Protein AF-A0A2T2N4W6-F1 (afdb_monomer)

Organism: NCBI:txid1448308

Secondary structure (DSSP, 8-state):
-----------------------------------------------------PPPPP------------------------------HHHHHHHHHHHHHHHHHHHHH--S--PPPHHHHHHHHHHHHHHHTHHHHSS--HHHHHHHHHHHHHHHHHHHHHHHHHHHHHHHHHHHHHHHTTSS-TT-HHHHHHHHHHHHHHTS--------------S-----------HHHHHHHHHHHHHS--HHHHHHHHHHHHHHHHHHHHHHHHHHHHHHHHHH---GGGHHHHHHHHHHHHHHHHHHHHHHHHHHHHHHHHHHHTT--HHHHS-HHHHHHHHHHHTT-HHHHHHHHHHHHHHHSPPHHHHHHHHHHHHHHHHHHHHHHSTT--HHHHHHHHHHHHHHHHHHHHHHHHTTS-TTTT---HHHHHHHHHHHHTT-HHHHHHHHHHHHHHHHHHS-HHHHHHHS-TTS------HHHHHHHHHHHHHHTTTSSTTHHHHTTS-S----PPPPP---------------------GGGSSTT---------PPP-TTSEETTEEEEEEE--TTS-GGGSEEEEE-S-SSS--EEEEEGGGSPTTHHHHTTSGGGGGGB----HHHHHHHHHSTT---EEEEEEEEE-------PBPTTSPBPPPPEEEEEEE--STTT-TTTTTS-SEEEEEHHHHHHHH-HHHHHHHHHHHHHHHHHHHHHHHHHHHTTB-TTT-SBPPHHHHHH-GGGS-TT--------------------------

Sequence (783 aa):
MASNEVLTPMAEVVGPSTFSPPVNRSLKRASPNQDPQPPENKDKANEKRQPQVLPPFQNIRHPEVQSKPVLIHLDDDDDDGDEDMSVDEEDVQSQQNLLDIGAKSQAERRSTPMKIPEEIRKMNRELSPLVRQWWKGGAIPKSHEASFGKIEIKVNKICHEIAEKEFAEALQQELRKQVDAKQIAADDESKKQQFKKDFWEYGSRSTLDSEEPKWNFSYFDKLSPGEKPQAWMHKWKSYAEVFRFPKSQIQGHILSLGTSMKKVEKLKEQIKNLQVDEVTDNMEEKKEGAKSSHEELTRELSKTKKNVIEGALIFTQIIDDHQLEAKLLIPDQYKVLFSDLVNESEATKSTHRKFLSNLMNPLEEQKEIWEVARPEMKAFFQQAVNSQGNIPKMKEIVDGMREKNEKLALTNQELGIVSYDHQIPYSDMKAIVRNKERKQDDEVERRLKKIKALMAVWWDHSDLQNVFPSQVGDVRLSDEQLLQQREKLLRITQGEDSQSLFESLSSSSLDTVPEPKSSSPETASQLASHSSNPPSTDIENIIEEFELEDDTIQMMLYDDGRTEYGKIEATRPCRTGNIRFSRFIVNAGTESAPFYKVIKGSDLGPGGAETFHENKWQSLHTRFDLATRKQSMKQVGGCTIKSIGPCIEMAQESSPRLTKSGKPYRPDMYVKVQYHEDKTKNPDSDSHSTIEWLTRTELGQLMGKKYAETQEKILMVKYKKRQMYFDECKKQQLNPETKKPLSAEDSEVYPWLLSDDAVLPKATVTKQTDNDGDHDMGMDEDL

pLDDT: mean 73.71, std 22.73, range [26.16, 97.62]

Structure (mmCIF, N/CA/C/O backbone):
data_AF-A0A2T2N4W6-F1
#
_entry.id   AF-A0A2T2N4W6-F1
#
loop_
_atom_site.group_PDB
_atom_site.id
_atom_site.type_symbol
_atom_site.label_atom_id
_atom_site.label_alt_id
_atom_site.label_comp_id
_atom_site.label_asym_id
_atom_site.label_entity_id
_atom_site.label_seq_id
_atom_site.pdbx_PDB_ins_code
_atom_site.Cartn_x
_atom_site.Cartn_y
_atom_site.Cartn_z
_atom_site.occupancy
_atom_site.B_iso_or_equiv
_atom_site.auth_seq_id
_atom_site.auth_comp_id
_atom_site.auth_asym_id
_atom_site.auth_atom_id
_atom_site.pdbx_PDB_model_num
ATOM 1 N N . MET A 1 1 ? 9.170 9.515 -81.423 1.00 36.19 1 MET A N 1
ATOM 2 C CA . MET A 1 1 ? 8.197 9.586 -82.535 1.00 36.19 1 MET A CA 1
ATOM 3 C C . MET A 1 1 ? 6.968 10.331 -82.032 1.00 36.19 1 MET A C 1
ATOM 5 O O . MET A 1 1 ? 6.662 10.193 -80.858 1.00 36.19 1 MET A O 1
ATOM 9 N N . ALA A 1 2 ? 6.405 11.183 -82.892 1.00 33.47 2 ALA A N 1
ATOM 10 C CA . ALA A 1 2 ? 5.375 12.216 -82.677 1.00 33.47 2 ALA A CA 1
ATOM 11 C C . ALA A 1 2 ? 4.137 11.752 -81.853 1.00 33.47 2 ALA A C 1
ATOM 13 O O . ALA A 1 2 ? 3.896 10.555 -81.768 1.00 33.47 2 ALA A O 1
ATOM 14 N N . SER A 1 3 ? 3.326 12.594 -81.196 1.00 32.81 3 SER A N 1
ATOM 15 C CA . SER A 1 3 ? 2.750 13.871 -81.645 1.00 32.81 3 SER A CA 1
ATOM 16 C C . SER A 1 3 ? 2.154 14.706 -80.495 1.00 32.81 3 SER A C 1
ATOM 18 O O . SER A 1 3 ? 1.814 14.188 -79.434 1.00 32.81 3 SER A O 1
ATOM 20 N N . ASN A 1 4 ? 2.003 15.995 -80.798 1.00 39.16 4 ASN A N 1
ATOM 21 C CA . ASN A 1 4 ? 1.408 17.104 -80.051 1.00 39.16 4 ASN A CA 1
ATOM 22 C C . ASN A 1 4 ? -0.140 17.111 -79.978 1.00 39.16 4 ASN A C 1
ATOM 24 O O . ASN A 1 4 ? -0.797 16.616 -80.886 1.00 39.16 4 ASN A O 1
ATOM 28 N N . GLU A 1 5 ? -0.625 17.819 -78.942 1.00 45.41 5 GLU A N 1
ATOM 29 C CA . GLU A 1 5 ? -1.752 18.788 -78.862 1.00 45.41 5 GLU A CA 1
ATOM 30 C C . GLU A 1 5 ? -3.214 18.402 -79.198 1.00 45.41 5 GLU A C 1
ATOM 32 O O . GLU A 1 5 ? -3.505 17.816 -80.234 1.00 45.41 5 GLU A O 1
ATOM 37 N N . VAL A 1 6 ? -4.152 18.881 -78.348 1.00 36.12 6 VAL A N 1
ATOM 38 C CA . VAL A 1 6 ? -5.229 19.878 -78.643 1.00 36.12 6 VAL A CA 1
ATOM 39 C C . VAL A 1 6 ? -6.461 19.719 -77.704 1.00 36.12 6 VAL A C 1
ATOM 41 O O . VAL A 1 6 ? -7.084 18.666 -77.686 1.00 36.12 6 VAL A O 1
ATOM 44 N N . LEU A 1 7 ? -6.750 20.791 -76.926 1.00 30.77 7 LEU A N 1
ATOM 45 C CA . LEU A 1 7 ? -8.008 21.579 -76.699 1.00 30.77 7 LEU A CA 1
ATOM 46 C C . LEU A 1 7 ? -9.392 20.850 -76.711 1.00 30.77 7 LEU A C 1
ATOM 48 O O . LEU A 1 7 ? -9.587 19.923 -77.476 1.00 30.77 7 LEU A O 1
ATOM 52 N N . THR A 1 8 ? -10.490 21.205 -76.014 1.00 36.59 8 THR A N 1
ATOM 53 C CA . THR A 1 8 ? -11.010 22.396 -75.282 1.00 36.59 8 THR A CA 1
ATOM 54 C C . THR A 1 8 ? -12.351 22.007 -74.566 1.00 36.59 8 THR A C 1
ATOM 56 O O . THR A 1 8 ? -12.795 20.871 -74.727 1.00 36.59 8 THR A O 1
ATOM 59 N N . PRO A 1 9 ? -13.013 22.912 -73.797 1.00 60.22 9 PRO A N 1
ATOM 60 C CA . PRO A 1 9 ? -14.048 22.645 -72.781 1.00 60.22 9 PRO A CA 1
ATOM 61 C C . PRO A 1 9 ? -15.501 22.977 -73.210 1.00 60.22 9 PRO A C 1
ATOM 63 O O . PRO A 1 9 ? -15.744 23.469 -74.307 1.00 60.22 9 PRO A O 1
ATOM 66 N N . MET A 1 10 ? -16.462 22.789 -72.293 1.00 31.59 10 MET A N 1
ATOM 67 C CA . MET A 1 10 ? -17.831 23.343 -72.322 1.00 31.59 10 MET A CA 1
ATOM 68 C C . MET A 1 10 ? -18.358 23.508 -70.883 1.00 31.59 10 MET A C 1
ATOM 70 O O . MET A 1 10 ? -18.003 22.697 -70.036 1.00 31.59 10 MET A O 1
ATOM 74 N N . ALA A 1 11 ? -19.263 24.415 -70.504 1.00 31.06 11 ALA A N 1
ATOM 75 C CA . ALA A 1 11 ? -19.734 25.719 -70.983 1.00 31.06 11 ALA A CA 1
ATOM 76 C C . ALA A 1 11 ? -20.763 26.214 -69.930 1.00 31.06 11 ALA A C 1
ATOM 78 O O . ALA A 1 11 ? -21.573 25.422 -69.447 1.00 31.06 11 ALA A O 1
ATOM 79 N N . GLU A 1 12 ? -20.734 27.502 -69.578 1.00 38.78 12 GLU A N 1
ATOM 80 C CA . GLU A 1 12 ? -21.799 28.236 -68.866 1.00 38.78 12 GLU A CA 1
ATOM 81 C C . GLU A 1 12 ? -22.966 28.567 -69.806 1.00 38.78 12 GLU A C 1
ATOM 83 O O . GLU A 1 12 ? -22.689 28.851 -70.966 1.00 38.78 12 GLU A O 1
ATOM 88 N N . VAL A 1 13 ? -24.207 28.696 -69.294 1.00 35.19 13 VAL A N 1
ATOM 89 C CA . VAL A 1 13 ? -25.243 29.634 -69.805 1.00 35.19 13 VAL A CA 1
ATOM 90 C C . VAL A 1 13 ? -26.290 29.991 -68.708 1.00 35.19 13 VAL A C 1
ATOM 92 O O . VAL A 1 13 ? -27.083 29.146 -68.311 1.00 35.19 13 VAL A O 1
ATOM 95 N N . VAL A 1 14 ? -26.268 31.269 -68.275 1.00 34.97 14 VAL A N 1
ATOM 96 C CA . VAL A 1 14 ? -27.355 32.298 -68.160 1.00 34.97 14 VAL A CA 1
ATOM 97 C C . VAL A 1 14 ? -28.568 32.149 -67.188 1.00 34.97 14 VAL A C 1
ATOM 99 O O . VAL A 1 14 ? -29.275 31.150 -67.183 1.00 34.97 14 VAL A O 1
ATOM 102 N N . GLY A 1 15 ? -28.837 33.235 -66.417 1.00 29.92 15 GLY A N 1
ATOM 103 C CA . GLY A 1 15 ? -29.987 33.500 -65.494 1.00 29.92 15 GLY A CA 1
ATOM 104 C C . GLY A 1 15 ? -31.323 33.895 -66.184 1.00 29.92 15 GLY A C 1
ATOM 105 O O . GLY A 1 15 ? -31.520 33.407 -67.293 1.00 29.92 15 GLY A O 1
ATOM 106 N N . PRO A 1 16 ? -32.235 34.781 -65.662 1.00 55.81 16 PRO A N 1
ATOM 107 C CA . PRO A 1 16 ? -32.233 35.657 -64.457 1.00 55.81 16 PRO A CA 1
ATOM 108 C C . PRO A 1 16 ? -33.615 35.834 -63.703 1.00 55.81 16 PRO A C 1
ATOM 110 O O . PRO A 1 16 ? -34.597 35.165 -64.011 1.00 55.81 16 PRO A O 1
ATOM 113 N N . SER A 1 17 ? -33.707 36.858 -62.812 1.00 30.64 17 SER A N 1
ATOM 114 C CA . SER A 1 17 ? -34.919 37.564 -62.267 1.00 30.64 17 SER A CA 1
ATOM 115 C C . SER A 1 17 ? -35.629 36.940 -61.028 1.00 30.64 17 SER A C 1
ATOM 117 O O . SER A 1 17 ? -35.639 35.727 -60.918 1.00 30.64 17 SER A O 1
ATOM 119 N N . THR A 1 18 ? -36.303 37.604 -60.063 1.00 34.69 18 THR A N 1
ATOM 120 C CA . THR A 1 18 ? -36.641 38.997 -59.651 1.00 34.69 18 THR A CA 1
ATOM 121 C C . THR A 1 18 ? -37.406 38.949 -58.284 1.00 34.69 18 THR A C 1
ATOM 123 O O . THR A 1 18 ? -37.820 37.876 -57.859 1.00 34.69 18 THR A O 1
ATOM 126 N N . PHE A 1 19 ? -37.650 40.122 -57.661 1.00 32.03 19 PHE A N 1
ATOM 127 C CA . PHE A 1 19 ? -38.698 40.485 -56.661 1.00 32.03 19 PHE A CA 1
ATOM 128 C C . PHE A 1 19 ? -38.527 40.236 -55.132 1.00 32.03 19 PHE A C 1
ATOM 130 O O . PHE A 1 19 ? -38.775 39.160 -54.609 1.00 32.03 19 PHE A O 1
ATOM 137 N N . SER A 1 20 ? -38.171 41.330 -54.436 1.00 32.50 20 SER A N 1
ATOM 138 C CA . SER A 1 20 ? -38.799 42.059 -53.297 1.00 32.50 20 SER A CA 1
ATOM 139 C C . SER A 1 20 ? -39.855 41.453 -52.318 1.00 32.50 20 SER A C 1
ATOM 141 O O . SER A 1 20 ? -40.534 40.487 -52.643 1.00 32.50 20 SER A O 1
ATOM 143 N N . PRO A 1 21 ? -40.053 42.086 -51.123 1.00 59.84 21 PRO A N 1
ATOM 144 C CA . PRO A 1 21 ? -40.542 41.483 -49.864 1.00 59.84 21 PRO A CA 1
ATOM 145 C C . PRO A 1 21 ? -41.935 41.985 -49.387 1.00 59.84 21 PRO A C 1
ATOM 147 O O . PRO A 1 21 ? -42.569 42.795 -50.061 1.00 59.84 21 PRO A O 1
ATOM 150 N N . PRO A 1 22 ? -42.376 41.603 -48.166 1.00 51.38 22 PRO A N 1
ATOM 151 C CA . PRO A 1 22 ? -43.002 42.558 -47.219 1.00 51.38 22 PRO A CA 1
ATOM 152 C C . PRO A 1 22 ? -42.488 42.366 -45.759 1.00 51.38 22 PRO A C 1
ATOM 154 O O . PRO A 1 22 ? -42.058 41.273 -45.413 1.00 51.38 22 PRO A O 1
ATOM 157 N N . VAL A 1 23 ? -42.366 43.322 -44.817 1.00 42.47 23 VAL A N 1
ATOM 158 C CA . VAL A 1 23 ? -43.034 44.591 -44.413 1.00 42.47 23 VAL A CA 1
ATOM 159 C C . VAL A 1 23 ? -44.071 44.458 -43.261 1.00 42.47 23 VAL A C 1
ATOM 161 O O . VAL A 1 23 ? -45.176 43.975 -43.458 1.00 42.47 23 VAL A O 1
ATOM 164 N N . ASN A 1 24 ? -43.683 45.040 -42.105 1.00 34.38 24 ASN A N 1
ATOM 165 C CA . ASN A 1 24 ? -44.408 45.815 -41.062 1.00 34.38 24 ASN A CA 1
ATOM 166 C C . ASN A 1 24 ? -45.529 45.252 -40.158 1.00 34.38 24 ASN A C 1
ATOM 168 O O . ASN A 1 24 ? -46.599 44.880 -40.623 1.00 34.38 24 ASN A O 1
ATOM 172 N N . ARG A 1 25 ? -45.394 45.544 -38.844 1.00 31.20 25 ARG A N 1
ATOM 173 C CA . ARG A 1 25 ? -46.122 46.589 -38.050 1.00 31.20 25 ARG A CA 1
ATOM 174 C C . ARG A 1 25 ? -45.761 46.452 -36.552 1.00 31.20 25 ARG A C 1
ATOM 176 O O . ARG A 1 25 ? -45.513 45.343 -36.115 1.00 31.20 25 ARG A O 1
ATOM 183 N N . SER A 1 26 ? -45.806 47.444 -35.657 1.00 31.58 26 SER A N 1
ATOM 184 C CA . SER A 1 26 ? -45.787 48.917 -35.666 1.00 31.58 26 SER A CA 1
ATOM 185 C C . SER A 1 26 ? -45.681 49.381 -34.193 1.00 31.58 26 SER A C 1
ATOM 187 O O . SER A 1 26 ? -46.056 48.654 -33.279 1.00 31.58 26 SER A O 1
ATOM 189 N N . LEU A 1 27 ? -45.174 50.597 -33.997 1.00 46.91 27 LEU A N 1
ATOM 190 C CA . LEU A 1 27 ? -44.938 51.336 -32.748 1.00 46.91 27 LEU A CA 1
ATOM 191 C C . LEU A 1 27 ? -46.220 51.747 -31.991 1.00 46.91 27 LEU A C 1
ATOM 193 O O . LEU A 1 27 ? -47.238 52.001 -32.631 1.00 46.91 27 LEU A O 1
ATOM 197 N N . LYS A 1 28 ? -46.100 52.043 -30.679 1.00 32.88 28 LYS A N 1
ATOM 198 C CA . LYS A 1 28 ? -46.520 53.349 -30.102 1.00 32.88 28 LYS A CA 1
ATOM 199 C C . LYS A 1 28 ? -46.036 53.610 -28.657 1.00 32.88 28 LYS A C 1
ATOM 201 O O . LYS A 1 28 ? -46.059 52.737 -27.802 1.00 32.88 28 LYS A O 1
ATOM 206 N N . ARG A 1 29 ? -45.612 54.867 -28.455 1.00 44.44 29 ARG A N 1
ATOM 207 C CA . ARG A 1 29 ? -45.193 55.603 -27.237 1.00 44.44 29 ARG A CA 1
ATOM 208 C C . ARG A 1 29 ? -46.308 55.772 -26.190 1.00 44.44 29 ARG A C 1
ATOM 210 O O . ARG A 1 29 ? -47.447 55.964 -26.600 1.00 44.44 29 ARG A O 1
ATOM 217 N N . ALA A 1 30 ? -45.928 55.957 -24.916 1.00 29.11 30 ALA A N 1
ATOM 218 C CA . ALA A 1 30 ? -46.140 57.201 -24.137 1.00 29.11 30 ALA A CA 1
ATOM 219 C C . ALA A 1 30 ? -45.563 57.096 -22.700 1.00 29.11 30 ALA A C 1
ATOM 221 O O . ALA A 1 30 ? -45.819 56.122 -22.003 1.00 29.11 30 ALA A O 1
ATOM 222 N N . SER A 1 31 ? -44.831 58.123 -22.255 1.00 38.53 31 SER A N 1
ATOM 223 C CA . SER A 1 31 ? -44.674 58.514 -20.834 1.00 38.53 31 SER A CA 1
ATOM 224 C C . SER A 1 31 ? -45.591 59.728 -20.586 1.00 38.53 31 SER A C 1
ATOM 226 O O . SER A 1 31 ? -45.885 60.414 -21.574 1.00 38.53 31 SER A O 1
ATOM 228 N N . PRO A 1 32 ? -46.050 60.030 -19.348 1.00 48.16 32 PRO A N 1
ATOM 229 C CA . PRO A 1 32 ? -45.255 60.897 -18.451 1.00 48.16 32 PRO A CA 1
ATOM 230 C C . PRO A 1 32 ? -45.497 60.757 -16.917 1.00 48.16 32 PRO A C 1
ATOM 232 O O . PRO A 1 32 ? -46.483 60.181 -16.481 1.00 48.16 32 PRO A O 1
ATOM 235 N N . ASN A 1 33 ? -44.575 61.360 -16.146 1.00 32.16 33 ASN A N 1
ATOM 236 C CA . ASN A 1 33 ? -44.667 61.982 -14.804 1.00 32.16 33 ASN A CA 1
ATOM 237 C C . ASN A 1 33 ? -45.492 61.353 -13.661 1.00 32.16 33 ASN A C 1
ATOM 239 O O . ASN A 1 33 ? -46.716 61.330 -13.721 1.00 32.16 33 ASN A O 1
ATOM 243 N N . GLN A 1 34 ? -44.824 61.123 -12.518 1.00 32.75 34 GLN A N 1
ATOM 244 C CA . GLN A 1 34 ? -45.219 61.720 -11.229 1.00 32.75 34 GLN A CA 1
ATOM 245 C C . GLN A 1 34 ? -44.044 61.766 -10.230 1.00 32.75 34 GLN A C 1
ATOM 247 O O . GLN A 1 34 ? -43.175 60.895 -10.229 1.00 32.75 34 GLN A O 1
ATOM 252 N N . ASP A 1 35 ? -44.028 62.849 -9.454 1.00 32.81 35 ASP A N 1
ATOM 253 C CA . ASP A 1 35 ? -42.976 63.369 -8.574 1.00 32.81 35 ASP A CA 1
ATOM 254 C C . ASP A 1 35 ? -42.573 62.470 -7.388 1.00 32.81 35 ASP A C 1
ATOM 256 O O . ASP A 1 35 ? -43.407 61.739 -6.851 1.00 32.81 35 ASP A O 1
ATOM 260 N N . PRO A 1 36 ? -41.338 62.618 -6.868 1.00 45.97 36 PRO A N 1
ATOM 261 C CA . PRO A 1 36 ? -40.981 62.223 -5.514 1.00 45.97 36 PRO A CA 1
ATOM 262 C C . PRO A 1 36 ? -40.816 63.451 -4.601 1.00 45.97 36 PRO A C 1
ATOM 264 O O . PRO A 1 36 ? -40.129 64.415 -4.940 1.00 45.97 36 PRO A O 1
ATOM 267 N N . GLN A 1 37 ? -41.373 63.387 -3.394 1.00 34.69 37 GLN A N 1
ATOM 268 C CA . GLN A 1 37 ? -41.028 64.289 -2.291 1.00 34.69 37 GLN A CA 1
ATOM 269 C C . GLN A 1 37 ? -40.958 63.522 -0.949 1.00 34.69 37 GLN A C 1
ATOM 271 O O . GLN A 1 37 ? -41.479 62.412 -0.862 1.00 34.69 37 GLN A O 1
ATOM 276 N N . PRO A 1 38 ? -40.217 64.064 0.041 1.00 54.28 38 PRO A N 1
ATOM 277 C CA . PRO A 1 38 ? -39.187 63.367 0.840 1.00 54.28 38 PRO A CA 1
ATOM 278 C C . PRO A 1 38 ? -39.637 63.282 2.332 1.00 54.28 38 PRO A C 1
ATOM 280 O O . PRO A 1 38 ? -40.851 63.316 2.532 1.00 54.28 38 PRO A O 1
ATOM 283 N N . PRO A 1 39 ? -38.797 63.260 3.404 1.00 55.28 39 PRO A N 1
ATOM 284 C CA . PRO A 1 39 ? -37.329 63.187 3.554 1.00 55.28 39 PRO A CA 1
ATOM 285 C C . PRO A 1 39 ? -36.838 62.247 4.690 1.00 55.28 39 PRO A C 1
ATOM 287 O O . PRO A 1 39 ? -37.622 61.554 5.318 1.00 55.28 39 PRO A O 1
ATOM 290 N N . GLU A 1 40 ? -35.517 62.262 4.929 1.00 29.77 40 GLU A N 1
ATOM 291 C CA . GLU A 1 40 ? -34.793 62.215 6.228 1.00 29.77 40 GLU A CA 1
ATOM 292 C C . GLU A 1 40 ? -33.506 61.376 6.088 1.00 29.77 40 GLU A C 1
ATOM 294 O O . GLU A 1 40 ? -33.529 60.155 6.047 1.00 29.77 40 GLU A O 1
ATOM 299 N N . ASN A 1 41 ? -32.360 61.962 5.728 1.00 33.97 41 ASN A N 1
ATOM 300 C CA . ASN A 1 41 ? -31.494 62.836 6.528 1.00 33.97 41 ASN A CA 1
ATOM 301 C C . ASN A 1 41 ? -30.906 62.099 7.749 1.00 33.97 41 ASN A C 1
ATOM 303 O O . ASN A 1 41 ? -31.548 62.032 8.790 1.00 33.97 41 ASN A O 1
ATOM 307 N N . LYS A 1 42 ? -29.659 61.616 7.642 1.00 31.78 42 LYS A N 1
ATOM 308 C CA . LYS A 1 42 ? -28.501 62.202 8.346 1.00 31.78 42 LYS A CA 1
ATOM 309 C C . LYS A 1 42 ? -27.280 61.275 8.355 1.00 31.78 42 LYS A C 1
ATOM 311 O O . LYS A 1 42 ? -27.318 60.157 8.846 1.00 31.78 42 LYS A O 1
ATOM 316 N N . ASP A 1 43 ? -26.190 61.875 7.892 1.00 31.91 43 ASP A N 1
ATOM 317 C CA . ASP A 1 43 ? -24.900 61.924 8.571 1.00 31.91 43 ASP A CA 1
ATOM 318 C C . ASP A 1 43 ? -24.005 60.678 8.675 1.00 31.91 43 ASP A C 1
ATOM 320 O O . ASP A 1 43 ? -24.242 59.736 9.420 1.00 31.91 43 ASP A O 1
ATOM 324 N N . LYS A 1 44 ? -22.827 60.889 8.070 1.00 34.97 44 LYS A N 1
ATOM 325 C CA . LYS A 1 44 ? -21.479 60.776 8.655 1.00 34.97 44 LYS A CA 1
ATOM 326 C C . LYS A 1 44 ? -20.570 59.659 8.141 1.00 34.97 44 LYS A C 1
ATOM 328 O O . LYS A 1 44 ? -20.682 58.488 8.465 1.00 34.97 44 LYS A O 1
ATOM 333 N N . ALA A 1 45 ? -19.555 60.173 7.447 1.00 34.03 45 ALA A N 1
ATOM 334 C CA . ALA A 1 45 ? -18.146 60.020 7.788 1.00 34.03 45 ALA A CA 1
ATOM 335 C C . ALA A 1 45 ? -17.545 58.623 7.610 1.00 34.03 45 ALA A C 1
ATOM 337 O O . ALA A 1 45 ? -17.447 57.794 8.505 1.00 34.03 45 ALA A O 1
ATOM 338 N N . ASN A 1 46 ? -17.034 58.481 6.395 1.00 38.66 46 ASN A N 1
ATOM 339 C CA . ASN A 1 46 ? -15.855 57.732 6.015 1.00 38.66 46 ASN A CA 1
ATOM 340 C C . ASN A 1 46 ? -14.708 57.942 7.031 1.00 38.66 46 ASN A C 1
ATOM 342 O O . ASN A 1 46 ? -14.085 59.004 7.049 1.00 38.66 46 ASN A O 1
ATOM 346 N N . GLU A 1 47 ? -14.419 56.933 7.854 1.00 31.70 47 GLU A N 1
ATOM 347 C CA . GLU A 1 47 ? -13.219 56.890 8.688 1.00 31.70 47 GLU A CA 1
ATOM 348 C C . GLU A 1 47 ? -12.445 55.592 8.424 1.00 31.70 47 GLU A C 1
ATOM 350 O O . GLU A 1 47 ? -12.965 54.475 8.495 1.00 31.70 47 GLU A O 1
ATOM 355 N N . LYS A 1 48 ? -11.179 55.781 8.045 1.00 37.97 48 LYS A N 1
ATOM 356 C CA . LYS A 1 48 ? -10.173 54.759 7.758 1.00 37.97 48 LYS A CA 1
ATOM 357 C C . LYS A 1 48 ? -10.095 53.739 8.900 1.00 37.97 48 LYS A C 1
ATOM 359 O O . LYS A 1 48 ? -9.627 54.073 9.985 1.00 37.97 48 LYS A O 1
ATOM 364 N N . ARG A 1 49 ? -10.425 52.471 8.639 1.00 30.56 49 ARG A N 1
ATOM 365 C CA . ARG A 1 49 ? -10.001 51.368 9.514 1.00 30.56 49 ARG A CA 1
ATOM 366 C C . ARG A 1 49 ? -8.578 50.946 9.160 1.00 30.56 49 ARG A C 1
ATOM 368 O O . ARG A 1 49 ? -8.329 50.340 8.122 1.00 30.56 49 ARG A O 1
ATOM 375 N N . GLN A 1 50 ? -7.664 51.312 10.053 1.00 34.47 50 GLN A N 1
ATOM 376 C CA . GLN A 1 50 ? -6.344 50.710 10.212 1.00 34.47 50 GLN A CA 1
ATOM 377 C C . GLN A 1 50 ? -6.457 49.187 10.434 1.00 34.47 50 GLN A C 1
ATOM 379 O O . GLN A 1 50 ? -7.476 48.719 10.953 1.00 34.47 50 GLN A O 1
ATOM 384 N N . PRO A 1 51 ? -5.423 48.404 10.078 1.00 33.75 51 PRO A N 1
ATOM 385 C CA . PRO A 1 51 ? -5.372 46.983 10.397 1.00 33.75 51 PRO A CA 1
ATOM 386 C C . PRO A 1 51 ? -5.306 46.794 11.919 1.00 33.75 51 PRO A C 1
ATOM 388 O O . PRO A 1 51 ? -4.412 47.320 12.580 1.00 33.75 51 PRO A O 1
ATOM 391 N N . GLN A 1 52 ? -6.256 46.039 12.477 1.00 29.48 52 GLN A N 1
ATOM 392 C CA . GLN A 1 52 ? -6.172 45.568 13.856 1.00 29.48 52 GLN A CA 1
ATOM 393 C C . GLN A 1 52 ? -4.966 44.633 13.983 1.00 29.48 52 GLN A C 1
ATOM 395 O O . GLN A 1 52 ? -4.972 43.507 13.488 1.00 29.48 52 GLN A O 1
ATOM 400 N N . VAL A 1 53 ? -3.935 45.128 14.662 1.00 35.06 53 VAL A N 1
ATOM 401 C CA . VAL A 1 53 ? -2.904 44.314 15.297 1.00 35.06 53 VAL A CA 1
ATOM 402 C C . VAL A 1 53 ? -3.604 43.480 16.368 1.00 35.06 53 VAL A C 1
ATOM 404 O O . VAL A 1 53 ? -4.161 44.018 17.325 1.00 35.06 53 VAL A O 1
ATOM 407 N N . LEU A 1 54 ? -3.632 42.164 16.162 1.00 34.41 54 LEU A N 1
ATOM 408 C CA . LEU A 1 54 ? -4.079 41.201 17.163 1.00 34.41 54 LEU A CA 1
ATOM 409 C C . LEU A 1 54 ? -3.127 41.259 18.372 1.00 34.41 54 LEU A C 1
ATOM 411 O O . LEU A 1 54 ? -1.910 41.244 18.170 1.00 34.41 54 LEU A O 1
ATOM 415 N N . PRO A 1 55 ? -3.635 41.309 19.615 1.00 32.62 55 PRO A N 1
ATOM 416 C CA . PRO A 1 55 ? -2.787 41.192 20.793 1.00 32.62 55 PRO A CA 1
ATOM 417 C C . PRO A 1 55 ? -2.192 39.774 20.884 1.00 32.62 55 PRO A C 1
ATOM 419 O O . PRO A 1 55 ? -2.849 38.807 20.484 1.00 32.62 55 PRO A O 1
ATOM 422 N N . PRO A 1 56 ? -0.965 39.621 21.414 1.00 35.91 56 PRO A N 1
ATOM 423 C CA . PRO A 1 56 ? -0.389 38.309 21.668 1.00 35.91 56 PRO A CA 1
ATOM 424 C C . PRO A 1 56 ? -1.233 37.588 22.722 1.00 35.91 56 PRO A C 1
ATOM 426 O O . PRO A 1 56 ? -1.561 38.149 23.770 1.00 35.91 56 PRO A O 1
ATOM 429 N N . PHE A 1 57 ? -1.611 36.348 22.416 1.00 30.73 57 PHE A N 1
ATOM 430 C CA . PHE A 1 57 ? -2.361 35.484 23.315 1.00 30.73 57 PHE A CA 1
ATOM 431 C C . PHE A 1 57 ? -1.644 35.370 24.664 1.00 30.73 57 PHE A C 1
ATOM 433 O O . PHE A 1 57 ? -0.501 34.924 24.749 1.00 30.73 57 PHE A O 1
ATOM 440 N N . GLN A 1 58 ? -2.349 35.777 25.717 1.00 30.25 58 GLN A N 1
ATOM 441 C CA . GLN A 1 58 ? -1.984 35.491 27.093 1.00 30.25 58 GLN A CA 1
ATOM 442 C C . GLN A 1 58 ? -2.064 33.982 27.334 1.00 30.25 58 GLN A C 1
ATOM 444 O O . GLN A 1 58 ? -3.063 33.334 27.021 1.00 30.25 58 GLN A O 1
ATOM 449 N N . ASN A 1 59 ? -0.983 33.455 27.905 1.00 29.92 59 ASN A N 1
ATOM 450 C CA . ASN A 1 59 ? -0.835 32.091 28.388 1.00 29.92 59 ASN A CA 1
ATOM 451 C C . ASN A 1 59 ? -2.020 31.673 29.268 1.00 29.92 59 ASN A C 1
ATOM 453 O O . ASN A 1 59 ? -2.189 32.168 30.384 1.00 29.92 59 ASN A O 1
ATOM 457 N N . ILE A 1 60 ? -2.795 30.703 28.787 1.00 31.50 60 ILE A N 1
ATOM 458 C CA . ILE A 1 60 ? -3.677 29.902 29.630 1.00 31.50 60 ILE A CA 1
ATOM 459 C C . ILE A 1 60 ? -2.767 28.978 30.444 1.00 31.50 60 ILE A C 1
ATOM 461 O O . ILE A 1 60 ? -2.152 28.056 29.910 1.00 31.50 60 ILE A O 1
ATOM 465 N N . ARG A 1 61 ? -2.648 29.276 31.741 1.00 27.69 61 ARG A N 1
ATOM 466 C CA . ARG A 1 61 ? -1.998 28.417 32.733 1.00 27.69 61 ARG A CA 1
ATOM 467 C C . ARG A 1 61 ? -2.773 27.102 32.839 1.00 27.69 61 ARG A C 1
ATOM 469 O O . ARG A 1 61 ? -3.912 27.089 33.299 1.00 27.69 61 ARG A O 1
ATOM 476 N N . HIS A 1 62 ? -2.136 26.011 32.430 1.00 31.41 62 HIS A N 1
ATOM 477 C CA . HIS A 1 62 ? -2.484 24.670 32.888 1.00 31.41 62 HIS A CA 1
ATOM 478 C C . HIS A 1 62 ? -2.078 24.517 34.367 1.00 31.41 62 HIS A C 1
ATOM 480 O O . HIS A 1 62 ? -1.076 25.114 34.768 1.00 31.41 62 HIS A O 1
ATOM 486 N N . PRO A 1 63 ? -2.821 23.753 35.187 1.00 29.56 63 PRO A N 1
ATOM 487 C CA . PRO A 1 63 ? -2.388 23.433 36.542 1.00 29.56 63 PRO A CA 1
ATOM 488 C C . PRO A 1 63 ? -1.084 22.625 36.499 1.00 29.56 63 PRO A C 1
ATOM 490 O O . PRO A 1 63 ? -0.993 21.601 35.821 1.00 29.56 63 PRO A O 1
ATOM 493 N N . GLU A 1 64 ? -0.078 23.140 37.208 1.00 27.70 64 GLU A N 1
ATOM 494 C CA . GLU A 1 64 ? 1.220 22.515 37.450 1.00 27.70 64 GLU A CA 1
ATOM 495 C C . GLU A 1 64 ? 1.041 21.143 38.111 1.00 27.70 64 GLU A C 1
ATOM 497 O O . GLU A 1 64 ? 0.627 21.044 39.265 1.00 27.70 64 GLU A O 1
ATOM 502 N N . VAL A 1 65 ? 1.429 20.080 37.408 1.00 30.42 65 VAL A N 1
ATOM 503 C CA . VAL A 1 65 ? 1.950 18.877 38.059 1.00 30.42 65 VAL A CA 1
ATOM 504 C C . VAL A 1 65 ? 3.444 19.130 38.227 1.00 30.42 65 VAL A C 1
ATOM 506 O O . VAL A 1 65 ? 4.213 19.028 37.273 1.00 30.42 65 VAL A O 1
ATOM 509 N N . GLN A 1 66 ? 3.847 19.551 39.426 1.00 28.44 66 GLN A N 1
ATOM 510 C CA . GLN A 1 66 ? 5.252 19.718 39.789 1.00 28.44 66 GLN A CA 1
ATOM 511 C C . GLN A 1 66 ? 5.914 18.343 39.943 1.00 28.44 66 GLN A C 1
ATOM 513 O O . GLN A 1 66 ? 6.057 17.830 41.048 1.00 28.44 66 GLN A O 1
ATOM 518 N N . SER A 1 67 ? 6.370 17.749 38.844 1.00 34.41 67 SER A N 1
ATOM 519 C CA . SER A 1 67 ? 7.544 16.878 38.890 1.00 34.41 67 SER A CA 1
ATOM 520 C C . SER A 1 67 ? 8.758 17.775 38.672 1.00 34.41 67 SER A C 1
ATOM 522 O O . SER A 1 67 ? 9.079 18.119 37.534 1.00 34.41 67 SER A O 1
ATOM 524 N N . LYS A 1 68 ? 9.377 18.232 39.768 1.00 28.45 68 LYS A N 1
ATOM 525 C CA . LYS A 1 68 ? 10.648 18.966 39.719 1.00 28.45 68 LYS A CA 1
ATOM 526 C C . LYS A 1 68 ? 11.670 18.119 38.947 1.00 28.45 68 LYS A C 1
ATOM 528 O O . LYS A 1 68 ? 11.967 17.016 39.405 1.00 28.45 68 LYS A O 1
ATOM 533 N N . PRO A 1 69 ? 12.224 18.595 37.821 1.00 30.58 69 PRO A N 1
ATOM 534 C CA . PRO A 1 69 ? 13.447 18.016 37.304 1.00 30.58 69 PRO A CA 1
ATOM 535 C C . PRO A 1 69 ? 14.562 18.377 38.288 1.00 30.58 69 PRO A C 1
ATOM 537 O O . PRO A 1 69 ? 14.718 19.542 38.660 1.00 30.58 69 PRO A O 1
ATOM 540 N N . VAL A 1 70 ? 15.302 17.373 38.752 1.00 31.58 70 VAL A N 1
ATOM 541 C CA . VAL A 1 70 ? 16.576 17.594 39.436 1.00 31.58 70 VAL A CA 1
ATOM 542 C C . VAL A 1 70 ? 17.500 18.231 38.403 1.00 31.58 70 VAL A C 1
ATOM 544 O O . VAL A 1 70 ? 17.941 17.582 37.459 1.00 31.58 70 VAL A O 1
ATOM 547 N N . LEU A 1 71 ? 17.689 19.541 38.532 1.00 28.73 71 LEU A N 1
ATOM 548 C CA . LEU A 1 71 ? 18.661 20.308 37.774 1.00 28.73 71 LEU A CA 1
ATOM 549 C C . LEU A 1 71 ? 20.018 20.035 38.433 1.00 28.73 71 LEU A C 1
ATOM 551 O O . LEU A 1 71 ? 20.289 20.550 39.516 1.00 28.73 71 LEU A O 1
ATOM 555 N N . ILE A 1 72 ? 20.827 19.168 37.831 1.00 34.91 72 ILE A N 1
ATOM 556 C CA . ILE A 1 72 ? 22.240 19.051 38.194 1.00 34.91 72 ILE A CA 1
ATOM 557 C C . ILE A 1 72 ? 22.923 20.253 37.541 1.00 34.91 72 ILE A C 1
ATOM 559 O O . ILE A 1 72 ? 23.028 20.318 36.317 1.00 34.91 72 ILE A O 1
ATOM 563 N N . HIS A 1 73 ? 23.295 21.237 38.357 1.00 34.75 73 HIS A N 1
ATOM 564 C CA . HIS A 1 73 ? 24.261 22.256 37.969 1.00 34.75 73 HIS A CA 1
ATOM 565 C C . HIS A 1 73 ? 25.613 21.554 37.827 1.00 34.75 73 HIS A C 1
ATOM 567 O O . HIS A 1 73 ? 26.212 21.164 38.825 1.00 34.75 73 HIS A O 1
ATOM 573 N N . LEU A 1 74 ? 26.037 21.325 36.585 1.00 36.62 74 LEU A N 1
ATOM 574 C CA . LEU A 1 74 ? 27.445 21.128 36.266 1.00 36.62 74 LEU A CA 1
ATOM 575 C C . LEU A 1 74 ? 28.007 22.534 36.090 1.00 36.62 74 LEU A C 1
ATOM 577 O O . LEU A 1 74 ? 27.899 23.118 35.013 1.00 36.62 74 LEU A O 1
ATOM 581 N N . ASP A 1 75 ? 28.456 23.108 37.201 1.00 38.91 75 ASP A N 1
ATOM 582 C CA . ASP A 1 75 ? 29.366 24.237 37.144 1.00 38.91 75 ASP A CA 1
ATOM 583 C C . ASP A 1 75 ? 30.723 23.663 36.720 1.00 38.91 75 ASP A C 1
ATOM 585 O O . ASP A 1 75 ? 31.270 22.773 37.374 1.00 38.91 75 ASP A O 1
ATOM 589 N N . ASP A 1 76 ? 31.180 24.116 35.553 1.00 49.00 76 ASP A N 1
ATOM 590 C CA . ASP A 1 76 ? 32.528 23.923 35.037 1.00 49.00 76 ASP A CA 1
ATOM 591 C C . ASP A 1 76 ? 33.500 24.656 35.974 1.00 49.00 76 ASP A C 1
ATOM 593 O O . ASP A 1 76 ? 33.762 25.844 35.790 1.00 49.00 76 ASP A O 1
ATOM 597 N N . ASP A 1 77 ? 34.003 23.958 36.988 1.00 45.34 77 ASP A N 1
ATOM 598 C CA . ASP A 1 77 ? 35.224 24.340 37.687 1.00 45.34 77 ASP A CA 1
ATOM 599 C C . ASP A 1 77 ? 36.240 23.209 37.504 1.00 45.34 77 ASP A C 1
ATOM 601 O O . ASP A 1 77 ? 36.024 22.062 37.900 1.00 45.34 77 ASP A O 1
ATOM 605 N N . ASP A 1 78 ? 37.330 23.571 36.833 1.00 55.91 78 ASP A N 1
ATOM 606 C CA . ASP A 1 78 ? 38.536 22.783 36.638 1.00 55.91 78 ASP A CA 1
ATOM 607 C C . ASP A 1 78 ? 39.067 22.283 37.996 1.00 55.91 78 ASP A C 1
ATOM 609 O O . ASP A 1 78 ? 39.634 23.065 38.762 1.00 55.91 78 ASP A O 1
ATOM 613 N N . ASP A 1 79 ? 38.926 20.990 38.296 1.00 52.44 79 ASP A N 1
ATOM 614 C CA . ASP A 1 79 ? 39.747 20.353 39.329 1.00 52.44 79 ASP A CA 1
ATOM 615 C C . ASP A 1 79 ? 40.078 18.905 38.949 1.00 52.44 79 ASP A C 1
ATOM 617 O O . ASP A 1 79 ? 39.215 18.033 38.816 1.00 52.44 79 ASP A O 1
ATOM 621 N N . ASP A 1 80 ? 41.371 18.685 38.725 1.00 56.94 80 ASP A N 1
ATOM 622 C CA . ASP A 1 80 ? 41.997 17.407 38.428 1.00 56.94 80 ASP A CA 1
ATOM 623 C C . ASP A 1 80 ? 41.891 16.490 39.658 1.00 56.94 80 ASP A C 1
ATOM 625 O O . ASP A 1 80 ? 42.706 16.551 40.582 1.00 56.94 80 ASP A O 1
ATOM 629 N N . GLY A 1 81 ? 40.890 15.612 39.671 1.00 47.22 81 GLY A N 1
ATOM 630 C CA . GLY A 1 81 ? 40.712 14.622 40.727 1.00 47.22 81 GLY A CA 1
ATOM 631 C C . GLY A 1 81 ? 39.997 13.378 40.224 1.00 47.22 81 GLY A C 1
ATOM 632 O O . GLY A 1 81 ? 38.772 13.312 40.248 1.00 47.22 81 GLY A O 1
ATOM 633 N N . ASP A 1 82 ? 40.773 12.381 39.794 1.00 52.84 82 ASP A N 1
ATOM 634 C CA . ASP A 1 82 ? 40.318 11.009 39.560 1.00 52.84 82 ASP A CA 1
ATOM 635 C C . ASP A 1 82 ? 39.815 10.386 40.882 1.00 52.84 82 ASP A C 1
ATOM 637 O O . ASP A 1 82 ? 40.534 9.640 41.550 1.00 52.84 82 ASP A O 1
ATOM 641 N N . GLU A 1 83 ? 38.580 10.689 41.284 1.00 46.94 83 GLU A N 1
ATOM 642 C CA . GLU A 1 83 ? 37.844 9.873 42.249 1.00 46.94 83 GLU A CA 1
ATOM 643 C C . GLU A 1 83 ? 36.915 8.927 41.488 1.00 46.94 83 GLU A C 1
ATOM 645 O O . GLU A 1 83 ? 35.867 9.297 40.955 1.00 46.94 83 GLU A O 1
ATOM 650 N N . ASP A 1 84 ? 37.370 7.678 41.427 1.00 52.25 84 ASP A N 1
ATOM 651 C CA . ASP A 1 84 ? 36.676 6.496 40.937 1.00 52.25 84 ASP A CA 1
ATOM 652 C C . ASP A 1 84 ? 35.375 6.302 41.739 1.00 52.25 84 ASP A C 1
ATOM 654 O O . ASP A 1 84 ? 35.322 5.606 42.754 1.00 52.25 84 ASP A O 1
ATOM 658 N N . MET A 1 85 ? 34.315 6.991 41.311 1.00 47.94 85 MET A N 1
ATOM 659 C CA . MET A 1 85 ? 32.947 6.797 41.783 1.00 47.94 85 MET A CA 1
ATOM 660 C C . MET A 1 85 ? 32.449 5.457 41.238 1.00 47.94 85 MET A C 1
ATOM 662 O O . MET A 1 85 ? 31.686 5.398 40.268 1.00 47.94 85 MET A O 1
ATOM 666 N N . SER A 1 86 ? 32.905 4.366 41.856 1.00 51.09 86 SER A N 1
ATOM 667 C CA . SER A 1 86 ? 32.327 3.043 41.674 1.00 51.09 86 SER A CA 1
ATOM 668 C C . SER A 1 86 ? 30.855 3.133 42.053 1.00 51.09 86 SER A C 1
ATOM 670 O O . SER A 1 86 ? 30.508 3.233 43.228 1.00 51.09 86 SER A O 1
ATOM 672 N N . VAL A 1 87 ? 29.988 3.171 41.044 1.00 48.41 87 VAL A N 1
ATOM 673 C CA . VAL A 1 87 ? 28.543 3.068 41.228 1.00 48.41 87 VAL A CA 1
ATOM 674 C C . VAL A 1 87 ? 28.300 1.745 41.945 1.00 48.41 87 VAL A C 1
ATOM 676 O O . VAL A 1 87 ? 28.492 0.687 41.344 1.00 48.41 87 VAL A O 1
ATOM 679 N N . ASP A 1 88 ? 27.954 1.813 43.232 1.00 62.09 88 ASP A N 1
ATOM 680 C CA . ASP A 1 88 ? 27.721 0.637 44.062 1.00 62.09 88 ASP A CA 1
ATOM 681 C C . ASP A 1 88 ? 26.700 -0.264 43.358 1.00 62.09 88 ASP A C 1
ATOM 683 O O . ASP A 1 88 ? 25.576 0.145 43.052 1.00 62.09 88 ASP A O 1
ATOM 687 N N . GLU A 1 89 ? 27.094 -1.509 43.070 1.00 62.03 89 GLU A N 1
ATOM 688 C CA . GLU A 1 89 ? 26.248 -2.501 42.390 1.00 62.03 89 GLU A CA 1
ATOM 689 C C . GLU A 1 89 ? 24.898 -2.691 43.111 1.00 62.03 89 GLU A C 1
ATOM 691 O O . GLU A 1 89 ? 23.895 -3.053 42.492 1.00 62.03 89 GLU A O 1
ATOM 696 N N . GLU A 1 90 ? 24.850 -2.379 44.410 1.00 65.75 90 GLU A N 1
ATOM 697 C CA . GLU A 1 90 ? 23.649 -2.381 45.243 1.00 65.75 90 GLU A CA 1
ATOM 698 C C . GLU A 1 90 ? 22.596 -1.352 44.797 1.00 65.75 90 GLU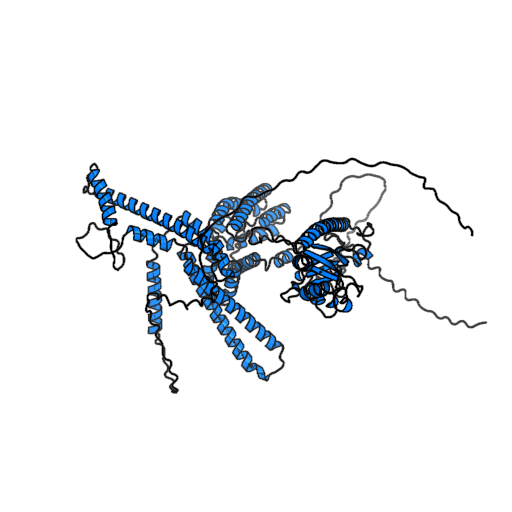 A C 1
ATOM 700 O O . GLU A 1 90 ? 21.402 -1.671 44.787 1.00 65.75 90 GLU A O 1
ATOM 705 N N . ASP A 1 91 ? 23.004 -0.163 44.346 1.00 59.41 91 ASP A N 1
ATOM 706 C CA . ASP A 1 91 ? 22.086 0.880 43.876 1.00 59.41 91 ASP A CA 1
ATOM 707 C C . ASP A 1 91 ? 21.497 0.534 42.504 1.00 59.41 91 ASP A C 1
ATOM 709 O O . ASP A 1 91 ? 20.295 0.714 42.272 1.00 59.41 91 ASP A O 1
ATOM 713 N N . VAL A 1 92 ? 22.299 -0.069 41.620 1.00 62.41 92 VAL A N 1
ATOM 714 C CA . VAL A 1 92 ? 21.825 -0.590 40.325 1.00 62.41 92 VAL A CA 1
ATOM 715 C C . VAL A 1 92 ? 20.832 -1.736 40.543 1.00 62.41 92 VAL A C 1
ATOM 717 O O . VAL A 1 92 ? 19.767 -1.773 39.918 1.00 62.41 92 VAL A O 1
ATOM 720 N N . GLN A 1 93 ? 21.125 -2.643 41.480 1.00 65.38 93 GLN A N 1
ATOM 721 C CA . GLN A 1 93 ? 20.251 -3.767 41.821 1.00 65.38 93 GLN A CA 1
ATOM 722 C C . GLN A 1 93 ? 18.944 -3.303 42.492 1.00 65.38 93 GLN A C 1
ATOM 724 O O . GLN A 1 93 ? 17.870 -3.842 42.212 1.00 65.38 93 GLN A O 1
ATOM 729 N N . SER A 1 94 ? 19.010 -2.284 43.353 1.00 60.44 94 SER A N 1
ATOM 730 C CA . SER A 1 94 ? 17.852 -1.676 44.018 1.00 60.44 94 SER A CA 1
ATOM 731 C C . SER A 1 94 ? 16.933 -0.965 43.019 1.00 60.44 94 SER A C 1
ATOM 733 O O . SER A 1 94 ? 15.711 -1.155 43.038 1.00 60.44 94 SER A O 1
ATOM 735 N N . GLN A 1 95 ? 17.513 -0.221 42.071 1.00 55.06 95 GLN A N 1
ATOM 736 C CA . GLN A 1 95 ? 16.767 0.448 41.008 1.00 55.06 95 GLN A CA 1
ATOM 737 C C . GLN A 1 95 ? 16.092 -0.561 40.065 1.00 55.06 95 GLN A C 1
ATOM 739 O O . GLN A 1 95 ? 14.924 -0.383 39.707 1.00 55.06 95 GLN A O 1
ATOM 744 N N . GLN A 1 96 ? 16.773 -1.662 39.734 1.00 55.75 96 GLN A N 1
ATOM 745 C CA . GLN A 1 96 ? 16.203 -2.753 38.943 1.00 55.75 96 GLN A CA 1
ATOM 746 C C . GLN A 1 96 ? 15.053 -3.462 39.684 1.00 55.75 96 GLN A C 1
ATOM 748 O O . GLN A 1 96 ? 13.989 -3.679 39.104 1.00 55.75 96 GLN A O 1
ATOM 753 N N . ASN A 1 97 ? 15.204 -3.730 40.986 1.00 61.22 97 ASN A N 1
ATOM 754 C CA . ASN A 1 97 ? 14.143 -4.313 41.816 1.00 61.22 97 ASN A CA 1
ATOM 755 C C . ASN A 1 97 ? 12.902 -3.409 41.910 1.00 61.22 97 ASN A C 1
ATOM 757 O O . ASN A 1 97 ? 11.775 -3.903 41.876 1.00 61.22 97 ASN A O 1
ATOM 761 N N . LEU A 1 98 ? 13.075 -2.087 42.006 1.00 54.78 98 LEU A N 1
ATOM 762 C CA . LEU A 1 98 ? 11.959 -1.134 42.008 1.00 54.78 98 LEU A CA 1
ATOM 763 C C . LEU A 1 98 ? 11.205 -1.119 40.671 1.00 54.78 98 LEU A C 1
ATOM 765 O O . LEU A 1 98 ? 9.971 -1.066 40.667 1.00 54.78 98 LEU A O 1
ATOM 769 N N . LEU A 1 99 ? 11.922 -1.216 39.547 1.00 55.09 99 LEU A N 1
ATOM 770 C CA . LEU A 1 99 ? 11.320 -1.349 38.218 1.00 55.09 99 LEU A CA 1
ATOM 771 C C . LEU A 1 99 ? 10.543 -2.666 38.083 1.00 55.09 99 LEU A C 1
ATOM 773 O O . LEU A 1 99 ? 9.408 -2.655 37.603 1.00 55.09 99 LEU A O 1
ATOM 777 N N . ASP A 1 100 ? 11.098 -3.772 38.580 1.00 59.69 100 ASP A N 1
ATOM 778 C CA . ASP A 1 100 ? 10.458 -5.089 38.540 1.00 59.69 100 ASP A CA 1
ATOM 779 C C . ASP A 1 100 ? 9.214 -5.155 39.441 1.00 59.69 100 ASP A C 1
ATOM 781 O O . ASP A 1 100 ? 8.181 -5.696 39.040 1.00 59.69 100 ASP A O 1
ATOM 785 N N . ILE A 1 101 ? 9.253 -4.544 40.631 1.00 59.66 101 ILE A N 1
ATOM 786 C CA . ILE A 1 101 ? 8.089 -4.414 41.524 1.00 59.66 101 ILE A CA 1
ATOM 787 C C . ILE A 1 101 ? 7.010 -3.533 40.879 1.00 59.66 101 ILE A C 1
ATOM 789 O O . ILE A 1 101 ? 5.825 -3.874 40.938 1.00 59.66 101 ILE A O 1
ATOM 793 N N . GLY A 1 102 ? 7.395 -2.435 40.220 1.00 52.66 102 GLY A N 1
ATOM 794 C CA . GLY A 1 102 ? 6.476 -1.577 39.469 1.00 52.66 102 GLY A CA 1
ATOM 795 C C . GLY A 1 102 ? 5.802 -2.314 38.309 1.00 52.66 102 GLY A C 1
ATOM 796 O O . GLY A 1 102 ? 4.577 -2.258 38.165 1.00 52.66 102 GLY A O 1
ATOM 797 N N . ALA A 1 103 ? 6.578 -3.075 37.534 1.00 50.62 103 ALA A N 1
ATOM 798 C CA . ALA A 1 103 ? 6.081 -3.904 36.440 1.00 50.62 103 ALA A CA 1
ATOM 799 C C . ALA A 1 103 ? 5.151 -5.020 36.942 1.00 50.62 103 ALA A C 1
ATOM 801 O O . ALA A 1 103 ? 4.094 -5.259 36.356 1.00 50.62 103 ALA A O 1
ATOM 802 N N . LYS A 1 104 ? 5.495 -5.664 38.063 1.00 49.06 104 LYS A N 1
ATOM 803 C CA . LYS A 1 104 ? 4.696 -6.730 38.680 1.00 49.06 104 LYS A CA 1
ATOM 804 C C . LYS A 1 104 ? 3.394 -6.205 39.287 1.00 49.06 104 LYS A C 1
ATOM 806 O O . LYS A 1 104 ? 2.351 -6.808 39.075 1.00 49.06 104 LYS A O 1
ATOM 811 N N . SER A 1 105 ? 3.419 -5.040 39.934 1.00 44.44 105 SER A N 1
ATOM 812 C CA . SER A 1 105 ? 2.220 -4.357 40.443 1.00 44.44 105 SER A CA 1
ATOM 813 C C . SER A 1 105 ? 1.289 -3.911 39.307 1.00 44.44 105 SER A C 1
ATOM 815 O O . SER A 1 105 ? 0.073 -4.091 39.387 1.00 44.44 105 SER A O 1
ATOM 817 N N . GLN A 1 106 ? 1.836 -3.413 38.189 1.00 48.56 106 GLN A N 1
ATOM 818 C CA . GLN A 1 106 ? 1.038 -3.150 36.985 1.00 48.56 106 GLN A CA 1
ATOM 819 C C . GLN A 1 106 ? 0.478 -4.435 36.362 1.00 48.56 106 GLN A C 1
ATOM 821 O O . GLN A 1 106 ? -0.664 -4.431 35.908 1.00 48.56 106 GLN A O 1
ATOM 826 N N . ALA A 1 107 ? 1.239 -5.532 36.360 1.00 48.84 107 ALA A N 1
ATOM 827 C CA . ALA A 1 107 ? 0.781 -6.832 35.875 1.00 48.84 107 ALA A CA 1
ATOM 828 C C . ALA A 1 107 ? -0.311 -7.447 36.772 1.00 48.84 107 ALA A C 1
ATOM 830 O O . ALA A 1 107 ? -1.258 -8.028 36.257 1.00 48.84 107 ALA A O 1
ATOM 831 N N . GLU A 1 108 ? -0.238 -7.270 38.091 1.00 47.66 108 GLU A N 1
ATOM 832 C CA . GLU A 1 108 ? -1.254 -7.728 39.049 1.00 47.66 108 GLU A CA 1
ATOM 833 C C . GLU A 1 108 ? -2.528 -6.865 39.008 1.00 47.66 108 GLU A C 1
ATOM 835 O O . GLU A 1 108 ? -3.633 -7.387 39.165 1.00 47.66 108 GLU A O 1
ATOM 840 N N . ARG A 1 109 ? -2.413 -5.559 38.706 1.00 49.09 109 ARG A N 1
ATOM 841 C CA . ARG A 1 109 ? -3.569 -4.685 38.411 1.00 49.09 109 ARG A CA 1
ATOM 842 C C . ARG A 1 109 ? -4.276 -5.059 37.104 1.00 49.09 109 ARG A C 1
ATOM 844 O O . ARG A 1 109 ? -5.457 -4.748 36.947 1.00 49.09 109 ARG A O 1
ATOM 851 N N . ARG A 1 110 ? -3.607 -5.771 36.190 1.00 50.91 110 ARG A N 1
ATOM 852 C CA . ARG A 1 110 ? -4.234 -6.416 35.026 1.00 50.91 110 ARG A CA 1
ATOM 853 C C . ARG A 1 110 ? -4.930 -7.707 35.472 1.00 50.91 110 ARG A C 1
ATOM 855 O O . ARG A 1 110 ? -4.550 -8.810 35.089 1.00 50.91 110 ARG A O 1
ATOM 862 N N . SER A 1 111 ? -5.993 -7.564 36.269 1.00 50.12 111 SER A N 1
ATOM 863 C CA . SER A 1 111 ? -7.031 -8.595 36.395 1.00 50.12 111 SER A CA 1
ATOM 864 C C . SER A 1 111 ? -7.399 -9.113 35.003 1.00 50.12 111 SER A C 1
ATOM 866 O O . SER A 1 111 ? -7.375 -8.312 34.067 1.00 50.12 111 SER A O 1
ATOM 868 N N . THR A 1 112 ? -7.742 -10.403 34.878 1.00 57.00 112 THR A N 1
ATOM 869 C CA . THR A 1 112 ? -8.164 -11.080 33.630 1.00 57.00 112 THR A CA 1
ATOM 870 C C . THR A 1 112 ? -8.617 -10.092 32.553 1.00 57.00 112 THR A C 1
ATOM 872 O O . THR A 1 112 ? -9.628 -9.420 32.788 1.00 57.00 112 THR A O 1
ATOM 875 N N . PRO A 1 113 ? -7.881 -9.967 31.429 1.00 65.31 113 PRO A N 1
ATOM 876 C CA . PRO A 1 113 ? -8.089 -8.903 30.458 1.00 65.31 113 PRO A CA 1
ATOM 877 C C . PRO A 1 113 ? -9.563 -8.840 30.087 1.00 65.31 113 PRO A C 1
ATOM 879 O O . PRO A 1 113 ? -10.157 -9.815 29.617 1.00 65.31 113 PRO A O 1
ATOM 882 N N . MET A 1 114 ? -10.170 -7.701 30.401 1.00 80.62 114 MET A N 1
ATOM 883 C CA . MET A 1 114 ? -11.596 -7.510 30.248 1.00 80.62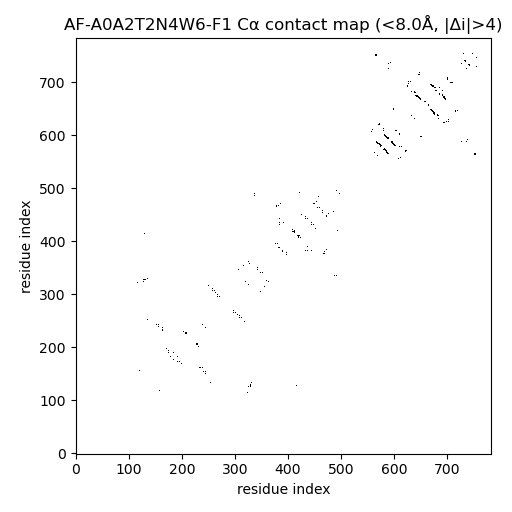 114 MET A CA 1
ATOM 884 C C . MET A 1 114 ? -11.926 -7.579 28.762 1.00 80.62 114 MET A C 1
ATOM 886 O O . MET A 1 114 ? -11.430 -6.772 27.978 1.00 80.62 114 MET A O 1
ATOM 890 N N . LYS A 1 115 ? -12.705 -8.582 28.350 1.00 86.88 115 LYS A N 1
ATOM 891 C CA . LYS A 1 115 ? -13.007 -8.791 26.930 1.00 86.88 115 LYS A CA 1
ATOM 892 C C . LYS A 1 115 ? -13.742 -7.572 26.384 1.00 86.88 115 LYS A C 1
ATOM 894 O O . LYS A 1 115 ? -14.814 -7.234 26.883 1.00 86.88 115 LYS A O 1
ATOM 899 N N . ILE A 1 116 ? -13.182 -6.944 25.349 1.00 89.19 116 ILE A N 1
ATOM 900 C CA . ILE A 1 116 ? -13.854 -5.832 24.676 1.00 89.19 116 ILE A CA 1
ATOM 901 C C . ILE A 1 116 ? -15.145 -6.355 24.021 1.00 89.19 116 ILE A C 1
ATOM 903 O O . ILE A 1 116 ? -15.084 -7.356 23.297 1.00 89.19 116 ILE A O 1
ATOM 907 N N . PRO A 1 117 ? -16.302 -5.702 24.245 1.00 93.69 117 PRO A N 1
ATOM 908 C CA . PRO A 1 117 ? -17.549 -6.010 23.547 1.00 93.69 117 PRO A CA 1
ATOM 909 C C . PRO A 1 117 ? -17.383 -5.979 22.022 1.00 93.69 117 PRO A C 1
ATOM 911 O O . PRO A 1 117 ? -16.723 -5.085 21.493 1.00 93.69 117 PRO A O 1
ATOM 914 N N . GLU A 1 118 ? -18.023 -6.905 21.301 1.00 90.25 118 GLU A N 1
ATOM 915 C CA . GLU A 1 118 ? -17.870 -7.040 19.838 1.00 90.25 118 GLU A CA 1
ATOM 916 C C . GLU A 1 118 ? -18.177 -5.739 19.083 1.00 90.25 118 GLU A C 1
ATOM 918 O O . GLU A 1 118 ? -17.491 -5.367 18.136 1.00 90.25 118 GLU A O 1
ATOM 923 N N . GLU A 1 119 ? -19.181 -4.999 19.549 1.00 93.94 119 GLU A N 1
ATOM 924 C CA . GLU A 1 119 ? -19.594 -3.718 18.975 1.00 93.94 119 GLU A CA 1
ATOM 925 C C . GLU A 1 119 ? -18.494 -2.658 19.083 1.00 93.94 119 GLU A C 1
ATOM 927 O O . GLU A 1 119 ? -18.237 -1.917 18.133 1.00 93.94 119 GLU A O 1
ATOM 932 N N . ILE A 1 120 ? -17.806 -2.610 20.228 1.00 94.06 120 ILE A N 1
ATOM 933 C CA . ILE A 1 120 ? -16.670 -1.713 20.442 1.00 94.06 120 ILE A CA 1
ATOM 934 C C . ILE A 1 120 ? -15.479 -2.177 19.609 1.00 94.06 120 ILE A C 1
ATOM 936 O O . ILE A 1 120 ? -14.841 -1.347 18.961 1.00 94.06 120 ILE A O 1
ATOM 940 N N . ARG A 1 121 ? -15.207 -3.487 19.560 1.00 91.56 121 ARG A N 1
ATOM 941 C CA . ARG A 1 121 ? -14.130 -4.037 18.727 1.00 91.56 121 ARG A CA 1
ATOM 942 C C . ARG A 1 121 ? -14.330 -3.662 17.261 1.00 91.56 121 ARG A C 1
ATOM 944 O O . ARG A 1 121 ? -13.401 -3.156 16.636 1.00 91.56 121 ARG A O 1
ATOM 951 N N . LYS A 1 122 ? -15.551 -3.809 16.740 1.00 92.25 122 LYS A N 1
ATOM 952 C CA . LYS A 1 122 ? -15.918 -3.394 15.382 1.00 92.25 122 LYS A CA 1
ATOM 953 C C . LYS A 1 122 ? -15.663 -1.904 15.149 1.00 92.25 122 LYS A C 1
ATOM 955 O O . LYS A 1 122 ? -15.051 -1.541 14.150 1.00 92.25 122 LYS A O 1
ATOM 960 N N . MET A 1 123 ? -16.066 -1.037 16.077 1.00 94.06 123 MET A N 1
ATOM 961 C CA . MET A 1 123 ? -15.801 0.403 15.962 1.00 94.06 123 MET A CA 1
ATOM 962 C C . MET A 1 123 ? -14.303 0.742 16.022 1.00 94.06 123 MET A C 1
ATOM 964 O O . MET A 1 123 ? -13.838 1.605 15.279 1.00 94.06 123 MET A O 1
ATOM 968 N N . ASN A 1 124 ? -13.530 0.053 16.863 1.00 92.56 124 ASN A N 1
ATOM 969 C CA . ASN A 1 124 ? -12.077 0.206 16.904 1.00 92.56 124 ASN A CA 1
ATOM 970 C C . ASN A 1 124 ? -11.436 -0.253 15.582 1.00 92.56 124 ASN A C 1
ATOM 972 O O . ASN A 1 124 ? -10.562 0.444 15.065 1.00 92.56 124 ASN A O 1
ATOM 976 N N . ARG A 1 125 ? -11.918 -1.349 14.978 1.00 88.88 125 ARG A N 1
ATOM 977 C CA . ARG A 1 125 ? -11.505 -1.793 13.634 1.00 88.88 125 ARG A CA 1
ATOM 978 C C . ARG A 1 125 ? -11.830 -0.759 12.556 1.00 88.88 125 ARG A C 1
ATOM 980 O O . ARG A 1 125 ? -10.978 -0.501 11.717 1.00 88.88 125 ARG A O 1
ATOM 987 N N . GLU A 1 126 ? -12.992 -0.105 12.606 1.00 90.19 126 GLU A N 1
ATOM 988 C CA . GLU A 1 126 ? -13.345 0.984 11.676 1.00 90.19 126 GLU A CA 1
ATOM 989 C C . GLU A 1 126 ? -12.386 2.190 11.782 1.00 90.19 126 GLU A C 1
ATOM 991 O O . GLU A 1 126 ? -12.133 2.883 10.792 1.00 90.19 126 GLU A O 1
ATOM 996 N N . LEU A 1 127 ? -11.822 2.444 12.969 1.00 92.38 127 LEU A N 1
ATOM 997 C CA . LEU A 1 127 ? -10.857 3.524 13.199 1.00 92.38 127 LEU A CA 1
ATOM 998 C C . LEU A 1 127 ? -9.427 3.170 12.772 1.00 92.38 127 LEU A C 1
ATOM 1000 O O . LEU A 1 127 ? -8.688 4.061 12.343 1.00 92.38 127 LEU A O 1
ATOM 1004 N N . SER A 1 128 ? -9.022 1.904 12.866 1.00 90.38 128 SER A N 1
ATOM 1005 C CA . SER A 1 128 ? -7.637 1.478 12.621 1.00 90.38 128 SER A CA 1
ATOM 1006 C C . SER A 1 128 ? -7.079 1.872 11.237 1.00 90.38 128 SER A C 1
ATOM 1008 O O . SER A 1 128 ? -5.978 2.434 11.186 1.00 90.38 128 SER A O 1
ATOM 1010 N N . PRO A 1 129 ? -7.818 1.739 10.113 1.00 87.19 129 PRO A N 1
ATOM 1011 C CA . PRO A 1 129 ? -7.357 2.212 8.805 1.00 87.19 129 PRO A CA 1
ATOM 1012 C C . PRO A 1 129 ? -7.090 3.724 8.741 1.00 87.19 129 PRO A C 1
ATOM 1014 O O . PRO A 1 129 ? -6.246 4.176 7.963 1.00 87.19 129 PRO A O 1
ATOM 1017 N N . LEU A 1 130 ? -7.776 4.532 9.561 1.00 90.69 130 LEU A N 1
ATOM 1018 C CA . LEU A 1 130 ? -7.534 5.977 9.635 1.00 90.69 130 LEU A CA 1
ATOM 1019 C C . LEU A 1 130 ? -6.189 6.290 10.299 1.00 90.69 130 LEU A C 1
ATOM 1021 O O . LEU A 1 130 ? -5.546 7.273 9.918 1.00 90.69 130 LEU A O 1
ATOM 1025 N N . VAL A 1 131 ? -5.754 5.454 11.248 1.00 90.75 131 VAL A N 1
ATOM 1026 C CA . VAL A 1 131 ? -4.455 5.573 11.929 1.00 90.75 131 VAL A CA 1
ATOM 1027 C C . VAL A 1 131 ? -3.298 5.271 10.982 1.00 90.75 131 VAL A C 1
ATOM 1029 O O . VAL A 1 131 ? -2.289 5.973 11.024 1.00 90.75 131 VAL A O 1
ATOM 1032 N N . ARG A 1 132 ? -3.450 4.320 10.047 1.00 88.38 132 ARG A N 1
ATOM 1033 C CA . ARG A 1 132 ? -2.423 4.040 9.020 1.00 88.38 132 ARG A CA 1
ATOM 1034 C C . ARG A 1 132 ? -1.997 5.296 8.256 1.00 88.38 132 ARG A C 1
ATOM 1036 O O . ARG A 1 132 ? -0.842 5.430 7.861 1.00 88.38 132 ARG A O 1
ATOM 1043 N N . GLN A 1 133 ? -2.912 6.245 8.058 1.00 86.38 133 GLN A N 1
ATOM 1044 C CA . GLN A 1 133 ? -2.616 7.494 7.355 1.00 86.38 133 GLN A CA 1
ATOM 1045 C C . GLN A 1 133 ? -1.772 8.472 8.185 1.00 86.38 133 GLN A C 1
ATOM 1047 O O . GLN A 1 133 ? -1.097 9.325 7.607 1.00 86.38 133 GLN A O 1
ATOM 1052 N N . TRP A 1 134 ? -1.778 8.355 9.517 1.00 89.69 134 TRP A N 1
ATOM 1053 C CA . TRP A 1 134 ? -1.025 9.238 10.413 1.00 89.69 134 TRP A CA 1
ATOM 1054 C C . TRP A 1 134 ? 0.479 9.048 10.257 1.00 89.69 134 TRP A C 1
ATOM 1056 O O . TRP A 1 134 ? 1.221 10.023 10.306 1.00 89.69 134 TRP A O 1
ATOM 1066 N N . TRP A 1 135 ? 0.921 7.829 9.948 1.00 86.75 135 TRP A N 1
ATOM 1067 C CA . TRP A 1 135 ? 2.327 7.526 9.691 1.00 86.75 135 TRP A CA 1
ATOM 1068 C C . TRP A 1 135 ? 2.932 8.336 8.534 1.00 86.75 135 TRP A C 1
ATOM 1070 O O . TRP A 1 135 ? 4.114 8.662 8.562 1.00 86.75 135 TRP A O 1
ATOM 1080 N N . LYS A 1 136 ? 2.126 8.734 7.538 1.00 80.94 136 LYS A N 1
ATOM 1081 C CA . LYS A 1 136 ? 2.601 9.547 6.404 1.00 80.94 136 LYS A CA 1
ATOM 1082 C C . LYS A 1 136 ? 2.835 11.010 6.777 1.00 80.94 136 LYS A C 1
ATOM 1084 O O . LYS A 1 136 ? 3.718 11.652 6.217 1.00 80.94 136 LYS A O 1
ATOM 1089 N N . GLY A 1 137 ? 2.001 11.555 7.662 1.00 69.81 137 GLY A N 1
ATOM 1090 C CA . GLY A 1 137 ? 1.972 12.986 7.971 1.00 69.81 137 GLY A CA 1
ATOM 1091 C C . GLY A 1 137 ? 2.523 13.358 9.344 1.00 69.81 137 GLY A C 1
ATOM 1092 O O . GLY A 1 137 ? 2.716 14.542 9.601 1.00 69.81 137 GLY A O 1
ATOM 1093 N N . GLY A 1 138 ? 2.707 12.394 10.249 1.00 71.19 138 GLY A N 1
ATOM 1094 C CA . GLY A 1 138 ? 2.993 12.620 11.670 1.00 71.19 138 GLY A CA 1
ATOM 1095 C C . GLY A 1 138 ? 1.827 13.247 12.452 1.00 71.19 138 GLY A C 1
ATOM 1096 O O . GLY A 1 138 ? 1.699 13.040 13.649 1.00 71.19 138 GLY A O 1
ATOM 1097 N N . ALA A 1 139 ? 0.926 13.979 11.800 1.00 77.19 139 ALA A N 1
ATOM 1098 C CA . ALA A 1 139 ? -0.234 14.596 12.429 1.00 77.19 139 ALA A CA 1
ATOM 1099 C C . ALA A 1 139 ? -1.540 13.875 12.074 1.00 77.19 139 ALA A C 1
ATOM 1101 O O . ALA A 1 139 ? -1.703 13.340 10.974 1.00 77.19 139 ALA A O 1
ATOM 1102 N N . ILE A 1 140 ? -2.504 13.936 12.994 1.00 81.44 140 ILE A N 1
ATOM 1103 C CA . ILE A 1 140 ? -3.872 13.474 12.757 1.00 81.44 140 ILE A CA 1
ATOM 1104 C C . ILE A 1 140 ? -4.558 14.448 11.791 1.00 81.44 140 ILE A C 1
ATOM 1106 O O . ILE A 1 140 ? -4.670 15.639 12.099 1.00 81.44 140 ILE A O 1
ATOM 1110 N N . PRO A 1 141 ? -5.062 13.985 10.635 1.00 86.81 141 PRO A N 1
ATOM 1111 C CA . PRO A 1 141 ? -5.878 14.823 9.771 1.00 86.81 141 PRO A CA 1
ATOM 1112 C C . PRO A 1 141 ? -7.122 15.315 10.519 1.00 86.81 141 PRO A C 1
ATOM 1114 O O . PRO A 1 141 ? -7.832 14.517 11.130 1.00 86.81 141 PRO A O 1
ATOM 1117 N N . LYS A 1 142 ? -7.449 16.611 10.413 1.00 86.44 142 LYS A N 1
ATOM 1118 C CA . LYS A 1 142 ? -8.661 17.192 11.035 1.00 86.44 142 LYS A CA 1
ATOM 1119 C C . LYS A 1 142 ? -9.945 16.447 10.652 1.00 86.44 142 LYS A C 1
ATOM 1121 O O . LYS A 1 142 ? -10.871 16.344 11.448 1.00 86.44 142 LYS A O 1
ATOM 1126 N N . SER A 1 143 ? -9.992 15.888 9.441 1.00 87.06 143 SER A N 1
ATOM 1127 C CA . SER A 1 143 ? -11.102 15.051 8.973 1.00 87.06 143 SER A CA 1
ATOM 1128 C C . SER A 1 143 ? -11.298 13.784 9.809 1.00 87.06 143 SER A C 1
ATOM 1130 O O . SER A 1 143 ? -12.422 13.305 9.912 1.00 87.06 143 SER A O 1
ATOM 1132 N N . HIS A 1 144 ? -10.236 13.240 10.410 1.00 90.62 144 HIS A N 1
ATOM 1133 C CA . HIS A 1 144 ? -10.311 12.024 11.219 1.00 90.62 144 HIS A CA 1
ATOM 1134 C C . HIS A 1 144 ? -10.846 12.341 12.615 1.00 90.62 144 HIS A C 1
ATOM 1136 O O . HIS A 1 144 ? -11.594 11.540 13.163 1.00 90.62 144 HIS A O 1
ATOM 1142 N N . GLU A 1 145 ? -10.551 13.519 13.174 1.00 89.94 145 GLU A N 1
ATOM 1143 C CA . GLU A 1 145 ? -10.982 13.894 14.530 1.00 89.94 145 GLU A CA 1
ATOM 1144 C C . GLU A 1 145 ? -12.496 13.798 14.726 1.00 89.94 145 GLU A C 1
ATOM 1146 O O . GLU A 1 145 ? -12.953 13.319 15.762 1.00 89.94 145 GLU A O 1
ATOM 1151 N N . ALA A 1 146 ? -13.269 14.168 13.702 1.00 89.06 146 ALA A N 1
ATOM 1152 C CA . ALA A 1 146 ? -14.719 14.029 13.717 1.00 89.06 146 ALA A CA 1
ATOM 1153 C C . ALA A 1 146 ? -15.172 12.558 13.787 1.00 89.06 146 ALA A C 1
ATOM 1155 O O . ALA A 1 146 ? -16.147 12.255 14.474 1.00 89.06 146 ALA A O 1
ATOM 1156 N N . SER A 1 147 ? -14.482 11.640 13.102 1.00 92.06 147 SER A N 1
ATOM 1157 C CA . SER A 1 147 ? -14.781 10.202 13.148 1.00 92.06 147 SER A CA 1
ATOM 1158 C C . SER A 1 147 ? -14.462 9.605 14.518 1.00 92.06 147 SER A C 1
ATOM 1160 O O . SER A 1 147 ? -15.305 8.911 15.082 1.00 92.06 147 SER A O 1
ATOM 1162 N N . PHE A 1 148 ? -13.300 9.945 15.089 1.00 92.25 148 PHE A N 1
ATOM 1163 C CA . PHE A 1 148 ? -12.919 9.516 16.440 1.00 92.25 148 PHE A CA 1
ATOM 1164 C C . PHE A 1 148 ? -13.898 10.042 17.491 1.00 92.25 148 PHE A C 1
ATOM 1166 O O . PHE A 1 148 ? -14.388 9.257 18.292 1.00 92.25 148 PHE A O 1
ATOM 1173 N N . GLY A 1 149 ? -14.266 11.328 17.443 1.00 89.88 149 GLY A N 1
ATOM 1174 C CA . GLY A 1 149 ? -15.237 11.896 18.383 1.00 89.88 149 GLY A CA 1
ATOM 1175 C C . GLY A 1 149 ? -16.616 11.232 18.294 1.00 89.88 149 GLY A C 1
ATOM 1176 O O . GLY A 1 149 ? -17.228 10.933 19.316 1.00 89.88 149 GLY A O 1
ATOM 1177 N N . LYS A 1 150 ? -17.096 10.929 17.079 1.00 91.75 150 LYS A N 1
ATOM 1178 C CA . LYS A 1 150 ? -18.367 10.208 16.884 1.00 91.75 150 LYS A CA 1
ATOM 1179 C C . LYS A 1 150 ? -18.329 8.793 17.454 1.00 91.75 150 LYS A C 1
ATOM 1181 O O . LYS A 1 150 ? -19.307 8.370 18.066 1.00 91.75 150 LYS A O 1
ATOM 1186 N N . ILE A 1 151 ? -17.241 8.060 17.228 1.00 92.44 151 ILE A N 1
ATOM 1187 C CA . ILE A 1 151 ? -17.090 6.696 17.741 1.00 92.44 151 ILE A CA 1
ATOM 1188 C C . ILE A 1 151 ? -16.900 6.706 19.258 1.00 92.44 151 ILE A C 1
ATOM 1190 O O . ILE A 1 151 ? -17.533 5.910 19.936 1.00 92.44 151 ILE A O 1
ATOM 1194 N N . GLU A 1 152 ? -16.151 7.657 19.811 1.00 91.62 152 GLU A N 1
ATOM 1195 C CA . GLU A 1 152 ? -15.972 7.799 21.258 1.00 91.62 152 GLU A CA 1
ATOM 1196 C C . GLU A 1 152 ? -17.308 8.017 21.986 1.00 91.62 152 GLU A C 1
ATOM 1198 O O . GLU A 1 152 ? -17.561 7.393 23.013 1.00 91.62 152 GLU A O 1
ATOM 1203 N N . ILE A 1 153 ? -18.215 8.826 21.425 1.00 88.56 153 ILE A N 1
ATOM 1204 C CA . ILE A 1 153 ? -19.571 9.000 21.974 1.00 88.56 153 ILE A CA 1
ATOM 1205 C C . ILE A 1 153 ? -20.343 7.671 21.979 1.00 88.56 153 ILE A C 1
ATOM 1207 O O . ILE A 1 153 ? -21.019 7.356 22.958 1.00 88.56 153 ILE A O 1
ATOM 1211 N N . LYS A 1 154 ? -20.240 6.875 20.906 1.00 93.12 154 LYS A N 1
ATOM 1212 C CA . LYS A 1 154 ? -20.899 5.562 20.818 1.00 93.12 154 LYS A CA 1
ATOM 1213 C C . LYS A 1 154 ? -20.303 4.552 21.799 1.00 93.12 154 LYS A C 1
ATOM 1215 O O . LYS A 1 154 ? -21.061 3.868 22.476 1.00 93.12 154 LYS A O 1
ATOM 1220 N N . VAL A 1 155 ? -18.974 4.491 21.902 1.00 91.12 155 VAL A N 1
ATOM 1221 C CA . VAL A 1 155 ? -18.258 3.645 22.869 1.00 91.12 155 VAL A CA 1
ATOM 1222 C C . VAL A 1 155 ? -18.692 4.003 24.285 1.00 91.12 155 VAL A C 1
ATOM 1224 O O . VAL A 1 155 ? -19.131 3.126 25.016 1.00 91.12 155 VAL A O 1
ATOM 1227 N N . ASN A 1 156 ? -18.695 5.291 24.642 1.00 86.25 156 ASN A N 1
ATOM 1228 C CA . ASN A 1 156 ? -19.147 5.747 25.958 1.00 86.25 156 ASN A CA 1
ATOM 1229 C C . ASN A 1 156 ? -20.587 5.332 26.269 1.00 86.25 156 ASN A C 1
ATOM 1231 O O . ASN A 1 156 ? -20.872 4.954 27.406 1.00 86.25 156 ASN A O 1
ATOM 1235 N N . LYS A 1 157 ? -21.477 5.379 25.270 1.00 89.38 157 LYS A N 1
ATOM 1236 C CA . LYS A 1 157 ? -22.862 4.921 25.407 1.00 89.38 157 LYS A CA 1
ATOM 1237 C C . LYS A 1 157 ? -22.938 3.413 25.676 1.00 89.38 157 LYS A C 1
ATOM 1239 O O . LYS A 1 157 ? -23.623 3.013 26.607 1.00 89.38 157 LYS A O 1
ATOM 1244 N N . ILE A 1 158 ? -22.201 2.594 24.927 1.00 92.44 158 ILE A N 1
ATOM 1245 C CA . ILE A 1 158 ? -22.165 1.137 25.142 1.00 92.44 158 ILE A CA 1
ATOM 1246 C C . ILE A 1 158 ? -21.558 0.806 26.512 1.00 92.44 158 ILE A C 1
ATOM 1248 O O . ILE A 1 158 ? -22.113 0.004 27.256 1.00 92.44 158 ILE A O 1
ATOM 1252 N N . CYS A 1 159 ? -20.464 1.468 26.903 1.00 89.00 159 CYS A N 1
ATOM 1253 C CA . CYS A 1 159 ? -19.868 1.299 28.230 1.00 89.00 159 CYS A CA 1
ATOM 1254 C C . CYS A 1 159 ? -20.861 1.641 29.350 1.00 89.00 159 CYS A C 1
ATOM 1256 O O . CYS A 1 159 ? -20.871 0.966 30.379 1.00 89.00 159 CYS A O 1
ATOM 1258 N N . HIS A 1 160 ? -21.689 2.672 29.152 1.00 87.62 160 HIS A N 1
ATOM 1259 C CA . HIS A 1 160 ? -22.749 3.036 30.089 1.00 87.62 160 HIS A CA 1
ATOM 1260 C C . HIS A 1 160 ? -23.802 1.926 30.184 1.00 87.62 160 HIS A C 1
ATOM 1262 O O . HIS A 1 160 ? -24.108 1.479 31.283 1.00 87.62 160 HIS A O 1
ATOM 1268 N N . GLU A 1 161 ? -24.312 1.442 29.048 1.00 88.56 161 GLU A N 1
ATOM 1269 C CA . GLU A 1 161 ? -25.317 0.369 28.991 1.00 88.56 161 GLU A CA 1
ATOM 1270 C C . GLU A 1 161 ? -24.822 -0.929 29.654 1.00 88.56 161 GLU A C 1
ATOM 1272 O O . GLU A 1 161 ? -25.572 -1.577 30.386 1.00 88.56 161 GLU A O 1
ATOM 1277 N N . ILE A 1 162 ? -23.549 -1.293 29.464 1.00 89.69 162 ILE A N 1
ATOM 1278 C CA . ILE A 1 162 ? -22.944 -2.469 30.112 1.00 89.69 162 ILE A CA 1
ATOM 1279 C C . ILE A 1 162 ? -22.847 -2.262 31.624 1.00 89.69 162 ILE A C 1
ATOM 1281 O O . ILE A 1 162 ? -23.267 -3.133 32.386 1.00 89.69 162 ILE A O 1
ATOM 1285 N N . ALA A 1 163 ? -22.317 -1.119 32.071 1.00 86.12 163 ALA A N 1
ATOM 1286 C CA . ALA A 1 163 ? -22.176 -0.829 33.495 1.00 86.12 163 ALA A CA 1
ATOM 1287 C C . ALA A 1 163 ? -23.539 -0.784 34.206 1.00 86.12 163 ALA A C 1
ATOM 1289 O O . ALA A 1 163 ? -23.680 -1.316 35.307 1.00 86.12 163 ALA A O 1
ATOM 1290 N N . GLU A 1 164 ? -24.550 -0.201 33.560 1.00 84.50 164 GLU A N 1
ATOM 1291 C CA . GLU A 1 164 ? -25.927 -0.152 34.051 1.00 84.50 164 GLU A CA 1
ATOM 1292 C C . GLU A 1 164 ? -26.545 -1.552 34.142 1.00 84.50 164 GLU A C 1
ATOM 1294 O O . GLU A 1 164 ? -27.119 -1.908 35.173 1.00 84.50 164 GLU A O 1
ATOM 1299 N N . LYS A 1 165 ? -26.379 -2.381 33.102 1.00 88.62 165 LYS A N 1
ATOM 1300 C CA . LYS A 1 165 ? -26.874 -3.763 33.086 1.00 88.62 165 LYS A CA 1
ATOM 1301 C C . LYS A 1 165 ? -26.245 -4.603 34.195 1.00 88.62 165 LYS A C 1
ATOM 1303 O O . LYS A 1 165 ? -26.963 -5.268 34.936 1.00 88.62 165 LYS A O 1
ATOM 1308 N N . GLU A 1 166 ? -24.925 -4.558 34.344 1.00 87.25 166 GLU A N 1
ATOM 1309 C CA . GLU A 1 166 ? -24.224 -5.307 35.392 1.00 87.25 166 GLU A CA 1
ATOM 1310 C C . GLU A 1 166 ? -24.598 -4.823 36.794 1.00 87.25 166 GLU A C 1
ATOM 1312 O O . GLU A 1 166 ? -24.715 -5.628 37.718 1.00 87.25 166 GLU A O 1
ATOM 1317 N N . PHE A 1 167 ? -24.818 -3.517 36.967 1.00 85.19 167 PHE A N 1
ATOM 1318 C CA . PHE A 1 167 ? -25.310 -2.974 38.228 1.00 85.19 167 PHE A CA 1
ATOM 1319 C C . PHE A 1 167 ? -26.734 -3.456 38.532 1.00 85.19 167 PHE A C 1
ATOM 1321 O O . PHE A 1 167 ? -27.020 -3.863 39.657 1.00 85.19 167 PHE A O 1
ATOM 1328 N N . ALA A 1 168 ? -27.615 -3.486 37.530 1.00 83.38 168 ALA A N 1
ATOM 1329 C CA . ALA A 1 168 ? -28.962 -4.030 37.667 1.00 83.38 168 ALA A CA 1
ATOM 1330 C C . ALA A 1 168 ? -28.951 -5.537 37.992 1.00 83.38 168 ALA A C 1
ATOM 1332 O O . ALA A 1 168 ? -29.746 -5.995 38.815 1.00 83.38 168 ALA A O 1
ATOM 1333 N N . GLU A 1 169 ? -28.040 -6.309 37.397 1.00 88.38 169 GLU A N 1
ATOM 1334 C CA . GLU A 1 169 ? -27.835 -7.726 37.717 1.00 88.38 169 GLU A CA 1
ATOM 1335 C C . GLU A 1 169 ? -27.315 -7.914 39.147 1.00 88.38 169 GLU A C 1
ATOM 1337 O O . GLU A 1 169 ? -27.851 -8.744 39.884 1.00 88.38 169 GLU A O 1
ATOM 1342 N N . ALA A 1 170 ? -26.340 -7.109 39.579 1.00 83.69 170 ALA A N 1
ATOM 1343 C CA . ALA A 1 170 ? -25.834 -7.119 40.951 1.00 83.69 170 ALA A CA 1
ATOM 1344 C C . ALA A 1 170 ? -26.939 -6.774 41.962 1.00 83.69 170 ALA A C 1
ATOM 1346 O O . ALA A 1 170 ? -27.096 -7.467 42.966 1.00 83.69 170 ALA A O 1
ATOM 1347 N N . LEU A 1 171 ? -27.766 -5.768 41.659 1.00 85.75 171 LEU A N 1
ATOM 1348 C CA . LEU A 1 171 ? -28.950 -5.414 42.441 1.00 85.75 171 LEU A CA 1
ATOM 1349 C C . LEU A 1 171 ? -29.931 -6.590 42.548 1.00 85.75 171 LEU A C 1
ATOM 1351 O O . LEU A 1 171 ? -30.440 -6.875 43.630 1.00 85.75 171 LEU A O 1
ATOM 1355 N N . GLN A 1 172 ? -30.212 -7.283 41.440 1.00 89.00 172 GLN A N 1
ATOM 1356 C CA . GLN A 1 172 ? -31.100 -8.448 41.454 1.00 89.00 172 GLN A CA 1
ATOM 1357 C C . GLN A 1 172 ? -30.523 -9.606 42.270 1.00 89.00 172 GLN A C 1
ATOM 1359 O O . GLN A 1 172 ? -31.267 -10.256 43.005 1.00 89.00 172 GLN A O 1
ATOM 1364 N N . GLN A 1 173 ? -29.223 -9.876 42.148 1.00 87.06 173 GLN A N 1
ATOM 1365 C CA . GLN A 1 173 ? -28.549 -10.912 42.929 1.00 87.06 173 GLN A CA 1
ATOM 1366 C C . GLN A 1 173 ? -28.580 -10.585 44.421 1.00 87.06 173 GLN A C 1
ATOM 1368 O O . GLN A 1 173 ? -28.899 -11.457 45.226 1.00 87.06 173 GLN A O 1
ATOM 1373 N N . GLU A 1 174 ? -28.310 -9.335 44.790 1.00 85.81 174 GLU A N 1
ATOM 1374 C CA . GLU A 1 174 ? -28.342 -8.911 46.185 1.00 85.81 174 GLU A CA 1
ATOM 1375 C C . GLU A 1 174 ? -29.765 -8.951 46.749 1.00 85.81 174 GLU A C 1
ATOM 1377 O O . GLU A 1 174 ? -29.982 -9.480 47.834 1.00 85.81 174 GLU A O 1
ATOM 1382 N N . LEU A 1 175 ? -30.768 -8.525 45.975 1.00 88.56 175 LEU A N 1
ATOM 1383 C CA . LEU A 1 175 ? -32.170 -8.663 46.365 1.00 88.56 175 LEU A CA 1
ATOM 1384 C C . LEU A 1 175 ? -32.558 -10.133 46.599 1.00 88.56 175 LEU A C 1
ATOM 1386 O O . LEU A 1 175 ? -33.257 -10.427 47.566 1.00 88.56 175 LEU A O 1
ATOM 1390 N N . ARG A 1 176 ? -32.098 -11.065 45.750 1.00 90.75 176 ARG A N 1
ATOM 1391 C CA . ARG A 1 176 ? -32.325 -12.508 45.956 1.00 90.75 176 ARG A CA 1
ATOM 1392 C C . ARG A 1 176 ? -31.711 -12.980 47.270 1.00 90.75 176 ARG A C 1
ATOM 1394 O O . ARG A 1 176 ? -32.416 -13.607 48.048 1.00 90.75 176 ARG A O 1
ATOM 1401 N N . LYS A 1 177 ? -30.466 -12.592 47.574 1.00 90.81 177 LYS A N 1
ATOM 1402 C CA . LYS A 1 177 ? -29.832 -12.920 48.864 1.00 90.81 177 LYS A CA 1
ATOM 1403 C C . LYS A 1 177 ? -30.630 -12.386 50.053 1.00 90.81 177 LYS A C 1
ATOM 1405 O O . LYS A 1 177 ? -30.782 -13.095 51.041 1.00 90.81 177 LYS A O 1
ATOM 1410 N N . GLN A 1 178 ? -31.158 -11.165 49.961 1.00 88.94 178 GLN A N 1
ATOM 1411 C CA . GLN A 1 178 ? -31.969 -10.552 51.020 1.00 88.94 178 GLN A CA 1
ATOM 1412 C C . GLN A 1 178 ? -33.299 -11.289 51.244 1.00 88.94 178 GLN A C 1
ATOM 1414 O O . GLN A 1 178 ? -33.747 -11.446 52.384 1.00 88.94 178 GLN A O 1
ATOM 1419 N N . VAL A 1 179 ? -33.913 -11.776 50.162 1.00 90.56 179 VAL A N 1
ATOM 1420 C CA . VAL A 1 179 ? -35.117 -12.616 50.220 1.00 90.56 179 VAL A CA 1
ATOM 1421 C C . VAL A 1 179 ? -34.800 -13.997 50.799 1.00 90.56 179 VAL A C 1
ATOM 1423 O O . VAL A 1 179 ? -35.496 -14.450 51.707 1.00 90.56 179 VAL A O 1
ATOM 1426 N N . ASP A 1 180 ? -33.720 -14.638 50.350 1.00 91.62 180 ASP A N 1
ATOM 1427 C CA . ASP A 1 180 ? -33.286 -15.957 50.831 1.00 91.62 180 ASP A CA 1
ATOM 1428 C C . ASP A 1 180 ? -32.895 -15.920 52.320 1.00 91.62 180 ASP A C 1
ATOM 1430 O O . ASP A 1 180 ? -33.217 -16.832 53.085 1.00 91.62 180 ASP A O 1
ATOM 1434 N N . ALA A 1 181 ? -32.281 -14.818 52.763 1.00 92.44 181 ALA A N 1
ATOM 1435 C CA . ALA A 1 181 ? -31.970 -14.538 54.164 1.00 92.44 181 ALA A CA 1
ATOM 1436 C C . ALA A 1 181 ? -33.202 -14.152 55.007 1.00 92.44 181 ALA A C 1
ATOM 1438 O O . ALA A 1 181 ? -33.067 -13.908 56.207 1.00 92.44 181 ALA A O 1
ATOM 1439 N N . LYS A 1 182 ? -34.399 -14.090 54.401 1.00 94.00 182 LYS A N 1
ATOM 1440 C CA . LYS A 1 182 ? -35.671 -13.679 55.022 1.00 94.00 182 LYS A CA 1
ATOM 1441 C C . LYS A 1 182 ? -35.657 -12.264 55.617 1.00 94.00 182 LYS A C 1
ATOM 1443 O O . LYS A 1 182 ? -36.500 -11.950 56.455 1.00 94.00 182 LYS A O 1
ATOM 1448 N N . GLN A 1 183 ? -34.731 -11.404 55.188 1.00 89.19 183 GLN A N 1
ATOM 1449 C CA . GLN A 1 183 ? -34.706 -9.988 55.581 1.00 89.19 183 GLN A CA 1
ATOM 1450 C C . GLN A 1 183 ? -35.800 -9.198 54.848 1.00 89.19 183 GLN A C 1
ATOM 1452 O O . GLN A 1 183 ? -36.397 -8.278 55.406 1.00 89.19 183 GLN A O 1
ATOM 1457 N N . ILE A 1 184 ? -36.114 -9.605 53.615 1.00 90.88 184 ILE A N 1
ATOM 1458 C CA . ILE A 1 184 ? -37.253 -9.115 52.834 1.00 90.88 184 ILE A CA 1
ATOM 1459 C C . ILE A 1 184 ? -38.178 -10.302 52.565 1.00 90.88 184 ILE A C 1
ATOM 1461 O O . ILE A 1 184 ? -37.740 -11.333 52.060 1.00 90.88 184 ILE A O 1
ATOM 1465 N N . ALA A 1 185 ? -39.463 -10.178 52.898 1.00 89.56 185 ALA A N 1
ATOM 1466 C CA . ALA A 1 185 ? -40.426 -11.231 52.597 1.00 89.56 185 ALA A CA 1
ATOM 1467 C C . ALA A 1 185 ? -40.624 -11.357 51.074 1.00 89.56 185 ALA A C 1
ATOM 1469 O O . ALA A 1 185 ? -40.677 -10.356 50.354 1.00 89.56 185 ALA A O 1
ATOM 1470 N N . ALA A 1 186 ? -40.711 -12.591 50.570 1.00 89.31 186 ALA A N 1
ATOM 1471 C CA . ALA A 1 186 ? -40.749 -12.873 49.133 1.00 89.31 186 ALA A CA 1
ATOM 1472 C C . ALA A 1 186 ? -41.988 -12.291 48.423 1.00 89.31 186 ALA A C 1
ATOM 1474 O O . ALA A 1 186 ? -41.951 -12.049 47.218 1.00 89.31 186 ALA A O 1
ATOM 1475 N N . ASP A 1 187 ? -43.063 -12.047 49.160 1.00 94.00 187 ASP A N 1
ATOM 1476 C CA . ASP A 1 187 ? -44.341 -11.480 48.728 1.00 94.00 187 ASP A CA 1
ATOM 1477 C C . ASP A 1 187 ? -44.465 -9.965 48.986 1.00 94.00 187 ASP A C 1
ATOM 1479 O O . ASP A 1 187 ? -45.354 -9.316 48.435 1.00 94.00 187 ASP A O 1
ATOM 1483 N N . ASP A 1 188 ? -43.547 -9.366 49.751 1.00 94.12 188 ASP A N 1
ATOM 1484 C CA . ASP A 1 188 ? -43.570 -7.941 50.100 1.00 94.12 188 ASP A CA 1
ATOM 1485 C C . ASP A 1 188 ? -42.953 -7.081 48.984 1.00 94.12 188 ASP A C 1
ATOM 1487 O O . ASP A 1 188 ? -41.801 -6.638 49.036 1.00 94.12 188 ASP A O 1
ATOM 1491 N N . GLU A 1 189 ? -43.735 -6.857 47.925 1.00 93.44 189 GLU A N 1
ATOM 1492 C CA . GLU A 1 189 ? -43.302 -6.085 46.755 1.00 93.44 189 GLU A CA 1
ATOM 1493 C C . GLU A 1 189 ? -42.960 -4.629 47.110 1.00 93.44 189 GLU A C 1
ATOM 1495 O O . GLU A 1 189 ? -42.055 -4.047 46.514 1.00 93.44 189 GLU A O 1
ATOM 1500 N N . SER A 1 190 ? -43.602 -4.059 48.137 1.00 93.62 190 SER A N 1
ATOM 1501 C CA . SER A 1 190 ? -43.293 -2.710 48.619 1.00 93.62 190 SER A CA 1
ATOM 1502 C C . SER A 1 190 ? -41.863 -2.628 49.149 1.00 93.62 190 SER A C 1
ATOM 1504 O O . SER A 1 190 ? -41.125 -1.720 48.766 1.00 93.62 190 SER A O 1
ATOM 1506 N N . LYS A 1 191 ? -41.432 -3.584 49.984 1.00 89.25 191 LYS A N 1
ATOM 1507 C CA . LYS A 1 191 ? -40.045 -3.622 50.474 1.00 89.25 191 LYS A CA 1
ATOM 1508 C C . LYS A 1 191 ? -39.038 -3.924 49.376 1.00 89.25 191 LYS A C 1
ATOM 1510 O O . LYS A 1 191 ? -37.942 -3.379 49.421 1.00 89.25 191 LYS A O 1
ATOM 1515 N N . LYS A 1 192 ? -39.385 -4.729 48.367 1.00 90.62 192 LYS A N 1
ATOM 1516 C CA . LYS A 1 192 ? -38.499 -4.934 47.206 1.00 90.62 192 LYS A CA 1
ATOM 1517 C C . LYS A 1 192 ? -38.318 -3.657 46.392 1.00 90.62 192 LYS A C 1
ATOM 1519 O O . LYS A 1 192 ? -37.200 -3.363 45.979 1.00 90.62 192 LYS A O 1
ATOM 1524 N N . GLN A 1 193 ? -39.393 -2.907 46.141 1.00 90.31 193 GLN A N 1
ATOM 1525 C CA . GLN A 1 193 ? -39.317 -1.628 45.429 1.00 90.31 193 GLN A CA 1
ATOM 1526 C C . GLN A 1 193 ? -38.549 -0.590 46.247 1.00 90.31 193 GLN A C 1
ATOM 1528 O O . GLN A 1 193 ? -37.703 0.105 45.690 1.00 90.31 193 GLN A O 1
ATOM 1533 N N . GLN A 1 194 ? -38.770 -0.548 47.564 1.00 87.25 194 GLN A N 1
ATOM 1534 C CA . GLN A 1 194 ? -38.007 0.307 48.466 1.00 87.25 194 GLN A CA 1
ATOM 1535 C C . GLN A 1 194 ? -36.527 -0.089 48.491 1.00 87.25 194 GLN A C 1
ATOM 1537 O O . GLN A 1 194 ? -35.693 0.779 48.314 1.00 87.25 194 GLN A O 1
ATOM 1542 N N . PHE A 1 195 ? -36.186 -1.380 48.571 1.00 85.88 195 PHE A N 1
ATOM 1543 C CA . PHE A 1 195 ? -34.800 -1.850 48.484 1.00 85.88 195 PHE A CA 1
ATOM 1544 C C . PHE A 1 195 ? -34.152 -1.476 47.154 1.00 85.88 195 PHE A C 1
ATOM 1546 O O . PHE A 1 195 ? -33.028 -1.000 47.146 1.00 85.88 195 PHE A O 1
ATOM 1553 N N . LYS A 1 196 ? -34.843 -1.653 46.020 1.00 86.38 196 LYS A N 1
ATOM 1554 C CA . LYS A 1 196 ? -34.324 -1.216 44.714 1.00 86.38 196 LYS A CA 1
ATOM 1555 C C . LYS A 1 196 ? -34.085 0.287 44.705 1.00 86.38 196 LYS A C 1
ATOM 1557 O O . LYS A 1 196 ? -33.030 0.720 44.259 1.00 86.38 196 LYS A O 1
ATOM 1562 N N . LYS A 1 197 ? -35.052 1.067 45.193 1.00 82.69 197 LYS A N 1
ATOM 1563 C CA . LYS A 1 197 ? -34.949 2.521 45.272 1.00 82.69 197 LYS A CA 1
ATOM 1564 C C . LYS A 1 197 ? -33.810 2.940 46.191 1.00 82.69 197 LYS A C 1
ATOM 1566 O O . LYS A 1 197 ? -33.041 3.784 45.776 1.00 82.69 197 LYS A O 1
ATOM 1571 N N . ASP A 1 198 ? -33.657 2.322 47.355 1.00 77.56 198 ASP A N 1
ATOM 1572 C CA . ASP A 1 198 ? -32.590 2.600 48.313 1.00 77.56 198 ASP A CA 1
ATOM 1573 C C . ASP A 1 198 ? -31.239 2.171 47.750 1.00 77.56 198 ASP A C 1
ATOM 1575 O O . ASP A 1 198 ? -30.295 2.936 47.788 1.00 77.56 198 ASP A O 1
ATOM 1579 N N . PHE A 1 199 ? -31.127 0.997 47.141 1.00 76.88 199 PHE A N 1
ATOM 1580 C CA . PHE A 1 199 ? -29.892 0.538 46.509 1.00 76.88 199 PHE A CA 1
ATOM 1581 C C . PHE A 1 199 ? -29.471 1.461 45.356 1.00 76.88 199 PHE A C 1
ATOM 1583 O O . PHE A 1 199 ? -28.286 1.757 45.202 1.00 76.88 199 PHE A O 1
ATOM 1590 N N . TRP A 1 200 ? -30.435 1.974 44.582 1.00 70.62 200 TRP A N 1
ATOM 1591 C CA . TRP A 1 200 ? -30.188 3.003 43.576 1.00 70.62 200 TRP A CA 1
ATOM 1592 C C . TRP A 1 200 ? -29.877 4.365 44.207 1.00 70.62 200 TRP A C 1
ATOM 1594 O O . TRP A 1 200 ? -28.862 4.942 43.855 1.00 70.62 200 TRP A O 1
ATOM 1604 N N . GLU A 1 201 ? -30.673 4.883 45.144 1.00 66.94 201 GLU A N 1
ATOM 1605 C CA . GLU A 1 201 ? -30.506 6.202 45.781 1.00 66.94 201 GLU A CA 1
ATOM 1606 C C . GLU A 1 201 ? -29.237 6.280 46.643 1.00 66.94 201 GLU A C 1
ATOM 1608 O O . GLU A 1 201 ? -28.511 7.268 46.552 1.00 66.94 201 GLU A O 1
ATOM 1613 N N . TYR A 1 202 ? -28.918 5.241 47.419 1.00 58.66 202 TYR A N 1
ATOM 1614 C CA . TYR A 1 202 ? -27.659 5.110 48.163 1.00 58.66 202 TYR A CA 1
ATOM 1615 C C . TYR A 1 202 ? -26.479 4.821 47.237 1.00 58.66 202 TYR A C 1
ATOM 1617 O O . TYR A 1 202 ? -25.385 5.318 47.483 1.00 58.66 202 TYR A O 1
ATOM 1625 N N . GLY A 1 203 ? -26.700 4.116 46.126 1.00 51.78 203 GLY A N 1
ATOM 1626 C CA . GLY A 1 203 ? -25.741 4.061 45.023 1.00 51.78 203 GLY A CA 1
ATOM 1627 C C . GLY A 1 203 ? -25.564 5.399 44.279 1.00 51.78 203 GLY A C 1
ATOM 1628 O O . GLY A 1 203 ? -24.608 5.534 43.516 1.00 51.78 203 GLY A O 1
ATOM 1629 N N . SER A 1 204 ? -26.453 6.383 44.492 1.00 42.78 204 SER A N 1
ATOM 1630 C CA . SER A 1 204 ? -26.555 7.629 43.707 1.00 42.78 204 SER A CA 1
ATOM 1631 C C . SER A 1 204 ? -26.270 8.929 44.478 1.00 42.78 204 SER A C 1
ATOM 1633 O O . SER A 1 204 ? -26.316 9.996 43.866 1.00 42.78 204 SER A O 1
ATOM 1635 N N . ARG A 1 205 ? -25.951 8.905 45.781 1.00 42.78 205 ARG A N 1
ATOM 1636 C CA . ARG A 1 205 ? -25.615 10.122 46.560 1.00 42.78 205 ARG A CA 1
ATOM 1637 C C . ARG A 1 205 ? -24.088 10.261 46.772 1.00 42.78 205 ARG A C 1
ATOM 1639 O O . ARG A 1 205 ? -23.458 9.330 47.255 1.00 42.78 205 ARG A O 1
ATOM 1646 N N . SER A 1 206 ? -23.514 11.400 46.340 1.00 46.22 206 SER A N 1
ATOM 1647 C CA . SER A 1 206 ? -22.065 11.751 46.232 1.00 46.22 206 SER A CA 1
ATOM 1648 C C . SER A 1 206 ? -21.440 12.264 47.557 1.00 46.22 206 SER A C 1
ATOM 1650 O O . SER A 1 206 ? -22.209 12.429 48.498 1.00 46.22 206 SER A O 1
ATOM 1652 N N . THR A 1 207 ? -20.118 12.512 47.753 1.00 46.66 207 THR A N 1
ATOM 1653 C CA . THR A 1 207 ? -19.086 13.250 46.936 1.00 46.66 207 THR A CA 1
ATOM 1654 C C . THR A 1 207 ? -17.609 12.760 47.150 1.00 46.66 207 THR A C 1
ATOM 1656 O O . THR A 1 207 ? -17.471 11.616 47.529 1.00 46.66 207 THR A O 1
ATOM 1659 N N . LEU A 1 208 ? -16.518 13.511 46.852 1.00 42.62 208 LEU A N 1
ATOM 1660 C CA . LEU A 1 208 ? -15.053 13.138 46.826 1.00 42.62 208 LEU A CA 1
ATOM 1661 C C . LEU A 1 208 ? -14.325 13.201 48.208 1.00 42.62 208 LEU A C 1
ATOM 1663 O O . LEU A 1 208 ? -14.692 14.063 48.994 1.00 42.62 208 LEU A O 1
ATOM 1667 N N . ASP A 1 209 ? -13.335 12.354 48.577 1.00 40.72 209 ASP A N 1
ATOM 1668 C CA . ASP A 1 209 ? -11.905 12.292 48.184 1.00 40.72 209 ASP A CA 1
ATOM 1669 C C . ASP A 1 209 ? -11.153 10.983 48.617 1.00 40.72 209 ASP A C 1
ATOM 1671 O O . ASP A 1 209 ? -11.498 10.298 49.576 1.00 40.72 209 ASP A O 1
ATOM 1675 N N . SER A 1 210 ? -10.117 10.667 47.827 1.00 46.94 210 SER A N 1
ATOM 1676 C CA . SER A 1 210 ? -9.092 9.590 47.751 1.00 46.94 210 SER A CA 1
ATOM 1677 C C . SER A 1 210 ? -9.015 8.297 48.611 1.00 46.94 210 SER A C 1
ATOM 1679 O O . SER A 1 210 ? -9.182 8.231 49.825 1.00 46.94 210 SER A O 1
ATOM 1681 N N . GLU A 1 211 ? -8.538 7.277 47.879 1.00 43.53 211 GLU A N 1
ATOM 1682 C CA . GLU A 1 211 ? -7.778 6.052 48.205 1.00 43.53 211 GLU A CA 1
ATOM 1683 C C . GLU A 1 211 ? -8.489 4.694 48.077 1.00 43.53 211 GLU A C 1
ATOM 1685 O O . GLU A 1 211 ? -9.630 4.513 48.501 1.00 43.53 211 GLU A O 1
ATOM 1690 N N . GLU A 1 212 ? -7.728 3.811 47.417 1.00 42.25 212 GLU A N 1
ATOM 1691 C CA . GLU A 1 212 ? -7.973 2.654 46.540 1.00 42.25 212 GLU A CA 1
ATOM 1692 C C . GLU A 1 212 ? -8.901 1.511 47.026 1.00 42.25 212 GLU A C 1
ATOM 1694 O O . GLU A 1 212 ? -9.288 1.445 48.194 1.00 42.25 212 GLU A O 1
ATOM 1699 N N . PRO A 1 213 ? -9.308 0.592 46.115 1.00 42.50 213 PRO A N 1
ATOM 1700 C CA . PRO A 1 213 ? -10.466 -0.264 46.314 1.00 42.50 213 PRO A CA 1
ATOM 1701 C C . PRO A 1 213 ? -10.114 -1.553 47.062 1.00 42.50 213 PRO A C 1
ATOM 1703 O O . PRO A 1 213 ? -9.406 -2.421 46.553 1.00 42.50 213 PRO A O 1
ATOM 1706 N N . LYS A 1 214 ? -10.740 -1.757 48.221 1.00 36.88 214 LYS A N 1
ATOM 1707 C CA . LYS A 1 214 ? -11.109 -3.104 48.668 1.00 36.88 214 LYS A CA 1
ATOM 1708 C C . LYS A 1 214 ? -12.616 -3.233 48.549 1.00 36.88 214 LYS A C 1
ATOM 1710 O O . LYS A 1 214 ? -13.360 -2.724 49.382 1.00 36.88 214 LYS A O 1
ATOM 1715 N N . TRP A 1 215 ? -13.065 -3.902 47.488 1.00 41.72 215 TRP A N 1
ATOM 1716 C CA . TRP A 1 215 ? -14.444 -4.363 47.398 1.00 41.72 215 TRP A CA 1
ATOM 1717 C C . TRP A 1 215 ? -14.688 -5.336 48.549 1.00 41.72 215 TRP A C 1
ATOM 1719 O O . TRP A 1 215 ? -14.291 -6.494 48.483 1.00 41.72 215 TRP A O 1
ATOM 1729 N N . ASN A 1 216 ? -15.348 -4.866 49.599 1.00 38.81 216 ASN A N 1
ATOM 1730 C CA . ASN A 1 216 ? -16.119 -5.739 50.460 1.00 38.81 216 ASN A CA 1
ATOM 1731 C C . ASN A 1 216 ? -17.501 -5.120 50.582 1.00 38.81 216 ASN A C 1
ATOM 1733 O O . ASN A 1 216 ? -17.729 -4.215 51.388 1.00 38.81 216 ASN A O 1
ATOM 1737 N N . PHE A 1 217 ? -18.400 -5.580 49.702 1.00 47.31 217 PHE A N 1
ATOM 1738 C CA . PHE A 1 217 ? -19.819 -5.297 49.823 1.00 47.31 217 PHE A CA 1
ATOM 1739 C C . PHE A 1 217 ? -20.226 -5.689 51.210 1.00 47.31 217 PHE A C 1
ATOM 1741 O O . PHE A 1 217 ? -20.223 -6.858 51.598 1.00 47.31 217 PHE A O 1
ATOM 1748 N N . SER A 1 218 ? -20.553 -4.665 51.950 1.00 42.16 218 SER A N 1
ATOM 1749 C CA . SER A 1 218 ? -20.970 -4.869 53.276 1.00 42.16 218 SER A CA 1
ATOM 1750 C C . SER A 1 218 ? -22.083 -3.883 53.542 1.00 42.16 218 SER A C 1
ATOM 1752 O O . SER A 1 218 ? -21.906 -2.675 53.567 1.00 42.16 218 SER A O 1
ATOM 1754 N N . TYR A 1 219 ? -23.235 -4.445 53.861 1.00 46.31 219 TYR A N 1
ATOM 1755 C CA . TYR A 1 219 ? -24.181 -3.967 54.867 1.00 46.31 219 TYR A CA 1
ATOM 1756 C C . TYR A 1 219 ? -23.504 -3.567 56.221 1.00 46.31 219 TYR A C 1
ATOM 1758 O O . TYR A 1 219 ? -24.163 -3.433 57.244 1.00 46.31 219 TYR A O 1
ATOM 1766 N N . PHE A 1 220 ? -22.178 -3.394 56.219 1.00 41.81 220 PHE A N 1
ATOM 1767 C CA . PHE A 1 220 ? -21.236 -3.138 57.285 1.00 41.81 220 PHE A CA 1
ATOM 1768 C C . PHE A 1 220 ? -20.595 -1.776 56.975 1.00 41.81 220 PHE A C 1
ATOM 1770 O O . PHE A 1 220 ? -20.341 -1.416 55.834 1.00 41.81 220 PHE A O 1
ATOM 1777 N N . ASP A 1 221 ? -20.241 -0.974 57.947 1.00 46.88 221 ASP A N 1
ATOM 1778 C CA . ASP A 1 221 ? -20.654 -1.000 59.332 1.00 46.88 221 ASP A CA 1
ATOM 1779 C C . ASP A 1 221 ? -20.507 0.452 59.756 1.00 46.88 221 ASP A C 1
ATOM 1781 O O . ASP A 1 221 ? -19.401 0.979 59.774 1.00 46.88 221 ASP A O 1
ATOM 1785 N N . LYS A 1 222 ? -21.644 1.095 60.043 1.00 43.69 222 LYS A N 1
ATOM 1786 C CA . LYS A 1 222 ? -21.765 2.324 60.840 1.00 43.69 222 LYS A CA 1
ATOM 1787 C C . LYS A 1 222 ? -20.781 3.449 60.480 1.00 43.69 222 LYS A C 1
ATOM 1789 O O . LYS A 1 222 ? -19.720 3.474 61.075 1.00 43.69 222 LYS A O 1
ATOM 1794 N N . LEU A 1 223 ? -21.154 4.453 59.678 1.00 38.03 223 LEU A N 1
ATOM 1795 C CA . LEU A 1 223 ? -20.529 5.793 59.753 1.00 38.03 223 LEU A CA 1
ATOM 1796 C C . LEU A 1 223 ? -21.317 6.876 58.982 1.00 38.03 223 LEU A C 1
ATOM 1798 O O . LEU A 1 223 ? -21.924 6.614 57.946 1.00 38.03 223 LEU A O 1
ATOM 1802 N N . SER A 1 224 ? -21.229 8.100 59.515 1.00 41.47 224 SER A N 1
ATOM 1803 C CA . SER A 1 224 ? -21.377 9.410 58.849 1.00 41.47 224 SER A CA 1
ATOM 1804 C C . SER A 1 224 ? -19.962 10.029 58.684 1.00 41.47 224 SER A C 1
ATOM 1806 O O . SER A 1 224 ? -19.000 9.435 59.162 1.00 41.47 224 SER A O 1
ATOM 1808 N N . PRO A 1 225 ? -19.831 11.317 58.317 1.00 42.53 225 PRO A N 1
ATOM 1809 C CA . PRO A 1 225 ? -19.666 11.939 56.993 1.00 42.53 225 PRO A CA 1
ATOM 1810 C C . PRO A 1 225 ? -18.191 12.068 56.504 1.00 42.53 225 PRO A C 1
ATOM 1812 O O . PRO A 1 225 ? -17.294 12.230 57.327 1.00 42.53 225 PRO A O 1
ATOM 1815 N N . GLY A 1 226 ? -17.939 12.065 55.175 1.00 43.88 226 GLY A N 1
ATOM 1816 C CA . GLY A 1 226 ? -16.579 12.278 54.613 1.00 43.88 226 GLY A CA 1
ATOM 1817 C C . GLY A 1 226 ? -16.246 11.780 53.188 1.00 43.88 226 GLY A C 1
ATOM 1818 O O . GLY A 1 226 ? -15.083 11.839 52.822 1.00 43.88 226 GLY A O 1
ATOM 1819 N N . GLU A 1 227 ? -17.245 11.316 52.422 1.00 51.34 227 GLU A N 1
ATOM 1820 C CA . GLU A 1 227 ? -17.361 11.379 50.943 1.00 51.34 227 GLU A CA 1
ATOM 1821 C C . GLU A 1 227 ? -16.300 10.660 50.052 1.00 51.34 227 GLU A C 1
ATOM 1823 O O . GLU A 1 227 ? -15.133 11.006 50.049 1.00 51.34 227 GLU A O 1
ATOM 1828 N N . LYS A 1 228 ? -16.725 9.649 49.255 1.00 51.22 228 LYS A N 1
ATOM 1829 C CA . LYS A 1 228 ? -15.974 8.978 48.155 1.00 51.22 228 LYS A CA 1
ATOM 1830 C C . LYS A 1 228 ? -16.884 8.617 46.944 1.00 51.22 228 LYS A C 1
ATOM 1832 O O . LYS A 1 228 ? -18.107 8.625 47.093 1.00 51.22 228 LYS A O 1
ATOM 1837 N N . PRO A 1 229 ? -16.341 8.277 45.746 1.00 45.69 229 PRO A N 1
ATOM 1838 C CA . PRO A 1 229 ? -17.095 8.281 44.485 1.00 45.69 229 PRO A CA 1
ATOM 1839 C C . PRO A 1 229 ? -17.802 6.947 44.099 1.00 45.69 229 PRO A C 1
ATOM 1841 O O . PRO A 1 229 ? -17.573 5.882 44.667 1.00 45.69 229 PRO A O 1
ATOM 1844 N N . GLN A 1 230 ? -18.739 7.048 43.142 1.00 70.88 230 GLN A N 1
ATOM 1845 C CA . GLN A 1 230 ? -19.853 6.135 42.795 1.00 70.88 230 GLN A CA 1
ATOM 1846 C C . GLN A 1 230 ? -19.432 4.775 42.189 1.00 70.88 230 GLN A C 1
ATOM 1848 O O . GLN A 1 230 ? -18.874 4.740 41.096 1.00 70.88 230 GLN A O 1
ATOM 1853 N N . ALA A 1 231 ? -19.772 3.634 42.797 1.00 63.38 231 ALA A N 1
ATOM 1854 C CA . ALA A 1 231 ? -19.278 2.317 42.353 1.00 63.38 231 ALA A CA 1
ATOM 1855 C C . ALA A 1 231 ? -19.606 1.942 40.884 1.00 63.38 231 ALA A C 1
ATOM 1857 O O . ALA A 1 231 ? -18.734 1.444 40.169 1.00 63.38 231 ALA A O 1
ATOM 1858 N N . TRP A 1 232 ? -20.828 2.198 40.393 1.00 70.38 232 TRP A N 1
ATOM 1859 C CA . TRP A 1 232 ? -21.189 1.873 39.001 1.00 70.38 232 TRP A CA 1
ATOM 1860 C C . TRP A 1 232 ? -20.660 2.901 37.996 1.00 70.38 232 TRP A C 1
ATOM 1862 O O . TRP A 1 232 ? -20.218 2.514 36.918 1.00 70.38 232 TRP A O 1
ATOM 1872 N N . MET A 1 233 ? -20.619 4.195 38.344 1.00 69.12 233 MET A N 1
ATOM 1873 C CA . MET A 1 233 ? -19.992 5.202 37.477 1.00 69.12 233 MET A CA 1
ATOM 1874 C C . MET A 1 233 ? -18.474 5.047 37.440 1.00 69.12 233 MET A C 1
ATOM 1876 O O . MET A 1 233 ? -17.871 5.348 36.417 1.00 69.12 233 MET A O 1
ATOM 1880 N N . HIS A 1 234 ? -17.848 4.549 38.509 1.00 75.31 234 HIS A N 1
ATOM 1881 C CA . HIS A 1 234 ? -16.461 4.098 38.468 1.00 75.31 234 HIS A CA 1
ATOM 1882 C C . HIS A 1 234 ? -16.298 2.972 37.466 1.00 75.31 234 HIS A C 1
ATOM 1884 O O . HIS A 1 234 ? -15.434 3.073 36.608 1.00 75.31 234 HIS A O 1
ATOM 1890 N N . LYS A 1 235 ? -17.170 1.960 37.508 1.00 79.31 235 LYS A N 1
ATOM 1891 C CA . LYS A 1 235 ? -17.134 0.859 36.544 1.00 79.31 235 LYS A CA 1
ATOM 1892 C C . LYS A 1 235 ? -17.337 1.342 35.107 1.00 79.31 235 LYS A C 1
ATOM 1894 O O . LYS A 1 235 ? -16.561 0.977 34.234 1.00 79.31 235 LYS A O 1
ATOM 1899 N N . TRP A 1 236 ? -18.302 2.235 34.874 1.00 84.56 236 TRP A N 1
ATOM 1900 C CA . TRP A 1 236 ? -18.509 2.881 33.577 1.00 84.56 236 TRP A CA 1
ATOM 1901 C C . TRP A 1 236 ? -17.282 3.675 33.129 1.00 84.56 236 TRP A C 1
ATOM 1903 O O . TRP A 1 236 ? -16.843 3.502 31.999 1.00 84.56 236 TRP A O 1
ATOM 1913 N N . LYS A 1 237 ? -16.705 4.517 33.994 1.00 81.75 237 LYS A N 1
ATOM 1914 C CA . LYS A 1 237 ? -15.489 5.281 33.684 1.00 81.75 237 LYS A CA 1
ATOM 1915 C C . LYS A 1 237 ? -14.311 4.359 33.396 1.00 81.75 237 LYS A C 1
ATOM 1917 O O . LYS A 1 237 ? -13.599 4.615 32.438 1.00 81.75 237 LYS A O 1
ATOM 1922 N N . SER A 1 238 ? -14.153 3.273 34.149 1.00 85.50 238 SER A N 1
ATOM 1923 C CA . SER A 1 238 ? -13.142 2.249 33.887 1.00 85.50 238 SER A CA 1
ATOM 1924 C C . SER A 1 238 ? -13.382 1.563 32.541 1.00 85.50 238 SER A C 1
ATOM 1926 O O . SER A 1 238 ? -12.439 1.402 31.782 1.00 85.50 238 SER A O 1
ATOM 1928 N N . TYR A 1 239 ? -14.626 1.226 32.183 1.00 89.00 239 TYR A N 1
ATOM 1929 C CA . TYR A 1 239 ? -14.957 0.687 30.855 1.00 89.00 239 TYR A CA 1
ATOM 1930 C C . TYR A 1 239 ? -14.687 1.700 29.755 1.00 89.00 239 TYR A C 1
ATOM 1932 O O . TYR A 1 239 ? -14.086 1.363 28.746 1.00 89.00 239 TYR A O 1
ATOM 1940 N N . ALA A 1 240 ? -15.099 2.949 29.943 1.00 87.38 240 ALA A N 1
ATOM 1941 C CA . ALA A 1 240 ? -14.832 4.028 29.011 1.00 87.38 240 ALA A CA 1
ATOM 1942 C C . ALA A 1 240 ? -13.327 4.243 28.834 1.00 87.38 240 ALA A C 1
ATOM 1944 O O . ALA A 1 240 ? -12.886 4.415 27.713 1.00 87.38 240 ALA A O 1
ATOM 1945 N N . GLU A 1 241 ? -12.531 4.192 29.897 1.00 86.62 241 GLU A N 1
ATOM 1946 C CA . GLU A 1 241 ? -11.080 4.352 29.829 1.00 86.62 241 GLU A CA 1
ATOM 1947 C C . GLU A 1 241 ? -10.402 3.168 29.131 1.00 86.62 241 GLU A C 1
ATOM 1949 O O . GLU A 1 241 ? -9.634 3.379 28.198 1.00 86.62 241 GLU A O 1
ATOM 1954 N N . VAL A 1 242 ? -10.744 1.935 29.518 1.00 88.06 242 VAL A N 1
ATOM 1955 C CA . VAL A 1 242 ? -10.148 0.705 28.970 1.00 88.06 242 VAL A CA 1
ATOM 1956 C C . VAL A 1 242 ? -10.572 0.462 27.519 1.00 88.06 242 VAL A C 1
ATOM 1958 O O . VAL A 1 242 ? -9.771 0.020 26.701 1.00 88.06 242 VAL A O 1
ATOM 1961 N N . PHE A 1 243 ? -11.833 0.733 27.176 1.00 92.19 243 PHE A N 1
ATOM 1962 C CA . PHE A 1 243 ? -12.387 0.443 25.850 1.00 92.19 243 PHE A CA 1
ATOM 1963 C C . PHE A 1 243 ? -12.261 1.605 24.863 1.00 92.19 243 PHE A C 1
ATOM 1965 O O . PHE A 1 243 ? -12.482 1.420 23.660 1.00 92.19 243 PHE A O 1
ATOM 1972 N N . ARG A 1 244 ? -11.926 2.810 25.338 1.00 92.12 244 ARG A N 1
ATOM 1973 C CA . ARG A 1 244 ? -11.704 3.963 24.467 1.00 92.12 244 ARG A CA 1
ATOM 1974 C C . ARG A 1 244 ? -10.487 3.728 23.593 1.00 92.12 244 ARG A C 1
ATOM 1976 O O . ARG A 1 244 ? -9.435 3.286 24.037 1.00 92.12 244 ARG A O 1
ATOM 1983 N N . PHE A 1 245 ? -10.617 4.137 22.336 1.00 92.75 245 PHE A N 1
ATOM 1984 C CA . PHE A 1 245 ? -9.492 4.154 21.421 1.00 92.75 245 PHE A CA 1
ATOM 1985 C C . PHE A 1 245 ? -8.401 5.121 21.935 1.00 92.75 245 PHE A C 1
ATOM 1987 O O . PHE A 1 245 ? -8.674 6.325 22.044 1.00 92.75 245 PHE A O 1
ATOM 1994 N N . PRO A 1 246 ? -7.162 4.663 22.199 1.00 93.50 246 PRO A N 1
ATOM 1995 C CA . PRO A 1 246 ? -6.093 5.459 22.804 1.00 93.50 246 PRO A CA 1
ATOM 1996 C C . PRO A 1 246 ? -5.433 6.411 21.785 1.00 93.50 246 PRO A C 1
ATOM 1998 O O . PRO A 1 246 ? -4.236 6.348 21.506 1.00 93.50 246 PRO A O 1
ATOM 2001 N N . LYS A 1 247 ? -6.230 7.325 21.207 1.00 92.75 247 LYS A N 1
ATOM 2002 C CA . LYS A 1 247 ? -5.854 8.242 20.110 1.00 92.75 247 LYS A CA 1
ATOM 2003 C C . LYS A 1 247 ? -4.557 9.002 20.402 1.00 92.75 247 LYS A C 1
ATOM 2005 O O . LYS A 1 247 ? -3.671 9.033 19.553 1.00 92.75 247 LYS A O 1
ATOM 2010 N N . SER A 1 248 ? -4.464 9.641 21.569 1.00 89.62 248 SER A N 1
ATOM 2011 C CA . SER A 1 248 ? -3.327 10.494 21.942 1.00 89.62 248 SER A CA 1
ATOM 2012 C C . SER A 1 248 ? -2.042 9.693 22.141 1.00 89.62 248 SER A C 1
ATOM 2014 O O . SER A 1 248 ? -0.996 10.101 21.643 1.00 89.62 248 SER A O 1
ATOM 2016 N N . GLN A 1 249 ? -2.128 8.538 22.809 1.00 92.31 249 GLN A N 1
ATOM 2017 C CA . GLN A 1 249 ? -0.988 7.641 23.012 1.00 92.31 249 GLN A CA 1
ATOM 2018 C C . GLN A 1 249 ? -0.478 7.119 21.665 1.00 92.31 249 GLN A C 1
ATOM 2020 O O . GLN A 1 249 ? 0.698 7.283 21.346 1.00 92.31 249 GLN A O 1
ATOM 2025 N N . ILE A 1 250 ? -1.377 6.595 20.822 1.00 91.94 250 ILE A N 1
ATOM 2026 C CA . ILE A 1 250 ? -1.024 6.102 19.485 1.00 91.94 250 ILE A CA 1
ATOM 2027 C C . ILE A 1 250 ? -0.375 7.207 18.645 1.00 91.94 250 ILE A C 1
ATOM 2029 O O . ILE A 1 250 ? 0.657 6.978 18.019 1.00 91.94 250 ILE A O 1
ATOM 2033 N N . GLN A 1 251 ? -0.933 8.419 18.651 1.00 91.50 251 GLN A N 1
ATOM 2034 C CA . GLN A 1 251 ? -0.355 9.553 17.930 1.00 91.50 251 GLN A CA 1
ATOM 2035 C C . GLN A 1 251 ? 1.057 9.894 18.419 1.00 91.50 251 GLN A C 1
ATOM 2037 O O . GLN A 1 251 ? 1.947 10.107 17.595 1.00 91.50 251 GLN A O 1
ATOM 2042 N N . GLY A 1 252 ? 1.264 9.946 19.738 1.00 90.44 252 GLY A N 1
ATOM 2043 C CA . GLY A 1 252 ? 2.570 10.225 20.335 1.00 90.44 252 GLY A CA 1
ATOM 2044 C C . GLY A 1 252 ? 3.621 9.197 19.917 1.00 90.44 252 GLY A C 1
ATOM 2045 O O . GLY A 1 252 ? 4.714 9.571 19.490 1.00 90.44 252 GLY A O 1
ATOM 2046 N N . HIS A 1 253 ? 3.262 7.912 19.938 1.00 91.06 253 HIS A N 1
ATOM 2047 C CA . HIS A 1 253 ? 4.149 6.842 19.487 1.00 91.06 253 HIS A CA 1
ATOM 2048 C C . HIS A 1 253 ? 4.443 6.909 17.989 1.00 91.06 253 HIS A C 1
ATOM 2050 O O . HIS A 1 253 ? 5.603 6.787 17.610 1.00 91.06 253 HIS A O 1
ATOM 2056 N N . ILE A 1 254 ? 3.447 7.175 17.139 1.00 90.88 254 ILE A N 1
ATOM 2057 C CA . ILE A 1 254 ? 3.658 7.326 15.689 1.00 90.88 254 ILE A CA 1
ATOM 2058 C C . ILE A 1 254 ? 4.600 8.496 15.385 1.00 90.88 254 ILE A C 1
ATOM 2060 O O . ILE A 1 254 ? 5.493 8.366 14.549 1.00 90.88 254 ILE A O 1
ATOM 2064 N N . LEU A 1 255 ? 4.434 9.631 16.070 1.00 88.19 255 LEU A N 1
ATOM 2065 C CA . LEU A 1 255 ? 5.321 10.787 15.926 1.00 88.19 255 LEU A CA 1
ATOM 2066 C C . LEU A 1 255 ? 6.755 10.469 16.356 1.00 88.19 255 LEU A C 1
ATOM 2068 O O . LEU A 1 255 ? 7.699 10.779 15.624 1.00 88.19 255 LEU A O 1
ATOM 2072 N N . SER A 1 256 ? 6.914 9.843 17.523 1.00 89.69 256 SER A N 1
ATOM 2073 C CA . SER A 1 256 ? 8.223 9.482 18.071 1.00 89.69 256 SER A CA 1
ATOM 2074 C C . SER A 1 256 ? 8.935 8.453 17.187 1.00 89.69 256 SER A C 1
ATOM 2076 O O . SER A 1 256 ? 10.062 8.686 16.746 1.00 89.69 256 SER A O 1
ATOM 2078 N N . LEU A 1 257 ? 8.247 7.366 16.820 1.00 89.19 257 LEU A N 1
ATOM 2079 C CA . LEU A 1 257 ? 8.776 6.325 15.938 1.00 89.19 257 LEU A CA 1
ATOM 2080 C C . LEU A 1 257 ? 9.100 6.869 14.549 1.00 89.19 257 LEU A C 1
ATOM 2082 O O . LEU A 1 257 ? 10.198 6.642 14.049 1.00 89.19 257 LEU A O 1
ATOM 2086 N N . GLY A 1 258 ? 8.194 7.645 13.951 1.00 86.75 258 GLY A N 1
ATOM 2087 C CA . GLY A 1 258 ? 8.416 8.249 12.639 1.00 86.75 258 GLY A CA 1
ATOM 2088 C C . GLY A 1 258 ? 9.609 9.210 12.617 1.00 86.75 258 GLY A C 1
ATOM 2089 O O . GLY A 1 258 ? 10.332 9.268 11.624 1.00 86.75 258 GLY A O 1
ATOM 2090 N N . THR A 1 259 ? 9.853 9.941 13.707 1.00 87.31 259 THR A N 1
ATOM 2091 C CA . THR A 1 259 ? 11.022 10.830 13.834 1.00 87.31 259 THR A CA 1
ATOM 2092 C C . THR A 1 259 ? 12.312 10.027 13.979 1.00 87.31 259 THR A C 1
ATOM 2094 O O . THR A 1 259 ? 13.282 10.288 13.267 1.00 87.31 259 THR A O 1
ATOM 2097 N N . SER A 1 260 ? 12.310 9.012 14.844 1.00 88.88 260 SER A N 1
ATOM 2098 C CA . SER A 1 260 ? 13.463 8.134 15.054 1.00 88.88 260 SER A CA 1
ATOM 2099 C C . SER A 1 260 ? 13.827 7.348 13.790 1.00 88.88 260 SER A C 1
ATOM 2101 O O . SER A 1 260 ? 15.001 7.237 13.456 1.00 88.88 260 SER A O 1
ATOM 2103 N N . MET A 1 261 ? 12.841 6.890 13.015 1.00 87.06 261 MET A N 1
ATOM 2104 C CA . MET A 1 261 ? 13.070 6.219 11.730 1.00 87.06 261 MET A CA 1
ATOM 2105 C C . MET A 1 261 ? 13.696 7.138 10.683 1.00 87.06 261 MET A C 1
ATOM 2107 O O . MET A 1 261 ? 14.684 6.762 10.061 1.00 87.06 261 MET A O 1
ATOM 2111 N N . LYS A 1 262 ? 13.200 8.373 10.536 1.00 87.50 262 LYS A N 1
ATOM 2112 C CA . LYS A 1 262 ? 13.834 9.365 9.648 1.00 87.50 262 LYS A CA 1
ATOM 2113 C C . LYS A 1 262 ? 15.278 9.652 10.055 1.00 87.50 262 LYS A C 1
ATOM 2115 O O . LYS A 1 262 ? 16.125 9.891 9.198 1.00 87.50 262 LYS A O 1
ATOM 2120 N N . LYS A 1 263 ? 15.568 9.627 11.361 1.00 91.06 263 LYS A N 1
ATOM 2121 C CA . LYS A 1 263 ? 16.933 9.761 11.874 1.00 91.06 263 LYS A CA 1
ATOM 2122 C C . LYS A 1 263 ? 17.802 8.561 11.482 1.00 91.06 263 LYS A C 1
ATOM 2124 O O . LYS A 1 263 ? 18.918 8.779 11.027 1.00 91.06 263 LYS A O 1
ATOM 2129 N N . VAL A 1 264 ? 17.289 7.329 11.579 1.00 89.62 264 VAL A N 1
ATOM 2130 C CA . VAL A 1 264 ? 17.979 6.122 11.078 1.00 89.62 264 VAL A CA 1
ATOM 2131 C C . VAL A 1 264 ? 18.296 6.248 9.588 1.00 89.62 264 VAL A C 1
ATOM 2133 O O . VAL A 1 264 ? 19.435 6.013 9.200 1.00 89.62 264 VAL A O 1
ATOM 2136 N N . GLU A 1 265 ? 17.323 6.627 8.756 1.00 88.75 265 GLU A N 1
ATOM 2137 C CA . GLU A 1 265 ? 17.522 6.792 7.306 1.00 88.75 265 GLU A CA 1
ATOM 2138 C C . GLU A 1 265 ? 18.588 7.850 6.998 1.00 88.75 265 GLU A C 1
ATOM 2140 O O . GLU A 1 265 ? 19.497 7.601 6.210 1.00 88.75 265 GLU A O 1
ATOM 2145 N N . LYS A 1 266 ? 18.529 9.004 7.676 1.00 91.81 266 LYS A N 1
ATOM 2146 C CA . LYS A 1 266 ? 19.521 10.075 7.520 1.00 91.81 266 LYS A CA 1
ATOM 2147 C C . LYS A 1 266 ? 20.928 9.615 7.909 1.00 91.81 266 LYS A C 1
ATOM 2149 O O . LYS A 1 266 ? 21.870 9.903 7.181 1.00 91.81 266 LYS A O 1
ATOM 2154 N N . LEU A 1 267 ? 21.066 8.898 9.025 1.00 92.38 267 LEU A N 1
ATOM 2155 C CA . LEU A 1 267 ? 22.351 8.365 9.482 1.00 92.38 267 LEU A CA 1
ATOM 2156 C C . LEU A 1 267 ? 22.899 7.305 8.513 1.00 92.38 267 LEU A C 1
ATOM 2158 O O . LEU A 1 267 ? 24.086 7.331 8.206 1.00 92.38 267 LEU A O 1
ATOM 2162 N N . LYS A 1 268 ? 22.043 6.422 7.971 1.00 90.81 268 LYS A N 1
ATOM 2163 C CA . LYS A 1 268 ? 22.435 5.463 6.919 1.00 90.81 268 LYS A CA 1
ATOM 2164 C C . LYS A 1 268 ? 22.969 6.180 5.675 1.00 90.81 268 LYS A C 1
ATOM 2166 O O . LYS A 1 268 ? 24.006 5.787 5.152 1.00 90.81 268 LYS A O 1
ATOM 2171 N N . GLU A 1 269 ? 22.291 7.235 5.230 1.00 91.69 269 GLU A N 1
ATOM 2172 C CA . GLU A 1 269 ? 22.710 8.022 4.064 1.00 91.69 269 GLU A CA 1
ATOM 2173 C C . GLU A 1 269 ? 24.026 8.773 4.316 1.00 91.69 269 GLU A C 1
ATOM 2175 O O . GLU A 1 269 ? 24.900 8.798 3.457 1.00 91.69 269 GLU A O 1
ATOM 2180 N N . GLN A 1 270 ? 24.212 9.343 5.511 1.00 91.75 270 GLN A N 1
ATOM 2181 C CA . GLN A 1 270 ? 25.466 10.003 5.893 1.00 91.75 270 GLN A CA 1
ATOM 2182 C C . GLN A 1 270 ? 26.647 9.028 5.913 1.00 91.75 270 GLN A C 1
ATOM 2184 O O . GLN A 1 270 ? 27.698 9.344 5.364 1.00 91.75 270 GLN A O 1
ATOM 2189 N N . ILE A 1 271 ? 26.461 7.834 6.485 1.00 91.56 271 ILE A N 1
ATOM 2190 C CA . ILE A 1 271 ? 27.480 6.776 6.486 1.00 91.56 271 ILE A CA 1
ATOM 2191 C C . ILE A 1 271 ? 27.810 6.345 5.053 1.00 91.56 271 ILE A C 1
ATOM 2193 O O . ILE A 1 271 ? 28.980 6.225 4.703 1.00 91.56 271 ILE A O 1
ATOM 2197 N N . LYS A 1 272 ? 26.793 6.170 4.201 1.00 91.50 272 LYS A N 1
ATOM 2198 C CA . LYS A 1 272 ? 26.989 5.804 2.795 1.00 91.50 272 LYS A CA 1
ATOM 2199 C C . LYS A 1 272 ? 27.777 6.866 2.024 1.00 91.50 272 LYS A C 1
ATOM 2201 O O . LYS A 1 272 ? 28.674 6.512 1.269 1.00 91.50 272 LYS A O 1
ATOM 2206 N N . ASN A 1 273 ? 27.469 8.148 2.222 1.00 88.81 273 ASN A N 1
ATOM 2207 C CA . ASN A 1 273 ? 28.183 9.239 1.556 1.00 88.81 273 ASN A CA 1
ATOM 2208 C C . ASN A 1 273 ? 29.653 9.307 1.992 1.00 88.81 273 ASN A C 1
ATOM 2210 O O . ASN A 1 273 ? 30.522 9.434 1.138 1.00 88.81 273 ASN A O 1
ATOM 2214 N N . LEU A 1 274 ? 29.944 9.099 3.283 1.00 87.19 274 LEU A N 1
ATOM 2215 C CA . LEU A 1 274 ? 31.327 9.018 3.771 1.00 87.19 274 LEU A CA 1
ATOM 2216 C C . LEU A 1 274 ? 32.104 7.843 3.159 1.00 87.19 274 LEU A C 1
ATOM 2218 O O . LEU A 1 274 ? 33.275 7.995 2.832 1.00 87.19 274 LEU A O 1
ATOM 2222 N N . GLN A 1 275 ? 31.459 6.689 2.961 1.00 85.69 275 GLN A N 1
ATOM 2223 C CA . GLN A 1 275 ? 32.095 5.533 2.316 1.00 85.69 275 GLN A CA 1
ATOM 2224 C C . GLN A 1 275 ? 32.416 5.780 0.838 1.00 85.69 275 GLN A C 1
ATOM 2226 O O . GLN A 1 275 ? 33.412 5.267 0.338 1.00 85.69 275 GLN A O 1
ATOM 2231 N N . VAL A 1 276 ? 31.586 6.550 0.127 1.00 81.75 276 VAL A N 1
ATOM 2232 C CA . VAL A 1 276 ? 31.868 6.931 -1.266 1.00 81.75 276 VAL A CA 1
ATOM 2233 C C . VAL A 1 276 ? 33.057 7.891 -1.321 1.00 81.75 276 VAL A C 1
ATOM 2235 O O . VAL A 1 276 ? 33.963 7.670 -2.124 1.00 81.75 276 VAL A O 1
ATOM 2238 N N . ASP A 1 277 ? 33.092 8.884 -0.429 1.00 75.94 277 ASP A N 1
ATOM 2239 C CA . ASP A 1 277 ? 34.173 9.873 -0.365 1.00 75.94 277 ASP A CA 1
ATOM 2240 C C . ASP A 1 277 ? 35.531 9.222 -0.027 1.00 75.94 277 ASP A C 1
ATOM 2242 O O . ASP A 1 277 ? 36.547 9.561 -0.638 1.00 75.94 277 ASP A O 1
ATOM 2246 N N . GLU A 1 278 ? 35.553 8.222 0.869 1.00 74.25 278 GLU A N 1
ATOM 2247 C CA . GLU A 1 278 ? 36.758 7.434 1.190 1.00 74.25 278 GLU A CA 1
ATOM 2248 C C . GLU A 1 278 ? 37.323 6.656 -0.011 1.00 74.25 278 GLU A C 1
ATOM 2250 O O . GLU A 1 278 ? 38.530 6.416 -0.070 1.00 74.25 278 GLU A O 1
ATOM 2255 N N . VAL A 1 279 ? 36.477 6.258 -0.968 1.00 72.94 279 VAL A N 1
ATOM 2256 C CA . VAL A 1 279 ? 36.896 5.519 -2.172 1.00 72.94 279 VAL A CA 1
ATOM 2257 C C . VAL A 1 279 ? 37.419 6.463 -3.260 1.00 72.94 279 VAL A C 1
ATOM 2259 O O . VAL A 1 279 ? 38.246 6.055 -4.076 1.00 72.94 279 VAL A O 1
ATOM 2262 N N . THR A 1 280 ? 36.970 7.721 -3.285 1.00 74.12 280 THR A N 1
ATOM 2263 C CA . THR A 1 280 ? 37.328 8.681 -4.342 1.00 74.12 280 THR A CA 1
ATOM 2264 C C . THR A 1 280 ? 38.559 9.548 -4.051 1.00 74.12 280 THR A C 1
ATOM 2266 O O . THR A 1 280 ? 39.158 10.045 -5.006 1.00 74.12 280 THR A O 1
ATOM 2269 N N . ASP A 1 281 ? 38.996 9.696 -2.794 1.00 56.00 281 ASP A N 1
ATOM 2270 C CA . ASP A 1 281 ? 40.109 10.593 -2.433 1.00 56.00 281 ASP A CA 1
ATOM 2271 C C . ASP A 1 281 ? 41.453 9.870 -2.171 1.00 56.00 281 ASP A C 1
ATOM 2273 O O . ASP A 1 281 ? 41.669 9.211 -1.155 1.00 56.00 281 ASP A O 1
ATOM 2277 N N . ASN A 1 282 ? 42.429 10.101 -3.060 1.00 56.12 282 ASN A N 1
ATOM 2278 C CA . ASN A 1 282 ? 43.834 9.657 -2.967 1.00 56.12 282 ASN A CA 1
ATOM 2279 C C . ASN A 1 282 ? 44.715 10.516 -2.016 1.00 56.12 282 ASN A C 1
ATOM 2281 O O . ASN A 1 282 ? 45.920 10.643 -2.233 1.00 56.12 282 ASN A O 1
ATOM 2285 N N . MET A 1 283 ? 44.160 11.138 -0.967 1.00 55.44 283 MET A N 1
ATOM 2286 C CA . MET A 1 283 ? 44.930 11.981 -0.030 1.00 55.44 283 MET A CA 1
ATOM 2287 C C . MET A 1 283 ? 45.078 11.332 1.353 1.00 55.44 283 MET A C 1
ATOM 2289 O O . MET A 1 283 ? 44.136 11.267 2.140 1.00 55.44 283 MET A O 1
ATOM 2293 N N . GLU A 1 284 ? 46.295 10.881 1.670 1.00 59.41 284 GLU A N 1
ATOM 2294 C CA . GLU A 1 284 ? 46.634 10.147 2.900 1.00 59.41 284 GLU A CA 1
ATOM 2295 C C . GLU A 1 284 ? 46.498 10.970 4.199 1.00 59.41 284 GLU A C 1
ATOM 2297 O O . GLU A 1 284 ? 46.265 10.387 5.255 1.00 59.41 284 GLU A O 1
ATOM 2302 N N . GLU A 1 285 ? 46.540 12.307 4.146 1.00 59.19 285 GLU A N 1
ATOM 2303 C CA . GLU A 1 285 ? 46.545 13.164 5.349 1.00 59.19 285 GLU A CA 1
ATOM 2304 C C . GLU A 1 285 ? 45.156 13.466 5.956 1.00 59.19 285 GLU A C 1
ATOM 2306 O O . GLU A 1 285 ? 45.079 14.024 7.048 1.00 59.19 285 GLU A O 1
ATOM 2311 N N . LYS A 1 286 ? 44.039 13.071 5.321 1.00 58.69 286 LYS A N 1
ATOM 2312 C CA . LYS A 1 286 ? 42.674 13.271 5.876 1.00 58.69 286 LYS A CA 1
ATOM 2313 C C . LYS A 1 286 ? 42.049 12.032 6.534 1.00 58.69 286 LYS A C 1
ATOM 2315 O O . LYS A 1 286 ? 40.925 12.107 7.033 1.00 58.69 286 LYS A O 1
ATOM 2320 N N . LYS A 1 287 ? 42.757 10.898 6.577 1.00 61.47 287 LYS A N 1
ATOM 2321 C CA . LYS A 1 287 ? 42.190 9.603 7.004 1.00 61.47 287 LYS A CA 1
ATOM 2322 C C . LYS A 1 287 ? 41.836 9.502 8.493 1.00 61.47 287 LYS A C 1
ATOM 2324 O O . LYS A 1 287 ? 40.922 8.755 8.828 1.00 61.47 287 LYS A O 1
ATOM 2329 N N . GLU A 1 288 ? 42.511 10.217 9.392 1.00 65.00 288 GLU A N 1
ATOM 2330 C CA . GLU A 1 288 ? 42.251 10.072 10.838 1.00 65.00 288 GLU A CA 1
ATOM 2331 C C . GLU A 1 288 ? 40.969 10.788 11.298 1.00 65.00 288 GLU A C 1
ATOM 2333 O O . GLU A 1 288 ? 40.204 10.231 12.085 1.00 65.00 288 GLU A O 1
ATOM 2338 N N . GLY A 1 289 ? 40.663 11.968 10.744 1.00 69.31 289 GLY A N 1
ATOM 2339 C CA . GLY A 1 289 ? 39.424 12.692 11.062 1.00 69.31 289 GLY A CA 1
ATOM 2340 C C . GLY A 1 289 ? 38.159 12.012 10.520 1.00 69.31 289 GLY A C 1
ATOM 2341 O O . GLY A 1 289 ? 37.129 11.992 11.193 1.00 69.31 289 GLY A O 1
ATOM 2342 N N . ALA A 1 290 ? 38.243 11.407 9.329 1.00 68.00 290 ALA A N 1
ATOM 2343 C CA . ALA A 1 290 ? 37.120 10.709 8.697 1.00 68.00 290 ALA A CA 1
ATOM 2344 C C . ALA A 1 290 ? 36.724 9.422 9.447 1.00 68.00 290 ALA A C 1
ATOM 2346 O O . ALA A 1 290 ? 35.536 9.180 9.668 1.00 68.00 290 ALA A O 1
ATOM 2347 N N . LYS A 1 291 ? 37.709 8.650 9.933 1.00 73.50 291 LYS A N 1
ATOM 2348 C CA . LYS A 1 291 ? 37.467 7.422 10.712 1.00 73.50 291 LYS A CA 1
ATOM 2349 C C . LYS A 1 291 ? 36.719 7.685 12.017 1.00 73.50 291 LYS A C 1
ATOM 2351 O O . LYS A 1 291 ? 35.750 6.989 12.310 1.00 73.50 291 LYS A O 1
ATOM 2356 N N . SER A 1 292 ? 37.126 8.717 12.760 1.00 74.25 292 SER A N 1
ATOM 2357 C CA . SER A 1 292 ? 36.458 9.111 14.008 1.00 74.25 292 SER A CA 1
ATOM 2358 C C . SER A 1 292 ? 34.988 9.493 13.765 1.00 74.25 292 SER A C 1
ATOM 2360 O O . SER A 1 292 ? 34.091 9.032 14.471 1.00 74.25 292 SER A O 1
ATOM 2362 N N . SER A 1 293 ? 34.715 10.234 12.682 1.00 83.94 293 SER A N 1
ATOM 2363 C CA . SER A 1 293 ? 33.348 10.612 12.299 1.00 83.94 293 SER A CA 1
ATOM 2364 C C . SER A 1 293 ? 32.490 9.412 11.866 1.00 83.94 293 SER A C 1
ATOM 2366 O O . SER A 1 293 ? 31.314 9.335 12.228 1.00 83.94 293 SER A O 1
ATOM 2368 N N . HIS A 1 294 ? 33.060 8.444 11.140 1.00 89.12 294 HIS A N 1
ATOM 2369 C CA . HIS A 1 294 ? 32.344 7.230 10.737 1.00 89.12 294 HIS A CA 1
ATOM 2370 C C . HIS A 1 294 ? 31.979 6.343 11.941 1.00 89.12 294 HIS A C 1
ATOM 2372 O O . HIS A 1 294 ? 30.852 5.839 12.027 1.00 89.12 294 HIS A O 1
ATOM 2378 N N . GLU A 1 295 ? 32.900 6.156 12.892 1.00 89.50 295 GLU A N 1
ATOM 2379 C CA . GLU A 1 295 ? 32.636 5.400 14.123 1.00 89.50 295 GLU A CA 1
ATOM 2380 C C . GLU A 1 295 ? 31.555 6.063 14.985 1.00 89.50 295 GLU A C 1
ATOM 2382 O O . GLU A 1 295 ? 30.649 5.378 15.473 1.00 89.50 295 GLU A O 1
ATOM 2387 N N . GLU A 1 296 ? 31.594 7.391 15.125 1.00 93.06 296 GLU A N 1
ATOM 2388 C CA . GLU A 1 296 ? 30.586 8.148 15.869 1.00 93.06 296 GLU A CA 1
ATOM 2389 C C . GLU A 1 296 ? 29.192 8.019 15.233 1.00 93.06 296 GLU A C 1
ATOM 2391 O O . GLU A 1 296 ? 28.230 7.667 15.924 1.00 93.06 296 GLU A O 1
ATOM 2396 N N . LEU A 1 297 ? 29.082 8.192 13.910 1.00 92.44 297 LEU A N 1
ATOM 2397 C CA . LEU A 1 297 ? 27.820 8.021 13.178 1.00 92.44 297 LEU A CA 1
ATOM 2398 C C . LEU A 1 297 ? 27.290 6.585 13.267 1.00 92.44 297 LEU A C 1
ATOM 2400 O O . LEU A 1 297 ? 26.084 6.378 13.415 1.00 92.44 297 LEU A O 1
ATOM 2404 N N . THR A 1 298 ? 28.170 5.583 13.228 1.00 88.94 298 THR A N 1
ATOM 2405 C CA . THR A 1 298 ? 27.792 4.167 13.373 1.00 88.94 298 THR A CA 1
ATOM 2406 C C . THR A 1 298 ? 27.281 3.864 14.785 1.00 88.94 298 THR A C 1
ATOM 2408 O O . THR A 1 298 ? 26.287 3.141 14.960 1.00 88.94 298 THR A O 1
ATOM 2411 N N . ARG A 1 299 ? 27.906 4.455 15.812 1.00 90.38 299 ARG A N 1
ATOM 2412 C CA . ARG A 1 299 ? 27.460 4.360 17.208 1.00 90.38 299 ARG A CA 1
ATOM 2413 C C . ARG A 1 299 ? 26.110 5.052 17.403 1.00 90.38 299 ARG A C 1
ATOM 2415 O O . ARG A 1 299 ? 25.211 4.477 18.022 1.00 90.38 299 ARG A O 1
ATOM 2422 N N . GLU A 1 300 ? 25.930 6.247 16.841 1.00 92.25 300 GLU A N 1
ATOM 2423 C CA . GLU A 1 300 ? 24.662 6.979 16.892 1.00 92.25 300 GLU A CA 1
ATOM 2424 C C . GLU A 1 300 ? 23.544 6.239 16.141 1.00 92.25 300 GLU A C 1
ATOM 2426 O O . GLU A 1 300 ? 22.409 6.166 16.630 1.00 92.25 300 GLU A O 1
ATOM 2431 N N . LEU A 1 301 ? 23.862 5.630 14.994 1.00 90.31 301 LEU A N 1
ATOM 2432 C CA . LEU A 1 301 ? 22.943 4.783 14.241 1.00 90.31 301 LEU A CA 1
ATOM 2433 C C . LEU A 1 301 ? 22.485 3.609 15.105 1.00 90.31 301 LEU A C 1
ATOM 2435 O O . LEU A 1 301 ? 21.285 3.450 15.308 1.00 90.31 301 LEU A O 1
ATOM 2439 N N . SER A 1 302 ? 23.415 2.852 15.687 1.00 84.75 302 SER A N 1
ATOM 2440 C CA . SER A 1 302 ? 23.106 1.704 16.553 1.00 84.75 302 SER A CA 1
ATOM 2441 C C . SER A 1 302 ? 22.223 2.096 17.746 1.00 84.75 302 SER A C 1
ATOM 2443 O O . SER A 1 302 ? 21.205 1.451 18.012 1.00 84.75 302 SER A O 1
ATOM 2445 N N . LYS A 1 303 ? 22.543 3.213 18.417 1.00 88.56 303 LYS A N 1
ATOM 2446 C CA . LYS A 1 303 ? 21.727 3.768 19.511 1.00 88.56 303 LYS A CA 1
ATOM 2447 C C . LYS A 1 303 ? 20.317 4.133 19.040 1.00 88.56 303 LYS A C 1
ATOM 2449 O O . LYS A 1 303 ? 19.333 3.795 19.694 1.00 88.56 303 LYS A O 1
ATOM 2454 N N . THR A 1 304 ? 20.201 4.792 17.888 1.00 89.06 304 THR A N 1
ATOM 2455 C CA . THR A 1 304 ? 18.904 5.201 17.329 1.00 89.06 304 THR A CA 1
ATOM 2456 C C . THR A 1 304 ? 18.061 3.985 16.929 1.00 89.06 304 THR A C 1
ATOM 2458 O O . THR A 1 304 ? 16.864 3.964 17.208 1.00 89.06 304 THR A O 1
ATOM 2461 N N . LYS A 1 305 ? 18.669 2.945 16.342 1.00 85.62 305 LYS A N 1
ATOM 2462 C CA . LYS A 1 305 ? 17.985 1.687 15.996 1.00 85.62 305 LYS A CA 1
ATOM 2463 C C . LYS A 1 305 ? 17.416 0.986 17.229 1.00 85.62 305 LYS A C 1
ATOM 2465 O O . LYS A 1 305 ? 16.242 0.618 17.222 1.00 85.62 305 LYS A O 1
ATOM 2470 N N . LYS A 1 306 ? 18.202 0.882 18.308 1.00 83.50 306 LYS A N 1
ATOM 2471 C CA . LYS A 1 306 ? 17.742 0.332 19.594 1.00 83.50 306 LYS A CA 1
ATOM 2472 C C . LYS A 1 306 ? 16.511 1.083 20.119 1.00 83.50 306 LYS A C 1
ATOM 2474 O O . LYS A 1 306 ? 15.498 0.453 20.411 1.00 83.50 306 LYS A O 1
ATOM 2479 N N . ASN A 1 307 ? 16.551 2.417 20.121 1.00 85.81 307 ASN A N 1
ATOM 2480 C CA . ASN A 1 307 ? 15.422 3.248 20.558 1.00 85.81 307 ASN A CA 1
ATOM 2481 C C . ASN A 1 307 ? 14.160 3.046 19.697 1.00 85.81 307 ASN A C 1
ATOM 2483 O O . ASN A 1 307 ? 13.044 3.085 20.216 1.00 85.81 307 ASN A O 1
ATOM 2487 N N . VAL A 1 308 ? 14.310 2.831 18.382 1.00 87.50 308 VAL A N 1
ATOM 2488 C CA . VAL A 1 308 ? 13.177 2.526 17.488 1.00 87.50 308 VAL A CA 1
ATOM 2489 C C . VAL A 1 308 ? 12.524 1.199 17.872 1.00 87.50 308 VAL A C 1
ATOM 2491 O O . VAL A 1 308 ? 11.298 1.123 17.931 1.00 87.50 308 VAL A O 1
ATOM 2494 N N . ILE A 1 309 ? 13.323 0.170 18.157 1.00 82.19 309 ILE A N 1
ATOM 2495 C CA . ILE A 1 309 ? 12.827 -1.162 18.526 1.00 82.19 309 ILE A CA 1
ATOM 2496 C C . ILE A 1 309 ? 12.128 -1.116 19.887 1.00 82.19 309 ILE A C 1
ATOM 2498 O O . ILE A 1 309 ? 10.998 -1.584 20.007 1.00 82.19 309 ILE A O 1
ATOM 2502 N N . GLU A 1 310 ? 12.741 -0.487 20.890 1.00 82.25 310 GLU A N 1
ATOM 2503 C CA . GLU A 1 310 ? 12.124 -0.282 22.207 1.00 82.25 310 GLU A CA 1
ATOM 2504 C C . GLU A 1 310 ? 10.809 0.499 22.098 1.00 82.25 310 GLU A C 1
ATOM 2506 O O . GLU A 1 310 ? 9.783 0.087 22.643 1.00 82.25 310 GLU A O 1
ATOM 2511 N N . GLY A 1 311 ? 10.792 1.574 21.305 1.00 86.25 311 GLY A N 1
ATOM 2512 C CA . GLY A 1 311 ? 9.577 2.335 21.034 1.00 86.25 311 GLY A CA 1
ATOM 2513 C C . GLY A 1 311 ? 8.484 1.504 20.352 1.00 86.25 311 GLY A C 1
ATOM 2514 O O . GLY A 1 311 ? 7.306 1.670 20.673 1.00 86.25 311 GLY A O 1
ATOM 2515 N N . ALA A 1 312 ? 8.849 0.602 19.434 1.00 85.06 312 ALA A N 1
ATOM 2516 C CA . ALA A 1 312 ? 7.910 -0.270 18.730 1.00 85.06 312 ALA A CA 1
ATOM 2517 C C . ALA A 1 312 ? 7.298 -1.319 19.664 1.00 85.06 312 ALA A C 1
ATOM 2519 O O . ALA A 1 312 ? 6.112 -1.632 19.558 1.00 85.06 312 ALA A O 1
ATOM 2520 N N . LEU A 1 313 ? 8.081 -1.821 20.617 1.00 81.06 313 LEU A N 1
ATOM 2521 C CA . LEU A 1 313 ? 7.619 -2.762 21.632 1.00 81.06 313 LEU A CA 1
ATOM 2522 C C . LEU A 1 313 ? 6.637 -2.115 22.597 1.00 81.06 313 LEU A C 1
ATOM 2524 O O . LEU A 1 313 ? 5.570 -2.675 22.831 1.00 81.06 313 LEU A O 1
ATOM 2528 N N . ILE A 1 314 ? 6.954 -0.916 23.092 1.00 84.88 314 ILE A N 1
ATOM 2529 C CA . ILE A 1 314 ? 6.031 -0.146 23.935 1.00 84.88 314 ILE A CA 1
ATOM 2530 C C . ILE A 1 314 ? 4.743 0.139 23.160 1.00 84.88 314 ILE A C 1
ATOM 2532 O O . ILE A 1 314 ? 3.645 -0.062 23.674 1.00 84.88 314 ILE A O 1
ATOM 2536 N N . PHE A 1 315 ? 4.864 0.542 21.894 1.00 88.44 315 PHE A N 1
ATOM 2537 C CA . PHE A 1 315 ? 3.707 0.785 21.042 1.00 88.44 315 PHE A CA 1
ATOM 2538 C C . PHE A 1 315 ? 2.846 -0.472 20.849 1.00 88.44 315 PHE A C 1
ATOM 2540 O O . PHE A 1 315 ? 1.623 -0.397 20.912 1.00 88.44 315 PHE A O 1
ATOM 2547 N N . THR A 1 316 ? 3.472 -1.635 20.683 1.00 83.38 316 THR A N 1
ATOM 2548 C CA . THR A 1 316 ? 2.772 -2.923 20.561 1.00 83.38 316 THR A CA 1
ATOM 2549 C C . THR A 1 316 ? 2.103 -3.324 21.858 1.00 83.38 316 THR A C 1
ATOM 2551 O O . THR A 1 316 ? 0.966 -3.772 21.833 1.00 83.38 316 THR A O 1
ATOM 2554 N N . GLN A 1 317 ? 2.759 -3.098 22.994 1.00 83.75 317 GLN A N 1
ATOM 2555 C CA . GLN A 1 317 ? 2.163 -3.347 24.298 1.00 83.75 317 GLN A CA 1
ATOM 2556 C C . GLN A 1 317 ? 0.916 -2.483 24.507 1.00 83.75 317 GLN A C 1
ATOM 2558 O O . GLN A 1 317 ? -0.092 -2.992 24.977 1.00 83.75 317 GLN A O 1
ATOM 2563 N N . ILE A 1 318 ? 0.945 -1.211 24.094 1.00 88.19 318 ILE A N 1
ATOM 2564 C CA . ILE A 1 318 ? -0.229 -0.327 24.142 1.00 88.19 318 ILE A CA 1
ATOM 2565 C C . ILE A 1 318 ? -1.348 -0.852 23.242 1.00 88.19 318 ILE A C 1
ATOM 2567 O O . ILE A 1 318 ? -2.510 -0.844 23.643 1.00 88.19 318 ILE A O 1
ATOM 2571 N N . ILE A 1 319 ? -1.012 -1.304 22.035 1.00 89.31 319 ILE A N 1
ATOM 2572 C CA . ILE A 1 319 ? -1.971 -1.905 21.103 1.00 89.31 319 ILE A CA 1
ATOM 2573 C C . ILE A 1 319 ? -2.613 -3.154 21.725 1.00 89.31 319 ILE A C 1
ATOM 2575 O O . ILE A 1 319 ? -3.840 -3.248 21.750 1.00 89.31 319 ILE A O 1
ATOM 2579 N N . ASP A 1 320 ? -1.805 -4.057 22.280 1.00 85.19 320 ASP A N 1
ATOM 2580 C CA . ASP A 1 320 ? -2.252 -5.300 22.915 1.00 85.19 320 ASP A CA 1
ATOM 2581 C C . ASP A 1 320 ? -3.107 -5.022 24.165 1.00 85.19 320 ASP A C 1
ATOM 2583 O O . ASP A 1 320 ? -4.163 -5.631 24.341 1.00 85.19 320 ASP A O 1
ATOM 2587 N N . ASP A 1 321 ? -2.698 -4.063 25.004 1.00 84.81 321 ASP A N 1
ATOM 2588 C CA . ASP A 1 321 ? -3.409 -3.666 26.229 1.00 84.81 321 ASP A CA 1
ATOM 2589 C C . ASP A 1 321 ? -4.820 -3.140 25.922 1.00 84.81 321 ASP A C 1
ATOM 2591 O O . ASP A 1 321 ? -5.750 -3.359 26.698 1.00 84.81 321 ASP A O 1
ATOM 2595 N N . HIS A 1 322 ? -4.997 -2.512 24.756 1.00 87.56 322 HIS A N 1
ATOM 2596 C CA . HIS A 1 322 ? -6.291 -2.028 24.270 1.00 87.56 322 HIS A CA 1
ATOM 2597 C C . HIS A 1 322 ? -6.975 -3.011 23.302 1.00 87.56 322 HIS A C 1
ATOM 2599 O O . HIS A 1 322 ? -7.960 -2.647 22.658 1.00 87.56 322 HIS A O 1
ATOM 2605 N N . GLN A 1 323 ? -6.464 -4.247 23.182 1.00 88.44 323 GLN A N 1
ATOM 2606 C CA . GLN A 1 323 ? -6.947 -5.298 22.271 1.00 88.44 323 GLN A CA 1
ATOM 2607 C C . GLN A 1 323 ? -7.171 -4.784 20.840 1.00 88.44 323 GLN A C 1
ATOM 2609 O O . GLN A 1 323 ? -8.154 -5.120 20.173 1.00 88.44 323 GLN A O 1
ATOM 2614 N N . LEU A 1 324 ? -6.270 -3.919 20.382 1.00 89.94 324 LEU A N 1
ATOM 2615 C CA . LEU A 1 324 ? -6.244 -3.421 19.019 1.00 89.94 324 LEU A CA 1
ATOM 2616 C C . LEU A 1 324 ? -5.392 -4.346 18.154 1.00 89.94 324 LEU A C 1
ATOM 2618 O O . LEU A 1 324 ? -4.466 -5.004 18.613 1.00 89.94 324 LEU A O 1
ATOM 2622 N N . GLU A 1 325 ? -5.678 -4.371 16.861 1.00 88.00 325 GLU A N 1
ATOM 2623 C CA . GLU A 1 325 ? -4.934 -5.210 15.930 1.00 88.00 325 GLU A CA 1
ATOM 2624 C C . GLU A 1 325 ? -3.774 -4.407 15.339 1.00 88.00 325 GLU A C 1
ATOM 2626 O O . GLU A 1 325 ? -3.972 -3.536 14.486 1.00 88.00 325 GLU A O 1
ATOM 2631 N N . ALA A 1 326 ? -2.543 -4.715 15.768 1.00 86.88 326 ALA A N 1
ATOM 2632 C CA . ALA A 1 326 ? -1.323 -4.059 15.280 1.00 86.88 326 ALA A CA 1
ATOM 2633 C C . ALA A 1 326 ? -1.247 -4.061 13.749 1.00 86.88 326 ALA A C 1
ATOM 2635 O O . ALA A 1 326 ? -0.896 -3.059 13.118 1.00 86.88 326 ALA A O 1
ATOM 2636 N N . LYS A 1 327 ? -1.671 -5.176 13.148 1.00 85.31 327 LYS A N 1
ATOM 2637 C CA . LYS A 1 327 ? -1.743 -5.376 11.705 1.00 85.31 327 LYS A CA 1
ATOM 2638 C C . LYS A 1 327 ? -2.624 -4.346 11.007 1.00 85.31 327 LYS A C 1
ATOM 2640 O O . LYS A 1 327 ? -2.295 -3.981 9.887 1.00 85.31 327 LYS A O 1
ATOM 2645 N N . LEU A 1 328 ? -3.676 -3.826 11.640 1.00 88.25 328 LEU A N 1
ATOM 2646 C CA . LEU A 1 328 ? -4.527 -2.781 11.065 1.00 88.25 328 LEU A CA 1
ATOM 2647 C C . LEU A 1 328 ? -3.979 -1.367 11.289 1.00 88.25 328 LEU A C 1
ATOM 2649 O O . LEU A 1 328 ? -4.346 -0.466 10.542 1.00 88.25 328 LEU A O 1
ATOM 2653 N N . LEU A 1 329 ? -3.090 -1.161 12.262 1.00 89.56 329 LEU A N 1
ATOM 2654 C CA . LEU A 1 329 ? -2.568 0.159 12.641 1.00 89.56 329 LEU A CA 1
ATOM 2655 C C . LEU A 1 329 ? -1.228 0.500 11.979 1.00 89.56 329 LEU A C 1
ATOM 2657 O O . LEU A 1 329 ? -0.979 1.667 11.664 1.00 89.56 329 LEU A O 1
ATOM 2661 N N . ILE A 1 330 ? -0.370 -0.503 11.776 1.00 87.38 330 ILE A N 1
ATOM 2662 C CA . ILE A 1 330 ? 0.994 -0.341 11.258 1.00 87.38 330 ILE A CA 1
ATOM 2663 C C . ILE A 1 330 ? 1.003 -0.592 9.741 1.00 87.38 330 ILE A C 1
ATOM 2665 O O . ILE A 1 330 ? 0.684 -1.706 9.310 1.00 87.38 330 ILE A O 1
ATOM 2669 N N . PRO A 1 331 ? 1.349 0.413 8.910 1.00 84.56 331 PRO A N 1
ATOM 2670 C CA . PRO A 1 331 ? 1.487 0.234 7.468 1.00 84.56 331 PRO A CA 1
ATOM 2671 C C . PRO A 1 331 ? 2.596 -0.760 7.124 1.00 84.56 331 PRO A C 1
ATOM 2673 O O . PRO A 1 331 ? 3.612 -0.821 7.815 1.00 84.56 331 PRO A O 1
ATOM 2676 N N . ASP A 1 332 ? 2.435 -1.481 6.016 1.00 79.56 332 ASP A N 1
ATOM 2677 C CA . ASP A 1 332 ? 3.323 -2.595 5.668 1.00 79.56 332 ASP A CA 1
ATOM 2678 C C . ASP A 1 332 ? 4.786 -2.154 5.503 1.00 79.56 332 ASP A C 1
ATOM 2680 O O . ASP A 1 332 ? 5.666 -2.791 6.075 1.00 79.56 332 ASP A O 1
ATOM 2684 N N . GLN A 1 333 ? 5.041 -0.992 4.886 1.00 77.69 333 GLN A N 1
ATOM 2685 C CA . GLN A 1 333 ? 6.389 -0.408 4.743 1.00 77.69 333 GLN A CA 1
ATOM 2686 C C . GLN A 1 333 ? 7.173 -0.330 6.069 1.00 77.69 333 GLN A C 1
ATOM 2688 O O . GLN A 1 333 ? 8.378 -0.552 6.107 1.00 77.69 333 GLN A O 1
ATOM 2693 N N . TYR A 1 334 ? 6.489 -0.063 7.186 1.00 79.25 334 TYR A N 1
ATOM 2694 C CA . TYR A 1 334 ? 7.144 0.012 8.490 1.00 79.25 334 TYR A CA 1
ATOM 2695 C C . TYR A 1 334 ? 7.431 -1.370 9.067 1.00 79.25 334 TYR A C 1
ATOM 2697 O O . TYR A 1 334 ? 8.402 -1.515 9.798 1.00 79.25 334 TYR A O 1
ATOM 2705 N N . LYS A 1 335 ? 6.646 -2.394 8.710 1.00 77.62 335 LYS A N 1
ATOM 2706 C CA . LYS A 1 335 ? 6.901 -3.781 9.125 1.00 77.62 335 LYS A CA 1
ATOM 2707 C C . LYS A 1 335 ? 8.243 -4.282 8.590 1.00 77.62 335 LYS A C 1
ATOM 2709 O O . LYS A 1 335 ? 8.980 -4.910 9.339 1.00 77.62 335 LYS A O 1
ATOM 2714 N N . VAL A 1 336 ? 8.570 -3.963 7.334 1.00 73.31 336 VAL A N 1
ATOM 2715 C CA . VAL A 1 336 ? 9.868 -4.321 6.731 1.00 73.31 336 VAL A CA 1
ATOM 2716 C C . VAL A 1 336 ? 10.999 -3.560 7.402 1.00 73.31 336 VAL A C 1
ATOM 2718 O O . VAL A 1 336 ? 11.941 -4.190 7.864 1.00 73.31 336 VAL A O 1
ATOM 2721 N N . LEU A 1 337 ? 10.856 -2.244 7.584 1.00 72.56 337 LEU A N 1
ATOM 2722 C CA . LEU A 1 337 ? 11.863 -1.452 8.295 1.00 72.56 337 LEU A CA 1
ATOM 2723 C C . LEU A 1 337 ? 12.131 -1.980 9.710 1.00 72.56 337 LEU A C 1
ATOM 2725 O O . LEU A 1 337 ? 13.285 -2.071 10.117 1.00 72.56 337 LEU A O 1
ATOM 2729 N N . PHE A 1 338 ? 11.090 -2.349 10.464 1.00 75.38 338 PHE A N 1
ATOM 2730 C CA . PHE A 1 338 ? 11.267 -2.970 11.779 1.00 75.38 338 PHE A CA 1
ATOM 2731 C C . PHE A 1 338 ? 11.989 -4.320 11.689 1.00 75.38 338 PHE A C 1
ATOM 2733 O O . PHE A 1 338 ? 12.845 -4.591 12.528 1.00 75.38 338 PHE A O 1
ATOM 2740 N N . SER A 1 339 ? 11.691 -5.123 10.663 1.00 71.12 339 SER A N 1
ATOM 2741 C CA . SER A 1 339 ? 12.366 -6.401 10.421 1.00 71.12 339 SER A CA 1
ATOM 2742 C C . SER A 1 339 ? 13.853 -6.220 10.122 1.00 71.12 339 SER A C 1
ATOM 2744 O O . SER A 1 339 ? 14.687 -6.849 10.773 1.00 71.12 339 SER A O 1
ATOM 2746 N N . ASP A 1 340 ? 14.190 -5.308 9.208 1.00 74.19 340 ASP A N 1
ATOM 2747 C CA . ASP A 1 340 ? 15.574 -5.012 8.829 1.00 74.19 340 ASP A CA 1
ATOM 2748 C C . ASP A 1 340 ? 16.386 -4.515 10.033 1.00 74.19 340 ASP A C 1
ATOM 2750 O O . ASP A 1 340 ? 17.522 -4.931 10.243 1.00 74.19 340 ASP A O 1
ATOM 2754 N N . LEU A 1 341 ? 15.793 -3.640 10.853 1.00 69.94 341 LEU A N 1
ATOM 2755 C CA . LEU A 1 341 ? 16.440 -3.063 12.033 1.00 69.94 341 LEU A CA 1
ATOM 2756 C C . LEU A 1 341 ? 16.821 -4.098 13.089 1.00 69.94 341 LEU A C 1
ATOM 2758 O O . LEU A 1 341 ? 17.793 -3.909 13.817 1.00 69.94 341 LEU A O 1
ATOM 2762 N N . VAL A 1 342 ? 16.040 -5.163 13.208 1.00 63.97 342 VAL A N 1
ATOM 2763 C CA . VAL A 1 342 ? 16.214 -6.154 14.266 1.00 63.97 342 VAL A CA 1
ATOM 2764 C C . VAL A 1 342 ? 17.279 -7.183 13.927 1.00 63.97 342 VAL A C 1
ATOM 2766 O O . VAL A 1 342 ? 17.979 -7.651 14.829 1.00 63.97 342 VAL A O 1
ATOM 2769 N N . ASN A 1 343 ? 17.388 -7.553 12.653 1.00 65.50 343 ASN A N 1
ATOM 2770 C CA . ASN A 1 343 ? 18.294 -8.607 12.204 1.00 65.50 343 ASN A CA 1
ATOM 2771 C C . ASN A 1 343 ? 19.776 -8.264 12.437 1.00 65.50 343 ASN A C 1
ATOM 2773 O O . ASN A 1 343 ? 20.634 -9.137 12.345 1.00 65.50 343 ASN A O 1
ATOM 2777 N N . GLU A 1 344 ? 20.076 -7.017 12.797 1.00 66.75 344 GLU A N 1
ATOM 2778 C CA . GLU A 1 344 ? 21.423 -6.533 13.078 1.00 66.75 344 GLU A CA 1
ATOM 2779 C C . GLU A 1 344 ? 21.961 -6.918 14.471 1.00 66.75 344 GLU A C 1
ATOM 2781 O O . GLU A 1 344 ? 23.165 -6.821 14.693 1.00 66.75 344 GLU A O 1
ATOM 2786 N N . SER A 1 345 ? 21.122 -7.361 15.423 1.00 63.22 345 SER A N 1
ATOM 2787 C CA . SER A 1 345 ? 21.585 -7.755 16.767 1.00 63.22 345 SER A CA 1
ATOM 2788 C C . SER A 1 345 ? 20.753 -8.877 17.404 1.00 63.22 345 SER A C 1
ATOM 2790 O O . SER A 1 345 ? 19.524 -8.861 17.391 1.00 63.22 345 SER A O 1
ATOM 2792 N N . GLU A 1 346 ? 21.419 -9.852 18.033 1.00 68.56 346 GLU A N 1
ATOM 2793 C CA . GLU A 1 346 ? 20.767 -10.973 18.739 1.00 68.56 346 GLU A CA 1
ATOM 2794 C C . GLU A 1 346 ? 19.884 -10.512 19.909 1.00 68.56 346 GLU A C 1
ATOM 2796 O O . GLU A 1 346 ? 18.797 -11.052 20.129 1.00 68.56 346 GLU A O 1
ATOM 2801 N N . ALA A 1 347 ? 20.297 -9.458 20.622 1.00 61.28 347 ALA A N 1
ATOM 2802 C CA . ALA A 1 347 ? 19.526 -8.899 21.733 1.00 61.28 347 ALA A CA 1
ATOM 2803 C C . ALA A 1 347 ? 18.169 -8.338 21.271 1.00 61.28 347 ALA A C 1
ATOM 2805 O O . ALA A 1 347 ? 17.188 -8.381 22.010 1.00 61.28 347 ALA A O 1
ATOM 2806 N N . THR A 1 348 ? 18.092 -7.845 20.033 1.00 63.34 348 THR A N 1
ATOM 2807 C CA . THR A 1 348 ? 16.858 -7.322 19.439 1.00 63.34 348 THR A CA 1
ATOM 2808 C C . THR A 1 348 ? 15.988 -8.410 18.807 1.00 63.34 348 THR A C 1
ATOM 2810 O O . THR A 1 348 ? 14.767 -8.243 18.739 1.00 63.34 348 THR A O 1
ATOM 2813 N N . LYS A 1 349 ? 16.569 -9.550 18.400 1.00 68.12 349 LYS A N 1
ATOM 2814 C CA . LYS A 1 349 ? 15.841 -10.656 17.753 1.00 68.12 349 LYS A CA 1
ATOM 2815 C C . LYS A 1 349 ? 14.783 -11.299 18.647 1.00 68.12 349 LYS A C 1
ATOM 2817 O O . LYS A 1 349 ? 13.695 -11.615 18.163 1.00 68.12 349 LYS A O 1
ATOM 2822 N N . SER A 1 350 ? 15.064 -11.524 19.934 1.00 66.81 350 SER A N 1
ATOM 2823 C CA . SER A 1 350 ? 14.103 -12.189 20.835 1.00 66.81 350 SER A CA 1
ATOM 2824 C C . SER A 1 350 ? 12.860 -11.324 21.074 1.00 66.81 350 SER A C 1
ATOM 2826 O O . SER A 1 350 ? 11.729 -11.797 20.950 1.00 66.81 350 SER A O 1
ATOM 2828 N N . THR A 1 351 ? 13.056 -10.030 21.320 1.00 62.84 351 THR A N 1
ATOM 2829 C CA . THR A 1 351 ? 11.977 -9.080 21.594 1.00 62.84 351 THR A CA 1
ATOM 2830 C C . THR A 1 351 ? 11.145 -8.804 20.341 1.00 62.84 351 THR A C 1
ATOM 2832 O O . THR A 1 351 ? 9.917 -8.729 20.397 1.00 62.84 351 THR A O 1
ATOM 2835 N N . HIS A 1 352 ? 11.786 -8.775 19.173 1.00 67.69 352 HIS A N 1
ATOM 2836 C CA . HIS A 1 352 ? 11.105 -8.676 17.887 1.00 67.69 352 HIS A CA 1
ATOM 2837 C C . HIS A 1 352 ? 10.303 -9.914 17.498 1.00 67.69 352 HIS A C 1
ATOM 2839 O O . HIS A 1 352 ? 9.270 -9.771 16.851 1.00 67.69 352 HIS A O 1
ATOM 2845 N N . ARG A 1 353 ? 10.713 -11.129 17.893 1.00 70.38 353 ARG A N 1
ATOM 2846 C CA . ARG A 1 353 ? 9.918 -12.338 17.614 1.00 70.38 353 ARG A CA 1
ATOM 2847 C C . ARG A 1 353 ? 8.489 -12.194 18.132 1.00 70.38 353 ARG A C 1
ATOM 2849 O O . ARG A 1 353 ? 7.549 -12.548 17.422 1.00 70.38 353 ARG A O 1
ATOM 2856 N N . LYS A 1 354 ? 8.317 -11.608 19.323 1.00 69.56 354 LYS A N 1
ATOM 2857 C CA . LYS A 1 354 ? 6.992 -11.305 19.885 1.00 69.56 354 LYS A CA 1
ATOM 2858 C C . LYS A 1 354 ? 6.243 -10.267 19.039 1.00 69.56 354 LYS A C 1
ATOM 2860 O O . LYS A 1 354 ? 5.081 -10.480 18.706 1.00 69.56 354 LYS A O 1
ATOM 2865 N N . PHE A 1 355 ? 6.922 -9.194 18.632 1.00 69.88 355 PHE A N 1
ATOM 2866 C CA . PHE A 1 355 ? 6.357 -8.153 17.767 1.00 69.88 355 PHE A CA 1
ATOM 2867 C C . PHE A 1 355 ? 5.890 -8.687 16.405 1.00 69.88 355 PHE A C 1
ATOM 2869 O O . PHE A 1 355 ? 4.744 -8.470 16.011 1.00 69.88 355 PHE A O 1
ATOM 2876 N N . LEU A 1 356 ? 6.748 -9.430 15.700 1.00 70.75 356 LEU A N 1
ATOM 2877 C CA . LEU A 1 356 ? 6.404 -10.037 14.416 1.00 70.75 356 LEU A CA 1
ATOM 2878 C C . LEU A 1 356 ? 5.301 -11.070 14.550 1.00 70.75 356 LEU A C 1
ATOM 2880 O O . LEU A 1 356 ? 4.438 -11.116 13.684 1.00 70.75 356 LEU A O 1
ATOM 2884 N N . SER A 1 357 ? 5.309 -11.876 15.614 1.00 72.25 357 SER A N 1
ATOM 2885 C CA . SER A 1 357 ? 4.222 -12.820 15.876 1.00 72.25 357 SER A CA 1
ATOM 2886 C C . SER A 1 357 ? 2.878 -12.086 15.913 1.00 72.25 357 SER A C 1
ATOM 2888 O O . SER A 1 357 ? 1.969 -12.430 15.164 1.00 72.25 357 SER A O 1
ATOM 2890 N N . ASN A 1 358 ? 2.786 -10.978 16.657 1.00 73.06 358 ASN A N 1
ATOM 2891 C CA . ASN A 1 358 ? 1.563 -10.173 16.725 1.00 73.06 358 ASN A CA 1
ATOM 2892 C C . ASN A 1 358 ? 1.171 -9.540 15.377 1.00 73.06 358 ASN A C 1
ATOM 2894 O O . ASN A 1 358 ? -0.014 -9.456 15.059 1.00 73.06 358 ASN A O 1
ATOM 2898 N N . LEU A 1 359 ? 2.141 -9.100 14.570 1.00 73.75 359 LEU A N 1
ATOM 2899 C CA . LEU A 1 359 ? 1.881 -8.519 13.246 1.00 73.75 359 LEU A CA 1
ATOM 2900 C C . LEU A 1 359 ? 1.476 -9.539 12.183 1.00 73.75 359 LEU A C 1
ATOM 2902 O O . LEU A 1 359 ? 0.749 -9.190 11.247 1.00 73.75 359 LEU A O 1
ATOM 2906 N N . MET A 1 360 ? 1.995 -10.757 12.307 1.00 76.88 360 MET A N 1
ATOM 2907 C CA . MET A 1 360 ? 1.819 -11.839 11.348 1.00 76.88 360 MET A CA 1
ATOM 2908 C C . MET A 1 360 ? 0.676 -12.773 11.709 1.00 76.88 360 MET A C 1
ATOM 2910 O O . MET A 1 360 ? 0.348 -13.615 10.889 1.00 76.88 360 MET A O 1
ATOM 2914 N N . ASN A 1 361 ? 0.064 -12.645 12.884 1.00 83.31 361 ASN A N 1
ATOM 2915 C CA . ASN A 1 361 ? -1.096 -13.455 13.216 1.00 83.31 361 ASN A CA 1
ATOM 2916 C C . ASN A 1 361 ? -2.267 -13.153 12.257 1.00 83.31 361 ASN A C 1
ATOM 2918 O O . ASN A 1 361 ? -2.494 -11.988 11.890 1.00 83.31 361 ASN A O 1
ATOM 2922 N N . PRO A 1 362 ? -3.031 -14.182 11.849 1.00 87.06 362 PRO A N 1
ATOM 2923 C CA . PRO A 1 362 ? -4.258 -13.976 11.096 1.00 87.06 362 PRO A CA 1
ATOM 2924 C C . PRO A 1 362 ? -5.254 -13.169 11.934 1.00 87.06 362 PRO A C 1
ATOM 2926 O O . PRO A 1 362 ? -5.392 -13.382 13.143 1.00 87.06 362 PRO A O 1
ATOM 2929 N N . LEU A 1 363 ? -5.967 -12.258 11.275 1.00 90.00 363 LEU A N 1
ATOM 2930 C CA . LEU A 1 363 ? -7.112 -11.562 11.859 1.00 90.00 363 LEU A CA 1
ATOM 2931 C C . LEU A 1 363 ? -8.253 -12.549 12.101 1.00 90.00 363 LEU A C 1
ATOM 2933 O O . LEU A 1 363 ? -8.306 -13.606 11.473 1.00 90.00 363 LEU A O 1
ATOM 2937 N N . GLU A 1 364 ? -9.184 -12.209 12.986 1.00 87.75 364 GLU A N 1
ATOM 2938 C CA . GLU A 1 364 ? -10.265 -13.131 13.345 1.00 87.75 364 GLU A CA 1
ATOM 2939 C C . GLU A 1 364 ? -11.145 -13.478 12.133 1.00 87.75 364 GLU A C 1
ATOM 2941 O O . GLU A 1 364 ? -11.445 -14.644 11.903 1.00 87.75 364 GLU A O 1
ATOM 2946 N N . GLU A 1 365 ? -11.429 -12.507 11.264 1.00 88.94 365 GLU A N 1
ATOM 2947 C CA . GLU A 1 365 ? -12.154 -12.719 10.007 1.00 88.94 365 GLU A CA 1
ATOM 2948 C C . GLU A 1 365 ? -11.389 -13.636 9.038 1.00 88.94 365 GLU A C 1
ATOM 2950 O O . GLU A 1 365 ? -11.988 -14.437 8.317 1.00 88.94 365 GLU A O 1
ATOM 2955 N N . GLN A 1 366 ? -10.052 -13.549 9.030 1.00 92.19 366 GLN A N 1
ATOM 2956 C CA . GLN A 1 366 ? -9.205 -14.446 8.239 1.00 92.19 366 GLN A CA 1
ATOM 2957 C C . GLN A 1 366 ? -9.264 -15.870 8.815 1.00 92.19 366 GLN A C 1
ATOM 2959 O O . GLN A 1 366 ? -9.409 -16.830 8.055 1.00 92.19 366 GLN A O 1
ATOM 2964 N N . LYS A 1 367 ? -9.221 -16.012 10.149 1.00 91.69 367 LYS A N 1
ATOM 2965 C CA . LYS A 1 367 ? -9.358 -17.307 10.833 1.00 91.69 367 LYS A CA 1
ATOM 2966 C C . LYS A 1 367 ? -10.715 -17.947 10.576 1.00 91.69 367 LYS A C 1
ATOM 2968 O O . LYS A 1 367 ? -10.752 -19.135 10.292 1.00 91.69 367 LYS A O 1
ATOM 2973 N N . GLU A 1 368 ? -11.810 -17.191 10.609 1.00 92.75 368 GLU A N 1
ATOM 2974 C CA . GLU A 1 368 ? -13.150 -17.713 10.308 1.00 92.75 368 GLU A CA 1
ATOM 2975 C C . GLU A 1 368 ? -13.224 -18.314 8.897 1.00 92.75 368 GLU A C 1
ATOM 2977 O O . GLU A 1 368 ? -13.762 -19.405 8.700 1.00 92.75 368 GLU A O 1
ATOM 2982 N N . ILE A 1 369 ? -12.644 -17.634 7.903 1.00 93.56 369 ILE A N 1
ATOM 2983 C CA . ILE A 1 369 ? -12.581 -18.148 6.528 1.00 93.56 369 ILE A CA 1
ATOM 2984 C C . ILE A 1 369 ? -11.694 -19.397 6.463 1.00 93.56 369 ILE A C 1
ATOM 2986 O O . ILE A 1 369 ? -12.036 -20.368 5.781 1.00 93.56 369 ILE A O 1
ATOM 2990 N N . TRP A 1 370 ? -10.577 -19.400 7.189 1.00 92.94 370 TRP A N 1
ATOM 2991 C CA . TRP A 1 370 ? -9.687 -20.551 7.277 1.00 92.94 370 TRP A CA 1
ATOM 2992 C C . TRP A 1 370 ? -10.314 -21.755 7.962 1.00 92.94 370 TRP A C 1
ATOM 2994 O O . TRP A 1 370 ? -10.150 -22.851 7.445 1.00 92.94 370 TRP A O 1
ATOM 3004 N N . GLU A 1 371 ? -11.071 -21.588 9.043 1.00 92.81 371 GLU A N 1
ATOM 3005 C CA . GLU A 1 371 ? -11.795 -22.681 9.703 1.00 92.81 371 GLU A CA 1
ATOM 3006 C C . GLU A 1 371 ? -12.760 -23.375 8.733 1.00 92.81 371 GLU A C 1
ATOM 3008 O O . GLU A 1 371 ? -12.853 -24.602 8.713 1.00 92.81 371 GLU A O 1
ATOM 3013 N N . VAL A 1 372 ? -13.411 -22.613 7.847 1.00 94.75 372 VAL A N 1
ATOM 3014 C CA . VAL A 1 372 ? -14.277 -23.173 6.796 1.00 94.75 372 VAL A CA 1
ATOM 3015 C C . VAL A 1 372 ? -13.465 -23.849 5.682 1.00 94.75 372 VAL A C 1
ATOM 3017 O O . VAL A 1 372 ? -13.891 -24.866 5.136 1.00 94.75 372 VAL A O 1
ATOM 3020 N N . ALA A 1 373 ? -12.293 -23.317 5.323 1.00 94.56 373 ALA A N 1
ATOM 3021 C CA . ALA A 1 373 ? -11.425 -23.900 4.295 1.00 94.56 373 ALA A CA 1
ATOM 3022 C C . ALA A 1 373 ? -10.675 -25.158 4.779 1.00 94.56 373 ALA A C 1
ATOM 3024 O O . ALA A 1 373 ? -10.405 -26.079 4.007 1.00 94.56 373 ALA A O 1
ATOM 3025 N N . ARG A 1 374 ? -10.342 -25.234 6.066 1.00 93.81 374 ARG A N 1
ATOM 3026 C CA . ARG A 1 374 ? -9.438 -26.233 6.646 1.00 93.81 374 ARG A CA 1
ATOM 3027 C C . ARG A 1 374 ? -9.813 -27.690 6.324 1.00 93.81 374 ARG A C 1
ATOM 3029 O O . ARG A 1 374 ? -8.919 -28.437 5.911 1.00 93.81 374 ARG A O 1
ATOM 3036 N N . PRO A 1 375 ? -11.085 -28.128 6.438 1.00 95.38 375 PRO A N 1
ATOM 3037 C CA . PRO A 1 375 ? -11.463 -29.513 6.150 1.00 95.38 375 PRO A CA 1
ATOM 3038 C C . PRO A 1 375 ? -11.267 -29.885 4.676 1.00 95.38 375 PRO A C 1
ATOM 3040 O O . PRO A 1 375 ? -10.819 -30.988 4.359 1.00 95.38 375 PRO A O 1
ATOM 3043 N N . GLU A 1 376 ? -11.561 -28.957 3.770 1.00 95.88 376 GLU A N 1
ATOM 3044 C CA . GLU A 1 376 ? -11.378 -29.151 2.334 1.00 95.88 376 GLU A CA 1
ATOM 3045 C C . GLU A 1 376 ? -9.891 -29.155 1.956 1.00 95.88 376 GLU A C 1
ATOM 3047 O O . GLU A 1 376 ? -9.465 -30.003 1.175 1.00 95.88 376 GLU A O 1
ATOM 3052 N N . MET A 1 377 ? -9.072 -28.284 2.561 1.00 95.38 377 MET A N 1
ATOM 3053 C CA . MET A 1 377 ? -7.616 -28.303 2.367 1.00 95.38 377 MET A CA 1
ATOM 3054 C C . MET A 1 377 ? -7.016 -29.635 2.818 1.00 95.38 377 MET A C 1
ATOM 3056 O O . MET A 1 377 ? -6.226 -30.239 2.093 1.00 95.38 377 MET A O 1
ATOM 3060 N N . LYS A 1 378 ? -7.447 -30.139 3.979 1.00 95.38 378 LYS A N 1
ATOM 3061 C CA . LYS A 1 378 ? -7.054 -31.460 4.480 1.00 95.38 378 LYS A CA 1
ATOM 3062 C C . LYS A 1 378 ? -7.418 -32.562 3.486 1.00 95.38 378 LYS A C 1
ATOM 3064 O O . LYS A 1 378 ? -6.573 -33.390 3.146 1.00 95.38 378 LYS A O 1
ATOM 3069 N N . ALA A 1 379 ? -8.653 -32.554 2.982 1.00 95.88 379 ALA A N 1
ATOM 3070 C CA . ALA A 1 379 ? -9.099 -33.518 1.981 1.00 95.88 379 ALA A CA 1
ATOM 3071 C C . ALA A 1 379 ? -8.273 -33.422 0.688 1.00 95.88 379 ALA A C 1
ATOM 3073 O O . ALA A 1 379 ? -7.893 -34.452 0.133 1.00 95.88 379 ALA A O 1
ATOM 3074 N N . PHE A 1 380 ? -7.946 -32.209 0.232 1.00 97.38 380 PHE A N 1
ATOM 3075 C CA . PHE A 1 380 ? -7.102 -31.989 -0.939 1.00 97.38 380 PHE A CA 1
ATOM 3076 C C . PHE A 1 380 ? -5.702 -32.578 -0.750 1.00 97.38 380 PHE A C 1
ATOM 3078 O O . PHE A 1 380 ? -5.257 -33.366 -1.585 1.00 97.38 380 PHE A O 1
ATOM 3085 N N . PHE A 1 381 ? -5.015 -32.254 0.349 1.00 95.75 381 PHE A N 1
ATOM 3086 C CA . PHE A 1 381 ? -3.650 -32.735 0.575 1.00 95.75 381 PHE A CA 1
ATOM 3087 C C . PHE A 1 381 ? -3.587 -34.250 0.785 1.00 95.75 381 PHE A C 1
ATOM 3089 O O . PHE A 1 381 ? -2.643 -34.883 0.320 1.00 95.75 381 PHE A O 1
ATOM 3096 N N . GLN A 1 382 ? -4.614 -34.859 1.386 1.00 94.94 382 GLN A N 1
ATOM 3097 C CA . GLN A 1 382 ? -4.733 -36.320 1.453 1.00 94.94 382 GLN A CA 1
ATOM 3098 C C . GLN A 1 382 ? -4.804 -36.969 0.063 1.00 94.94 382 GLN A C 1
ATOM 3100 O O . GLN A 1 382 ? -4.197 -38.016 -0.155 1.00 94.94 382 GLN A O 1
ATOM 3105 N N . GLN A 1 383 ? -5.519 -36.356 -0.888 1.00 95.19 383 GLN A N 1
ATOM 3106 C CA . GLN A 1 383 ? -5.553 -36.844 -2.271 1.00 95.19 383 GLN A CA 1
ATOM 3107 C C . GLN A 1 383 ? -4.232 -36.579 -3.001 1.00 95.19 383 GLN A C 1
ATOM 3109 O O . GLN A 1 383 ? -3.766 -37.446 -3.729 1.00 95.19 383 GLN A O 1
ATOM 3114 N N . ALA A 1 384 ? -3.612 -35.416 -2.785 1.00 94.12 384 ALA A N 1
ATOM 3115 C CA . ALA A 1 384 ? -2.376 -35.026 -3.463 1.00 94.12 384 ALA A CA 1
ATOM 3116 C C . ALA A 1 384 ? -1.188 -35.945 -3.130 1.00 94.12 384 ALA A C 1
ATOM 3118 O O . ALA A 1 384 ? -0.396 -36.275 -4.014 1.00 94.12 384 ALA A O 1
ATOM 3119 N N . VAL A 1 385 ? -1.083 -36.367 -1.866 1.00 92.75 385 VAL A N 1
ATOM 3120 C CA . VAL A 1 385 ? -0.015 -37.261 -1.393 1.00 92.75 385 VAL A CA 1
ATOM 3121 C C . VAL A 1 385 ? -0.196 -38.691 -1.912 1.00 92.75 385 VAL A C 1
ATOM 3123 O O . VAL A 1 385 ? 0.784 -39.385 -2.166 1.00 92.75 385 VAL A O 1
ATOM 3126 N N . ASN A 1 386 ? -1.435 -39.145 -2.120 1.00 91.50 386 ASN A N 1
ATOM 3127 C CA . ASN A 1 386 ? -1.693 -40.476 -2.660 1.00 91.50 386 ASN A CA 1
ATOM 3128 C C . ASN A 1 386 ? -1.308 -40.540 -4.152 1.00 91.50 386 ASN A C 1
ATOM 3130 O O . ASN A 1 386 ? -1.786 -39.748 -4.967 1.00 91.50 386 ASN A O 1
ATOM 3134 N N . SER A 1 387 ? -0.471 -41.506 -4.544 1.00 87.69 387 SER A N 1
ATOM 3135 C CA . SER A 1 387 ? -0.117 -41.748 -5.954 1.00 87.69 387 SER A CA 1
ATOM 3136 C C . SER A 1 387 ? -1.343 -42.060 -6.821 1.00 87.69 387 SER A C 1
ATOM 3138 O O . SER A 1 387 ? -1.386 -41.665 -7.981 1.00 87.69 387 SER A O 1
ATOM 3140 N N . GLN A 1 388 ? -2.377 -42.673 -6.237 1.00 90.19 388 GLN A N 1
ATOM 3141 C CA . GLN A 1 388 ? -3.672 -42.964 -6.866 1.00 90.19 388 GLN A CA 1
ATOM 3142 C C . GLN A 1 388 ? -4.775 -41.972 -6.443 1.00 90.19 388 GLN A C 1
ATOM 3144 O O . GLN A 1 388 ? -5.953 -42.325 -6.385 1.00 90.19 388 GLN A O 1
ATOM 3149 N N . GLY A 1 389 ? -4.405 -40.739 -6.080 1.00 90.62 389 GLY A N 1
ATOM 3150 C CA . GLY A 1 389 ? -5.349 -39.695 -5.676 1.00 90.62 389 GLY A CA 1
ATOM 3151 C C . GLY A 1 389 ? -6.426 -39.403 -6.728 1.00 90.62 389 GLY A C 1
ATOM 3152 O O . GLY A 1 389 ? -6.172 -39.412 -7.933 1.00 90.62 389 GLY A O 1
ATOM 3153 N N . ASN A 1 390 ? -7.650 -39.112 -6.280 1.00 96.12 390 ASN A N 1
ATOM 3154 C CA . ASN A 1 390 ? -8.773 -38.814 -7.169 1.00 96.12 390 ASN A CA 1
ATOM 3155 C C . ASN A 1 390 ? -8.663 -37.381 -7.729 1.00 96.12 390 ASN A C 1
ATOM 3157 O O . ASN A 1 390 ? -9.086 -36.415 -7.090 1.00 96.12 390 ASN A O 1
ATOM 3161 N N . ILE A 1 391 ? -8.112 -37.255 -8.941 1.00 96.56 391 ILE A N 1
ATOM 3162 C CA . ILE A 1 391 ? -7.913 -35.975 -9.643 1.00 96.56 391 ILE A CA 1
ATOM 3163 C C . ILE A 1 391 ? -9.227 -35.183 -9.824 1.00 96.56 391 ILE A C 1
ATOM 3165 O O . ILE A 1 391 ? -9.227 -33.993 -9.499 1.00 96.56 391 ILE A O 1
ATOM 3169 N N . PRO A 1 392 ? -10.356 -35.772 -10.283 1.00 97.50 392 PRO A N 1
ATOM 3170 C CA . PRO A 1 392 ? -11.642 -35.068 -10.339 1.00 97.50 392 PRO A CA 1
ATOM 3171 C C . PRO A 1 392 ? -12.057 -34.431 -9.008 1.00 97.50 392 PRO A C 1
ATOM 3173 O O . PRO A 1 392 ? -12.425 -33.259 -8.977 1.00 97.50 392 PRO A O 1
ATOM 3176 N N . LYS A 1 393 ? -11.913 -35.165 -7.900 1.00 96.94 393 LYS A N 1
ATOM 3177 C CA . LYS A 1 393 ? -12.214 -34.648 -6.559 1.00 96.94 393 LYS A CA 1
ATOM 3178 C C . LYS A 1 393 ? -11.266 -33.518 -6.154 1.00 96.94 393 LYS A C 1
ATOM 3180 O O . LYS A 1 393 ? -11.689 -32.550 -5.534 1.00 96.94 393 LYS A O 1
ATOM 3185 N N . MET A 1 394 ? -9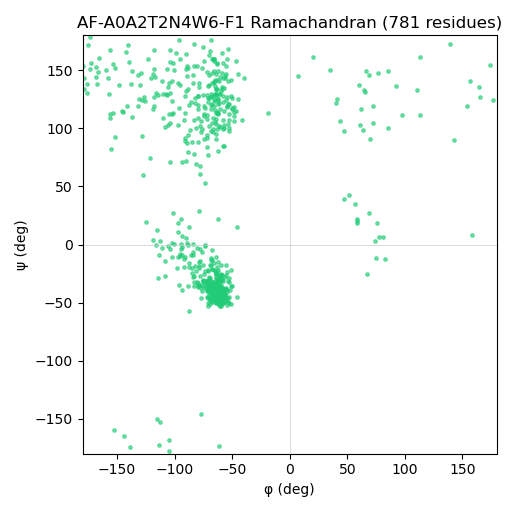.983 -33.608 -6.511 1.00 97.56 394 MET A N 1
ATOM 3186 C CA . MET A 1 394 ? -9.033 -32.516 -6.269 1.00 97.56 394 MET A CA 1
ATOM 3187 C C . MET A 1 394 ? -9.421 -31.244 -7.032 1.00 97.56 394 MET A C 1
ATOM 3189 O O . MET A 1 394 ? -9.311 -30.160 -6.467 1.00 97.56 394 MET A O 1
ATOM 3193 N N . LYS A 1 395 ? -9.895 -31.360 -8.281 1.00 96.81 395 LYS A N 1
ATOM 3194 C CA . LYS A 1 395 ? -10.394 -30.216 -9.065 1.00 96.81 395 LYS A CA 1
ATOM 3195 C C . LYS A 1 395 ? -11.609 -29.566 -8.417 1.00 96.81 395 LYS A C 1
ATOM 3197 O O . LYS A 1 395 ? -11.606 -28.354 -8.249 1.00 96.81 395 LYS A O 1
ATOM 3202 N N . GLU A 1 396 ? -12.587 -30.372 -8.007 1.00 97.31 396 GLU A N 1
ATOM 3203 C CA . GLU A 1 396 ? -13.783 -29.900 -7.299 1.00 97.31 396 GLU A CA 1
ATOM 3204 C C . GLU A 1 396 ? -13.409 -29.100 -6.043 1.00 97.31 396 GLU A C 1
ATOM 3206 O O . GLU A 1 396 ? -13.874 -27.976 -5.859 1.00 97.31 396 GLU A O 1
ATOM 3211 N N . ILE A 1 397 ? -12.491 -29.631 -5.223 1.00 97.50 397 ILE A N 1
ATOM 3212 C CA . ILE A 1 397 ? -12.006 -28.929 -4.028 1.00 97.50 397 ILE A CA 1
ATOM 3213 C C . ILE A 1 397 ? -11.273 -27.636 -4.404 1.00 97.50 397 ILE A C 1
ATOM 3215 O O . ILE A 1 397 ? -11.482 -26.606 -3.770 1.00 97.50 397 ILE A O 1
ATOM 3219 N N . VAL A 1 398 ? -10.410 -27.663 -5.425 1.00 97.00 398 VAL A N 1
ATOM 3220 C CA . VAL A 1 398 ? -9.691 -26.465 -5.881 1.00 97.00 398 VAL A CA 1
ATOM 3221 C C . VAL A 1 398 ? -10.675 -25.389 -6.335 1.00 97.00 398 VAL A C 1
ATOM 3223 O O . VAL A 1 398 ? -10.520 -24.235 -5.947 1.00 97.00 398 VAL A O 1
ATOM 3226 N N . ASP A 1 399 ? -11.713 -25.728 -7.093 1.00 93.75 399 ASP A N 1
ATOM 3227 C CA . ASP A 1 399 ? -12.713 -24.744 -7.506 1.00 93.75 399 ASP A CA 1
ATOM 3228 C C . ASP A 1 399 ? -13.509 -24.190 -6.312 1.00 93.75 399 ASP A C 1
ATOM 3230 O O . ASP A 1 399 ? -13.655 -22.972 -6.216 1.00 93.75 399 ASP A O 1
ATOM 3234 N N . GLY A 1 400 ? -13.884 -25.023 -5.333 1.00 94.31 400 GLY A N 1
ATOM 3235 C CA . GLY A 1 400 ? -14.481 -24.555 -4.071 1.00 94.31 400 GLY A CA 1
ATOM 3236 C C . GLY A 1 400 ? -13.544 -23.683 -3.217 1.00 94.31 400 GLY A C 1
ATOM 3237 O O . GLY A 1 400 ? -13.992 -22.778 -2.508 1.00 94.31 400 GLY A O 1
ATOM 3238 N N . MET A 1 401 ? -12.227 -23.899 -3.310 1.00 96.00 401 MET A N 1
ATOM 3239 C CA . MET A 1 401 ? -11.213 -23.054 -2.670 1.00 96.00 401 MET A CA 1
ATOM 3240 C C . MET A 1 401 ? -11.097 -21.682 -3.312 1.00 96.00 401 MET A C 1
ATOM 3242 O O . MET A 1 401 ? -10.735 -20.731 -2.621 1.00 96.00 401 MET A O 1
ATOM 3246 N N . ARG A 1 402 ? -11.407 -21.554 -4.607 1.00 95.56 402 ARG A N 1
ATOM 3247 C CA . ARG A 1 402 ? -11.353 -20.267 -5.306 1.00 95.56 402 ARG A CA 1
ATOM 3248 C C . ARG A 1 402 ? -12.267 -19.248 -4.635 1.00 95.56 402 ARG A C 1
ATOM 3250 O O . ARG A 1 402 ? -11.806 -18.161 -4.313 1.00 95.56 402 ARG A O 1
ATOM 3257 N N . GLU A 1 403 ? -13.510 -19.627 -4.350 1.00 93.75 403 GLU A N 1
ATOM 3258 C CA . GLU A 1 403 ? -14.495 -18.746 -3.712 1.00 93.75 403 GLU A CA 1
ATOM 3259 C C . GLU A 1 403 ? -14.049 -18.306 -2.311 1.00 93.75 403 GLU A C 1
ATOM 3261 O O . GLU A 1 403 ? -14.126 -17.128 -1.964 1.00 93.75 403 GLU A O 1
ATOM 3266 N N . LYS A 1 404 ? -13.519 -19.236 -1.505 1.00 94.88 404 LYS A N 1
ATOM 3267 C CA . LYS A 1 404 ? -12.994 -18.925 -0.162 1.00 94.88 404 LYS A CA 1
ATOM 3268 C C . LYS A 1 404 ? -11.790 -17.988 -0.239 1.00 94.88 404 LYS A C 1
ATOM 3270 O O . LYS A 1 404 ? -11.659 -17.075 0.573 1.00 94.88 404 LYS A O 1
ATOM 3275 N N . ASN A 1 405 ? -10.938 -18.196 -1.236 1.00 94.81 405 ASN A N 1
ATOM 3276 C CA . ASN A 1 405 ? -9.760 -17.383 -1.475 1.00 94.81 405 ASN A CA 1
ATOM 3277 C C . ASN A 1 405 ? -10.106 -15.965 -1.963 1.00 94.81 405 ASN A C 1
ATOM 3279 O O . ASN A 1 405 ? -9.487 -14.994 -1.535 1.00 94.81 405 ASN A O 1
ATOM 3283 N N . GLU A 1 406 ? -11.116 -15.835 -2.825 1.00 93.44 406 GLU A N 1
ATOM 3284 C CA . GLU A 1 406 ? -11.673 -14.549 -3.261 1.00 93.44 406 GLU A CA 1
ATOM 3285 C C . GLU A 1 406 ? -12.339 -13.811 -2.097 1.00 93.44 406 GLU A C 1
ATOM 3287 O O . GLU A 1 406 ? -12.093 -12.621 -1.908 1.00 93.44 406 GLU A O 1
ATOM 3292 N N . LYS A 1 407 ? -13.108 -14.520 -1.259 1.00 94.69 407 LYS A N 1
ATOM 3293 C CA . LYS A 1 407 ? -13.694 -13.955 -0.036 1.00 94.69 407 LYS A CA 1
ATOM 3294 C C . LYS A 1 407 ? -12.615 -13.403 0.893 1.00 94.69 407 LYS A C 1
ATOM 3296 O O . LYS A 1 407 ? -12.751 -12.285 1.375 1.00 94.69 407 LYS A O 1
ATOM 3301 N N . LEU A 1 408 ? -11.529 -14.148 1.095 1.00 93.81 408 LEU A N 1
ATOM 3302 C CA . LEU A 1 408 ? -10.399 -13.705 1.909 1.00 93.81 408 LEU A CA 1
ATOM 3303 C C . LEU A 1 408 ? -9.736 -12.446 1.330 1.00 93.81 408 LEU A C 1
ATOM 3305 O O . LEU A 1 408 ? -9.472 -11.498 2.064 1.00 93.81 408 LEU A O 1
ATOM 3309 N N . ALA A 1 409 ? -9.538 -12.399 0.010 1.00 90.88 409 ALA A N 1
ATOM 3310 C CA . ALA A 1 409 ? -8.979 -11.231 -0.665 1.00 90.88 409 ALA A CA 1
ATOM 3311 C C . ALA A 1 409 ? -9.876 -9.985 -0.547 1.00 90.88 409 ALA A C 1
ATOM 3313 O O . ALA A 1 409 ? -9.365 -8.881 -0.345 1.00 90.88 409 ALA A O 1
ATOM 3314 N N . LEU A 1 410 ? -11.200 -10.156 -0.631 1.00 91.12 410 LEU A N 1
ATOM 3315 C CA . LEU A 1 410 ? -12.171 -9.080 -0.418 1.00 91.12 410 LEU A CA 1
ATOM 3316 C C . LEU A 1 410 ? -12.151 -8.587 1.032 1.00 91.12 410 LEU A C 1
ATOM 3318 O O . LEU A 1 410 ? -12.038 -7.385 1.256 1.00 91.12 410 LEU A O 1
ATOM 3322 N N . THR A 1 411 ? -12.169 -9.495 2.012 1.00 91.94 411 THR A N 1
ATOM 3323 C CA . THR A 1 411 ? -12.048 -9.147 3.437 1.00 91.94 411 THR A CA 1
ATOM 3324 C C . THR A 1 411 ? -10.757 -8.375 3.711 1.00 91.94 411 THR A C 1
ATOM 3326 O O . THR A 1 411 ? -10.774 -7.341 4.375 1.00 91.94 411 THR A O 1
ATOM 3329 N N . ASN A 1 412 ? -9.638 -8.809 3.132 1.00 90.75 412 ASN A N 1
ATOM 3330 C CA . ASN A 1 412 ? -8.365 -8.103 3.233 1.00 90.75 412 ASN A CA 1
ATOM 3331 C C . ASN A 1 412 ? -8.448 -6.676 2.668 1.00 90.75 412 ASN A C 1
ATOM 3333 O O . ASN A 1 412 ? -7.989 -5.718 3.295 1.00 90.75 412 ASN A O 1
ATOM 3337 N N . GLN A 1 413 ? -9.069 -6.521 1.498 1.00 87.75 413 GLN A N 1
ATOM 3338 C CA . GLN A 1 413 ? -9.252 -5.222 0.861 1.00 87.75 413 GLN A CA 1
ATOM 3339 C C . GLN A 1 413 ? -10.133 -4.285 1.702 1.00 87.75 413 GLN A C 1
ATOM 3341 O O . GLN A 1 413 ? -9.800 -3.107 1.848 1.00 87.75 413 GLN A O 1
ATOM 3346 N N . GLU A 1 414 ? -11.226 -4.795 2.271 1.00 86.75 414 GLU A N 1
ATOM 3347 C CA . GLU A 1 414 ? -12.129 -4.043 3.153 1.00 86.75 414 GLU A CA 1
ATOM 3348 C C . GLU A 1 414 ? -11.420 -3.560 4.424 1.00 86.75 414 GLU A C 1
ATOM 3350 O O . GLU A 1 414 ? -11.610 -2.420 4.851 1.00 86.75 414 GLU A O 1
ATOM 3355 N N . LEU A 1 415 ? -10.540 -4.394 4.983 1.00 83.56 415 LEU A N 1
ATOM 3356 C CA . LEU A 1 415 ? -9.730 -4.077 6.162 1.00 83.56 415 LEU A CA 1
ATOM 3357 C C . LEU A 1 415 ? -8.520 -3.178 5.845 1.00 83.56 415 LEU A C 1
ATOM 3359 O O . LEU A 1 415 ? -7.794 -2.758 6.749 1.00 83.56 415 LEU A O 1
ATOM 3363 N N . GLY A 1 416 ? -8.291 -2.850 4.569 1.00 78.94 416 GLY A N 1
ATOM 3364 C CA . GLY A 1 416 ? -7.180 -2.002 4.138 1.00 78.94 416 GLY A CA 1
ATOM 3365 C C . GLY A 1 416 ? -5.806 -2.660 4.303 1.00 78.94 416 GLY A C 1
ATOM 3366 O O . GLY A 1 416 ? -4.805 -1.953 4.484 1.00 78.94 416 GLY A O 1
ATOM 3367 N N . ILE A 1 417 ? -5.762 -3.993 4.259 1.00 84.38 417 ILE A N 1
ATOM 3368 C CA . ILE A 1 417 ? -4.543 -4.804 4.194 1.00 84.38 417 ILE A CA 1
ATOM 3369 C C . ILE A 1 417 ? -4.339 -5.336 2.768 1.00 84.38 417 ILE A C 1
ATOM 3371 O O . ILE A 1 417 ? -5.201 -5.209 1.897 1.00 84.38 417 ILE A O 1
ATOM 3375 N N . VAL A 1 418 ? -3.151 -5.871 2.498 1.00 81.06 418 VAL A N 1
ATOM 3376 C CA . VAL A 1 418 ? -2.786 -6.388 1.175 1.00 81.06 418 VAL A CA 1
ATOM 3377 C C . VAL A 1 418 ? -3.679 -7.584 0.815 1.00 81.06 418 VAL A C 1
ATOM 3379 O O . VAL A 1 418 ? -3.882 -8.471 1.637 1.00 81.06 418 VAL A O 1
ATOM 3382 N N . SER A 1 419 ? -4.222 -7.630 -0.408 1.00 82.94 419 SER A N 1
ATOM 3383 C CA . SER A 1 419 ? -5.258 -8.610 -0.789 1.00 82.94 419 SER A CA 1
ATOM 3384 C C . SER A 1 419 ? -4.810 -10.070 -0.677 1.00 82.94 419 SER A C 1
ATOM 3386 O O . SER A 1 419 ? -5.621 -10.934 -0.362 1.00 82.94 419 SER A O 1
ATOM 3388 N N . TYR A 1 420 ? -3.526 -10.349 -0.886 1.00 83.94 420 TYR A N 1
ATOM 3389 C CA . TYR A 1 420 ? -2.940 -11.690 -0.811 1.00 83.94 420 TYR A CA 1
ATOM 3390 C C . TYR A 1 420 ? -2.340 -12.030 0.563 1.00 83.94 420 TYR A C 1
ATOM 3392 O O . TYR A 1 420 ? -1.696 -13.066 0.730 1.00 83.94 420 TYR A O 1
ATOM 3400 N N . ASP A 1 421 ? -2.539 -11.175 1.564 1.00 84.56 421 ASP A N 1
ATOM 3401 C CA . ASP A 1 421 ? -2.127 -11.476 2.926 1.00 84.56 421 ASP A CA 1
ATOM 3402 C C . ASP A 1 421 ? -2.895 -12.697 3.469 1.00 84.56 421 ASP A C 1
ATOM 3404 O O . ASP A 1 421 ? -4.124 -12.736 3.428 1.00 84.56 421 ASP A O 1
ATOM 3408 N N . HIS A 1 422 ? -2.169 -13.708 3.959 1.00 88.38 422 HIS A N 1
ATOM 3409 C CA . HIS A 1 422 ? -2.739 -14.975 4.449 1.00 88.38 422 HIS A CA 1
ATOM 3410 C C . HIS A 1 422 ? -3.569 -15.740 3.398 1.00 88.38 422 HIS A C 1
ATOM 3412 O O . HIS A 1 422 ? -4.412 -16.572 3.734 1.00 88.38 422 HIS A O 1
ATOM 3418 N N . GLN A 1 423 ? -3.333 -15.478 2.110 1.00 88.62 423 GLN A N 1
ATOM 3419 C CA . GLN A 1 423 ? -4.085 -16.088 1.021 1.00 88.62 423 GLN A CA 1
ATOM 3420 C C . GLN A 1 423 ? -3.952 -17.620 1.007 1.00 88.62 423 GLN A C 1
ATOM 3422 O O . GLN A 1 423 ? -2.882 -18.173 1.267 1.00 88.62 423 GLN A O 1
ATOM 3427 N N . ILE A 1 424 ? -5.030 -18.321 0.644 1.00 92.31 424 ILE A N 1
ATOM 3428 C CA . ILE A 1 424 ? -4.970 -19.765 0.392 1.00 92.31 424 ILE A CA 1
ATOM 3429 C C . ILE A 1 424 ? -4.043 -19.976 -0.819 1.00 92.31 424 ILE A C 1
ATOM 3431 O O . ILE A 1 424 ? -4.210 -19.274 -1.823 1.00 92.31 424 ILE A O 1
ATOM 3435 N N . PRO A 1 425 ? -3.093 -20.933 -0.791 1.00 91.88 425 PRO A N 1
ATOM 3436 C CA . PRO A 1 425 ? -2.139 -21.171 -1.881 1.00 91.88 425 PRO A CA 1
ATOM 3437 C C . PRO A 1 425 ? -2.790 -21.860 -3.099 1.00 91.88 425 PRO A C 1
ATOM 3439 O O . PRO A 1 425 ? -2.333 -22.888 -3.596 1.00 91.88 425 PRO A O 1
ATOM 3442 N N . TYR A 1 426 ? -3.881 -21.280 -3.598 1.00 93.00 426 TYR A N 1
ATOM 3443 C CA . TYR A 1 426 ? -4.735 -21.782 -4.669 1.00 93.00 426 TYR A CA 1
ATOM 3444 C C . TYR A 1 426 ? -3.961 -22.042 -5.968 1.00 93.00 426 TYR A C 1
ATOM 3446 O O . TYR A 1 426 ? -4.189 -23.050 -6.635 1.00 93.00 426 TYR A O 1
ATOM 3454 N N . SER A 1 427 ? -3.023 -21.160 -6.326 1.00 91.06 427 SER A N 1
ATOM 3455 C CA . SER A 1 427 ? -2.187 -21.316 -7.524 1.00 91.06 427 SER A CA 1
ATOM 3456 C C . SER A 1 427 ? -1.320 -22.575 -7.451 1.00 91.06 427 SER A C 1
ATOM 3458 O O . SER A 1 427 ? -1.277 -23.347 -8.412 1.00 91.06 427 SER A O 1
ATOM 3460 N N . ASP A 1 428 ? -0.689 -22.825 -6.302 1.00 93.25 428 ASP A N 1
ATOM 3461 C CA . ASP A 1 428 ? 0.117 -24.022 -6.069 1.00 93.25 428 ASP A CA 1
ATOM 3462 C C . ASP A 1 428 ? -0.758 -25.282 -5.972 1.00 93.25 428 ASP A C 1
ATOM 3464 O O . ASP A 1 428 ? -0.392 -26.314 -6.534 1.00 93.25 428 ASP A O 1
ATOM 3468 N N . MET A 1 429 ? -1.955 -25.203 -5.378 1.00 96.56 429 MET A N 1
ATOM 3469 C CA . MET A 1 429 ? -2.926 -26.309 -5.396 1.00 96.56 429 MET A CA 1
ATOM 3470 C C . MET A 1 429 ? -3.359 -26.665 -6.829 1.00 96.56 429 MET A C 1
ATOM 3472 O O . MET A 1 429 ? -3.379 -27.836 -7.208 1.00 96.56 429 MET A O 1
ATOM 3476 N N . LYS A 1 430 ? -3.640 -25.667 -7.673 1.00 96.50 430 LYS A N 1
ATOM 3477 C CA . LYS A 1 430 ? -3.980 -25.872 -9.090 1.00 96.50 430 LYS A CA 1
ATOM 3478 C C . LYS A 1 430 ? -2.820 -26.490 -9.873 1.00 96.50 430 LYS A C 1
ATOM 3480 O O . LYS A 1 430 ? -3.046 -27.331 -10.743 1.00 96.50 430 LYS A O 1
ATOM 3485 N N . ALA A 1 431 ? -1.586 -26.093 -9.570 1.00 94.50 431 ALA A N 1
ATOM 3486 C CA . ALA A 1 431 ? -0.398 -26.684 -10.175 1.00 94.50 431 ALA A CA 1
ATOM 3487 C C . ALA A 1 431 ? -0.197 -28.144 -9.743 1.00 94.50 431 ALA A C 1
ATOM 3489 O O . ALA A 1 431 ? 0.068 -28.985 -10.595 1.00 94.50 431 ALA A O 1
ATOM 3490 N N . ILE A 1 432 ? -0.423 -28.471 -8.465 1.00 97.12 432 ILE A N 1
ATOM 3491 C CA . ILE A 1 432 ? -0.396 -29.855 -7.968 1.00 97.12 432 ILE A CA 1
ATOM 3492 C C . ILE A 1 432 ? -1.357 -30.744 -8.768 1.00 97.12 432 ILE A C 1
ATOM 3494 O O . ILE A 1 432 ? -0.959 -31.823 -9.197 1.00 97.12 432 ILE A O 1
ATOM 3498 N N . VAL A 1 433 ? -2.586 -30.285 -9.033 1.00 96.94 433 VAL A N 1
ATOM 3499 C CA . VAL A 1 433 ? -3.550 -31.036 -9.861 1.00 96.94 433 VAL A CA 1
ATOM 3500 C C . VAL A 1 433 ? -2.987 -31.311 -11.259 1.00 96.94 433 VAL A C 1
ATOM 3502 O O . VAL A 1 433 ? -2.989 -32.457 -11.701 1.00 96.94 433 VAL A O 1
ATOM 3505 N N . ARG A 1 434 ? -2.460 -30.282 -11.937 1.00 96.06 434 ARG A N 1
ATOM 3506 C CA . ARG A 1 434 ? -1.886 -30.409 -13.291 1.00 96.06 434 ARG A CA 1
ATOM 3507 C C . ARG A 1 434 ? -0.694 -31.365 -13.329 1.00 96.06 434 ARG A C 1
ATOM 3509 O O . ARG A 1 434 ? -0.569 -32.160 -14.255 1.00 96.06 434 ARG A O 1
ATOM 3516 N N . ASN A 1 435 ? 0.174 -31.301 -12.327 1.00 95.56 435 ASN A N 1
ATOM 3517 C CA . ASN A 1 435 ? 1.364 -32.146 -12.260 1.00 95.56 435 ASN A CA 1
ATOM 3518 C C . ASN A 1 435 ? 0.988 -33.597 -11.946 1.00 95.56 435 ASN A C 1
ATOM 3520 O O . ASN A 1 435 ? 1.581 -34.515 -12.508 1.00 95.56 435 ASN A O 1
ATOM 3524 N N . LYS A 1 436 ? -0.071 -33.816 -11.153 1.00 94.31 436 LYS A N 1
ATOM 3525 C CA . LYS A 1 436 ? -0.634 -35.152 -10.926 1.00 94.31 436 LYS A CA 1
ATOM 3526 C C . LYS A 1 436 ? -1.222 -35.755 -12.202 1.00 94.31 436 LYS A C 1
ATOM 3528 O O . LYS A 1 436 ? -0.976 -36.921 -12.490 1.00 94.31 436 LYS A O 1
ATOM 3533 N N . GLU A 1 437 ? -1.924 -34.959 -13.012 1.00 94.69 437 GLU A N 1
ATOM 3534 C CA . GLU A 1 437 ? -2.415 -35.387 -14.336 1.00 94.69 437 GLU A CA 1
ATOM 3535 C C . GLU A 1 437 ? -1.279 -35.806 -15.274 1.00 94.69 437 GLU A C 1
ATOM 3537 O O . GLU A 1 437 ? -1.417 -36.765 -16.031 1.00 94.69 437 GLU A O 1
ATOM 3542 N N . ARG A 1 438 ? -0.139 -35.115 -15.184 1.00 95.94 438 ARG A N 1
ATOM 3543 C CA . ARG A 1 438 ? 1.081 -35.401 -15.952 1.00 95.94 438 ARG A CA 1
ATOM 3544 C C . ARG A 1 438 ? 1.966 -36.484 -15.330 1.00 95.94 438 ARG A C 1
ATOM 3546 O O . ARG A 1 438 ? 3.008 -36.787 -15.897 1.00 95.94 438 ARG A O 1
ATOM 3553 N N . LYS A 1 439 ? 1.569 -37.065 -14.189 1.00 94.12 439 LYS A N 1
ATOM 3554 C CA . LYS A 1 439 ? 2.349 -38.052 -13.416 1.00 94.12 439 LYS A CA 1
ATOM 3555 C C . LYS A 1 439 ? 3.747 -37.555 -13.002 1.00 94.12 439 LYS A C 1
ATOM 3557 O O . LYS A 1 439 ? 4.695 -38.329 -12.944 1.00 94.12 439 LYS A O 1
ATOM 3562 N N . GLN A 1 440 ? 3.874 -36.262 -12.709 1.00 93.44 440 GLN A N 1
ATOM 3563 C CA . GLN A 1 440 ? 5.106 -35.628 -12.227 1.00 93.44 440 GLN A CA 1
ATOM 3564 C C . GLN A 1 440 ? 5.117 -35.591 -10.690 1.00 93.44 440 GLN A C 1
ATOM 3566 O O . GLN A 1 440 ? 4.926 -34.534 -10.083 1.00 93.44 440 GLN A O 1
ATOM 3571 N N . ASP A 1 441 ? 5.283 -36.754 -10.052 1.00 91.12 441 ASP A N 1
ATOM 3572 C CA . ASP A 1 441 ? 5.164 -36.889 -8.591 1.00 91.12 441 ASP A CA 1
ATOM 3573 C C . ASP A 1 441 ? 6.226 -36.079 -7.815 1.00 91.12 441 ASP A C 1
ATOM 3575 O O . ASP A 1 441 ? 5.894 -35.482 -6.789 1.00 91.12 441 ASP A O 1
ATOM 3579 N N . ASP A 1 442 ? 7.448 -35.939 -8.343 1.00 91.00 442 ASP A N 1
ATOM 3580 C CA . ASP A 1 442 ? 8.518 -35.142 -7.713 1.00 91.00 442 ASP A CA 1
ATOM 3581 C C . ASP A 1 442 ? 8.143 -33.656 -7.583 1.00 91.00 442 ASP A C 1
ATOM 3583 O O . ASP A 1 442 ? 8.380 -33.007 -6.560 1.00 91.00 442 ASP A O 1
ATOM 3587 N N . GLU A 1 443 ? 7.508 -33.101 -8.617 1.00 90.88 443 GLU A N 1
ATOM 3588 C CA . GLU A 1 443 ? 7.058 -31.708 -8.619 1.00 90.88 443 GLU A CA 1
ATOM 3589 C C . GLU A 1 443 ? 5.836 -31.519 -7.704 1.00 90.88 443 GLU A C 1
ATOM 3591 O O . GLU A 1 443 ? 5.696 -30.479 -7.051 1.00 90.88 443 GLU A O 1
ATOM 3596 N N . VAL A 1 444 ? 4.963 -32.529 -7.601 1.00 91.62 444 VAL A N 1
ATOM 3597 C CA . VAL A 1 444 ? 3.872 -32.535 -6.615 1.00 91.62 444 VAL A CA 1
ATOM 3598 C C . VAL A 1 444 ? 4.442 -32.484 -5.196 1.00 91.62 444 VAL A C 1
ATOM 3600 O O . VAL A 1 444 ? 4.009 -31.645 -4.402 1.00 91.62 444 VAL A O 1
ATOM 3603 N N . GLU A 1 445 ? 5.439 -33.312 -4.879 1.00 90.69 445 GLU A N 1
ATOM 3604 C CA . GLU A 1 445 ? 6.081 -33.319 -3.561 1.00 90.69 445 GLU A CA 1
ATOM 3605 C C . GLU A 1 445 ? 6.770 -31.980 -3.255 1.00 90.69 445 GLU A C 1
ATOM 3607 O O . GLU A 1 445 ? 6.589 -31.419 -2.167 1.00 90.69 445 GLU A O 1
ATOM 3612 N N . ARG A 1 446 ? 7.501 -31.415 -4.225 1.00 87.62 446 ARG A N 1
ATOM 3613 C CA . ARG A 1 446 ? 8.153 -30.101 -4.101 1.00 87.62 446 ARG A CA 1
ATOM 3614 C C . ARG A 1 446 ? 7.146 -29.003 -3.758 1.00 87.62 446 ARG A C 1
ATOM 3616 O O . ARG A 1 446 ? 7.377 -28.211 -2.840 1.00 87.62 446 ARG A O 1
ATOM 3623 N N . ARG A 1 447 ? 5.999 -28.974 -4.442 1.00 90.12 447 ARG A N 1
ATOM 3624 C CA . ARG A 1 447 ? 4.937 -27.992 -4.172 1.00 90.12 447 ARG A CA 1
ATOM 3625 C C . ARG A 1 447 ? 4.228 -28.231 -2.849 1.00 90.12 447 ARG A C 1
ATOM 3627 O O . ARG A 1 447 ? 3.935 -27.263 -2.155 1.00 90.12 447 ARG A O 1
ATOM 3634 N N . LEU A 1 448 ? 3.999 -29.482 -2.452 1.00 91.50 448 LEU A N 1
ATOM 3635 C CA . LEU A 1 448 ? 3.444 -29.795 -1.132 1.00 91.50 448 LEU A CA 1
ATOM 3636 C C . LEU A 1 448 ? 4.362 -29.308 -0.004 1.00 91.50 448 LEU A C 1
ATOM 3638 O O . LEU A 1 448 ? 3.877 -28.687 0.942 1.00 91.50 448 LEU A O 1
ATOM 3642 N N . LYS A 1 449 ? 5.682 -29.508 -0.128 1.00 89.31 449 LYS A N 1
ATOM 3643 C CA . LYS A 1 449 ? 6.675 -28.966 0.816 1.00 89.31 449 LYS A CA 1
ATOM 3644 C C . LYS A 1 449 ? 6.642 -27.438 0.855 1.00 89.31 449 LYS A C 1
ATOM 3646 O O . LYS A 1 449 ? 6.635 -26.866 1.942 1.00 89.31 449 LYS A O 1
ATOM 3651 N N . LYS A 1 450 ? 6.556 -26.783 -0.309 1.00 87.50 450 LYS A N 1
ATOM 3652 C CA . LYS A 1 450 ? 6.428 -25.319 -0.416 1.00 87.50 450 LYS A CA 1
ATOM 3653 C C . LYS A 1 450 ? 5.169 -24.801 0.289 1.00 87.50 450 LYS A C 1
ATOM 3655 O O . LYS A 1 450 ? 5.262 -23.864 1.074 1.00 87.50 450 LYS A O 1
ATOM 3660 N N . ILE A 1 451 ? 4.011 -25.417 0.043 1.00 89.62 451 ILE A N 1
ATOM 3661 C CA . ILE A 1 451 ? 2.749 -25.038 0.693 1.00 89.62 451 ILE A CA 1
ATOM 3662 C C . ILE A 1 451 ? 2.840 -25.269 2.208 1.00 89.62 451 ILE A C 1
ATOM 3664 O O . ILE A 1 451 ? 2.489 -24.376 2.971 1.00 89.62 451 ILE A O 1
ATOM 3668 N N . LYS A 1 452 ? 3.372 -26.411 2.664 1.00 89.31 452 LYS A N 1
ATOM 3669 C CA . LYS A 1 452 ? 3.554 -26.691 4.098 1.00 89.31 452 LYS A CA 1
ATOM 3670 C C . LYS A 1 452 ? 4.452 -25.654 4.779 1.00 89.31 452 LYS A C 1
ATOM 3672 O O . LYS A 1 452 ? 4.092 -25.166 5.844 1.00 89.31 452 LYS A O 1
ATOM 3677 N N . ALA A 1 453 ? 5.570 -25.286 4.152 1.00 84.44 453 ALA A N 1
ATOM 3678 C CA . ALA A 1 453 ? 6.474 -24.242 4.639 1.00 84.44 453 ALA A CA 1
ATOM 3679 C C . ALA A 1 453 ? 5.768 -22.882 4.754 1.00 84.44 453 ALA A C 1
ATOM 3681 O O . ALA A 1 453 ? 5.810 -22.247 5.804 1.00 84.44 453 ALA A O 1
ATOM 3682 N N . LEU A 1 454 ? 5.048 -22.483 3.702 1.00 83.88 454 LEU A N 1
ATOM 3683 C CA . LEU A 1 454 ? 4.276 -21.243 3.677 1.00 83.88 454 LEU A CA 1
ATOM 3684 C C . LEU A 1 454 ? 3.206 -21.212 4.774 1.00 83.88 454 LEU A C 1
ATOM 3686 O O . LEU A 1 454 ? 3.023 -20.201 5.436 1.00 83.88 454 LEU A O 1
ATOM 3690 N N . MET A 1 455 ? 2.506 -22.320 5.000 1.00 86.88 455 MET A N 1
ATOM 3691 C CA . MET A 1 455 ? 1.460 -22.381 6.019 1.00 86.88 455 MET A CA 1
ATOM 3692 C C . MET A 1 455 ? 2.029 -22.452 7.435 1.00 86.88 455 MET A C 1
ATOM 3694 O O . MET A 1 455 ? 1.435 -21.882 8.342 1.00 86.88 455 MET A O 1
ATOM 3698 N N . ALA A 1 456 ? 3.205 -23.057 7.628 1.00 84.44 456 ALA A N 1
ATOM 3699 C CA . ALA A 1 456 ? 3.918 -23.044 8.907 1.00 84.44 456 ALA A CA 1
ATOM 3700 C C . ALA A 1 456 ? 4.319 -21.627 9.350 1.00 84.44 456 ALA A C 1
ATOM 3702 O O . ALA A 1 456 ? 4.529 -21.381 10.535 1.00 84.44 456 ALA A O 1
ATOM 3703 N N . VAL A 1 457 ? 4.401 -20.679 8.410 1.00 79.88 457 VAL A N 1
ATOM 3704 C CA . VAL A 1 457 ? 4.612 -19.266 8.727 1.00 79.88 457 VAL A CA 1
ATOM 3705 C C . VAL A 1 457 ? 3.401 -18.658 9.438 1.00 79.88 457 VAL A C 1
ATOM 3707 O O . VAL A 1 457 ? 3.594 -17.798 10.302 1.00 79.88 457 VAL A O 1
ATOM 3710 N N . TRP A 1 458 ? 2.184 -19.082 9.095 1.00 81.88 458 TRP A N 1
ATOM 3711 C CA . TRP A 1 458 ? 0.953 -18.440 9.558 1.00 81.88 458 TRP A CA 1
ATOM 3712 C C . TRP A 1 458 ? 0.160 -19.240 10.590 1.00 81.88 458 TRP A C 1
ATOM 3714 O O . TRP A 1 458 ? -0.616 -18.661 11.345 1.00 81.88 458 TRP A O 1
ATOM 3724 N N . TRP A 1 459 ? 0.286 -20.564 10.575 1.00 84.75 459 TRP A N 1
ATOM 3725 C CA . TRP A 1 459 ? -0.499 -21.468 11.408 1.00 84.75 459 TRP A CA 1
ATOM 3726 C C . TRP A 1 459 ? 0.293 -21.926 12.616 1.00 84.75 459 TRP A C 1
ATOM 3728 O O . TRP A 1 459 ? 1.517 -22.063 12.567 1.00 84.75 459 TRP A O 1
ATOM 3738 N N . ASP A 1 460 ? -0.427 -22.205 13.698 1.00 83.38 460 ASP A N 1
ATOM 3739 C CA . ASP A 1 460 ? 0.174 -22.919 14.808 1.00 83.38 460 ASP A CA 1
ATOM 3740 C C . ASP A 1 460 ? 0.474 -24.379 14.421 1.00 83.38 460 ASP A C 1
ATOM 3742 O O . ASP A 1 460 ? 0.035 -24.914 13.394 1.00 83.38 460 ASP A O 1
ATOM 3746 N N . HIS A 1 461 ? 1.273 -25.039 15.255 1.00 81.75 461 HIS A N 1
ATOM 3747 C CA . HIS A 1 461 ? 1.698 -26.404 14.978 1.00 81.75 461 HIS A CA 1
ATOM 3748 C C . HIS A 1 461 ? 0.526 -27.401 14.953 1.00 81.75 461 HIS A C 1
ATOM 3750 O O . HIS A 1 461 ? 0.564 -28.366 14.191 1.00 81.75 461 HIS A O 1
ATOM 3756 N N . SER A 1 462 ? -0.508 -27.167 15.765 1.00 85.38 462 SER A N 1
ATOM 3757 C CA . SER A 1 462 ? -1.687 -28.035 15.865 1.00 85.38 462 SER A CA 1
ATOM 3758 C C . SER A 1 462 ? -2.501 -27.999 14.570 1.00 85.38 462 SER A C 1
ATOM 3760 O O . SER A 1 462 ? -2.839 -29.039 14.000 1.00 85.38 462 SER A O 1
ATOM 3762 N N . ASP A 1 463 ? -2.748 -26.801 14.056 1.00 85.94 463 ASP A N 1
ATOM 3763 C CA . ASP A 1 463 ? -3.488 -26.553 12.826 1.00 85.94 463 ASP A CA 1
ATOM 3764 C C . ASP A 1 463 ? -2.755 -27.117 11.609 1.00 85.94 463 ASP A C 1
ATOM 3766 O O . ASP A 1 463 ? -3.358 -27.779 10.755 1.00 85.94 463 ASP A O 1
ATOM 3770 N N . LEU A 1 464 ? -1.432 -26.937 11.565 1.00 88.56 464 LEU A N 1
ATOM 3771 C CA . LEU A 1 464 ? -0.593 -27.494 10.512 1.00 88.56 464 LEU A CA 1
ATOM 3772 C C . LEU A 1 464 ? -0.642 -29.030 10.502 1.00 88.56 464 LEU A C 1
ATOM 3774 O O . LEU A 1 464 ? -0.829 -29.632 9.442 1.00 88.56 464 LEU A O 1
ATOM 3778 N N . GLN A 1 465 ? -0.532 -29.673 11.670 1.00 87.19 465 GLN A N 1
ATOM 3779 C CA . GLN A 1 465 ? -0.643 -31.131 11.790 1.00 87.19 465 GLN A CA 1
ATOM 3780 C C . GLN A 1 465 ? -2.033 -31.656 11.414 1.00 87.19 465 GLN A C 1
ATOM 3782 O O . GLN A 1 465 ? -2.156 -32.757 10.880 1.00 87.19 465 GLN A O 1
ATOM 3787 N N . ASN A 1 466 ? -3.091 -30.887 11.678 1.00 88.44 466 ASN A N 1
ATOM 3788 C CA . ASN A 1 466 ? -4.451 -31.308 11.357 1.00 88.44 466 ASN A CA 1
ATOM 3789 C C . ASN A 1 466 ? -4.690 -31.378 9.839 1.00 88.44 466 ASN A C 1
ATOM 3791 O O . ASN A 1 466 ? -5.426 -32.250 9.369 1.00 88.44 466 ASN A O 1
ATOM 3795 N N . VAL A 1 467 ? -4.075 -30.476 9.070 1.00 90.62 467 VAL A N 1
ATOM 3796 C CA . VAL A 1 467 ? -4.299 -30.354 7.622 1.00 90.62 467 VAL A CA 1
ATOM 3797 C C . VAL A 1 467 ? -3.308 -31.149 6.787 1.00 90.62 467 VAL A C 1
ATOM 3799 O O . VAL A 1 467 ? -3.711 -31.746 5.787 1.00 90.62 467 VAL A O 1
ATOM 3802 N N . PHE A 1 468 ? -2.034 -31.181 7.174 1.00 90.06 468 PHE A N 1
ATOM 3803 C CA . PHE A 1 468 ? -1.009 -31.878 6.405 1.00 90.06 468 PHE A CA 1
ATOM 3804 C C . PHE A 1 468 ? -0.851 -33.333 6.863 1.00 90.06 468 PHE A C 1
ATOM 3806 O O . PHE A 1 468 ? -0.618 -33.584 8.044 1.00 90.06 468 PHE A O 1
ATOM 3813 N N . PRO A 1 469 ? -0.907 -34.311 5.941 1.00 78.81 469 PRO A N 1
ATOM 3814 C CA . PRO A 1 469 ? -0.561 -35.694 6.252 1.00 78.81 469 PRO A CA 1
ATOM 3815 C C . PRO A 1 469 ? 0.885 -35.819 6.755 1.00 78.81 469 PRO A C 1
ATOM 3817 O O . PRO A 1 469 ? 1.777 -35.122 6.268 1.00 78.81 469 PRO A O 1
ATOM 3820 N N . SER A 1 470 ? 1.144 -36.778 7.649 1.00 78.00 470 SER A N 1
ATOM 3821 C CA . SER A 1 470 ? 2.486 -37.066 8.195 1.00 78.00 470 SER A CA 1
ATOM 3822 C C . SER A 1 470 ? 3.532 -37.449 7.138 1.00 78.00 470 SER A C 1
ATOM 3824 O O . SER A 1 470 ? 4.728 -37.391 7.397 1.00 78.00 470 SER A O 1
ATOM 3826 N N . GLN A 1 471 ? 3.080 -37.825 5.941 1.00 69.38 471 GLN A N 1
ATOM 3827 C CA . GLN A 1 471 ? 3.898 -38.205 4.787 1.00 69.38 471 GLN A CA 1
ATOM 3828 C C . GLN A 1 471 ? 4.483 -37.001 4.035 1.00 69.38 471 GLN A C 1
ATOM 3830 O O . GLN A 1 471 ? 5.445 -37.158 3.288 1.00 69.38 471 GLN A O 1
ATOM 3835 N N . VAL A 1 472 ? 3.935 -35.794 4.218 1.00 72.38 472 VAL A N 1
ATOM 3836 C CA . VAL A 1 472 ? 4.575 -34.578 3.705 1.00 72.38 472 VAL A CA 1
ATOM 3837 C C . VAL A 1 472 ? 5.757 -34.301 4.622 1.00 72.38 472 VAL A C 1
ATOM 3839 O O . VAL A 1 472 ? 5.534 -33.971 5.790 1.00 72.38 472 VAL A O 1
ATOM 3842 N N . GLY A 1 473 ? 6.985 -34.465 4.108 1.00 65.81 473 GLY A N 1
ATOM 3843 C CA . GLY A 1 473 ? 8.232 -34.363 4.876 1.00 65.81 473 GLY A CA 1
ATOM 3844 C C . GLY A 1 473 ? 8.218 -33.234 5.910 1.00 65.81 473 GLY A C 1
ATOM 3845 O O . GLY A 1 473 ? 7.592 -32.186 5.701 1.00 65.81 473 GLY A O 1
ATOM 3846 N N . ASP A 1 474 ? 8.840 -33.461 7.069 1.00 67.12 474 ASP A N 1
ATOM 3847 C CA . ASP A 1 474 ? 8.798 -32.478 8.148 1.00 67.12 474 ASP A CA 1
ATOM 3848 C C . ASP A 1 474 ? 9.671 -31.274 7.793 1.00 67.12 474 ASP A C 1
ATOM 3850 O O . ASP A 1 474 ? 10.875 -31.250 8.022 1.00 67.12 474 ASP A O 1
ATOM 3854 N N . VAL A 1 475 ? 9.052 -30.270 7.174 1.00 63.69 475 VAL A N 1
ATOM 3855 C CA . VAL A 1 475 ? 9.671 -28.970 6.937 1.00 63.69 475 VAL A CA 1
ATOM 3856 C C . VAL A 1 475 ? 9.545 -28.175 8.233 1.00 63.69 475 VAL A C 1
ATOM 3858 O O . VAL A 1 475 ? 8.765 -27.231 8.336 1.00 63.69 475 VAL A O 1
ATOM 3861 N N . ARG A 1 476 ? 10.280 -28.604 9.264 1.00 59.38 476 ARG A N 1
ATOM 3862 C CA . ARG A 1 476 ? 10.562 -27.743 10.411 1.00 59.38 476 ARG A CA 1
ATOM 3863 C C . ARG A 1 476 ? 11.601 -26.743 9.954 1.00 59.38 476 ARG A C 1
ATOM 3865 O O . ARG A 1 476 ? 12.799 -27.002 10.005 1.00 59.38 476 ARG A O 1
ATOM 3872 N N . LEU A 1 477 ? 11.116 -25.620 9.452 1.00 60.75 477 LEU A N 1
ATOM 3873 C CA . LEU A 1 477 ? 11.949 -24.440 9.330 1.00 60.75 477 LEU A CA 1
ATOM 3874 C C . LEU A 1 477 ? 12.429 -24.093 10.741 1.00 60.75 477 LEU A C 1
ATOM 3876 O O . LEU A 1 477 ? 11.627 -24.083 11.679 1.00 60.75 477 LEU A O 1
ATOM 3880 N N . SER A 1 478 ? 13.729 -23.852 10.904 1.00 65.44 478 SER A N 1
ATOM 3881 C CA . SER A 1 478 ? 14.205 -23.248 12.148 1.00 65.44 478 SER A CA 1
ATOM 3882 C C . SER A 1 478 ? 13.496 -21.907 12.357 1.00 65.44 478 SER A C 1
ATOM 3884 O O . SER A 1 478 ? 13.058 -21.282 11.388 1.00 65.44 478 SER A O 1
ATOM 3886 N N . ASP A 1 479 ? 13.399 -21.435 13.602 1.00 61.03 479 ASP A N 1
ATOM 3887 C CA . ASP A 1 479 ? 12.812 -20.118 13.895 1.00 61.03 479 ASP A CA 1
ATOM 3888 C C . ASP A 1 479 ? 13.428 -19.012 13.016 1.00 61.03 479 ASP A C 1
ATOM 3890 O O . ASP A 1 479 ? 12.718 -18.126 12.541 1.00 61.03 479 ASP A O 1
ATOM 3894 N N . GLU A 1 480 ? 14.730 -19.115 12.724 1.00 62.22 480 GLU A N 1
ATOM 3895 C CA . GLU A 1 480 ? 15.455 -18.199 11.838 1.00 62.22 480 GLU A CA 1
ATOM 3896 C C . GLU A 1 480 ? 15.005 -18.319 10.372 1.00 62.22 480 GLU A C 1
ATOM 3898 O O . GLU A 1 480 ? 14.783 -17.316 9.701 1.00 62.22 480 GLU A O 1
ATOM 3903 N N . GLN A 1 481 ? 14.804 -19.538 9.863 1.00 68.00 481 GLN A N 1
ATOM 3904 C CA . GLN A 1 481 ? 14.302 -19.751 8.502 1.00 68.00 481 GLN A CA 1
ATOM 3905 C C . GLN A 1 481 ? 12.834 -19.326 8.352 1.00 68.00 481 GLN A C 1
ATOM 3907 O O . GLN A 1 481 ? 12.452 -18.810 7.302 1.00 68.00 481 GLN A O 1
ATOM 3912 N N . LEU A 1 482 ? 12.012 -19.503 9.394 1.00 65.00 482 LEU A N 1
ATOM 3913 C CA . LEU A 1 482 ? 10.647 -18.968 9.440 1.00 65.00 482 LEU A CA 1
ATOM 3914 C C . LEU A 1 482 ? 10.658 -17.445 9.390 1.00 65.00 482 LEU A C 1
ATOM 3916 O O . LEU A 1 482 ? 9.869 -16.861 8.652 1.00 65.00 482 LEU A O 1
ATOM 3920 N N . LEU A 1 483 ? 11.552 -16.803 10.146 1.00 63.12 483 LEU A N 1
ATOM 3921 C CA . LEU A 1 483 ? 11.744 -15.353 10.121 1.00 63.12 483 LEU A CA 1
ATOM 3922 C C . LEU A 1 483 ? 12.172 -14.866 8.733 1.00 63.12 483 LEU A C 1
ATOM 3924 O O . LEU A 1 483 ? 11.548 -13.954 8.200 1.00 63.12 483 LEU A O 1
ATOM 3928 N N . GLN A 1 484 ? 13.142 -15.527 8.100 1.00 68.56 484 GLN A N 1
ATOM 3929 C CA . GLN A 1 484 ? 13.582 -15.189 6.742 1.00 68.56 484 GLN A CA 1
ATOM 3930 C C . GLN A 1 484 ? 12.470 -15.374 5.700 1.00 68.56 484 GLN A C 1
ATOM 3932 O O . GLN A 1 484 ? 12.296 -14.535 4.816 1.00 68.56 484 GLN A O 1
ATOM 3937 N N . GLN A 1 485 ? 11.674 -16.446 5.791 1.00 69.00 485 GLN A N 1
ATOM 3938 C CA . GLN A 1 485 ? 10.522 -16.629 4.902 1.00 69.00 485 GLN A CA 1
ATOM 3939 C C . GLN A 1 485 ? 9.416 -15.602 5.163 1.00 69.00 485 GLN A C 1
ATOM 3941 O O . GLN A 1 485 ? 8.815 -15.108 4.208 1.00 69.00 485 GLN A O 1
ATOM 3946 N N . ARG A 1 486 ? 9.168 -15.242 6.430 1.00 67.31 486 ARG A N 1
ATOM 3947 C CA . ARG A 1 486 ? 8.254 -14.153 6.819 1.00 67.31 486 ARG A CA 1
ATOM 3948 C C . ARG A 1 486 ? 8.692 -12.827 6.216 1.00 67.31 486 ARG A C 1
ATOM 3950 O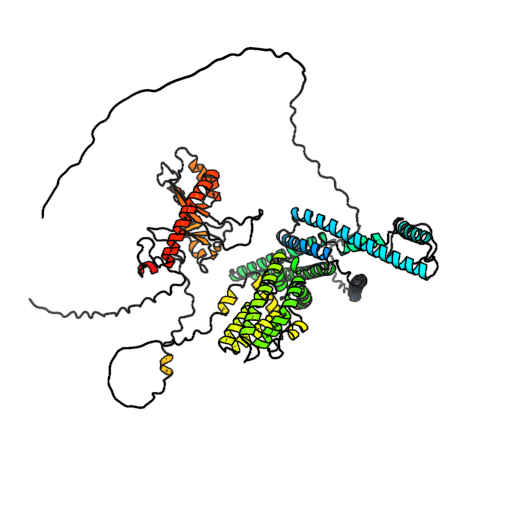 O . ARG A 1 486 ? 7.868 -12.118 5.650 1.00 67.31 486 ARG A O 1
ATOM 3957 N N . GLU A 1 487 ? 9.978 -12.520 6.294 1.00 65.19 487 GLU A N 1
ATOM 3958 C CA . GLU A 1 487 ? 10.570 -11.312 5.726 1.00 65.19 487 GLU A CA 1
ATOM 3959 C C . GLU A 1 487 ? 10.453 -11.294 4.202 1.00 65.19 487 GLU A C 1
ATOM 3961 O O . GLU A 1 487 ? 9.977 -10.314 3.631 1.00 65.19 487 GLU A O 1
ATOM 3966 N N . LYS A 1 488 ? 10.784 -12.409 3.541 1.00 70.94 488 LYS A N 1
ATOM 3967 C CA . LYS A 1 488 ? 10.622 -12.551 2.092 1.00 70.94 488 LYS A CA 1
ATOM 3968 C C . LYS A 1 488 ? 9.170 -12.328 1.669 1.00 70.94 488 LYS A C 1
ATOM 3970 O O . LYS A 1 488 ? 8.915 -11.614 0.705 1.00 70.94 488 LYS A O 1
ATOM 3975 N N . LEU A 1 489 ? 8.207 -12.884 2.406 1.00 66.00 489 LEU A N 1
ATOM 3976 C CA . LEU A 1 489 ? 6.785 -12.634 2.163 1.00 66.00 489 LEU A CA 1
ATOM 3977 C C . LEU A 1 489 ? 6.428 -11.159 2.364 1.00 66.00 489 LEU A C 1
ATOM 3979 O O . LEU A 1 489 ? 5.717 -10.600 1.535 1.00 66.00 489 LEU A O 1
ATOM 3983 N N . LEU A 1 490 ? 6.951 -10.507 3.405 1.00 64.75 490 LEU A N 1
ATOM 3984 C CA . LEU A 1 490 ? 6.729 -9.082 3.652 1.00 64.75 490 LEU A CA 1
ATOM 3985 C C . LEU A 1 490 ? 7.299 -8.198 2.529 1.00 64.75 490 LEU A C 1
ATOM 3987 O O . LEU A 1 490 ? 6.613 -7.271 2.097 1.00 64.75 490 LEU A O 1
ATOM 3991 N N . ARG A 1 491 ? 8.484 -8.505 1.991 1.00 66.00 491 ARG A N 1
ATOM 3992 C CA . ARG A 1 491 ? 9.071 -7.779 0.846 1.00 66.00 491 ARG A CA 1
ATOM 3993 C C . ARG A 1 491 ? 8.287 -7.991 -0.446 1.00 66.00 491 ARG A C 1
ATOM 3995 O O . ARG A 1 491 ? 7.960 -7.026 -1.140 1.00 66.00 491 ARG A O 1
ATOM 4002 N N . ILE A 1 492 ? 7.858 -9.229 -0.714 1.00 62.59 492 ILE A N 1
ATOM 4003 C CA . ILE A 1 492 ? 6.937 -9.528 -1.822 1.00 62.59 492 ILE A CA 1
ATOM 4004 C C . ILE A 1 492 ? 5.640 -8.732 -1.651 1.00 62.59 492 ILE A C 1
ATOM 4006 O O . ILE A 1 492 ? 5.147 -8.174 -2.632 1.00 62.59 492 ILE A O 1
ATOM 4010 N N . THR A 1 493 ? 5.132 -8.595 -0.412 1.00 52.12 493 THR A N 1
ATOM 4011 C CA . THR A 1 493 ? 3.893 -7.846 -0.153 1.00 52.12 493 THR A CA 1
ATOM 4012 C C . THR A 1 493 ? 3.946 -6.358 -0.502 1.00 52.12 493 THR A C 1
ATOM 4014 O O . THR A 1 493 ? 2.912 -5.696 -0.609 1.00 52.12 493 THR A O 1
ATOM 4017 N N . GLN A 1 494 ? 5.149 -5.824 -0.704 1.00 55.75 494 GLN A N 1
ATOM 4018 C CA . GLN A 1 494 ? 5.396 -4.407 -0.961 1.00 55.75 494 GLN A CA 1
ATOM 4019 C C . GLN A 1 494 ? 5.755 -4.115 -2.416 1.00 55.75 494 GLN A C 1
ATOM 4021 O O . GLN A 1 494 ? 5.903 -2.951 -2.782 1.00 55.75 494 GLN A O 1
ATOM 4026 N N . GLY A 1 495 ? 5.820 -5.148 -3.262 1.00 46.81 495 GLY A N 1
ATOM 4027 C CA . GLY A 1 495 ? 6.156 -4.999 -4.675 1.00 46.81 495 GLY A CA 1
ATOM 4028 C C . GLY A 1 495 ? 7.647 -4.796 -4.949 1.00 46.81 495 GLY A C 1
ATOM 4029 O O . GLY A 1 495 ? 7.997 -4.567 -6.101 1.00 46.81 495 GLY A O 1
ATOM 4030 N N . GLU A 1 496 ? 8.517 -4.899 -3.937 1.00 47.91 496 GLU A N 1
ATOM 4031 C CA . GLU A 1 496 ? 9.968 -4.705 -4.098 1.00 47.91 496 GLU A CA 1
ATOM 4032 C C . GLU A 1 496 ? 10.642 -5.906 -4.789 1.00 47.91 496 GLU A C 1
ATOM 4034 O O . GLU A 1 496 ? 11.546 -5.712 -5.591 1.00 47.91 496 GLU A O 1
ATOM 4039 N N . ASP A 1 497 ? 10.125 -7.126 -4.585 1.00 45.53 497 ASP A N 1
ATOM 4040 C CA . ASP A 1 497 ? 10.700 -8.377 -5.123 1.00 45.53 497 ASP A CA 1
ATOM 4041 C C . ASP A 1 497 ? 9.799 -9.102 -6.145 1.00 45.53 497 ASP A C 1
ATOM 4043 O O . ASP A 1 497 ? 10.023 -10.265 -6.484 1.00 45.53 497 ASP A O 1
ATOM 4047 N N . SER A 1 498 ? 8.743 -8.454 -6.651 1.00 40.81 498 SER A N 1
ATOM 4048 C CA . SER A 1 498 ? 7.768 -9.130 -7.532 1.00 40.81 498 SER A CA 1
ATOM 4049 C C . SER A 1 498 ? 8.346 -9.582 -8.884 1.00 40.81 498 SER A C 1
ATOM 4051 O O . SER A 1 498 ? 7.736 -10.426 -9.537 1.00 40.81 498 SER A O 1
ATOM 4053 N N . GLN A 1 499 ? 9.515 -9.072 -9.291 1.00 41.00 499 GLN A N 1
ATOM 4054 C CA . GLN A 1 499 ? 10.185 -9.463 -10.539 1.00 41.00 499 GLN A CA 1
ATOM 4055 C C . GLN A 1 499 ? 11.123 -10.678 -10.368 1.00 41.00 499 GLN A C 1
ATOM 4057 O O . GLN A 1 499 ? 11.120 -11.564 -11.219 1.00 41.00 499 GLN A O 1
ATOM 4062 N N . SER A 1 500 ? 11.825 -10.825 -9.235 1.00 35.72 500 SER A N 1
ATOM 4063 C CA . SER A 1 500 ? 12.872 -11.859 -9.090 1.00 35.72 500 SER A CA 1
ATOM 4064 C C . SER A 1 500 ? 12.338 -13.290 -8.919 1.00 35.72 500 SER A C 1
ATOM 4066 O O . SER A 1 500 ? 13.000 -14.264 -9.285 1.00 35.72 500 SER A O 1
ATOM 4068 N N . LEU A 1 501 ? 11.113 -13.453 -8.404 1.00 39.75 501 LEU A N 1
ATOM 4069 C CA . LEU A 1 501 ? 10.490 -14.773 -8.250 1.00 39.75 501 LEU A CA 1
ATOM 4070 C C . LEU A 1 501 ? 9.911 -15.341 -9.552 1.00 39.75 501 LEU A C 1
ATOM 4072 O O . LEU A 1 501 ? 9.722 -16.553 -9.622 1.00 39.75 501 LEU A O 1
ATOM 4076 N N . PHE A 1 502 ? 9.629 -14.513 -10.562 1.00 37.94 502 PHE A N 1
ATOM 4077 C CA . PHE A 1 502 ? 9.133 -14.993 -11.858 1.00 37.94 502 PHE A CA 1
ATOM 4078 C C . PHE A 1 502 ? 10.275 -15.457 -12.780 1.00 37.94 502 PHE A C 1
ATOM 4080 O O . PHE A 1 502 ? 10.108 -16.433 -13.513 1.00 37.94 502 PHE A O 1
ATOM 4087 N N . GLU A 1 503 ? 11.453 -14.836 -12.678 1.00 31.91 503 GLU A N 1
ATOM 4088 C CA . GLU A 1 503 ? 12.645 -15.208 -13.458 1.00 31.91 503 GLU A CA 1
ATOM 4089 C C . GLU A 1 503 ? 13.342 -16.464 -12.917 1.00 31.91 503 GLU A C 1
ATOM 4091 O O . GLU A 1 503 ? 13.751 -17.319 -13.695 1.00 31.91 503 GLU A O 1
ATOM 4096 N N . SER A 1 504 ? 13.354 -16.682 -11.595 1.00 30.03 504 SER A N 1
ATOM 4097 C CA . SER A 1 504 ? 13.915 -17.916 -11.004 1.00 30.03 504 SER A CA 1
ATOM 4098 C C . SER A 1 504 ? 13.046 -19.175 -11.202 1.00 30.03 504 SER A C 1
ATOM 4100 O O . SER A 1 504 ? 13.397 -20.243 -10.704 1.00 30.03 504 SER A O 1
ATOM 4102 N N . LEU A 1 505 ? 11.888 -19.073 -11.869 1.00 38.88 505 LEU A N 1
ATOM 4103 C CA . LEU A 1 505 ? 10.920 -20.173 -12.026 1.00 38.88 505 LEU A CA 1
ATOM 4104 C C . LEU A 1 505 ? 10.663 -20.591 -13.483 1.00 38.88 505 LEU A C 1
ATOM 4106 O O . LEU A 1 505 ? 9.828 -21.471 -13.702 1.00 38.88 505 LEU A O 1
ATOM 4110 N N . SER A 1 506 ? 11.364 -20.003 -14.460 1.00 29.98 506 SER A N 1
ATOM 4111 C CA . SER A 1 506 ? 11.119 -20.263 -15.891 1.00 29.98 506 SER A CA 1
ATOM 4112 C C . SER A 1 506 ? 12.235 -21.038 -16.610 1.00 29.98 506 SER A C 1
ATOM 4114 O O . SER A 1 506 ? 12.049 -21.414 -17.763 1.00 29.98 506 SER A O 1
ATOM 4116 N N . SER A 1 507 ? 13.347 -21.371 -15.946 1.00 30.97 507 SER A N 1
ATOM 4117 C CA . SER A 1 507 ? 14.436 -22.177 -16.521 1.00 30.97 507 SER A CA 1
ATOM 4118 C C . SER A 1 507 ? 14.433 -23.626 -16.006 1.00 30.97 507 SER A C 1
ATOM 4120 O O . SER A 1 507 ? 15.299 -24.054 -15.249 1.00 30.97 507 SER A O 1
ATOM 4122 N N . SER A 1 508 ? 13.449 -24.425 -16.431 1.00 29.69 508 SER A N 1
ATOM 4123 C CA . SER A 1 508 ? 13.635 -25.882 -16.515 1.00 29.69 508 SER A CA 1
ATOM 4124 C C . SER A 1 508 ? 12.680 -26.515 -17.536 1.00 29.69 508 SER A C 1
ATOM 4126 O O . SER A 1 508 ? 11.478 -26.611 -17.284 1.00 29.69 508 SER A O 1
ATOM 4128 N N . SER A 1 509 ? 13.280 -26.951 -18.648 1.00 31.62 509 SER A N 1
ATOM 4129 C CA . SER A 1 509 ? 12.855 -27.987 -19.605 1.00 31.62 509 SER A CA 1
ATOM 4130 C C . SER A 1 509 ? 11.536 -27.820 -20.382 1.00 31.62 509 SER A C 1
ATOM 4132 O O . SER A 1 509 ? 10.442 -28.164 -19.934 1.00 31.62 509 SER A O 1
ATOM 4134 N N . LEU A 1 510 ? 11.695 -27.435 -21.654 1.00 36.16 510 LEU A N 1
ATOM 4135 C CA . LEU A 1 510 ? 10.898 -27.948 -22.768 1.00 36.16 510 LEU A CA 1
ATOM 4136 C C . LEU A 1 510 ? 11.460 -29.316 -23.166 1.00 36.16 510 LEU A C 1
ATOM 4138 O O . LEU A 1 510 ? 12.649 -29.416 -23.446 1.00 36.16 510 LEU A O 1
ATOM 4142 N N . ASP A 1 511 ? 10.603 -30.335 -23.244 1.00 31.73 511 ASP A N 1
ATOM 4143 C CA . ASP A 1 511 ? 10.825 -31.417 -24.197 1.00 31.73 511 ASP A CA 1
ATOM 4144 C C . ASP A 1 511 ? 9.496 -31.968 -24.741 1.00 31.73 511 ASP A C 1
ATOM 4146 O O . ASP A 1 511 ? 8.636 -32.471 -24.016 1.00 31.73 511 ASP A O 1
ATOM 4150 N N . THR A 1 512 ? 9.348 -31.740 -26.045 1.00 32.38 512 THR A N 1
ATOM 4151 C CA . THR A 1 512 ? 8.780 -32.586 -27.100 1.00 32.38 512 THR A CA 1
ATOM 4152 C C . THR A 1 512 ? 7.472 -33.352 -26.832 1.00 32.38 512 THR A C 1
ATOM 4154 O O . THR A 1 512 ? 7.431 -34.412 -26.208 1.00 32.38 512 THR A O 1
ATOM 4157 N N . VAL A 1 513 ? 6.383 -32.860 -27.438 1.00 31.52 513 VAL A N 1
ATOM 4158 C CA . VAL A 1 513 ? 5.109 -33.584 -27.605 1.00 31.52 513 VAL A CA 1
ATOM 4159 C C . VAL A 1 513 ? 5.125 -34.362 -28.933 1.00 31.52 513 VAL A C 1
ATOM 4161 O O . VAL A 1 513 ? 5.433 -33.761 -29.961 1.00 31.52 513 VAL A O 1
ATOM 4164 N N . PRO A 1 514 ? 4.743 -35.656 -28.958 1.00 35.91 514 PRO A N 1
ATOM 4165 C CA . PRO A 1 514 ? 4.542 -36.403 -30.194 1.00 35.91 514 PRO A CA 1
ATOM 4166 C C . PRO A 1 514 ? 3.133 -36.175 -30.768 1.00 35.91 514 PRO A C 1
ATOM 4168 O O . PRO A 1 514 ? 2.129 -36.170 -30.052 1.00 35.91 514 PRO A O 1
ATOM 4171 N N . GLU A 1 515 ? 3.067 -36.025 -32.085 1.00 34.84 515 GLU A N 1
ATOM 4172 C CA . GLU A 1 515 ? 1.853 -35.827 -32.880 1.00 34.84 515 GLU A CA 1
ATOM 4173 C C . GLU A 1 515 ? 1.090 -37.159 -33.109 1.00 34.84 515 GLU A C 1
ATOM 4175 O O . GLU A 1 515 ? 1.726 -38.182 -33.390 1.00 34.84 515 GLU A O 1
ATOM 4180 N N . PRO A 1 516 ? -0.259 -37.209 -33.027 1.00 39.06 516 PRO A N 1
ATOM 4181 C CA . PRO A 1 516 ? -1.029 -38.389 -33.404 1.00 39.06 516 PRO A CA 1
ATOM 4182 C C . PRO A 1 516 ? -1.553 -38.308 -34.850 1.00 39.06 516 PRO A C 1
ATOM 4184 O O . PRO A 1 516 ? -2.090 -37.301 -35.302 1.00 39.06 516 PRO A O 1
ATOM 4187 N N . LYS A 1 517 ? -1.441 -39.439 -35.552 1.00 32.66 517 LYS A N 1
ATOM 4188 C CA . LYS A 1 517 ? -1.868 -39.684 -36.939 1.00 32.66 517 LYS A CA 1
ATOM 4189 C C . LYS A 1 517 ? -3.387 -39.581 -37.151 1.00 32.66 517 LYS A C 1
ATOM 4191 O O . LYS A 1 517 ? -4.152 -40.105 -36.344 1.00 32.66 517 LYS A O 1
ATOM 4196 N N . SER A 1 518 ? -3.799 -39.118 -38.338 1.00 26.16 518 SER A N 1
ATOM 4197 C CA . SER A 1 518 ? -5.059 -39.524 -38.987 1.00 26.16 518 SER A CA 1
ATOM 4198 C C . SER A 1 518 ? -5.046 -39.320 -40.515 1.00 26.16 518 SER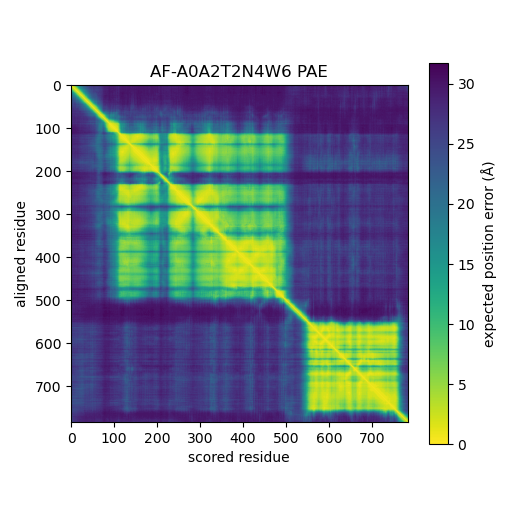 A C 1
ATOM 4200 O O . SER A 1 518 ? -4.804 -38.218 -40.993 1.00 26.16 518 SER A O 1
ATOM 4202 N N . SER A 1 519 ? -5.423 -40.397 -41.222 1.00 27.78 519 SER A N 1
ATOM 4203 C CA . SER A 1 519 ? -5.959 -40.542 -42.599 1.00 27.78 519 SER A CA 1
ATOM 4204 C C . SER A 1 519 ? -5.074 -40.350 -43.854 1.00 27.78 519 SER A C 1
ATOM 4206 O O . SER A 1 519 ? -4.824 -39.241 -44.309 1.00 27.78 519 SER A O 1
ATOM 4208 N N . SER A 1 520 ? -4.743 -41.505 -44.453 1.00 32.16 520 SER A N 1
ATOM 4209 C CA . SER A 1 520 ? -4.364 -41.843 -45.848 1.00 32.16 520 SER A CA 1
ATOM 4210 C C . SER A 1 520 ? -5.487 -41.539 -46.888 1.00 32.16 520 SER A C 1
ATOM 4212 O O . SER A 1 520 ? -6.541 -41.083 -46.438 1.00 32.16 520 SER A O 1
ATOM 4214 N N . PRO A 1 521 ? -5.404 -41.898 -48.207 1.00 48.22 521 PRO A N 1
ATOM 4215 C CA . PRO A 1 521 ? -4.363 -42.650 -48.950 1.00 48.22 521 PRO A CA 1
ATOM 4216 C C . PRO A 1 521 ? -4.022 -42.144 -50.380 1.00 48.22 521 PRO A C 1
ATOM 4218 O O . PRO A 1 521 ? -4.725 -41.305 -50.919 1.00 48.22 521 PRO A O 1
ATOM 4221 N N . GLU A 1 522 ? -2.962 -42.717 -50.976 1.00 29.73 522 GLU A N 1
ATOM 4222 C CA . GLU A 1 522 ? -2.705 -43.043 -52.410 1.00 29.73 522 GLU A CA 1
ATOM 4223 C C . GLU A 1 522 ? -1.166 -43.117 -52.607 1.00 29.73 522 GLU A C 1
ATOM 4225 O O . GLU A 1 522 ? -0.457 -42.313 -52.018 1.00 29.73 522 GLU A O 1
ATOM 4230 N N . THR A 1 523 ? -0.483 -43.984 -53.364 1.00 31.30 523 THR A N 1
ATOM 4231 C CA . THR A 1 523 ? -0.721 -45.242 -54.092 1.00 31.30 523 THR A CA 1
ATOM 4232 C C . THR A 1 523 ? 0.674 -45.779 -54.484 1.00 31.30 523 THR A C 1
ATOM 4234 O O . THR A 1 523 ? 1.522 -44.983 -54.868 1.00 31.30 523 THR A O 1
ATOM 4237 N N . ALA A 1 524 ? 0.857 -47.112 -54.471 1.00 31.39 524 ALA A N 1
ATOM 4238 C CA . ALA A 1 524 ? 1.913 -47.905 -55.143 1.00 31.39 524 ALA A CA 1
ATOM 4239 C C . ALA A 1 524 ? 3.386 -47.739 -54.694 1.00 31.39 524 ALA A C 1
ATOM 4241 O O . ALA A 1 524 ? 3.836 -46.656 -54.371 1.00 31.39 524 ALA A O 1
ATOM 4242 N N . SER A 1 525 ? 4.274 -48.733 -54.763 1.00 30.62 525 SER A N 1
ATOM 4243 C CA . SER A 1 525 ? 4.268 -50.205 -54.803 1.00 30.62 525 SER A CA 1
ATOM 4244 C C . SER A 1 525 ? 5.759 -50.602 -54.879 1.00 30.62 525 SER A C 1
ATOM 4246 O O . SER A 1 525 ? 6.530 -49.853 -55.470 1.00 30.62 525 SER A O 1
ATOM 4248 N N . GLN A 1 526 ? 6.110 -51.802 -54.391 1.00 33.69 526 GLN A N 1
ATOM 4249 C CA . GLN A 1 526 ? 7.376 -52.551 -54.608 1.00 33.69 526 GLN A CA 1
ATOM 4250 C C . GLN A 1 526 ? 8.637 -52.105 -53.831 1.00 33.69 526 GLN A C 1
ATOM 4252 O O . GLN A 1 526 ? 8.864 -50.921 -53.648 1.00 33.69 526 GLN A O 1
ATOM 4257 N N . LEU A 1 527 ? 9.590 -52.963 -53.437 1.00 32.22 527 LEU A N 1
ATOM 4258 C CA . LEU A 1 527 ? 9.691 -54.384 -53.037 1.00 32.22 527 LEU A CA 1
ATOM 4259 C C . LEU A 1 527 ? 11.187 -54.591 -52.679 1.00 32.22 527 LEU A C 1
ATOM 4261 O O . LEU A 1 527 ? 12.029 -54.079 -53.407 1.00 32.22 527 LEU A O 1
ATOM 4265 N N . ALA A 1 528 ? 11.482 -55.412 -51.656 1.00 31.53 528 ALA A N 1
ATOM 4266 C CA . ALA A 1 528 ? 12.793 -56.026 -51.327 1.00 31.53 528 ALA A CA 1
ATOM 4267 C C . ALA A 1 528 ? 13.917 -55.075 -50.827 1.00 31.53 528 ALA A C 1
ATOM 4269 O O . ALA A 1 528 ? 14.019 -53.943 -51.264 1.00 31.53 528 ALA A O 1
ATOM 4270 N N . SER A 1 529 ? 14.836 -55.420 -49.918 1.00 31.27 529 SER A N 1
ATOM 4271 C CA . SER A 1 529 ? 15.170 -56.632 -49.150 1.00 31.27 529 SER A CA 1
ATOM 4272 C C . SER A 1 529 ? 16.282 -56.269 -48.144 1.00 31.27 529 SER A C 1
ATOM 4274 O O . SER A 1 529 ? 17.104 -55.422 -48.459 1.00 31.27 529 SER A O 1
ATOM 4276 N N . HIS A 1 530 ? 16.320 -56.966 -47.000 1.00 31.88 530 HIS A N 1
ATOM 4277 C CA . HIS A 1 530 ? 17.479 -57.275 -46.135 1.00 31.88 530 HIS A CA 1
ATOM 4278 C C . H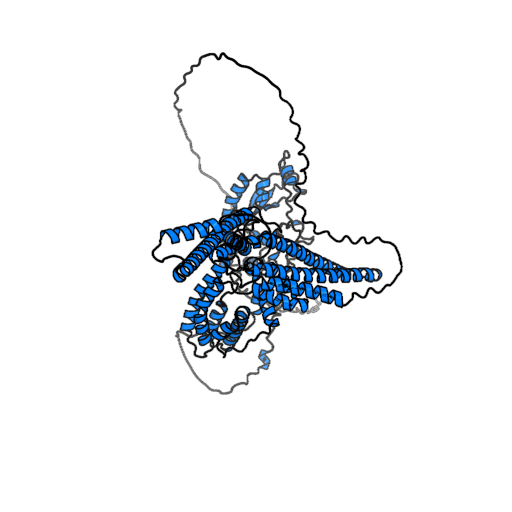IS A 1 530 ? 18.573 -56.216 -45.871 1.00 31.88 530 HIS A C 1
ATOM 4280 O O . HIS A 1 530 ? 19.357 -55.894 -46.750 1.00 31.88 530 HIS A O 1
ATOM 4286 N N . SER A 1 531 ? 18.796 -55.882 -44.595 1.00 30.36 531 SER A N 1
ATOM 4287 C CA . SER A 1 531 ? 20.005 -56.322 -43.870 1.00 30.36 531 SER A CA 1
ATOM 4288 C C . SER A 1 531 ? 20.044 -55.717 -42.467 1.00 30.36 531 SER A C 1
ATOM 4290 O O . SER A 1 531 ? 19.998 -54.508 -42.275 1.00 30.36 531 SER A O 1
ATOM 4292 N N . SER A 1 532 ? 20.146 -56.603 -41.487 1.00 32.78 532 SER A N 1
ATOM 4293 C CA . SER A 1 532 ? 20.495 -56.350 -40.095 1.00 32.78 532 SER A CA 1
ATOM 4294 C C . SER A 1 532 ? 21.891 -55.735 -39.959 1.00 32.78 532 SER A C 1
ATOM 4296 O O . SER A 1 532 ? 22.838 -56.300 -40.499 1.00 32.78 532 SER A O 1
ATOM 4298 N N . ASN A 1 533 ? 22.005 -54.635 -39.209 1.00 32.25 533 ASN A N 1
ATOM 4299 C CA . ASN A 1 533 ? 23.059 -54.356 -38.221 1.00 32.25 533 ASN A CA 1
ATOM 4300 C C . ASN A 1 533 ? 22.745 -53.020 -37.517 1.00 32.25 533 ASN A C 1
ATOM 4302 O O . ASN A 1 533 ? 22.461 -52.042 -38.208 1.00 32.25 533 ASN A O 1
ATOM 4306 N N . PRO A 1 534 ? 22.771 -52.946 -36.175 1.00 40.12 534 PRO A N 1
ATOM 4307 C CA . PRO A 1 534 ? 22.640 -51.681 -35.462 1.00 40.12 534 PRO A CA 1
ATOM 4308 C C . PRO A 1 534 ? 24.009 -50.982 -35.410 1.00 40.12 534 PRO A C 1
ATOM 4310 O O . PRO A 1 534 ? 24.967 -51.603 -34.945 1.00 40.12 534 PRO A O 1
ATOM 4313 N N . PRO A 1 535 ? 24.151 -49.719 -35.848 1.00 38.16 535 PRO A N 1
ATOM 4314 C CA . PRO A 1 535 ? 25.310 -48.934 -35.473 1.00 38.16 535 PRO A CA 1
ATOM 4315 C C . PRO A 1 535 ? 25.091 -48.391 -34.060 1.00 38.16 535 PRO A C 1
ATOM 4317 O O . PRO A 1 535 ? 24.050 -47.816 -33.737 1.00 38.16 535 PRO A O 1
ATOM 4320 N N . SER A 1 536 ? 26.086 -48.643 -33.219 1.00 38.69 536 SER A N 1
ATOM 4321 C CA . SER A 1 536 ? 26.325 -47.974 -31.950 1.00 38.69 536 SER A CA 1
ATOM 4322 C C . SER A 1 536 ? 26.159 -46.468 -32.107 1.00 38.69 536 SER A C 1
ATOM 4324 O O . SER A 1 536 ? 26.787 -45.854 -32.966 1.00 38.69 536 SER A O 1
ATOM 4326 N N . THR A 1 537 ? 25.303 -45.884 -31.279 1.00 38.91 537 THR A N 1
ATOM 4327 C CA . THR A 1 537 ? 25.155 -44.441 -31.150 1.00 38.91 537 THR A CA 1
ATOM 4328 C C . THR A 1 537 ? 26.442 -43.882 -30.544 1.00 38.91 537 THR A C 1
ATOM 4330 O O . THR A 1 537 ? 26.649 -43.974 -29.334 1.00 38.91 537 THR A O 1
ATOM 4333 N N . ASP A 1 538 ? 27.313 -43.336 -31.392 1.00 40.19 538 ASP A N 1
ATOM 4334 C CA . ASP A 1 538 ? 28.383 -42.427 -30.986 1.00 40.19 538 ASP A CA 1
ATOM 4335 C C . ASP A 1 538 ? 27.734 -41.166 -30.406 1.00 40.19 538 ASP A C 1
ATOM 4337 O O . ASP A 1 538 ? 27.254 -40.287 -31.122 1.00 40.19 538 ASP A O 1
ATOM 4341 N N . ILE A 1 539 ? 27.682 -41.111 -29.076 1.00 45.09 539 ILE A N 1
ATOM 4342 C CA . ILE A 1 539 ? 27.234 -39.953 -28.286 1.00 45.09 539 ILE A CA 1
ATOM 4343 C C . ILE A 1 539 ? 28.231 -38.783 -28.410 1.00 45.09 539 ILE A C 1
ATOM 4345 O O . ILE A 1 539 ? 27.897 -37.647 -28.086 1.00 45.09 539 ILE A O 1
ATOM 4349 N N . GLU A 1 540 ? 29.429 -39.023 -28.945 1.00 39.94 540 GLU A N 1
ATOM 4350 C CA . GLU A 1 540 ? 30.486 -38.013 -29.052 1.00 39.94 540 GLU A CA 1
ATOM 4351 C C . GLU A 1 540 ? 30.248 -36.979 -30.170 1.00 39.94 540 GLU A C 1
ATOM 4353 O O . GLU A 1 540 ? 30.768 -35.876 -30.069 1.00 39.94 540 GLU A O 1
ATOM 4358 N N . ASN A 1 541 ? 29.362 -37.239 -31.145 1.00 39.75 541 ASN A N 1
ATOM 4359 C CA . ASN A 1 541 ? 29.033 -36.272 -32.212 1.00 39.75 541 ASN A CA 1
ATOM 4360 C C . ASN A 1 541 ? 27.801 -35.386 -31.934 1.00 39.75 541 ASN A C 1
ATOM 4362 O O . ASN A 1 541 ? 27.446 -34.565 -32.772 1.00 39.75 541 ASN A O 1
ATOM 4366 N N . ILE A 1 542 ? 27.134 -35.525 -30.780 1.00 40.69 542 ILE A N 1
ATOM 4367 C CA . ILE A 1 542 ? 26.024 -34.629 -30.372 1.00 40.69 542 ILE A CA 1
ATOM 4368 C C . ILE A 1 542 ? 26.534 -33.473 -29.486 1.00 40.69 542 ILE A C 1
ATOM 4370 O O . ILE A 1 542 ? 25.810 -32.518 -29.218 1.00 40.69 542 ILE A O 1
ATOM 4374 N N . ILE A 1 543 ? 27.798 -33.518 -29.054 1.00 38.78 543 ILE A N 1
ATOM 4375 C CA . ILE A 1 543 ? 28.377 -32.519 -28.145 1.00 38.78 543 ILE A CA 1
ATOM 4376 C C . ILE A 1 543 ? 28.965 -31.309 -28.903 1.00 38.78 543 ILE A C 1
ATOM 4378 O O . ILE A 1 543 ? 29.126 -30.251 -28.304 1.00 38.78 543 ILE A O 1
ATOM 4382 N N . GLU A 1 544 ? 29.204 -31.400 -30.216 1.00 38.09 544 GLU A N 1
ATOM 4383 C CA . GLU A 1 544 ? 29.820 -30.305 -30.994 1.00 38.09 544 GLU A CA 1
ATOM 4384 C C . GLU A 1 544 ? 28.838 -29.272 -31.586 1.00 38.09 544 GLU A C 1
ATOM 4386 O O . GLU A 1 544 ? 29.287 -28.289 -32.165 1.00 38.09 544 GLU A O 1
ATOM 4391 N N . GLU A 1 545 ? 27.521 -29.412 -31.391 1.00 40.78 545 GLU A N 1
ATOM 4392 C CA . GLU A 1 545 ? 26.526 -28.421 -31.863 1.00 40.78 545 GLU A CA 1
ATOM 4393 C C . GLU A 1 545 ? 25.601 -27.890 -30.750 1.00 40.78 545 GLU A C 1
ATOM 4395 O O . GLU A 1 545 ? 24.544 -27.318 -31.009 1.00 40.78 545 GLU A O 1
ATOM 4400 N N . PHE A 1 546 ? 26.019 -28.030 -29.488 1.00 36.38 546 PHE A N 1
ATOM 4401 C CA . PHE A 1 546 ? 25.499 -27.219 -28.384 1.00 36.38 546 PHE A CA 1
ATOM 4402 C C . PHE A 1 546 ? 26.358 -25.956 -28.248 1.00 36.38 546 PHE A C 1
ATOM 4404 O O . PHE A 1 546 ? 27.118 -25.793 -27.293 1.00 36.38 546 PHE A O 1
ATOM 4411 N N . GLU A 1 547 ? 26.223 -25.034 -29.204 1.00 37.75 547 GLU A N 1
ATOM 4412 C CA . GLU A 1 547 ? 26.465 -23.626 -28.895 1.00 37.75 547 GLU A CA 1
ATOM 4413 C C . GLU A 1 547 ? 25.392 -23.231 -27.873 1.00 37.75 547 GLU A C 1
ATOM 4415 O O . GLU A 1 547 ? 24.242 -22.961 -28.216 1.00 37.75 547 GLU A O 1
ATOM 4420 N N . LEU A 1 548 ? 25.750 -23.303 -26.588 1.00 41.94 548 LEU A N 1
ATOM 4421 C CA . LEU A 1 548 ? 25.074 -22.561 -25.533 1.00 41.94 548 LEU A CA 1
ATOM 4422 C C . LEU A 1 548 ? 25.069 -21.103 -26.002 1.00 41.94 548 LEU A C 1
ATOM 4424 O O . LEU A 1 548 ? 26.095 -20.432 -25.899 1.00 41.94 548 LEU A O 1
ATOM 4428 N N . GLU A 1 549 ? 23.957 -20.660 -26.602 1.00 45.34 549 GLU A N 1
ATOM 4429 C CA . GLU A 1 549 ? 23.676 -19.242 -26.809 1.00 45.34 549 GLU A CA 1
ATOM 4430 C C . GLU A 1 549 ? 23.934 -18.593 -25.450 1.00 45.34 549 GLU A C 1
ATOM 4432 O O . GLU A 1 549 ? 23.276 -18.924 -24.465 1.00 45.34 549 GLU A O 1
ATOM 4437 N N . ASP A 1 550 ? 25.002 -17.799 -25.386 1.00 43.44 550 ASP A N 1
ATOM 4438 C CA . ASP A 1 550 ? 25.464 -17.114 -24.189 1.00 43.44 550 ASP A CA 1
ATOM 4439 C C . ASP A 1 550 ? 24.220 -16.464 -23.564 1.00 43.44 550 ASP A C 1
ATOM 4441 O O . ASP A 1 550 ? 23.623 -15.592 -24.201 1.00 43.44 550 ASP A O 1
ATOM 4445 N N . ASP A 1 551 ? 23.796 -16.888 -22.360 1.00 42.78 551 ASP A N 1
ATOM 4446 C CA . ASP A 1 551 ? 22.610 -16.397 -21.607 1.00 42.78 551 ASP A CA 1
ATOM 4447 C C . ASP A 1 551 ? 22.734 -14.891 -21.232 1.00 42.78 551 ASP A C 1
ATOM 4449 O O . ASP A 1 551 ? 22.141 -14.366 -20.286 1.00 42.78 551 ASP A O 1
ATOM 4453 N N . THR A 1 552 ? 23.564 -14.167 -21.970 1.00 49.41 552 THR A N 1
ATOM 4454 C CA . THR A 1 552 ? 23.753 -12.734 -21.968 1.00 49.41 552 THR A CA 1
ATOM 4455 C C . THR A 1 552 ? 22.570 -12.064 -22.662 1.00 49.41 552 THR A C 1
ATOM 4457 O O . THR A 1 552 ? 22.356 -12.156 -23.869 1.00 49.41 552 THR A O 1
ATOM 4460 N N . ILE A 1 553 ? 21.779 -11.335 -21.878 1.00 56.97 553 ILE A N 1
ATOM 4461 C CA . ILE A 1 553 ? 20.782 -10.414 -22.421 1.00 56.97 553 ILE A CA 1
ATOM 4462 C C . ILE A 1 553 ? 21.553 -9.295 -23.124 1.00 56.97 553 ILE A C 1
ATOM 4464 O O . ILE A 1 553 ? 22.189 -8.466 -22.468 1.00 56.97 553 ILE A O 1
ATOM 4468 N N . GLN A 1 554 ? 21.510 -9.267 -24.457 1.00 63.59 554 GLN A N 1
ATOM 4469 C CA . GLN A 1 554 ? 22.117 -8.189 -25.226 1.00 63.59 554 GLN A CA 1
ATOM 4470 C C . GLN A 1 554 ? 21.418 -6.873 -24.870 1.00 63.59 554 GLN A C 1
ATOM 4472 O O . GLN A 1 554 ? 20.232 -6.677 -25.140 1.00 63.59 554 GLN A O 1
ATOM 4477 N N . MET A 1 555 ? 22.152 -5.965 -24.227 1.00 69.19 555 MET A N 1
ATOM 4478 C CA . MET A 1 555 ? 21.636 -4.634 -23.932 1.00 69.19 555 MET A CA 1
ATOM 4479 C C . MET A 1 555 ? 21.447 -3.862 -25.240 1.00 69.19 555 MET A C 1
ATOM 4481 O O . MET A 1 555 ? 22.370 -3.759 -26.048 1.00 69.19 555 MET A O 1
ATOM 4485 N N . MET A 1 556 ? 20.253 -3.304 -25.437 1.00 74.75 556 MET A N 1
ATOM 4486 C CA . MET A 1 556 ? 19.962 -2.425 -26.569 1.00 74.75 556 MET A CA 1
ATOM 4487 C C . MET A 1 556 ? 20.848 -1.177 -26.488 1.00 74.75 556 MET A C 1
ATOM 4489 O O . MET A 1 556 ? 20.838 -0.462 -25.485 1.00 74.75 556 MET A O 1
ATOM 4493 N N . LEU A 1 557 ? 21.610 -0.913 -27.549 1.00 81.19 557 LEU A N 1
ATOM 4494 C CA . LEU A 1 557 ? 22.381 0.318 -27.692 1.00 81.19 557 LEU A CA 1
ATOM 4495 C C . LEU A 1 557 ? 21.476 1.395 -28.295 1.00 81.19 557 LEU A C 1
ATOM 4497 O O . LEU A 1 557 ? 20.913 1.223 -29.372 1.00 81.19 557 LEU A O 1
ATOM 4501 N N . TYR A 1 558 ? 21.333 2.510 -27.586 1.00 88.19 558 TYR A N 1
ATOM 4502 C CA . TYR A 1 558 ? 20.394 3.589 -27.902 1.00 88.19 558 TYR A CA 1
ATOM 4503 C C . TYR A 1 558 ? 21.036 4.754 -28.691 1.00 88.19 558 TYR A C 1
ATOM 4505 O O . TYR A 1 558 ? 20.518 5.875 -28.729 1.00 88.19 558 TYR A O 1
ATOM 4513 N N . ASP A 1 559 ? 22.188 4.513 -29.317 1.00 85.38 559 ASP A N 1
ATOM 4514 C CA . ASP A 1 559 ? 23.100 5.551 -29.822 1.00 85.38 559 ASP A CA 1
ATOM 4515 C C . ASP A 1 559 ? 22.555 6.377 -30.999 1.00 85.38 559 ASP A C 1
ATOM 4517 O O . ASP A 1 559 ? 23.026 7.499 -31.257 1.00 85.38 559 ASP A O 1
ATOM 4521 N N . ASP A 1 560 ? 21.563 5.835 -31.706 1.00 87.19 560 ASP A N 1
ATOM 4522 C CA . ASP A 1 560 ? 20.888 6.436 -32.858 1.00 87.19 560 ASP A CA 1
ATOM 4523 C C . ASP A 1 560 ? 19.503 7.023 -32.518 1.00 87.19 560 ASP A C 1
ATOM 4525 O O . ASP A 1 560 ? 18.822 7.577 -33.387 1.00 87.19 560 ASP A O 1
ATOM 4529 N N . GLY A 1 561 ? 19.093 6.952 -31.246 1.00 88.94 561 GLY A N 1
ATOM 4530 C CA . GLY A 1 561 ? 17.800 7.453 -30.789 1.00 88.94 561 GLY A CA 1
ATOM 4531 C C . GLY A 1 561 ? 16.632 6.507 -31.043 1.00 88.94 561 GLY A C 1
ATOM 4532 O O . GLY A 1 561 ? 15.488 6.912 -30.818 1.00 88.94 561 GLY A O 1
ATOM 4533 N N . ARG A 1 562 ? 16.867 5.281 -31.521 1.00 91.81 562 ARG A N 1
ATOM 4534 C CA . ARG A 1 562 ? 15.832 4.253 -31.661 1.00 91.81 562 ARG A CA 1
ATOM 4535 C C . ARG A 1 562 ? 15.730 3.453 -30.377 1.00 91.81 562 ARG A C 1
ATOM 4537 O O . ARG A 1 562 ? 16.725 3.031 -29.812 1.00 91.81 562 ARG A O 1
ATOM 4544 N N . THR A 1 563 ? 14.503 3.245 -29.929 1.00 92.69 563 THR A N 1
ATOM 4545 C CA . THR A 1 563 ? 14.183 2.369 -28.802 1.00 92.69 563 THR A CA 1
ATOM 4546 C C . THR A 1 563 ? 13.291 1.236 -29.287 1.00 92.69 563 THR A C 1
ATOM 4548 O O . THR A 1 563 ? 12.683 1.331 -30.356 1.00 92.69 563 THR A O 1
ATOM 4551 N N . GLU A 1 564 ? 13.118 0.214 -28.460 1.00 90.19 564 GLU A N 1
ATOM 4552 C CA . GLU A 1 564 ? 12.130 -0.851 -28.644 1.00 90.19 564 GLU A CA 1
ATOM 4553 C C . GLU A 1 564 ? 10.688 -0.321 -28.789 1.00 90.19 564 GLU A C 1
ATOM 4555 O O . GLU A 1 564 ? 9.812 -1.011 -29.308 1.00 90.19 564 GLU A O 1
ATOM 4560 N N . TYR A 1 565 ? 10.432 0.930 -28.389 1.00 93.81 565 TYR A N 1
ATOM 4561 C CA . TYR A 1 565 ? 9.123 1.577 -28.478 1.00 93.81 565 TYR A CA 1
ATOM 4562 C C . TYR A 1 565 ? 8.982 2.565 -29.646 1.00 93.81 565 TYR A C 1
ATOM 4564 O O . TYR A 1 565 ? 7.870 3.045 -29.887 1.00 93.81 565 TYR A O 1
ATOM 4572 N N . GLY A 1 566 ? 10.071 2.921 -30.334 1.00 95.06 566 GLY A N 1
ATOM 4573 C CA . GLY A 1 566 ? 10.083 3.957 -31.370 1.00 95.06 566 GLY A CA 1
ATOM 4574 C C . GLY A 1 566 ? 11.307 4.871 -31.350 1.00 95.06 566 GLY A C 1
ATOM 4575 O O . GLY A 1 566 ? 12.110 4.858 -30.416 1.00 95.06 566 GLY A O 1
ATOM 4576 N N . LYS A 1 567 ? 11.427 5.720 -32.374 1.00 95.75 567 LYS A N 1
ATOM 4577 C CA . LYS A 1 567 ? 12.460 6.769 -32.468 1.00 95.75 567 LYS A CA 1
ATOM 4578 C C . LYS A 1 567 ? 12.135 7.941 -31.541 1.00 95.75 567 LYS A C 1
ATOM 4580 O O . LYS A 1 567 ? 11.030 8.478 -31.611 1.00 95.75 567 LYS A O 1
ATOM 4585 N N . ILE A 1 568 ? 13.071 8.370 -30.699 1.00 95.12 568 ILE A N 1
ATOM 4586 C CA . ILE A 1 568 ? 12.858 9.498 -29.783 1.00 95.12 568 ILE A CA 1
ATOM 4587 C C . ILE A 1 568 ? 12.751 10.808 -30.560 1.00 95.12 568 ILE A C 1
ATOM 4589 O O . ILE A 1 568 ? 13.599 11.158 -31.374 1.00 95.12 568 ILE A O 1
ATOM 4593 N N . GLU A 1 569 ? 11.695 11.557 -30.257 1.00 95.31 569 GLU A N 1
ATOM 4594 C CA . GLU A 1 569 ? 11.381 12.850 -30.868 1.00 95.31 569 GLU A CA 1
ATOM 4595 C C . GLU A 1 569 ? 11.456 13.999 -29.866 1.00 95.31 569 GLU A C 1
ATOM 4597 O O . GLU A 1 569 ? 11.716 15.140 -30.241 1.00 95.31 569 GLU A O 1
ATOM 4602 N N . ALA A 1 570 ? 11.192 13.723 -28.588 1.00 95.56 570 ALA A N 1
ATOM 4603 C CA . ALA A 1 570 ? 11.329 14.710 -27.530 1.00 95.56 570 ALA A CA 1
ATOM 4604 C C . ALA A 1 570 ? 11.461 14.057 -26.156 1.00 95.56 570 ALA A C 1
ATOM 4606 O O . ALA A 1 570 ? 10.832 13.040 -25.868 1.00 95.56 570 ALA A O 1
ATOM 4607 N N . THR A 1 571 ? 12.175 14.736 -25.265 1.00 94.94 571 THR A N 1
ATOM 4608 C CA . THR A 1 571 ? 12.289 14.369 -23.853 1.00 94.94 571 THR A CA 1
ATOM 4609 C C . THR A 1 571 ? 11.678 15.466 -22.992 1.00 94.94 571 THR A C 1
ATOM 4611 O O . THR A 1 571 ? 11.977 16.654 -23.143 1.00 94.94 571 THR A O 1
ATOM 4614 N N . ARG A 1 572 ? 10.804 15.070 -22.068 1.00 93.94 572 ARG A N 1
ATOM 4615 C CA . ARG A 1 572 ? 10.194 15.926 -21.050 1.00 93.94 572 ARG A CA 1
ATOM 4616 C C . ARG A 1 572 ? 10.842 15.609 -19.701 1.00 93.94 572 ARG A C 1
ATOM 4618 O O . ARG A 1 572 ? 10.498 14.587 -19.099 1.00 93.94 572 ARG A O 1
ATOM 4625 N N . PRO A 1 573 ? 11.758 16.464 -19.211 1.00 90.06 573 PRO A N 1
ATOM 4626 C CA . PRO A 1 573 ? 12.475 16.191 -17.975 1.00 90.06 573 PRO A CA 1
ATOM 4627 C C . PRO A 1 573 ? 11.526 16.181 -16.774 1.00 90.06 573 PRO A C 1
ATOM 4629 O O . PRO A 1 573 ? 10.598 16.994 -16.681 1.00 90.06 573 PRO A O 1
ATOM 4632 N N . CYS A 1 574 ? 11.765 15.266 -15.836 1.00 88.50 574 CYS A N 1
ATOM 4633 C CA . CYS A 1 574 ? 11.055 15.264 -14.564 1.00 88.50 574 CYS A CA 1
ATOM 4634 C C . CYS A 1 574 ? 11.513 16.424 -13.670 1.00 88.50 574 CYS A C 1
ATOM 4636 O O . CYS A 1 574 ? 12.680 16.809 -13.660 1.00 88.50 574 CYS A O 1
ATOM 4638 N N . ARG A 1 575 ? 10.597 16.946 -12.844 1.00 84.06 575 ARG A N 1
ATOM 4639 C CA . ARG A 1 575 ? 10.907 17.997 -11.859 1.00 84.06 575 ARG A CA 1
ATOM 4640 C C . ARG A 1 575 ? 11.889 17.549 -10.780 1.00 84.06 575 ARG A C 1
ATOM 4642 O O . ARG A 1 575 ? 12.540 18.397 -10.188 1.00 84.06 575 ARG A O 1
ATOM 4649 N N . THR A 1 576 ? 11.963 16.250 -10.500 1.00 86.12 576 THR A N 1
ATOM 4650 C CA . THR A 1 576 ? 12.852 15.703 -9.467 1.00 86.12 576 THR A CA 1
ATOM 4651 C C . THR A 1 576 ? 14.312 15.638 -9.913 1.00 86.12 576 THR A C 1
ATOM 4653 O O . THR A 1 576 ? 15.157 15.275 -9.107 1.00 86.12 576 THR A O 1
ATOM 4656 N N . GLY A 1 577 ? 14.617 15.932 -11.183 1.00 84.94 577 GLY A N 1
ATOM 4657 C CA . GLY A 1 577 ? 15.961 15.792 -11.751 1.00 84.94 577 GLY A CA 1
ATOM 4658 C C . GLY A 1 577 ? 16.380 14.344 -12.026 1.00 84.94 577 GLY A C 1
ATOM 4659 O O . GLY A 1 577 ? 17.351 14.119 -12.735 1.00 84.94 577 GLY A O 1
ATOM 4660 N N . ASN A 1 578 ? 15.628 13.356 -11.534 1.00 89.94 578 ASN A N 1
ATOM 4661 C CA . ASN A 1 578 ? 15.893 11.952 -11.812 1.00 89.94 578 ASN A CA 1
ATOM 4662 C C . ASN A 1 578 ? 15.345 11.573 -13.200 1.00 89.94 578 ASN A C 1
ATOM 4664 O O . ASN A 1 578 ? 14.133 11.623 -13.448 1.00 89.94 578 ASN A O 1
ATOM 4668 N N . ILE A 1 579 ? 16.263 11.186 -14.087 1.00 89.19 579 ILE A N 1
ATOM 4669 C CA . ILE A 1 579 ? 16.010 10.892 -15.500 1.00 89.19 579 ILE A CA 1
ATOM 4670 C C . ILE A 1 579 ? 15.089 9.689 -15.717 1.00 89.19 579 ILE A C 1
ATOM 4672 O O . ILE A 1 579 ? 14.305 9.691 -16.664 1.00 89.19 579 ILE A O 1
ATOM 4676 N N . ARG A 1 580 ? 15.065 8.726 -14.788 1.00 90.75 580 ARG A N 1
ATOM 4677 C CA . ARG A 1 580 ? 14.162 7.566 -14.852 1.00 90.75 580 ARG A CA 1
ATOM 4678 C C . ARG A 1 580 ? 12.693 7.966 -14.731 1.00 90.75 580 ARG A C 1
ATOM 4680 O O . ARG A 1 580 ? 11.806 7.272 -15.215 1.00 90.75 580 ARG A O 1
ATOM 4687 N N . PHE A 1 581 ? 12.411 9.124 -14.135 1.00 92.06 581 PHE A N 1
ATOM 4688 C CA . PHE A 1 581 ? 11.059 9.678 -14.093 1.00 92.06 581 PHE A CA 1
ATOM 4689 C C . PHE A 1 581 ? 10.765 10.655 -15.234 1.00 92.06 581 PHE A C 1
ATOM 4691 O O . PHE A 1 581 ? 9.641 11.158 -15.316 1.00 92.06 581 PHE A O 1
ATOM 4698 N N . SER A 1 582 ? 11.722 10.951 -16.114 1.00 94.12 582 SER A N 1
ATOM 4699 C CA . SER A 1 582 ? 11.456 11.747 -17.314 1.00 94.12 582 SER A CA 1
ATOM 4700 C C . SER A 1 582 ? 10.521 10.998 -18.258 1.00 94.12 582 SER A C 1
ATOM 4702 O O . SER A 1 582 ? 10.319 9.786 -18.139 1.00 94.12 582 SER A O 1
ATOM 4704 N N . ARG A 1 583 ? 9.876 11.740 -19.159 1.00 95.25 583 ARG A N 1
ATOM 4705 C CA . ARG A 1 583 ? 9.004 11.162 -20.183 1.00 95.25 583 ARG A CA 1
ATOM 4706 C C . ARG A 1 583 ? 9.646 11.309 -21.545 1.00 95.25 583 ARG A C 1
ATOM 4708 O O . ARG A 1 583 ? 10.030 12.417 -21.913 1.00 95.25 583 ARG A O 1
ATOM 4715 N N . PHE A 1 584 ? 9.707 10.216 -22.285 1.00 95.69 584 PHE A N 1
ATOM 4716 C CA . PHE A 1 584 ? 10.242 10.178 -23.635 1.00 95.69 584 PHE A CA 1
ATOM 4717 C C . PHE A 1 584 ? 9.081 10.035 -24.607 1.00 95.69 584 PHE A C 1
ATOM 4719 O O . PHE A 1 584 ? 8.189 9.207 -24.420 1.00 95.69 584 PHE A O 1
ATOM 4726 N N . ILE A 1 585 ? 9.053 10.905 -25.606 1.00 97.00 585 ILE A N 1
ATOM 4727 C CA . ILE A 1 585 ? 8.047 10.914 -26.656 1.00 97.00 585 ILE A CA 1
ATOM 4728 C C . ILE A 1 585 ? 8.689 10.267 -27.867 1.00 97.00 585 ILE A C 1
ATOM 4730 O O . ILE A 1 585 ? 9.632 10.816 -28.436 1.00 97.00 585 ILE A O 1
ATOM 4734 N N . VAL A 1 586 ? 8.177 9.097 -28.232 1.00 96.56 586 VAL A N 1
ATOM 4735 C CA . VAL A 1 586 ? 8.711 8.265 -29.311 1.00 96.56 586 VAL A CA 1
ATOM 4736 C C . VAL A 1 586 ? 7.748 8.245 -30.489 1.00 96.56 586 VAL A C 1
ATOM 4738 O O . VAL A 1 586 ? 6.530 8.198 -30.295 1.00 96.56 586 VAL A O 1
ATOM 4741 N N . ASN A 1 587 ? 8.274 8.279 -31.710 1.00 97.31 587 ASN A N 1
ATOM 4742 C CA . ASN A 1 587 ? 7.541 7.906 -32.911 1.00 97.31 587 ASN A CA 1
ATOM 4743 C C . ASN A 1 587 ? 7.570 6.376 -33.045 1.00 97.31 587 ASN A C 1
ATOM 4745 O O . ASN A 1 587 ? 8.558 5.800 -33.488 1.00 97.31 587 ASN A O 1
ATOM 4749 N N . ALA A 1 588 ? 6.469 5.750 -32.643 1.00 95.94 588 ALA A N 1
ATOM 4750 C CA . ALA A 1 588 ? 6.157 4.330 -32.769 1.00 95.94 588 ALA A CA 1
ATOM 4751 C C . ALA A 1 588 ? 5.474 3.986 -34.114 1.00 95.94 588 ALA A C 1
ATOM 4753 O O . ALA A 1 588 ? 4.838 2.940 -34.238 1.00 95.94 588 ALA A O 1
ATOM 4754 N N . GLY A 1 589 ? 5.520 4.891 -35.096 1.00 95.75 589 GLY A N 1
ATOM 4755 C CA . GLY A 1 589 ? 5.067 4.654 -36.467 1.00 95.75 589 GLY A CA 1
ATOM 4756 C C . GLY A 1 589 ? 6.227 4.663 -37.456 1.00 95.75 589 GLY A C 1
ATOM 4757 O O . GLY A 1 589 ? 7.358 4.366 -37.083 1.00 95.75 589 GLY A O 1
ATOM 4758 N N . THR A 1 590 ? 5.948 5.017 -38.708 1.00 94.81 590 THR A N 1
ATOM 4759 C CA . THR A 1 590 ? 6.985 5.263 -39.724 1.00 94.81 590 THR A CA 1
ATOM 4760 C C . THR A 1 590 ? 7.283 6.763 -39.817 1.00 94.81 590 THR A C 1
ATOM 4762 O O . THR A 1 590 ? 6.646 7.590 -39.152 1.00 94.81 590 THR A O 1
ATOM 4765 N N . GLU A 1 591 ? 8.258 7.150 -40.638 1.00 92.31 591 GLU A N 1
ATOM 4766 C CA . GLU A 1 591 ? 8.572 8.569 -40.868 1.00 92.31 591 GLU A CA 1
ATOM 4767 C C . GLU A 1 591 ? 7.435 9.299 -41.609 1.00 92.31 591 GLU A C 1
ATOM 4769 O O . GLU A 1 591 ? 7.086 10.435 -41.286 1.00 92.31 591 GLU A O 1
ATOM 4774 N N . SER A 1 592 ? 6.805 8.610 -42.559 1.00 92.88 592 SER A N 1
ATOM 4775 C CA . SER A 1 592 ? 5.677 9.063 -43.384 1.00 92.88 592 SER A CA 1
ATOM 4776 C C . SER A 1 592 ? 4.324 8.993 -42.662 1.00 92.88 592 SER A C 1
ATOM 4778 O O . SER A 1 592 ? 3.459 9.855 -42.852 1.00 92.88 592 SER A O 1
ATOM 4780 N N . ALA A 1 593 ? 4.135 7.992 -41.799 1.00 94.00 593 ALA A N 1
ATOM 4781 C CA . ALA A 1 593 ? 2.934 7.770 -41.003 1.00 94.00 593 ALA A CA 1
ATOM 4782 C C . ALA A 1 593 ? 3.286 7.770 -39.503 1.00 94.00 593 ALA A C 1
ATOM 4784 O O . ALA A 1 593 ? 3.292 6.716 -38.862 1.00 94.00 593 ALA A O 1
ATOM 4785 N N . PRO A 1 594 ? 3.559 8.947 -38.907 1.00 95.50 594 PRO A N 1
ATOM 4786 C CA . PRO A 1 594 ? 3.993 9.018 -37.522 1.00 95.50 594 PRO A CA 1
ATOM 4787 C C . PRO A 1 594 ? 2.858 8.684 -36.550 1.00 95.50 594 PRO A C 1
ATOM 4789 O O . PRO A 1 594 ? 1.731 9.202 -36.643 1.00 95.50 594 PRO A O 1
ATOM 4792 N N . PHE A 1 595 ? 3.194 7.877 -35.548 1.00 96.50 595 PHE A N 1
ATOM 4793 C CA . PHE A 1 595 ? 2.338 7.566 -34.413 1.00 96.50 595 PHE A CA 1
ATOM 4794 C C . PHE A 1 595 ? 3.133 7.726 -33.132 1.00 96.50 595 PHE A C 1
ATOM 4796 O O . PHE A 1 595 ? 4.131 7.057 -32.926 1.00 96.50 595 PHE A O 1
ATOM 4803 N N . TYR A 1 596 ? 2.698 8.630 -32.266 1.00 97.31 596 TYR A N 1
ATOM 4804 C CA . TYR A 1 596 ? 3.478 8.977 -31.090 1.00 97.31 596 TYR A CA 1
ATOM 4805 C C . TYR A 1 596 ? 2.995 8.203 -29.860 1.00 97.31 596 TYR A C 1
ATOM 4807 O O . TYR A 1 596 ? 1.788 8.082 -29.626 1.00 97.31 596 TYR A O 1
ATOM 4815 N N . LYS A 1 597 ? 3.944 7.739 -29.045 1.00 96.38 597 LYS A N 1
ATOM 4816 C CA . LYS A 1 597 ? 3.717 7.187 -27.704 1.00 96.38 597 LYS A CA 1
ATOM 4817 C C . LYS A 1 597 ? 4.542 7.961 -26.680 1.00 96.38 597 LYS A C 1
ATOM 4819 O O . LYS A 1 597 ? 5.510 8.635 -27.030 1.00 96.38 597 LYS A O 1
ATOM 4824 N N . VAL A 1 598 ? 4.137 7.877 -25.416 1.00 96.31 598 VAL A N 1
ATOM 4825 C CA . VAL A 1 598 ? 4.945 8.361 -24.293 1.00 96.31 598 VAL A CA 1
ATOM 4826 C C . VAL A 1 598 ? 5.340 7.178 -23.439 1.00 96.31 598 VAL A C 1
ATOM 4828 O O . VAL A 1 598 ? 4.462 6.433 -23.009 1.00 96.31 598 VAL A O 1
ATOM 4831 N N . ILE A 1 599 ? 6.630 7.070 -23.157 1.00 95.06 599 ILE A N 1
ATOM 4832 C CA . ILE A 1 599 ? 7.205 6.074 -22.254 1.00 95.06 599 ILE A CA 1
ATOM 4833 C C . ILE A 1 599 ? 7.884 6.782 -21.080 1.00 95.06 599 ILE A C 1
ATOM 4835 O O . ILE A 1 599 ? 8.305 7.943 -21.190 1.00 95.06 599 ILE A O 1
ATOM 4839 N N . LYS A 1 600 ? 7.940 6.129 -19.920 1.00 94.69 600 LYS A N 1
ATOM 4840 C CA . LYS A 1 600 ? 8.716 6.629 -18.782 1.00 94.69 600 LYS A CA 1
ATOM 4841 C C . LYS A 1 600 ? 10.168 6.194 -18.959 1.00 94.69 600 LYS A C 1
ATOM 4843 O O . LYS A 1 600 ? 10.439 5.160 -19.553 1.00 94.69 600 LYS A O 1
ATOM 4848 N N . GLY A 1 601 ? 11.104 6.946 -18.388 1.00 93.69 601 GLY A N 1
ATOM 4849 C CA . GLY A 1 601 ? 12.506 6.518 -18.355 1.00 93.69 601 GLY A CA 1
ATOM 4850 C C . GLY A 1 601 ? 12.727 5.187 -17.636 1.00 93.69 601 GLY A C 1
ATOM 4851 O O . GLY A 1 601 ? 13.667 4.482 -17.959 1.00 93.69 601 GLY A O 1
ATOM 4852 N N . SER A 1 602 ? 11.849 4.826 -16.698 1.00 93.19 602 SER A N 1
ATOM 4853 C CA . SER A 1 602 ? 11.843 3.523 -16.027 1.00 93.19 602 SER A CA 1
ATOM 4854 C C . SER A 1 602 ? 11.469 2.355 -16.932 1.00 93.19 602 SER A C 1
ATOM 4856 O O . SER A 1 602 ? 11.699 1.219 -16.539 1.00 93.19 602 SER A O 1
ATOM 4858 N N . ASP A 1 603 ? 10.846 2.633 -18.078 1.00 92.62 603 ASP A N 1
ATOM 4859 C CA . ASP A 1 603 ? 10.367 1.609 -19.008 1.00 92.62 603 ASP A CA 1
ATOM 4860 C C . ASP A 1 603 ? 11.436 1.271 -20.062 1.00 92.62 603 ASP A C 1
ATOM 4862 O O . ASP A 1 603 ? 11.270 0.310 -20.808 1.00 92.62 603 ASP A O 1
ATOM 4866 N N . LEU A 1 604 ? 12.510 2.069 -20.126 1.00 90.69 604 LEU A N 1
ATOM 4867 C CA . LEU A 1 604 ? 13.710 1.784 -20.910 1.00 90.69 604 LEU A CA 1
ATOM 4868 C C . LEU A 1 604 ? 14.607 0.806 -20.144 1.00 90.69 604 LEU A C 1
ATOM 4870 O O . LEU A 1 604 ? 14.605 0.791 -18.908 1.00 90.69 604 LEU A O 1
ATOM 4874 N N . GLY A 1 605 ? 15.414 0.036 -20.876 1.00 86.00 605 GLY A N 1
ATOM 4875 C CA . GLY A 1 605 ? 16.410 -0.853 -20.281 1.00 86.00 605 GLY A CA 1
ATOM 4876 C C . GLY A 1 605 ? 17.372 -0.120 -19.324 1.00 86.00 605 GLY A C 1
ATOM 4877 O O . GLY A 1 605 ? 17.520 1.106 -19.404 1.00 86.00 605 GLY A O 1
ATOM 4878 N N . PRO A 1 606 ? 18.043 -0.838 -18.403 1.00 85.06 606 PRO A N 1
ATOM 4879 C CA . PRO A 1 606 ? 18.998 -0.239 -17.471 1.00 85.06 606 PRO A CA 1
ATOM 4880 C C . PRO A 1 606 ? 20.021 0.656 -18.186 1.00 85.06 606 PRO A C 1
ATOM 4882 O O . PRO A 1 606 ? 20.675 0.221 -19.126 1.00 85.06 606 PRO A O 1
ATOM 4885 N N . GLY A 1 607 ? 20.158 1.912 -17.752 1.00 86.62 607 GLY A N 1
ATOM 4886 C CA . GLY A 1 607 ? 21.071 2.882 -18.371 1.00 86.62 607 GLY A CA 1
ATOM 4887 C C . GLY A 1 607 ? 20.522 3.588 -19.618 1.00 86.62 607 GLY A C 1
ATOM 4888 O O . GLY A 1 607 ? 21.081 4.601 -20.030 1.00 86.62 607 GLY A O 1
ATOM 4889 N N . GLY A 1 608 ? 19.411 3.122 -20.199 1.00 89.69 608 GLY A N 1
ATOM 4890 C CA . GLY A 1 608 ? 18.872 3.683 -21.439 1.00 89.69 608 GLY A CA 1
ATOM 4891 C C . GLY A 1 608 ? 18.352 5.109 -21.295 1.00 89.69 608 GLY A C 1
ATOM 4892 O O . GLY A 1 608 ? 18.563 5.951 -22.166 1.00 89.69 608 GLY A O 1
ATOM 4893 N N . ALA A 1 609 ? 17.712 5.425 -20.167 1.00 91.81 609 ALA A N 1
ATOM 4894 C CA . ALA A 1 609 ? 17.265 6.789 -19.892 1.00 91.81 609 ALA A CA 1
ATOM 4895 C C . ALA A 1 609 ? 18.454 7.751 -19.722 1.00 91.81 609 ALA A C 1
ATOM 4897 O O . ALA A 1 609 ? 18.375 8.913 -20.127 1.00 91.81 609 ALA A O 1
ATOM 4898 N N . GLU A 1 610 ? 19.542 7.268 -19.123 1.00 90.62 610 GLU A N 1
ATOM 4899 C CA . GLU A 1 610 ? 20.782 7.996 -18.889 1.00 90.62 610 GLU A CA 1
ATOM 4900 C C . GLU A 1 610 ? 21.504 8.333 -20.210 1.00 90.62 610 GLU A C 1
ATOM 4902 O O . GLU A 1 610 ? 21.925 9.481 -20.370 1.00 90.62 610 GLU A O 1
ATOM 4907 N N . THR A 1 611 ? 21.534 7.420 -21.195 1.00 88.44 611 THR A N 1
ATOM 4908 C CA . THR A 1 611 ? 22.106 7.660 -22.541 1.00 88.44 611 THR A CA 1
ATOM 4909 C C . THR A 1 611 ? 21.500 8.895 -23.217 1.00 88.44 611 THR A C 1
ATOM 4911 O O . THR A 1 611 ? 22.197 9.703 -23.831 1.00 88.44 611 THR A O 1
ATOM 4914 N N . PHE A 1 612 ? 20.192 9.111 -23.053 1.00 85.38 612 PHE A N 1
ATOM 4915 C CA . PHE A 1 612 ? 19.489 10.259 -23.639 1.00 85.38 612 PHE A CA 1
ATOM 4916 C C . PHE A 1 612 ? 19.640 11.567 -22.860 1.00 85.38 612 PHE A C 1
ATOM 4918 O O . PHE A 1 612 ? 19.129 12.600 -23.293 1.00 85.38 612 PHE A O 1
ATOM 4925 N N . HIS A 1 613 ? 20.318 11.546 -21.715 1.00 79.88 613 HIS A N 1
ATOM 4926 C CA . HIS A 1 613 ? 20.619 12.744 -20.937 1.00 79.88 613 HIS A CA 1
ATOM 4927 C C . HIS A 1 613 ? 22.008 13.321 -21.251 1.00 79.88 613 HIS A C 1
ATOM 4929 O O . HIS A 1 613 ? 22.329 14.436 -20.827 1.00 79.88 613 HIS A O 1
ATOM 4935 N N . GLU A 1 614 ? 22.830 12.592 -22.007 1.00 80.44 614 GLU A N 1
ATOM 4936 C CA . GLU A 1 614 ? 24.138 13.049 -22.464 1.00 80.44 614 GLU A CA 1
ATOM 4937 C C . GLU A 1 614 ? 24.034 14.232 -23.444 1.00 80.44 614 GLU A C 1
ATOM 4939 O O . GLU A 1 614 ? 23.011 14.459 -24.098 1.00 80.44 614 GLU A O 1
ATOM 4944 N N . ASN A 1 615 ? 25.118 15.010 -23.568 1.00 68.50 615 ASN A N 1
ATOM 4945 C CA . ASN A 1 615 ? 25.152 16.275 -24.320 1.00 68.50 615 ASN A CA 1
ATOM 4946 C C . ASN A 1 615 ? 24.637 16.162 -25.769 1.00 68.50 615 ASN A C 1
ATOM 4948 O O . ASN A 1 615 ? 24.080 17.128 -26.291 1.00 68.50 615 ASN A O 1
ATOM 4952 N N . LYS A 1 616 ? 24.769 14.987 -26.400 1.00 79.25 616 LYS A N 1
ATOM 4953 C CA . LYS A 1 616 ? 24.323 14.713 -27.776 1.00 79.25 616 LYS A CA 1
ATOM 4954 C C . LYS A 1 616 ? 22.806 14.884 -27.970 1.00 79.25 616 LYS A C 1
ATOM 4956 O O . LYS A 1 616 ? 22.374 15.216 -29.070 1.00 79.25 616 LYS A O 1
ATOM 4961 N N . TRP A 1 617 ? 22.008 14.722 -26.912 1.00 82.44 617 TRP A N 1
ATOM 4962 C CA . TRP A 1 617 ? 20.541 14.661 -26.984 1.00 82.44 617 TRP A CA 1
ATOM 4963 C C . TRP A 1 617 ? 19.823 15.848 -26.334 1.00 82.44 617 TRP A C 1
ATOM 4965 O O . TRP A 1 617 ? 18.592 15.917 -26.337 1.00 82.44 617 TRP A O 1
ATOM 4975 N N . GLN A 1 618 ? 20.568 16.837 -25.830 1.00 82.81 618 GLN A N 1
ATOM 4976 C CA . GLN A 1 618 ? 19.987 18.030 -25.202 1.00 82.81 618 GLN A CA 1
ATOM 4977 C C . GLN A 1 618 ? 19.077 18.828 -26.145 1.00 82.81 618 GLN A C 1
ATOM 4979 O O . GLN A 1 618 ? 18.157 19.498 -25.679 1.00 82.81 618 GLN A O 1
ATOM 4984 N N . SER A 1 619 ? 19.277 18.726 -27.462 1.00 85.56 619 SER A N 1
ATOM 4985 C CA . SER A 1 619 ? 18.405 19.337 -28.474 1.00 85.56 619 SER A CA 1
ATOM 4986 C C . SER A 1 619 ? 16.977 18.774 -28.468 1.00 85.56 619 SER A C 1
ATOM 4988 O O . SER A 1 619 ? 16.047 19.479 -28.855 1.00 85.56 619 SER A O 1
ATOM 4990 N N . LEU A 1 620 ? 16.776 17.544 -27.981 1.00 87.62 620 LEU A N 1
ATOM 4991 C CA . LEU A 1 620 ? 15.457 16.917 -27.844 1.00 87.62 620 LEU A CA 1
ATOM 4992 C C . LEU A 1 620 ? 14.757 17.292 -26.529 1.00 87.62 620 LEU A C 1
ATOM 4994 O O . LEU A 1 620 ? 13.576 16.982 -26.337 1.00 87.62 620 LEU A O 1
ATOM 4998 N N . HIS A 1 621 ? 15.449 17.958 -25.599 1.00 87.56 621 HIS A N 1
ATOM 4999 C CA . HIS A 1 621 ? 14.862 18.366 -24.328 1.00 87.56 621 HIS A CA 1
ATOM 5000 C C . HIS A 1 621 ? 13.873 19.513 -24.533 1.00 87.56 621 HIS A C 1
ATOM 5002 O O . HIS A 1 621 ? 14.232 20.664 -24.773 1.00 87.56 621 HIS A O 1
ATOM 5008 N N . THR A 1 622 ? 12.594 19.218 -24.334 1.00 83.19 622 THR A N 1
ATOM 5009 C CA . THR A 1 622 ? 11.528 20.217 -24.430 1.00 83.19 622 THR A CA 1
ATOM 5010 C C . THR A 1 622 ? 11.284 20.850 -23.060 1.00 83.19 622 THR A C 1
ATOM 5012 O O . THR A 1 622 ? 10.473 20.385 -22.254 1.00 83.19 622 THR A O 1
ATOM 5015 N N . ARG A 1 623 ? 12.019 21.931 -22.768 1.00 84.25 623 ARG A N 1
ATOM 5016 C CA . ARG A 1 623 ? 11.803 22.776 -21.583 1.00 84.25 623 ARG A CA 1
ATOM 5017 C C . ARG A 1 623 ? 10.837 23.906 -21.923 1.00 84.25 623 ARG A C 1
ATOM 5019 O O . ARG A 1 623 ? 11.243 24.965 -22.383 1.00 84.25 623 ARG A O 1
ATOM 5026 N N . PHE A 1 624 ? 9.551 23.664 -21.692 1.00 91.06 624 PHE A N 1
ATOM 5027 C CA . PHE A 1 624 ? 8.527 24.681 -21.899 1.00 91.06 624 PHE A CA 1
ATOM 5028 C C . PHE A 1 624 ? 8.559 25.736 -20.786 1.00 91.06 624 PHE A C 1
ATOM 5030 O O . PHE A 1 624 ? 8.306 25.424 -19.620 1.00 91.06 624 PHE A O 1
ATOM 5037 N N . ASP A 1 625 ? 8.806 26.991 -21.161 1.00 92.19 625 ASP A N 1
ATOM 5038 C CA . ASP A 1 625 ? 8.663 28.146 -20.278 1.00 92.19 625 ASP A CA 1
ATOM 5039 C C . ASP A 1 625 ? 7.388 28.929 -20.618 1.00 92.19 625 ASP A C 1
ATOM 5041 O O . ASP A 1 625 ? 7.304 29.684 -21.591 1.00 92.19 625 ASP A O 1
ATOM 5045 N N . LEU A 1 626 ? 6.381 28.766 -19.760 1.00 93.00 626 LEU A N 1
ATOM 5046 C CA . LEU A 1 626 ? 5.089 29.425 -19.899 1.00 93.00 626 LEU A CA 1
ATOM 5047 C C . LEU A 1 626 ? 5.188 30.957 -19.868 1.00 93.00 626 LEU A C 1
ATOM 5049 O O . LEU A 1 626 ? 4.405 31.623 -20.552 1.00 93.00 626 LEU A O 1
ATOM 5053 N N . ALA A 1 627 ? 6.065 31.516 -19.031 1.00 93.69 627 ALA A N 1
ATOM 5054 C CA . ALA A 1 627 ? 6.161 32.960 -18.845 1.00 93.69 627 ALA A CA 1
ATOM 5055 C C . ALA A 1 627 ? 6.730 33.604 -20.108 1.00 93.69 627 ALA A C 1
ATOM 5057 O O . ALA A 1 627 ? 6.087 34.485 -20.688 1.00 93.69 627 ALA A O 1
ATOM 5058 N N . THR A 1 628 ? 7.855 33.065 -20.575 1.00 91.75 628 THR A N 1
ATOM 5059 C CA . THR A 1 628 ? 8.516 33.483 -21.811 1.00 91.75 628 THR A CA 1
ATOM 5060 C C . THR A 1 628 ? 7.571 33.339 -23.001 1.00 91.75 628 THR A C 1
ATOM 5062 O O . THR A 1 628 ? 7.307 34.315 -23.703 1.00 91.75 628 THR A O 1
ATOM 5065 N N . ARG A 1 629 ? 6.915 32.180 -23.165 1.00 92.44 629 ARG A N 1
ATOM 5066 C CA . ARG A 1 629 ? 6.025 31.962 -24.314 1.00 92.44 629 ARG A CA 1
ATOM 5067 C C . ARG A 1 629 ? 4.819 32.896 -24.327 1.00 92.44 629 ARG A C 1
ATOM 5069 O O . ARG A 1 629 ? 4.473 33.445 -25.371 1.00 92.44 629 ARG A O 1
ATOM 5076 N N . LYS A 1 630 ? 4.191 33.145 -23.173 1.00 93.06 630 LYS A N 1
ATOM 5077 C CA . LYS A 1 630 ? 3.090 34.119 -23.071 1.00 93.06 630 LYS A CA 1
ATOM 5078 C C . LYS A 1 630 ? 3.532 35.540 -23.378 1.00 93.06 630 LYS A C 1
ATOM 5080 O O . LYS A 1 630 ? 2.730 36.305 -23.909 1.00 93.06 630 LYS A O 1
ATOM 5085 N N . GLN A 1 631 ? 4.751 35.908 -23.001 1.00 92.38 631 GLN A N 1
ATOM 5086 C CA . GLN A 1 631 ? 5.301 37.216 -23.318 1.00 92.38 631 GLN A CA 1
ATOM 5087 C C . GLN A 1 631 ? 5.506 37.350 -24.829 1.00 92.38 631 GLN A C 1
ATOM 5089 O O . GLN A 1 631 ? 4.979 38.302 -25.404 1.00 92.38 631 GLN A O 1
ATOM 5094 N N . SER A 1 632 ? 6.136 36.365 -25.476 1.00 90.06 632 SER A N 1
ATOM 5095 C CA . SER A 1 632 ? 6.319 36.336 -26.933 1.00 90.06 632 SER A CA 1
ATOM 5096 C C . SER A 1 632 ? 4.991 36.397 -27.691 1.00 90.06 632 SER A C 1
ATOM 5098 O O . SER A 1 632 ? 4.887 37.107 -28.684 1.00 90.06 632 SER A O 1
ATOM 5100 N N . MET A 1 633 ? 3.942 35.712 -27.218 1.00 91.69 633 MET A N 1
ATOM 5101 C CA . MET A 1 633 ? 2.613 35.744 -27.853 1.00 91.69 633 MET A CA 1
ATOM 5102 C C . MET A 1 633 ? 1.865 37.079 -27.681 1.00 91.69 633 MET A C 1
ATOM 5104 O O . MET A 1 633 ? 0.938 37.361 -28.436 1.00 91.69 633 MET A O 1
ATOM 5108 N N . LYS A 1 634 ? 2.206 37.889 -26.670 1.00 92.19 634 LYS A N 1
ATOM 5109 C CA . LYS A 1 634 ? 1.537 39.175 -26.388 1.00 92.19 634 LYS A CA 1
ATOM 5110 C C . LYS A 1 634 ? 2.128 40.355 -27.154 1.00 92.19 634 LYS A C 1
ATOM 5112 O O . LYS A 1 634 ? 1.478 41.396 -27.233 1.00 92.19 634 LYS A O 1
ATOM 5117 N N . GLN A 1 635 ? 3.355 40.233 -27.653 1.00 89.31 635 GLN A N 1
ATOM 5118 C CA . GLN A 1 635 ? 4.004 41.301 -28.409 1.00 89.31 635 GLN A CA 1
ATOM 5119 C C . GLN A 1 635 ? 3.268 41.549 -29.737 1.00 89.31 635 GLN A C 1
ATOM 5121 O O . GLN A 1 635 ? 2.658 40.645 -30.307 1.00 89.31 635 GLN A O 1
ATOM 5126 N N . VAL A 1 636 ? 3.288 42.790 -30.228 1.00 74.62 636 VAL A N 1
ATOM 5127 C CA . VAL A 1 636 ? 2.699 43.133 -31.533 1.00 74.62 636 VAL A CA 1
ATOM 5128 C C . VAL A 1 636 ? 3.535 42.459 -32.624 1.00 74.62 636 VAL A C 1
ATOM 5130 O O . VAL A 1 636 ? 4.736 42.690 -32.690 1.00 74.62 636 VAL A O 1
ATOM 5133 N N . GLY A 1 637 ? 2.916 41.602 -33.445 1.00 76.62 637 GLY A N 1
ATOM 5134 C CA . GLY A 1 637 ? 3.653 40.696 -34.347 1.00 76.62 637 GLY A CA 1
ATOM 5135 C C . GLY A 1 637 ? 4.284 39.490 -33.632 1.00 76.62 637 GLY A C 1
ATOM 5136 O O . GLY A 1 637 ? 5.211 38.876 -34.147 1.00 76.62 637 GLY A O 1
ATOM 5137 N N . GLY A 1 638 ? 3.812 39.182 -32.423 1.00 82.94 638 GLY A N 1
ATOM 5138 C CA . GLY A 1 638 ? 4.349 38.141 -31.557 1.00 82.94 638 GLY A CA 1
ATOM 5139 C C . GLY A 1 638 ? 4.134 36.713 -32.056 1.00 82.94 638 GLY A C 1
ATOM 5140 O O . GLY A 1 638 ? 3.476 36.457 -33.064 1.00 82.94 638 GLY A O 1
ATOM 5141 N N . CYS A 1 639 ? 4.692 35.769 -31.300 1.00 88.56 639 CYS A N 1
ATOM 5142 C CA . CYS A 1 639 ? 4.660 34.341 -31.596 1.00 88.56 639 CYS A CA 1
ATOM 5143 C C . CYS A 1 639 ? 3.226 33.823 -31.791 1.00 88.56 639 CYS A C 1
ATOM 5145 O O . CYS A 1 639 ? 2.365 33.982 -30.925 1.00 88.56 639 CYS A O 1
ATOM 5147 N N . THR A 1 640 ? 2.971 33.157 -32.916 1.00 92.88 640 THR A N 1
ATOM 5148 C CA . THR A 1 640 ? 1.679 32.536 -33.229 1.00 92.88 640 THR A CA 1
ATOM 5149 C C . THR A 1 640 ? 1.804 31.021 -33.361 1.00 92.88 640 THR A C 1
ATOM 5151 O O . THR A 1 640 ? 2.805 30.481 -33.843 1.00 92.88 640 THR A O 1
ATOM 5154 N N . ILE A 1 641 ? 0.763 30.318 -32.912 1.00 95.62 641 ILE A N 1
ATOM 5155 C CA . ILE A 1 641 ? 0.667 28.860 -33.015 1.00 95.62 641 ILE A CA 1
ATOM 5156 C C . ILE A 1 641 ? 0.229 28.508 -34.441 1.00 95.62 641 ILE A C 1
ATOM 5158 O O . ILE A 1 641 ? -0.855 28.902 -34.868 1.00 95.62 641 ILE A O 1
ATOM 5162 N N . LYS A 1 642 ? 1.062 27.744 -35.154 1.00 96.56 642 LYS A N 1
ATOM 5163 C CA . LYS A 1 642 ? 0.797 27.242 -36.510 1.00 96.56 642 LYS A CA 1
ATOM 5164 C C . LYS A 1 642 ? -0.163 26.059 -36.480 1.00 96.56 642 LYS A C 1
ATOM 5166 O O . LYS A 1 642 ? -1.098 25.995 -37.274 1.00 96.56 642 LYS A O 1
ATOM 5171 N N . SER A 1 643 ? 0.071 25.103 -35.583 1.00 96.94 643 SER A N 1
ATOM 5172 C CA . SER A 1 643 ? -0.763 23.908 -35.467 1.00 96.94 643 SER A CA 1
ATOM 5173 C C . SER A 1 643 ? -0.734 23.317 -34.057 1.00 96.94 643 SER A C 1
ATOM 5175 O O . SER A 1 643 ? 0.201 23.525 -33.281 1.00 96.94 643 SER A O 1
ATOM 5177 N N . ILE A 1 644 ? -1.803 22.592 -33.722 1.00 97.00 644 ILE A N 1
ATOM 5178 C CA . ILE A 1 644 ? -1.957 21.867 -32.460 1.00 97.00 644 ILE A CA 1
ATOM 5179 C C . ILE A 1 644 ? -2.307 20.423 -32.805 1.00 97.00 644 ILE A C 1
ATOM 5181 O O . ILE A 1 644 ? -3.272 20.158 -33.526 1.00 97.00 644 ILE A O 1
ATOM 5185 N N . GLY A 1 645 ? -1.542 19.494 -32.253 1.00 94.94 645 GLY A N 1
ATOM 5186 C CA . GLY A 1 645 ? -1.662 18.067 -32.486 1.00 94.94 645 GLY A CA 1
ATOM 5187 C C . GLY A 1 645 ? -0.450 17.490 -33.230 1.00 94.94 645 GLY A C 1
ATOM 5188 O O . GLY A 1 645 ? 0.296 18.226 -33.875 1.00 94.94 645 GLY A O 1
ATOM 5189 N N . PRO A 1 646 ? -0.254 16.163 -33.172 1.00 95.50 646 PRO A N 1
ATOM 5190 C CA . PRO A 1 646 ? -1.102 15.175 -32.498 1.00 95.50 646 PRO A CA 1
ATOM 5191 C C . PRO A 1 646 ? -1.049 15.267 -30.961 1.00 95.50 646 PRO A C 1
ATOM 5193 O O . PRO A 1 646 ? -0.171 15.914 -30.391 1.00 95.50 646 PRO A O 1
ATOM 5196 N N . CYS A 1 647 ? -2.032 14.658 -30.294 1.00 96.38 647 CYS A N 1
ATOM 5197 C CA . CYS A 1 647 ? -1.981 14.416 -28.852 1.00 96.38 647 CYS A CA 1
ATOM 5198 C C . CYS A 1 647 ? -1.663 12.951 -28.580 1.00 96.38 647 CYS A C 1
ATOM 5200 O O . CYS A 1 647 ? -1.932 12.093 -29.420 1.00 96.38 647 CYS A O 1
ATOM 5202 N N . ILE A 1 648 ? -1.136 12.695 -27.392 1.00 96.31 648 ILE A N 1
ATOM 5203 C CA . ILE A 1 648 ? -0.789 11.369 -26.900 1.00 96.31 648 ILE A CA 1
ATOM 5204 C C . ILE A 1 648 ? -1.204 11.243 -25.443 1.00 96.31 648 ILE A C 1
ATOM 5206 O O . ILE A 1 648 ? -1.045 12.180 -24.656 1.00 96.31 648 ILE A O 1
ATOM 5210 N N . GLU A 1 649 ? -1.756 10.086 -25.106 1.00 95.06 649 GLU A N 1
ATOM 5211 C CA . GLU A 1 649 ? -2.143 9.715 -23.752 1.00 95.06 649 GLU A CA 1
ATOM 5212 C C . GLU A 1 649 ? -1.157 8.666 -23.245 1.00 95.06 649 GLU A C 1
ATOM 5214 O O . GLU A 1 649 ? -0.851 7.699 -23.938 1.00 95.06 649 GLU A O 1
ATOM 5219 N N . MET A 1 650 ? -0.616 8.885 -22.052 1.00 92.81 650 MET A N 1
ATOM 5220 C CA . MET A 1 650 ? 0.239 7.907 -21.397 1.00 92.81 650 MET A CA 1
ATOM 5221 C C . MET A 1 650 ? -0.620 6.744 -20.920 1.00 92.81 650 MET A C 1
ATOM 5223 O O . MET A 1 650 ? -1.607 6.962 -20.211 1.00 92.81 650 MET A O 1
ATOM 5227 N N . ALA A 1 651 ? -0.233 5.518 -21.273 1.00 85.38 651 ALA A N 1
ATOM 5228 C CA . ALA A 1 651 ? -0.880 4.333 -20.735 1.00 85.38 651 ALA A CA 1
ATOM 5229 C C . ALA A 1 651 ? -0.767 4.358 -19.204 1.00 85.38 651 ALA A C 1
ATOM 5231 O O . ALA A 1 651 ? 0.320 4.481 -18.639 1.00 85.38 651 ALA A O 1
ATOM 5232 N N . GLN A 1 652 ? -1.911 4.308 -18.527 1.00 77.31 652 GLN A N 1
ATOM 5233 C CA . GLN A 1 652 ? -1.949 4.274 -17.077 1.00 77.31 652 GLN A CA 1
ATOM 5234 C C . GLN A 1 652 ? -1.942 2.808 -16.652 1.00 77.31 652 GLN A C 1
ATOM 5236 O O . GLN A 1 652 ? -2.920 2.100 -16.887 1.00 77.31 652 GLN A O 1
ATOM 5241 N N . GLU A 1 653 ? -0.866 2.361 -16.002 1.00 70.44 653 GLU A N 1
ATOM 5242 C CA . GLU A 1 653 ? -0.927 1.158 -15.167 1.00 70.44 653 GLU A CA 1
ATOM 5243 C C . GLU A 1 653 ? -2.118 1.331 -14.229 1.00 70.44 653 GLU A C 1
ATOM 5245 O O . GLU A 1 653 ? -2.252 2.395 -13.614 1.00 70.44 653 GLU A O 1
ATOM 5250 N N . SER A 1 654 ? -3.012 0.344 -14.176 1.00 53.31 654 SER A N 1
ATOM 5251 C CA . SER A 1 654 ? -4.265 0.394 -13.424 1.00 53.31 654 SER A CA 1
ATOM 5252 C C . SER A 1 654 ? -3.992 0.669 -11.946 1.00 53.31 654 SER A C 1
ATOM 5254 O O . SER A 1 654 ? -3.871 -0.239 -11.129 1.00 53.31 654 SER A O 1
ATOM 5256 N N . SER A 1 655 ? -3.853 1.945 -11.595 1.00 61.22 655 SER A N 1
ATOM 5257 C CA . SER A 1 655 ? -3.567 2.351 -10.237 1.00 61.22 655 SER A CA 1
ATOM 5258 C C . SER A 1 655 ? -4.893 2.359 -9.492 1.00 61.22 655 SER A C 1
ATOM 5260 O O . SER A 1 655 ? -5.786 3.125 -9.863 1.00 61.22 655 SER A O 1
ATOM 5262 N N . PRO A 1 656 ? -5.036 1.585 -8.405 1.00 69.56 656 PRO A N 1
ATOM 5263 C CA . PRO A 1 656 ? -6.233 1.638 -7.569 1.00 69.56 656 PRO A CA 1
ATOM 5264 C C . PRO A 1 656 ? -6.356 2.981 -6.829 1.00 69.56 656 PRO A C 1
ATOM 5266 O O . PRO A 1 656 ? -7.340 3.232 -6.135 1.00 69.56 656 PRO A O 1
ATOM 5269 N N . ARG A 1 657 ? -5.354 3.866 -6.944 1.00 75.44 657 ARG A N 1
ATOM 5270 C CA . ARG A 1 657 ? -5.353 5.179 -6.305 1.00 75.44 657 ARG A CA 1
ATOM 5271 C C . ARG A 1 657 ? -6.418 6.064 -6.945 1.00 75.44 657 ARG A C 1
ATOM 5273 O O . ARG A 1 657 ? -6.333 6.444 -8.110 1.00 75.44 657 ARG A O 1
ATOM 5280 N N . LEU A 1 658 ? -7.397 6.451 -6.138 1.00 84.00 658 LEU A N 1
ATOM 5281 C CA . LEU A 1 658 ? -8.386 7.460 -6.489 1.00 84.00 658 LEU A CA 1
ATOM 5282 C C . LEU A 1 658 ? -7.887 8.846 -6.066 1.00 84.00 658 LEU A C 1
ATOM 5284 O O . LEU A 1 658 ? -7.146 9.010 -5.096 1.00 84.00 658 LEU A O 1
ATOM 5288 N N . THR A 1 659 ? -8.312 9.872 -6.794 1.00 83.00 659 THR A N 1
ATOM 5289 C CA . THR A 1 659 ? -8.173 11.267 -6.364 1.00 83.00 659 THR A CA 1
ATOM 5290 C C . THR A 1 659 ? -8.889 11.481 -5.027 1.00 83.00 659 THR A C 1
ATOM 5292 O O . THR A 1 659 ? -9.777 10.716 -4.657 1.00 83.00 659 THR A O 1
ATOM 5295 N N . LYS A 1 660 ? -8.606 12.595 -4.336 1.00 84.25 660 LYS A N 1
ATOM 5296 C CA . LYS A 1 660 ? -9.330 13.003 -3.109 1.00 84.25 660 LYS A CA 1
ATOM 5297 C C . LYS A 1 660 ? -10.861 13.021 -3.267 1.00 84.25 660 LYS A C 1
ATOM 5299 O O . LYS A 1 660 ? -11.575 12.953 -2.279 1.00 84.25 660 LYS A O 1
ATOM 5304 N N . SER A 1 661 ? -11.350 13.132 -4.505 1.00 82.69 661 SER A N 1
ATOM 5305 C CA . SER A 1 661 ? -12.775 13.119 -4.853 1.00 82.69 661 SER A CA 1
ATOM 5306 C C . SER A 1 661 ? -13.353 11.727 -5.154 1.00 82.69 661 SER A C 1
ATOM 5308 O O . SER A 1 661 ? -14.483 11.639 -5.623 1.00 82.69 661 SER A O 1
ATOM 5310 N N . GLY A 1 662 ? -12.582 10.649 -4.971 1.00 87.06 662 GLY A N 1
ATOM 5311 C CA . GLY A 1 662 ? -12.992 9.281 -5.312 1.00 87.06 662 GLY A CA 1
ATOM 5312 C C . GLY A 1 662 ? -12.992 8.971 -6.814 1.00 87.06 662 GLY A C 1
ATOM 5313 O O . GLY A 1 662 ? -13.371 7.879 -7.214 1.00 87.06 662 GLY A O 1
ATOM 5314 N N . LYS A 1 663 ? -12.569 9.907 -7.671 1.00 84.50 663 LYS A N 1
ATOM 5315 C CA . LYS A 1 663 ? -12.461 9.684 -9.123 1.00 84.50 663 LYS A CA 1
ATOM 5316 C C . LYS A 1 663 ? -11.084 9.128 -9.478 1.00 84.50 663 LYS A C 1
ATOM 5318 O O . LYS A 1 663 ? -10.121 9.584 -8.859 1.00 84.50 663 LYS A O 1
ATOM 5323 N N . PRO A 1 664 ? -10.952 8.236 -10.470 1.00 83.06 664 PRO A N 1
ATOM 5324 C CA . PRO A 1 664 ? -9.644 7.803 -10.951 1.00 83.06 664 PRO A CA 1
ATOM 5325 C C . PRO A 1 664 ? -8.811 9.007 -11.404 1.00 83.06 664 PRO A C 1
ATOM 5327 O O . PRO A 1 664 ? -9.349 10.004 -11.904 1.00 83.06 664 PRO A O 1
ATOM 5330 N N . TYR A 1 665 ? -7.497 8.938 -11.185 1.00 83.38 665 TYR A N 1
ATOM 5331 C CA . TYR A 1 665 ? -6.582 9.933 -11.740 1.00 83.38 665 TYR A CA 1
ATOM 5332 C C . TYR A 1 665 ? -6.711 9.933 -13.259 1.00 83.38 665 TYR A C 1
ATOM 5334 O O . TYR A 1 665 ? -6.774 8.873 -13.872 1.00 83.38 665 TYR A O 1
ATOM 5342 N N . ARG A 1 666 ? -6.770 11.123 -13.861 1.00 86.44 666 ARG A N 1
ATOM 5343 C CA . ARG A 1 666 ? -6.749 11.227 -15.320 1.00 86.44 666 ARG A CA 1
ATOM 5344 C C . ARG A 1 666 ? -5.355 10.845 -15.823 1.00 86.44 666 ARG A C 1
ATOM 5346 O O . ARG A 1 666 ? -4.396 11.350 -15.236 1.00 86.44 666 ARG A O 1
ATOM 5353 N N . PRO A 1 667 ? -5.247 10.065 -16.908 1.00 89.69 667 PRO A N 1
ATOM 5354 C CA . PRO A 1 667 ? -3.971 9.792 -17.551 1.00 89.69 667 PRO A CA 1
ATOM 5355 C C . PRO A 1 667 ? -3.238 11.078 -17.940 1.00 89.69 667 PRO A C 1
ATOM 5357 O O . PRO A 1 667 ? -3.870 12.088 -18.299 1.00 89.69 667 PRO A O 1
ATOM 5360 N N . ASP A 1 668 ? -1.908 11.039 -17.878 1.00 91.50 668 ASP A N 1
ATOM 5361 C CA . ASP A 1 668 ? -1.064 12.122 -18.374 1.00 91.50 668 ASP A CA 1
ATOM 5362 C C . ASP A 1 668 ? -1.243 12.245 -19.892 1.00 91.50 668 ASP A C 1
ATOM 5364 O O . ASP A 1 668 ? -1.294 11.253 -20.615 1.00 91.50 668 ASP A O 1
ATOM 5368 N N . MET A 1 669 ? -1.370 13.479 -20.378 1.00 95.38 669 MET A N 1
ATOM 5369 C CA . MET A 1 669 ? -1.558 13.767 -21.799 1.00 95.38 669 MET A CA 1
ATOM 5370 C C . MET A 1 669 ? -0.565 14.830 -22.240 1.00 95.38 669 MET A C 1
ATOM 5372 O O . MET A 1 669 ? -0.407 15.851 -21.559 1.00 95.38 669 MET A O 1
ATOM 5376 N N . TYR A 1 670 ? 0.023 14.603 -23.411 1.00 97.00 670 TYR A N 1
ATOM 5377 C CA . TYR A 1 670 ? 0.929 15.525 -24.078 1.00 97.00 670 TYR A CA 1
ATOM 5378 C C . TYR A 1 670 ? 0.372 15.907 -25.449 1.00 97.00 670 TYR A C 1
ATOM 5380 O O . TYR A 1 670 ? -0.259 15.100 -26.131 1.00 97.00 670 TYR A O 1
ATOM 5388 N N . VAL A 1 671 ? 0.574 17.156 -25.852 1.00 97.62 671 VAL A N 1
ATOM 5389 C CA . VAL A 1 671 ? 0.075 17.703 -27.117 1.00 97.62 671 VAL A CA 1
ATOM 5390 C C . VAL A 1 671 ? 1.214 18.409 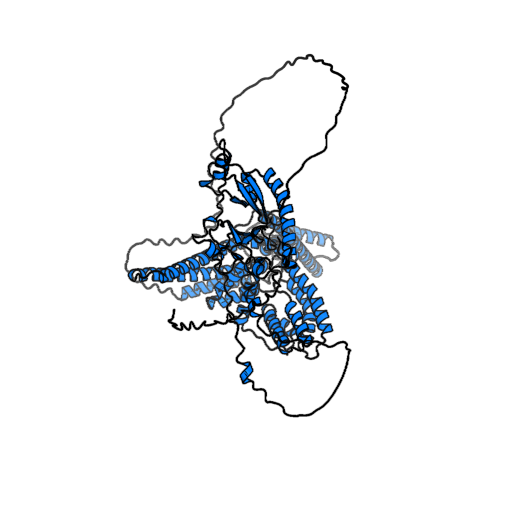-27.831 1.00 97.62 671 VAL A C 1
ATOM 5392 O O . VAL A 1 671 ? 1.833 19.302 -27.254 1.00 97.62 671 VAL A O 1
ATOM 5395 N N . LYS A 1 672 ? 1.474 18.024 -29.083 1.00 97.19 672 LYS A N 1
ATOM 5396 C CA . LYS A 1 672 ? 2.447 18.705 -29.940 1.00 97.19 672 LYS A CA 1
ATOM 5397 C C . LYS A 1 672 ? 1.891 20.072 -30.331 1.00 97.19 672 LYS A C 1
ATOM 5399 O O . LYS A 1 672 ? 0.775 20.167 -30.842 1.00 97.19 672 LYS A O 1
ATOM 5404 N N . VAL A 1 673 ? 2.650 21.125 -30.080 1.00 97.19 673 VAL A N 1
ATOM 5405 C CA . VAL A 1 673 ? 2.347 22.493 -30.494 1.00 97.19 673 VAL A CA 1
ATOM 5406 C C . VAL A 1 673 ? 3.463 22.939 -31.420 1.00 97.19 673 VAL A C 1
ATOM 5408 O O . VAL A 1 673 ? 4.630 22.962 -31.031 1.00 97.19 673 VAL A O 1
ATOM 5411 N N . GLN A 1 674 ? 3.095 23.265 -32.656 1.00 96.44 674 GLN A N 1
ATOM 5412 C CA . GLN A 1 674 ? 4.015 23.826 -33.633 1.00 96.44 674 GLN A CA 1
ATOM 5413 C C . GLN A 1 674 ? 3.742 25.316 -33.761 1.00 96.44 674 GLN A C 1
ATOM 5415 O O . GLN A 1 674 ? 2.605 25.746 -33.974 1.00 96.44 674 GLN A O 1
ATOM 5420 N N . TYR A 1 675 ? 4.799 26.100 -33.668 1.00 95.44 675 TYR A N 1
ATOM 5421 C CA . TYR A 1 675 ? 4.778 27.538 -33.866 1.00 95.44 675 TYR A CA 1
ATOM 5422 C C . TYR A 1 675 ? 5.253 27.860 -35.281 1.00 95.44 675 TYR A C 1
ATOM 5424 O O . TYR A 1 675 ? 5.787 27.002 -35.988 1.00 95.44 675 TYR A O 1
ATOM 5432 N N . HIS A 1 676 ? 5.004 29.080 -35.743 1.00 94.62 676 HIS A N 1
ATOM 5433 C CA . HIS A 1 676 ? 5.516 29.494 -37.045 1.00 94.62 676 HIS A CA 1
ATOM 5434 C C . HIS A 1 676 ? 7.055 29.556 -37.036 1.00 94.62 676 HIS A C 1
ATOM 5436 O O . HIS A 1 676 ? 7.658 29.991 -36.061 1.00 94.62 676 HIS A O 1
ATOM 5442 N N . GLU A 1 677 ? 7.687 29.114 -38.123 1.00 93.50 677 GLU A N 1
ATOM 5443 C CA . GLU A 1 677 ? 9.134 29.289 -38.364 1.00 93.50 677 GLU A CA 1
ATOM 5444 C C . GLU A 1 677 ? 9.448 30.685 -38.920 1.00 93.50 677 GLU A C 1
ATOM 5446 O O . GLU A 1 677 ? 10.554 31.189 -38.790 1.00 93.50 677 GLU A O 1
ATOM 5451 N N . ASP A 1 678 ? 8.452 31.326 -39.533 1.00 92.94 678 ASP A N 1
ATOM 5452 C CA . ASP A 1 678 ? 8.565 32.672 -40.080 1.00 92.94 678 ASP A CA 1
ATOM 5453 C C . ASP A 1 678 ? 8.780 33.694 -38.955 1.00 92.94 678 ASP A C 1
ATOM 5455 O O . ASP A 1 678 ? 7.908 33.879 -38.100 1.00 92.94 678 ASP A O 1
ATOM 5459 N N . LYS A 1 679 ? 9.918 34.397 -38.998 1.00 91.25 679 LYS A N 1
ATOM 5460 C CA . LYS A 1 679 ? 10.303 35.435 -38.030 1.00 91.25 679 LYS A CA 1
ATOM 5461 C C . LYS A 1 679 ? 9.266 36.546 -37.887 1.00 91.25 679 LYS A C 1
ATOM 5463 O O . LYS A 1 679 ? 9.152 37.133 -36.818 1.00 91.25 679 LYS A O 1
ATOM 5468 N N . THR A 1 680 ? 8.461 36.807 -38.917 1.00 90.25 680 THR A N 1
ATOM 5469 C CA . THR A 1 680 ? 7.385 37.812 -38.846 1.00 90.25 680 THR A CA 1
ATOM 5470 C C . THR A 1 680 ? 6.212 37.379 -37.963 1.00 90.25 680 THR A C 1
ATOM 5472 O O . THR A 1 680 ? 5.455 38.217 -37.479 1.00 90.25 680 THR A O 1
ATOM 5475 N N . LYS A 1 681 ? 6.053 36.068 -37.755 1.00 89.62 681 LYS A N 1
ATOM 5476 C CA . LYS A 1 681 ? 4.976 35.434 -36.978 1.00 89.62 681 LYS A CA 1
ATOM 5477 C C . LYS A 1 681 ? 5.483 34.747 -35.713 1.00 89.62 681 LYS A C 1
ATOM 5479 O O . LYS A 1 681 ? 4.679 34.262 -34.916 1.00 89.62 681 LYS A O 1
ATOM 5484 N N . ASN A 1 682 ? 6.799 34.644 -35.572 1.00 91.12 682 ASN A N 1
ATOM 5485 C CA . ASN A 1 682 ? 7.518 34.121 -34.424 1.00 91.12 682 ASN A CA 1
ATOM 5486 C C . ASN A 1 682 ? 8.932 34.729 -34.396 1.00 91.12 682 ASN A C 1
ATOM 5488 O O . ASN A 1 682 ? 9.884 34.092 -34.864 1.00 91.12 682 ASN A O 1
ATOM 5492 N N . PRO A 1 683 ? 9.073 35.957 -33.866 1.00 87.81 683 PRO A N 1
ATOM 5493 C CA . PRO A 1 683 ? 10.361 36.652 -33.797 1.00 87.81 683 PRO A CA 1
ATOM 5494 C C . PRO A 1 683 ? 11.446 35.851 -33.064 1.00 87.81 683 PRO A C 1
ATOM 5496 O O . PRO A 1 683 ? 12.621 35.955 -33.400 1.00 87.81 683 PRO A O 1
ATOM 5499 N N . ASP A 1 684 ? 11.033 34.991 -32.131 1.00 88.19 684 ASP A N 1
ATOM 5500 C CA . ASP A 1 684 ? 11.902 34.165 -31.291 1.00 88.19 684 ASP A CA 1
ATOM 5501 C C . ASP A 1 684 ? 12.132 32.748 -31.863 1.00 88.19 684 ASP A C 1
ATOM 5503 O O . ASP A 1 684 ? 12.433 31.810 -31.127 1.00 88.19 684 ASP A O 1
ATOM 5507 N N . SER A 1 685 ? 11.941 32.547 -33.171 1.00 89.00 685 SER A N 1
ATOM 5508 C CA . SER A 1 685 ? 12.120 31.235 -33.827 1.00 89.00 685 SER A CA 1
ATOM 5509 C C . SER A 1 685 ? 13.557 30.705 -33.774 1.00 89.00 685 SER A C 1
ATOM 5511 O O . SER A 1 685 ? 13.739 29.491 -33.798 1.00 89.00 685 SER A O 1
ATOM 5513 N N . ASP A 1 686 ? 14.555 31.586 -33.653 1.00 87.62 686 ASP A N 1
ATOM 5514 C CA . ASP A 1 686 ? 15.967 31.199 -33.523 1.00 87.62 686 ASP A CA 1
ATOM 5515 C C . ASP A 1 686 ? 16.360 30.871 -32.069 1.00 87.62 686 ASP A C 1
ATOM 5517 O O . ASP A 1 686 ? 17.288 30.102 -31.830 1.00 87.62 686 ASP A O 1
ATOM 5521 N N . SER A 1 687 ? 15.683 31.475 -31.085 1.00 85.88 687 SER A N 1
ATOM 5522 C CA . SER A 1 687 ? 16.016 31.363 -29.656 1.00 85.88 687 SER A CA 1
ATOM 5523 C C . SER A 1 687 ? 15.171 30.325 -28.917 1.00 85.88 687 SER A C 1
ATOM 5525 O O . SER A 1 687 ? 15.555 29.855 -27.842 1.00 85.88 687 SER A O 1
ATOM 5527 N N . HIS A 1 688 ? 14.020 29.953 -29.475 1.00 84.69 688 HIS A N 1
ATOM 5528 C CA . HIS A 1 688 ? 13.099 28.992 -28.889 1.00 84.69 688 HIS A CA 1
ATOM 5529 C C . HIS A 1 688 ? 12.708 27.915 -29.887 1.00 84.69 688 HIS A C 1
ATOM 5531 O O . HIS A 1 688 ? 12.540 28.171 -31.077 1.00 84.69 688 HIS A O 1
ATOM 5537 N N . SER A 1 689 ? 12.463 26.708 -29.373 1.00 87.56 689 SER A N 1
ATOM 5538 C CA . SER A 1 689 ? 12.001 25.606 -30.207 1.00 87.56 689 SER A CA 1
ATOM 5539 C C . SER A 1 689 ? 10.707 25.974 -30.944 1.00 87.56 689 SER A C 1
ATOM 5541 O O . SER A 1 689 ? 9.750 26.511 -30.368 1.00 87.56 689 SER A O 1
ATOM 5543 N N . THR A 1 690 ? 10.660 25.657 -32.235 1.00 91.94 690 THR A N 1
ATOM 5544 C CA . THR A 1 690 ? 9.464 25.799 -33.077 1.00 91.94 690 THR A CA 1
ATOM 5545 C C . THR A 1 690 ? 8.461 24.671 -32.839 1.00 91.94 690 THR A C 1
ATOM 5547 O O . THR A 1 690 ? 7.294 24.796 -33.215 1.00 91.94 690 THR A O 1
ATOM 5550 N N . ILE A 1 691 ? 8.884 23.593 -32.173 1.00 94.38 691 ILE A N 1
ATOM 5551 C CA . ILE A 1 691 ? 8.059 22.438 -31.822 1.00 94.38 691 ILE A CA 1
ATOM 5552 C C . ILE A 1 691 ? 8.205 22.153 -30.328 1.00 94.38 691 ILE A C 1
ATOM 5554 O O . ILE A 1 691 ? 9.300 21.918 -29.822 1.00 94.38 691 ILE A O 1
ATOM 5558 N N . GLU A 1 692 ? 7.084 22.124 -29.616 1.00 95.19 692 GLU A N 1
ATOM 5559 C CA . GLU A 1 692 ? 7.051 21.805 -28.190 1.00 95.19 692 GLU A CA 1
ATOM 5560 C C . GLU A 1 692 ? 5.973 20.765 -27.897 1.00 95.19 692 GLU A C 1
ATOM 5562 O O . GLU A 1 692 ? 4.902 20.766 -28.503 1.00 95.19 692 GLU A O 1
ATOM 5567 N N . TRP A 1 693 ? 6.226 19.895 -26.925 1.00 96.62 693 TRP A N 1
ATOM 5568 C CA . TRP A 1 693 ? 5.227 18.963 -26.414 1.00 96.62 693 TRP A CA 1
ATOM 5569 C C . TRP A 1 693 ? 4.731 19.444 -25.065 1.00 96.62 693 TRP A C 1
ATOM 5571 O O . TRP A 1 693 ? 5.493 19.439 -24.106 1.00 96.62 693 TRP A O 1
ATOM 5581 N N . LEU A 1 694 ? 3.473 19.865 -24.977 1.00 96.50 694 LEU A N 1
ATOM 5582 C CA . LEU A 1 694 ? 2.905 20.458 -23.768 1.00 96.50 694 LEU A CA 1
ATOM 5583 C C . LEU A 1 694 ? 2.038 19.459 -23.015 1.00 96.50 694 LEU A C 1
ATOM 5585 O O . LEU A 1 694 ? 1.246 18.738 -23.619 1.00 96.50 694 LEU A O 1
ATOM 5589 N N . THR A 1 695 ? 2.120 19.467 -21.689 1.00 95.94 695 THR A N 1
ATOM 5590 C CA . THR A 1 695 ? 1.155 18.756 -20.844 1.00 95.94 695 THR A CA 1
ATOM 5591 C C . THR A 1 695 ? -0.240 19.379 -20.960 1.00 95.94 695 THR A C 1
ATOM 5593 O O . THR A 1 695 ? -0.392 20.562 -21.281 1.00 95.94 695 THR A O 1
ATOM 5596 N N . ARG A 1 696 ? -1.283 18.616 -20.603 1.00 95.00 696 ARG A N 1
ATOM 5597 C CA . ARG A 1 696 ? -2.671 19.117 -20.495 1.00 95.00 696 ARG A CA 1
ATOM 5598 C C . ARG A 1 696 ? -2.765 20.456 -19.746 1.00 95.00 696 ARG A C 1
ATOM 5600 O O . ARG A 1 696 ? -3.464 21.371 -20.182 1.00 95.00 696 ARG A O 1
ATOM 5607 N N . THR A 1 697 ? -2.066 20.569 -18.616 1.00 94.94 697 THR A N 1
ATOM 5608 C CA . THR A 1 697 ? -2.082 21.770 -17.770 1.00 94.94 697 THR A CA 1
ATOM 5609 C C . THR A 1 697 ? -1.388 22.947 -18.448 1.00 94.94 697 THR A C 1
ATOM 5611 O O . THR A 1 697 ? -1.944 24.043 -18.462 1.00 94.94 697 THR A O 1
ATOM 5614 N N . GLU A 1 698 ? -0.215 22.727 -19.045 1.00 96.25 698 GLU A N 1
ATOM 5615 C CA . GLU A 1 698 ? 0.541 23.768 -19.755 1.00 96.25 698 GLU A CA 1
ATOM 5616 C C . GLU A 1 698 ? -0.234 24.305 -20.959 1.00 96.25 698 GLU A C 1
ATOM 5618 O O . GLU A 1 698 ? -0.352 25.518 -21.119 1.00 96.25 698 GLU A O 1
ATOM 5623 N N . LEU A 1 699 ? -0.857 23.423 -21.748 1.00 97.06 699 LEU A N 1
ATOM 5624 C CA . LEU A 1 699 ? -1.702 23.817 -22.875 1.00 97.06 699 LEU A CA 1
ATOM 5625 C C . LEU A 1 699 ? -2.890 24.681 -22.417 1.00 97.06 699 LEU A C 1
ATOM 5627 O O . LEU A 1 699 ? -3.188 25.718 -23.016 1.00 97.06 699 LEU A O 1
ATOM 5631 N N . GLY A 1 700 ? -3.549 24.280 -21.323 1.00 97.06 700 GLY A N 1
ATOM 5632 C CA . GLY A 1 700 ? -4.640 25.042 -20.714 1.00 97.06 700 GLY A CA 1
ATOM 5633 C C . GLY A 1 700 ? -4.195 26.397 -20.168 1.00 97.06 700 GLY A C 1
ATOM 5634 O O . GLY A 1 700 ? -4.940 27.374 -20.260 1.00 97.06 700 GLY A O 1
ATOM 5635 N N . GLN A 1 701 ? -2.978 26.483 -19.634 1.00 96.94 701 GLN A N 1
ATOM 5636 C CA . GLN A 1 701 ? -2.394 27.742 -19.190 1.00 96.94 701 GLN A CA 1
ATOM 5637 C C . GLN A 1 701 ? -2.011 28.645 -20.365 1.00 96.94 701 GLN A C 1
ATOM 5639 O O . GLN A 1 701 ? -2.196 29.856 -20.241 1.00 96.94 701 GLN A O 1
ATOM 5644 N N . LEU A 1 702 ? -1.501 28.089 -21.467 1.00 95.88 702 LEU A N 1
ATOM 5645 C CA . LEU A 1 702 ? -1.059 28.826 -22.651 1.00 95.88 702 LEU A CA 1
ATOM 5646 C C . LEU A 1 702 ? -2.240 29.417 -23.434 1.00 95.88 702 LEU A C 1
ATOM 5648 O O . LEU A 1 702 ? -2.272 30.621 -23.664 1.00 95.88 702 LEU A O 1
ATOM 5652 N N . MET A 1 703 ? -3.231 28.592 -23.790 1.00 95.25 703 MET A N 1
ATOM 5653 C CA . MET A 1 703 ? -4.327 28.983 -24.697 1.00 95.25 703 MET A CA 1
ATOM 5654 C C . MET A 1 703 ? -5.662 29.260 -23.990 1.00 95.25 703 MET A C 1
ATOM 5656 O O . MET A 1 703 ? -6.650 29.623 -24.627 1.00 95.25 703 MET A O 1
ATOM 5660 N N . GLY A 1 704 ? -5.719 29.054 -22.675 1.00 96.69 704 GLY A N 1
ATOM 5661 C CA . GLY A 1 704 ? -6.941 29.144 -21.885 1.00 96.69 704 GLY A CA 1
ATOM 5662 C C . GLY A 1 704 ? -7.663 27.800 -21.746 1.00 96.69 704 GLY A C 1
ATOM 5663 O O . GLY A 1 704 ? -7.856 27.046 -22.702 1.00 96.69 704 GLY A O 1
ATOM 5664 N N . LYS A 1 705 ? -8.120 27.523 -20.519 1.00 96.12 705 LYS A N 1
ATOM 5665 C CA . LYS A 1 705 ? -8.677 26.226 -20.102 1.00 96.12 705 LYS A CA 1
ATOM 5666 C C . LYS A 1 705 ? -9.821 25.730 -20.993 1.00 96.12 705 LYS A C 1
ATOM 5668 O O . LYS A 1 705 ? -9.783 24.597 -21.455 1.00 96.12 705 LYS A O 1
ATOM 5673 N N . LYS A 1 706 ? -10.819 26.578 -21.267 1.00 96.81 706 LYS A N 1
ATOM 5674 C CA . LYS A 1 706 ? -12.018 26.194 -22.037 1.00 96.81 706 LYS A CA 1
ATOM 5675 C C . LYS A 1 706 ? -11.681 25.773 -23.473 1.00 96.81 706 LYS A C 1
ATOM 5677 O O . LYS A 1 706 ? -12.238 24.803 -23.985 1.00 96.81 706 LYS A O 1
ATOM 5682 N N . TYR A 1 707 ? -10.774 26.504 -24.121 1.00 96.38 707 TYR A N 1
ATOM 5683 C CA . TYR A 1 707 ? -10.346 26.195 -25.482 1.00 96.38 707 TYR A CA 1
ATOM 5684 C C . TYR A 1 707 ? -9.494 24.920 -25.506 1.00 96.38 707 TYR A C 1
ATOM 5686 O O . TYR A 1 707 ? -9.778 24.021 -26.295 1.00 96.38 707 TYR A O 1
ATOM 5694 N N . ALA A 1 708 ? -8.543 24.780 -24.576 1.00 96.81 708 ALA A N 1
ATOM 5695 C CA . ALA A 1 708 ? -7.718 23.578 -24.450 1.00 96.81 708 ALA A CA 1
ATOM 5696 C C . ALA A 1 708 ? -8.548 22.305 -24.196 1.00 96.81 708 ALA A C 1
ATOM 5698 O O . ALA A 1 708 ? -8.333 21.308 -24.873 1.00 96.81 708 ALA A O 1
ATOM 5699 N N . GLU A 1 709 ? -9.547 22.345 -23.307 1.00 95.62 709 GLU A N 1
ATOM 5700 C CA . GLU A 1 709 ? -10.451 21.207 -23.055 1.00 95.62 709 GLU A CA 1
ATOM 5701 C C . GLU A 1 709 ? -11.288 20.829 -24.291 1.00 95.62 709 GLU A C 1
ATOM 5703 O O . GLU A 1 709 ? -11.635 19.663 -24.486 1.00 95.62 709 GLU A O 1
ATOM 5708 N N . THR A 1 710 ? -11.623 21.806 -25.138 1.00 96.88 710 THR A N 1
ATOM 5709 C CA . THR A 1 710 ? -12.344 21.559 -26.395 1.00 96.88 710 THR A CA 1
ATOM 5710 C C . THR A 1 710 ? -11.431 20.879 -27.415 1.00 96.88 710 THR A C 1
ATOM 5712 O O . THR A 1 710 ? -11.826 19.881 -28.018 1.00 96.88 710 THR A O 1
ATOM 5715 N N . GLN A 1 711 ? -10.197 21.370 -27.564 1.00 96.56 711 GLN A N 1
ATOM 5716 C CA . GLN A 1 711 ? -9.198 20.767 -28.450 1.00 96.56 711 GLN A CA 1
ATOM 5717 C C . GLN A 1 711 ? -8.787 19.367 -27.982 1.00 96.56 711 GLN A C 1
ATOM 5719 O O . GLN A 1 711 ? -8.696 18.461 -28.804 1.00 96.56 711 GLN A O 1
ATOM 5724 N N . GLU A 1 712 ? -8.629 19.155 -26.6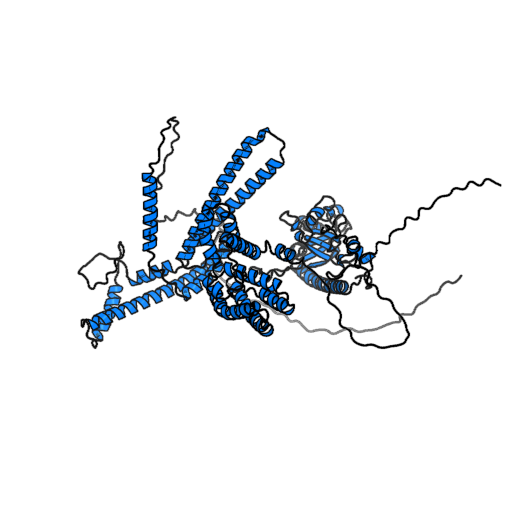72 1.00 95.12 712 GLU A N 1
ATOM 5725 C CA . GLU A 1 712 ? -8.349 17.844 -26.076 1.00 95.12 712 GLU A CA 1
ATOM 5726 C C . GLU A 1 712 ? -9.368 16.796 -26.535 1.00 95.12 712 GLU A C 1
ATOM 5728 O O . GLU A 1 712 ? -8.980 15.749 -27.044 1.00 95.12 712 GLU A O 1
ATOM 5733 N N . LYS A 1 713 ? -10.672 17.086 -26.434 1.00 95.31 713 LYS A N 1
ATOM 5734 C CA . LYS A 1 713 ? -11.721 16.142 -26.858 1.00 95.31 713 LYS A CA 1
ATOM 5735 C C . LYS A 1 713 ? -11.591 15.754 -28.332 1.00 95.31 713 LYS A C 1
ATOM 5737 O O . LYS A 1 713 ? -11.744 14.583 -28.668 1.00 95.31 713 LYS A O 1
ATOM 5742 N N . ILE A 1 714 ? -11.300 16.719 -29.205 1.00 96.75 714 ILE A N 1
ATOM 5743 C CA . ILE A 1 714 ? -11.164 16.491 -30.650 1.00 96.75 714 ILE A CA 1
ATOM 5744 C C . ILE A 1 714 ? -9.909 15.662 -30.949 1.00 96.75 714 ILE A C 1
ATOM 5746 O O . ILE A 1 714 ? -9.964 14.698 -31.716 1.00 96.75 714 ILE A O 1
ATOM 5750 N N . LEU A 1 715 ? -8.777 16.031 -30.350 1.00 96.44 715 LEU A N 1
ATOM 5751 C CA . LEU A 1 715 ? -7.495 15.371 -30.578 1.00 96.44 715 LEU A CA 1
ATOM 5752 C C . LEU A 1 715 ? -7.494 13.944 -30.020 1.00 96.44 715 LEU A C 1
ATOM 5754 O O . LEU A 1 715 ? -7.029 13.039 -30.708 1.00 96.44 715 LEU A O 1
ATOM 5758 N N . MET A 1 716 ? -8.102 13.713 -28.853 1.00 95.94 716 MET A N 1
ATOM 5759 C CA . MET A 1 716 ? -8.183 12.386 -28.237 1.00 95.94 716 MET A CA 1
ATOM 5760 C C . MET A 1 716 ? -8.977 11.386 -29.080 1.00 95.94 716 MET A C 1
ATOM 5762 O O . MET A 1 716 ? -8.589 10.224 -29.176 1.00 95.94 716 MET A O 1
ATOM 5766 N N . VAL A 1 717 ? -10.055 11.818 -29.744 1.00 95.75 717 VAL A N 1
ATOM 5767 C CA . VAL A 1 717 ? -10.793 10.950 -30.682 1.00 95.75 717 VAL A CA 1
ATOM 5768 C C . VAL A 1 717 ? -9.901 10.543 -31.858 1.00 95.75 717 VAL A C 1
ATOM 5770 O O . VAL A 1 717 ? -9.887 9.376 -32.251 1.00 95.75 717 VAL A O 1
ATOM 5773 N N . LYS A 1 718 ? -9.114 11.483 -32.400 1.00 95.69 718 LYS A N 1
ATOM 5774 C CA . LYS A 1 718 ? -8.154 11.192 -33.478 1.00 95.69 718 LYS A CA 1
ATOM 5775 C C . LYS A 1 718 ? -7.033 10.265 -33.006 1.00 95.69 718 LYS A C 1
ATOM 5777 O O . LYS A 1 718 ? -6.668 9.358 -33.748 1.00 95.69 718 LYS A O 1
ATOM 5782 N N . TYR A 1 719 ? -6.518 10.476 -31.794 1.00 96.06 719 TYR A N 1
ATOM 5783 C CA . TYR A 1 719 ? -5.485 9.641 -31.186 1.00 96.06 719 TYR A CA 1
ATOM 5784 C C . TYR A 1 719 ? -5.959 8.196 -31.026 1.00 96.06 719 TYR A C 1
ATOM 5786 O O . TYR A 1 719 ? -5.332 7.305 -31.584 1.00 96.06 719 TYR A O 1
ATOM 5794 N N . LYS A 1 720 ? -7.116 7.965 -30.389 1.00 95.25 720 LYS A N 1
ATOM 5795 C CA . LYS A 1 720 ? -7.668 6.611 -30.196 1.00 95.25 720 LYS A CA 1
ATOM 5796 C C . LYS A 1 720 ? -7.912 5.881 -31.515 1.00 95.25 720 LYS A C 1
ATOM 5798 O O . LYS A 1 720 ? -7.604 4.701 -31.632 1.00 95.25 720 LYS A O 1
ATOM 5803 N N . LYS A 1 721 ? -8.406 6.589 -32.538 1.00 95.94 721 LYS A N 1
ATOM 5804 C CA . LYS A 1 721 ? -8.586 6.009 -33.877 1.00 95.94 721 LYS A CA 1
ATOM 5805 C C . LYS A 1 721 ? -7.254 5.604 -34.519 1.00 95.94 721 LYS A C 1
ATOM 5807 O O . LYS A 1 721 ? -7.195 4.563 -35.162 1.00 95.94 721 LYS A O 1
ATOM 5812 N N . ARG A 1 722 ? -6.198 6.415 -34.364 1.00 94.94 722 ARG A N 1
ATOM 5813 C CA . ARG A 1 722 ? -4.852 6.059 -34.843 1.00 94.94 722 ARG A CA 1
ATOM 5814 C C . ARG A 1 722 ? -4.270 4.896 -34.053 1.00 94.94 722 ARG A C 1
ATOM 5816 O O . ARG A 1 722 ? -3.759 3.983 -34.673 1.00 94.94 722 ARG A O 1
ATOM 5823 N N . GLN A 1 723 ? -4.402 4.904 -32.732 1.00 95.12 723 GLN A N 1
ATOM 5824 C CA . GLN A 1 723 ? -3.947 3.811 -31.878 1.00 95.12 723 GLN A CA 1
ATOM 5825 C C . GLN A 1 723 ? -4.543 2.475 -32.332 1.00 95.12 723 GLN A C 1
ATOM 5827 O O . GLN A 1 723 ? -3.791 1.575 -32.670 1.00 95.12 723 GLN A O 1
ATOM 5832 N N . MET A 1 724 ? -5.869 2.399 -32.499 1.00 95.44 724 MET A N 1
ATOM 5833 C CA . MET A 1 724 ? -6.526 1.192 -33.017 1.00 95.44 724 MET A CA 1
ATOM 5834 C C . MET A 1 724 ? -6.010 0.761 -34.398 1.00 95.44 724 MET A C 1
ATOM 5836 O O . MET A 1 724 ? -5.900 -0.429 -34.660 1.00 95.44 724 MET A O 1
ATOM 5840 N N . TYR A 1 725 ? -5.715 1.712 -35.290 1.00 96.62 725 TYR A N 1
ATOM 5841 C CA . TYR A 1 725 ? -5.153 1.403 -36.607 1.00 96.62 725 TYR A CA 1
ATOM 5842 C C . TYR A 1 725 ? -3.755 0.783 -36.498 1.00 96.62 725 TYR A C 1
ATOM 5844 O O . TYR A 1 725 ? -3.501 -0.241 -37.119 1.00 96.62 725 TYR A O 1
ATOM 5852 N N . PHE A 1 726 ? -2.872 1.376 -35.692 1.00 95.75 726 PHE A N 1
ATOM 5853 C CA . PHE A 1 726 ? -1.514 0.866 -35.495 1.00 95.75 726 PHE A CA 1
ATOM 5854 C C . PHE A 1 726 ? -1.499 -0.469 -34.750 1.00 95.75 726 PHE A C 1
ATOM 5856 O O . PHE A 1 726 ? -0.728 -1.345 -35.123 1.00 95.75 726 PHE A O 1
ATOM 5863 N N . ASP A 1 727 ? -2.372 -0.653 -33.760 1.00 93.88 727 ASP A N 1
ATOM 5864 C CA . ASP A 1 727 ? -2.503 -1.922 -33.041 1.00 93.88 727 ASP A CA 1
ATOM 5865 C C . ASP A 1 727 ? -2.970 -3.046 -33.987 1.00 93.88 727 ASP A C 1
ATOM 5867 O O . ASP A 1 727 ? -2.453 -4.161 -33.928 1.00 93.88 727 ASP A O 1
ATOM 5871 N N . GLU A 1 728 ? -3.891 -2.752 -34.913 1.00 94.56 728 GLU A N 1
ATOM 5872 C CA . GLU A 1 728 ? -4.331 -3.715 -35.930 1.00 94.56 728 GLU A CA 1
ATOM 5873 C C . GLU A 1 728 ? -3.229 -4.007 -36.960 1.00 94.56 728 GLU A C 1
ATOM 5875 O O . GLU A 1 728 ? -3.016 -5.164 -37.312 1.00 94.56 728 GLU A O 1
ATOM 5880 N N . CYS A 1 729 ? -2.483 -2.988 -37.405 1.00 94.31 729 CYS A N 1
ATOM 5881 C CA . CYS A 1 729 ? -1.313 -3.179 -38.265 1.00 94.31 729 CYS A CA 1
ATOM 5882 C C . CYS A 1 729 ? -0.245 -4.051 -37.589 1.00 94.31 729 CYS A C 1
ATOM 5884 O O . CYS A 1 729 ? 0.224 -4.996 -38.215 1.00 94.31 729 CYS A O 1
ATOM 5886 N N . LYS A 1 730 ? 0.079 -3.792 -36.312 1.00 93.69 730 LYS A N 1
ATOM 5887 C CA . LYS A 1 730 ? 1.022 -4.591 -35.509 1.00 93.69 730 LYS A CA 1
ATOM 5888 C C . LYS A 1 730 ? 0.558 -6.048 -35.438 1.00 93.69 730 LYS A C 1
ATOM 5890 O O . LYS A 1 730 ? 1.293 -6.960 -35.803 1.00 93.69 730 LYS A O 1
ATOM 5895 N N . LYS A 1 731 ? -0.715 -6.260 -35.087 1.00 92.62 731 LYS A N 1
ATOM 5896 C CA . LYS A 1 731 ? -1.336 -7.589 -34.995 1.00 92.62 731 LYS A CA 1
ATOM 5897 C C . LYS A 1 731 ? -1.323 -8.359 -36.320 1.00 92.62 731 LYS A C 1
ATOM 5899 O O . LYS A 1 731 ? -1.138 -9.572 -36.306 1.00 92.62 731 LYS A O 1
ATOM 5904 N N . GLN A 1 732 ? -1.537 -7.676 -37.443 1.00 93.81 732 GLN A N 1
ATOM 5905 C CA . GLN A 1 732 ? -1.530 -8.276 -38.783 1.00 93.81 732 GLN A CA 1
ATOM 5906 C C . GLN A 1 732 ? -0.139 -8.293 -39.438 1.00 93.81 732 GLN A C 1
ATOM 5908 O O . GLN A 1 732 ? -0.027 -8.733 -40.580 1.00 93.81 732 GLN A O 1
ATOM 5913 N N . GLN A 1 733 ? 0.902 -7.809 -38.748 1.00 93.81 733 GLN A N 1
ATOM 5914 C CA . GLN A 1 733 ? 2.255 -7.636 -39.287 1.00 93.81 733 GLN A CA 1
ATOM 5915 C C . GLN A 1 733 ? 2.271 -6.848 -40.611 1.00 93.81 733 GLN A C 1
ATOM 5917 O O . GLN A 1 733 ? 2.955 -7.212 -41.567 1.00 93.81 733 GLN A O 1
ATOM 5922 N N . LEU A 1 734 ? 1.485 -5.769 -40.684 1.00 94.88 734 LEU A N 1
ATOM 5923 C CA . LEU A 1 734 ? 1.398 -4.889 -41.850 1.00 94.88 734 LEU A CA 1
ATOM 5924 C C . LEU A 1 734 ? 2.145 -3.575 -41.611 1.00 94.88 734 LEU A C 1
ATOM 5926 O O . LEU A 1 734 ? 1.995 -2.937 -40.569 1.00 94.88 734 LEU A O 1
ATOM 5930 N N . ASN A 1 735 ? 2.853 -3.104 -42.633 1.00 95.06 735 ASN A N 1
ATOM 5931 C CA . ASN A 1 735 ? 3.418 -1.765 -42.667 1.00 95.06 735 ASN A CA 1
ATOM 5932 C C . ASN A 1 735 ? 2.276 -0.718 -42.699 1.00 95.06 735 ASN A C 1
ATOM 5934 O O . ASN A 1 735 ? 1.413 -0.767 -43.585 1.00 95.06 735 ASN A O 1
ATOM 5938 N N . PRO A 1 736 ? 2.236 0.247 -41.762 1.00 94.06 736 PRO A N 1
ATOM 5939 C CA . PRO A 1 736 ? 1.120 1.181 -41.606 1.00 94.06 736 PRO A CA 1
ATOM 5940 C C . PRO A 1 736 ? 0.999 2.199 -42.749 1.00 94.06 736 PRO A C 1
ATOM 5942 O O . PRO A 1 736 ? -0.068 2.801 -42.901 1.00 94.06 736 PRO A O 1
ATOM 5945 N N . GLU A 1 737 ? 2.044 2.402 -43.553 1.00 93.50 737 GLU A N 1
ATOM 5946 C CA . GLU A 1 737 ? 2.003 3.250 -44.747 1.00 93.50 737 GLU A CA 1
ATOM 5947 C C . GLU A 1 737 ? 1.538 2.456 -45.970 1.00 93.50 737 GLU A C 1
ATOM 5949 O O . GLU A 1 737 ? 0.541 2.805 -46.608 1.00 93.50 737 GLU A O 1
ATOM 5954 N N . THR A 1 738 ? 2.253 1.377 -46.294 1.00 94.81 738 THR A N 1
ATOM 5955 C CA . THR A 1 738 ? 2.043 0.639 -47.548 1.00 94.81 738 THR A CA 1
ATOM 5956 C C . THR A 1 738 ? 0.887 -0.354 -47.464 1.00 94.81 738 THR A C 1
ATOM 5958 O O . THR A 1 738 ? 0.369 -0.775 -48.501 1.00 94.81 738 THR A O 1
ATOM 5961 N N . LYS A 1 739 ? 0.467 -0.714 -46.242 1.00 94.88 739 LYS A N 1
ATOM 5962 C CA . LYS A 1 739 ? -0.528 -1.754 -45.925 1.00 94.88 739 LYS A CA 1
ATOM 5963 C C . LYS A 1 739 ? -0.153 -3.139 -46.456 1.00 94.88 739 LYS A C 1
ATOM 5965 O O . LYS A 1 739 ? -1.022 -3.995 -46.613 1.00 94.88 739 LYS A O 1
ATOM 5970 N N . LYS A 1 740 ? 1.125 -3.344 -46.770 1.00 95.62 740 LYS A N 1
ATOM 5971 C CA . LYS A 1 740 ? 1.698 -4.633 -47.164 1.00 95.62 740 LYS A CA 1
ATOM 5972 C C . LYS A 1 740 ? 2.307 -5.318 -45.935 1.00 95.62 740 LYS A C 1
ATOM 5974 O O . LYS A 1 740 ? 2.581 -4.617 -44.962 1.00 95.62 740 LYS A O 1
ATOM 5979 N N . PRO A 1 741 ? 2.514 -6.645 -45.960 1.00 95.81 741 PRO A N 1
ATOM 5980 C CA . PRO A 1 741 ? 3.280 -7.332 -44.924 1.00 95.81 741 PRO A CA 1
ATOM 5981 C C . PRO A 1 741 ? 4.638 -6.662 -44.695 1.00 95.81 741 PRO A C 1
ATOM 5983 O O . PRO A 1 741 ? 5.248 -6.197 -45.661 1.00 95.81 741 PRO A O 1
ATOM 5986 N N . LEU A 1 742 ? 5.074 -6.592 -43.436 1.00 92.62 742 LEU A N 1
ATOM 5987 C CA . LEU A 1 742 ? 6.377 -6.039 -43.063 1.00 92.62 742 LEU A CA 1
ATOM 5988 C C . LEU A 1 742 ? 7.491 -6.807 -43.789 1.00 92.62 742 LEU A C 1
ATOM 5990 O O . LEU A 1 742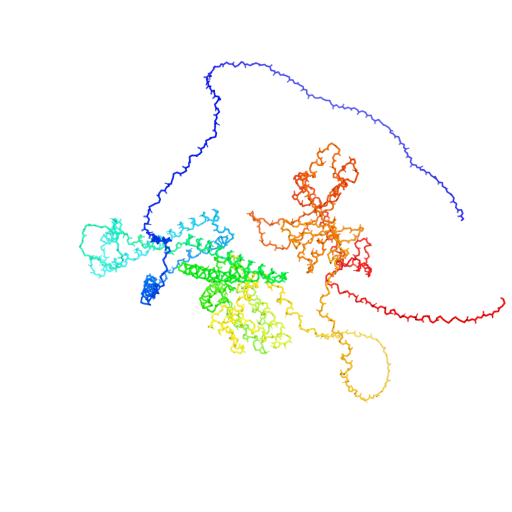 ? 7.533 -8.038 -43.751 1.00 92.62 742 LEU A O 1
ATOM 5994 N N . SER A 1 743 ? 8.372 -6.081 -44.478 1.00 93.62 743 SER A N 1
ATOM 5995 C CA . SER A 1 743 ? 9.588 -6.661 -45.055 1.00 93.62 743 SER A CA 1
ATOM 5996 C C . SER A 1 743 ? 10.648 -6.919 -43.970 1.00 93.62 743 SER A C 1
ATOM 5998 O O . SER A 1 743 ? 10.517 -6.472 -42.827 1.00 93.62 743 SER A O 1
ATOM 6000 N N . ALA A 1 744 ? 11.726 -7.628 -44.322 1.00 92.31 744 ALA A N 1
ATOM 6001 C CA . ALA A 1 744 ? 12.885 -7.772 -43.436 1.00 92.31 744 ALA A CA 1
ATOM 6002 C C . ALA A 1 744 ? 13.504 -6.400 -43.102 1.00 92.31 744 ALA A C 1
ATOM 6004 O O . ALA A 1 744 ? 13.751 -6.100 -41.940 1.00 92.31 744 ALA A O 1
ATOM 6005 N N . GLU A 1 745 ? 13.622 -5.526 -44.104 1.00 93.44 745 GLU A N 1
ATOM 6006 C CA . GLU A 1 745 ? 14.086 -4.143 -43.934 1.00 93.44 745 GLU A CA 1
ATOM 6007 C C . GLU A 1 745 ? 13.169 -3.346 -42.990 1.00 93.44 745 GLU A C 1
ATOM 6009 O O . GLU A 1 745 ? 13.651 -2.658 -42.094 1.00 93.44 745 GLU A O 1
ATOM 6014 N N . ASP A 1 746 ? 11.842 -3.472 -43.127 1.00 91.38 746 ASP A N 1
ATOM 6015 C CA . ASP A 1 746 ? 10.890 -2.819 -42.218 1.00 91.38 746 ASP A CA 1
ATOM 6016 C C . ASP A 1 746 ? 11.055 -3.316 -40.775 1.00 91.38 746 ASP A C 1
ATOM 6018 O O . ASP A 1 746 ? 10.868 -2.547 -39.834 1.00 91.38 746 ASP A O 1
ATOM 6022 N N . SER A 1 747 ? 11.405 -4.591 -40.596 1.00 88.25 747 SER A N 1
ATOM 6023 C CA . SER A 1 747 ? 11.596 -5.212 -39.281 1.00 88.25 747 SER A CA 1
ATOM 6024 C C . SER A 1 747 ? 12.868 -4.711 -38.590 1.00 88.25 747 SER A C 1
ATOM 6026 O O . SER A 1 747 ? 12.874 -4.534 -37.374 1.00 88.25 747 SER A O 1
ATOM 6028 N N . GLU A 1 748 ? 13.920 -4.422 -39.358 1.00 88.69 748 GLU A N 1
ATOM 6029 C CA . GLU A 1 748 ? 15.158 -3.813 -38.856 1.00 88.69 748 GLU A CA 1
ATOM 6030 C C . GLU A 1 748 ? 14.995 -2.311 -38.582 1.00 88.69 748 GLU A C 1
ATOM 6032 O O . GLU A 1 748 ? 15.504 -1.781 -37.592 1.00 88.69 748 GLU A O 1
ATOM 6037 N N . VAL A 1 749 ? 14.280 -1.595 -39.456 1.00 90.94 749 VAL A N 1
ATOM 6038 C CA . VAL A 1 749 ? 14.119 -0.138 -39.346 1.00 90.94 749 VAL A CA 1
ATOM 6039 C C . VAL A 1 749 ? 13.053 0.244 -38.315 1.00 90.94 749 VAL A C 1
ATOM 6041 O O . VAL A 1 749 ? 13.223 1.236 -37.598 1.00 90.94 749 VAL A O 1
ATOM 6044 N N . TYR A 1 750 ? 11.977 -0.538 -38.215 1.00 92.88 750 TYR A N 1
ATOM 6045 C CA . TYR A 1 750 ? 10.818 -0.289 -37.356 1.00 92.88 750 TYR A CA 1
ATOM 6046 C C . TYR A 1 750 ? 10.492 -1.504 -36.463 1.00 92.88 750 TYR A C 1
ATOM 6048 O O . TYR A 1 750 ? 9.367 -2.016 -36.506 1.00 92.88 750 TYR A O 1
ATOM 6056 N N . PRO A 1 751 ? 11.424 -1.953 -35.600 1.00 90.38 751 PRO A N 1
ATOM 6057 C CA . PRO A 1 751 ? 11.250 -3.170 -34.798 1.00 90.38 751 PRO A CA 1
ATOM 6058 C C . PRO A 1 751 ? 10.014 -3.126 -33.884 1.00 90.38 751 PRO A C 1
ATOM 6060 O O . PRO A 1 751 ? 9.396 -4.149 -33.607 1.00 90.38 751 PRO A O 1
ATOM 6063 N N . TRP A 1 752 ? 9.568 -1.931 -33.485 1.00 92.56 752 TRP A N 1
ATOM 6064 C CA . TRP A 1 752 ? 8.362 -1.717 -32.674 1.00 92.56 752 TRP A CA 1
ATOM 6065 C C . TRP A 1 752 ? 7.032 -2.041 -33.383 1.00 92.56 752 TRP A C 1
ATOM 6067 O O . TRP A 1 752 ? 5.979 -2.054 -32.733 1.00 92.56 752 TRP A O 1
ATOM 6077 N N . LEU A 1 753 ? 7.043 -2.259 -34.703 1.00 92.00 753 LEU A N 1
ATOM 6078 C CA . LEU A 1 753 ? 5.869 -2.693 -35.470 1.00 92.00 753 LEU A CA 1
ATOM 6079 C C . LEU A 1 753 ? 5.658 -4.215 -35.433 1.00 92.00 753 LEU A C 1
ATOM 6081 O O . LEU A 1 753 ? 4.603 -4.679 -35.864 1.00 92.00 753 LEU A O 1
ATOM 6085 N N . LEU A 1 754 ? 6.613 -4.983 -34.903 1.00 89.50 754 LEU A N 1
ATOM 6086 C CA . LEU A 1 754 ? 6.486 -6.428 -34.724 1.00 89.50 754 LEU A CA 1
ATOM 6087 C C . LEU A 1 754 ? 5.645 -6.746 -33.485 1.00 89.50 754 LEU A C 1
ATOM 6089 O O . LEU A 1 754 ? 5.824 -6.127 -32.439 1.00 89.50 754 LEU A O 1
ATOM 6093 N N . SER A 1 755 ? 4.715 -7.700 -33.591 1.00 83.94 755 SER A N 1
ATOM 6094 C CA . SER A 1 755 ? 3.966 -8.208 -32.430 1.00 83.94 755 SER A CA 1
ATOM 6095 C C . SER A 1 755 ? 4.908 -8.775 -31.373 1.00 83.94 755 SER A C 1
ATOM 6097 O O . SER A 1 755 ? 5.864 -9.460 -31.714 1.00 83.94 755 SER A O 1
ATOM 6099 N N . ASP A 1 756 ? 4.570 -8.572 -30.099 1.00 78.19 756 ASP A N 1
ATOM 6100 C CA . ASP A 1 756 ? 5.377 -9.056 -28.966 1.00 78.19 756 ASP A CA 1
ATOM 6101 C C . ASP A 1 756 ? 5.464 -10.604 -28.934 1.00 78.19 756 ASP A C 1
ATOM 6103 O O . ASP A 1 756 ? 6.390 -11.161 -28.357 1.00 78.19 756 ASP A O 1
ATOM 6107 N N . ASP A 1 757 ? 4.538 -11.292 -29.618 1.00 69.94 757 ASP A N 1
ATOM 6108 C CA . ASP A 1 757 ? 4.488 -12.755 -29.771 1.00 69.94 757 ASP A CA 1
ATOM 6109 C C . ASP A 1 757 ? 5.170 -13.277 -31.057 1.00 69.94 757 ASP A C 1
ATOM 6111 O O . ASP A 1 757 ? 5.186 -14.484 -31.313 1.00 69.94 757 ASP A O 1
ATOM 6115 N N . ALA A 1 758 ? 5.667 -12.395 -31.931 1.00 62.25 758 ALA A N 1
ATOM 6116 C CA . ALA A 1 758 ? 6.248 -12.807 -33.204 1.00 62.25 758 ALA A CA 1
ATOM 6117 C C . ALA A 1 758 ? 7.686 -13.302 -32.997 1.00 62.25 758 ALA A C 1
ATOM 6119 O O . ALA A 1 758 ? 8.597 -12.514 -32.755 1.00 62.25 758 ALA A O 1
ATOM 6120 N N . VAL A 1 759 ? 7.897 -14.614 -33.135 1.00 55.25 759 VAL A N 1
ATOM 6121 C CA . VAL A 1 759 ? 9.242 -15.195 -33.222 1.00 55.25 759 VAL A CA 1
ATOM 6122 C C . VAL A 1 759 ? 9.896 -14.658 -34.494 1.00 55.25 759 VAL A C 1
ATOM 6124 O O . VAL A 1 759 ? 9.437 -14.955 -35.599 1.00 55.25 759 VAL A O 1
ATOM 6127 N N . LEU A 1 760 ? 10.939 -13.839 -34.338 1.00 54.44 760 LEU A N 1
ATOM 6128 C CA . LEU A 1 760 ? 11.727 -13.334 -35.458 1.00 54.44 760 LEU A CA 1
ATOM 6129 C C . LEU A 1 760 ? 12.252 -14.528 -36.277 1.00 54.44 760 LEU A C 1
ATOM 6131 O O . LEU A 1 760 ? 12.915 -15.401 -35.708 1.00 54.44 760 LEU A O 1
ATOM 6135 N N . PRO A 1 761 ? 11.985 -14.608 -37.593 1.00 47.56 761 PRO A N 1
ATOM 6136 C CA . PRO A 1 761 ? 12.665 -15.579 -38.435 1.00 47.56 761 PRO A CA 1
ATOM 6137 C C . PRO A 1 761 ? 14.161 -15.248 -38.404 1.00 47.56 761 PRO A C 1
ATOM 6139 O O . PRO A 1 761 ? 14.560 -14.182 -38.871 1.00 47.56 761 PRO A O 1
ATOM 6142 N N . LYS A 1 762 ? 14.974 -16.133 -37.799 1.00 44.12 762 LYS A N 1
ATOM 6143 C CA . LYS A 1 762 ? 16.435 -15.978 -37.708 1.00 44.12 762 LYS A CA 1
ATOM 6144 C C . LYS A 1 762 ? 16.970 -15.624 -39.098 1.00 44.12 762 LYS A C 1
ATOM 6146 O O . LYS A 1 762 ? 16.797 -16.399 -40.043 1.00 44.12 762 LYS A O 1
ATOM 6151 N N . ALA A 1 763 ? 17.580 -14.444 -39.216 1.00 40.09 763 ALA A N 1
ATOM 6152 C CA . ALA A 1 763 ? 18.225 -14.007 -40.441 1.00 40.09 763 ALA A CA 1
ATOM 6153 C C . ALA A 1 763 ? 19.230 -15.085 -40.850 1.00 40.09 763 ALA A C 1
ATOM 6155 O O . ALA A 1 763 ? 20.146 -15.422 -40.099 1.00 40.09 763 ALA A O 1
ATOM 6156 N N . THR A 1 764 ? 19.021 -15.682 -42.020 1.00 35.75 764 THR A N 1
ATOM 6157 C CA . THR A 1 764 ? 19.965 -16.638 -42.585 1.00 35.75 764 THR A CA 1
ATOM 6158 C C . THR A 1 764 ? 21.196 -15.827 -42.957 1.00 35.75 764 THR A C 1
ATOM 6160 O O . THR A 1 764 ? 21.208 -15.151 -43.986 1.00 35.75 764 THR A O 1
ATOM 6163 N N . VAL A 1 765 ? 22.202 -15.824 -42.077 1.00 36.03 765 VAL A N 1
ATOM 6164 C CA . VAL A 1 765 ? 23.514 -15.244 -42.360 1.00 36.03 765 VAL A CA 1
ATOM 6165 C C . VAL A 1 765 ? 24.027 -15.969 -43.592 1.00 36.03 765 VAL A C 1
ATOM 6167 O O . VAL A 1 765 ? 24.471 -17.116 -43.540 1.00 36.03 765 VAL A O 1
ATOM 6170 N N . THR A 1 766 ? 23.871 -15.320 -44.739 1.00 35.94 766 THR A N 1
ATOM 6171 C CA . THR A 1 766 ? 24.402 -15.816 -45.995 1.00 35.94 766 THR A CA 1
ATOM 6172 C C . THR A 1 766 ? 25.900 -15.646 -45.846 1.00 35.94 766 THR A C 1
ATOM 6174 O O . THR A 1 766 ? 26.390 -14.521 -45.899 1.00 35.94 766 THR A O 1
ATOM 6177 N N . LYS A 1 767 ? 26.610 -16.745 -45.554 1.00 35.97 767 LYS A N 1
ATOM 6178 C CA . LYS A 1 767 ? 28.073 -16.791 -45.598 1.00 35.97 767 LYS A CA 1
ATOM 6179 C C . LYS A 1 767 ? 28.492 -16.179 -46.930 1.00 35.97 767 LYS A C 1
ATOM 6181 O O . LYS A 1 767 ? 28.288 -16.779 -47.984 1.00 35.97 767 LYS A O 1
ATOM 6186 N N . GLN A 1 768 ? 29.021 -14.964 -46.858 1.00 36.44 768 GLN A N 1
ATOM 6187 C CA . GLN A 1 768 ? 29.776 -14.343 -47.925 1.00 36.44 768 GLN A CA 1
ATOM 6188 C C . GLN A 1 768 ? 30.964 -15.279 -48.147 1.00 36.44 768 GLN A C 1
ATOM 6190 O O . GLN A 1 768 ? 31.869 -15.363 -47.325 1.00 36.44 768 GLN A O 1
ATOM 6195 N N . THR A 1 769 ? 30.887 -16.102 -49.188 1.00 36.97 769 THR A N 1
ATOM 6196 C CA . THR A 1 769 ? 32.060 -16.788 -49.712 1.00 36.97 769 THR A CA 1
ATOM 6197 C C . THR A 1 769 ? 32.977 -15.704 -50.246 1.00 36.97 769 THR A C 1
ATOM 6199 O O . THR A 1 769 ? 32.676 -15.108 -51.284 1.00 36.97 769 THR A O 1
ATOM 6202 N N . ASP A 1 770 ? 34.048 -15.440 -49.504 1.00 39.44 770 ASP A N 1
ATOM 6203 C CA . ASP A 1 770 ? 35.240 -14.768 -50.000 1.00 39.44 770 ASP A CA 1
ATOM 6204 C C . ASP A 1 770 ? 35.701 -15.527 -51.246 1.00 39.44 770 ASP A C 1
ATOM 6206 O O . ASP A 1 770 ? 36.231 -16.636 -51.185 1.00 39.44 770 ASP A O 1
ATOM 6210 N N . ASN A 1 771 ? 35.366 -14.966 -52.403 1.00 40.34 771 ASN A N 1
ATOM 6211 C CA . ASN A 1 771 ? 35.879 -15.408 -53.682 1.00 40.34 771 ASN A CA 1
ATOM 6212 C C . ASN A 1 771 ? 37.160 -14.602 -53.898 1.00 40.34 771 ASN A C 1
ATOM 6214 O O . ASN A 1 771 ? 37.114 -13.498 -54.446 1.00 40.34 771 ASN A O 1
ATOM 6218 N N . ASP A 1 772 ? 38.268 -15.130 -53.377 1.00 42.84 772 ASP A N 1
ATOM 6219 C CA . ASP A 1 772 ? 39.615 -14.647 -53.656 1.00 42.84 772 ASP A CA 1
ATOM 6220 C C . ASP A 1 772 ? 39.841 -14.701 -55.171 1.00 42.84 772 ASP A C 1
ATOM 6222 O O . ASP A 1 772 ? 40.070 -15.750 -55.775 1.00 42.84 772 ASP A O 1
ATOM 6226 N N . GLY A 1 773 ? 39.697 -13.539 -55.804 1.00 42.50 773 GLY A N 1
ATOM 6227 C CA . GLY A 1 773 ? 40.076 -13.320 -57.186 1.00 42.50 773 GLY A CA 1
ATOM 6228 C C . GLY A 1 773 ? 41.593 -13.285 -57.288 1.00 42.50 773 GLY A C 1
ATOM 6229 O O . GLY A 1 773 ? 42.196 -12.226 -57.114 1.00 42.50 773 GLY A O 1
ATOM 6230 N N . ASP A 1 774 ? 42.185 -14.436 -57.597 1.00 46.50 774 ASP A N 1
ATOM 6231 C CA . ASP A 1 774 ? 43.546 -14.549 -58.116 1.00 46.50 774 ASP A CA 1
ATOM 6232 C C . ASP A 1 774 ? 43.689 -13.655 -59.360 1.00 46.50 774 ASP A C 1
ATOM 6234 O O . ASP A 1 774 ? 43.212 -13.962 -60.456 1.00 46.50 774 ASP A O 1
ATOM 6238 N N . HIS A 1 775 ? 44.344 -12.507 -59.179 1.00 42.22 775 HIS A N 1
ATOM 6239 C CA . HIS A 1 775 ? 44.817 -11.661 -60.266 1.00 42.22 775 HIS A CA 1
ATOM 6240 C C . HIS A 1 775 ? 46.124 -12.243 -60.818 1.00 42.22 775 HIS A C 1
ATOM 6242 O O . HIS A 1 775 ? 47.221 -11.869 -60.405 1.00 42.22 775 HIS A O 1
ATOM 6248 N N . ASP A 1 776 ? 45.986 -13.153 -61.779 1.00 50.56 776 ASP A N 1
ATOM 6249 C CA . ASP A 1 776 ? 47.064 -13.575 -62.671 1.00 50.56 776 ASP A CA 1
ATOM 6250 C C . ASP A 1 776 ? 47.287 -12.485 -63.737 1.00 50.56 776 ASP A C 1
ATOM 6252 O O . ASP A 1 776 ? 46.518 -12.339 -64.690 1.00 50.56 776 ASP A O 1
ATOM 6256 N N . MET A 1 777 ? 48.301 -11.641 -63.529 1.00 54.00 777 MET A N 1
ATOM 6257 C CA . MET A 1 777 ? 48.768 -10.660 -64.514 1.00 54.00 777 MET A CA 1
ATOM 6258 C C . MET A 1 777 ? 49.811 -11.327 -65.411 1.00 54.00 777 MET A C 1
ATOM 6260 O O . MET A 1 777 ? 51.018 -11.140 -65.240 1.00 54.00 777 MET A O 1
ATOM 6264 N N . GLY A 1 778 ? 49.317 -12.099 -66.379 1.00 48.06 778 GLY A N 1
ATOM 6265 C CA . GLY A 1 778 ? 50.090 -12.536 -67.532 1.00 48.06 778 GLY A CA 1
ATOM 6266 C C . GLY A 1 778 ? 50.565 -11.326 -68.335 1.00 48.06 778 GLY A C 1
ATOM 6267 O O . GLY A 1 778 ? 49.763 -10.549 -68.854 1.00 48.06 778 GLY A O 1
ATOM 6268 N N . MET A 1 779 ? 51.885 -11.163 -68.400 1.00 54.69 779 MET A N 1
ATOM 6269 C CA . MET A 1 779 ? 52.538 -10.388 -69.446 1.00 54.69 779 MET A CA 1
ATOM 6270 C C . MET A 1 779 ? 52.236 -11.040 -70.791 1.00 54.69 779 MET A C 1
ATOM 6272 O O . MET A 1 779 ? 52.523 -12.221 -70.944 1.00 54.69 779 MET A O 1
ATOM 6276 N N . ASP A 1 780 ? 51.769 -10.256 -71.755 1.00 49.75 780 ASP A N 1
ATOM 6277 C CA . ASP A 1 780 ? 52.039 -10.526 -73.163 1.00 49.75 780 ASP A CA 1
ATOM 6278 C C . ASP A 1 780 ? 52.394 -9.206 -73.855 1.00 49.75 780 ASP A C 1
ATOM 6280 O O . ASP A 1 780 ? 51.583 -8.288 -74.009 1.00 49.75 780 ASP A O 1
ATOM 6284 N N . GLU A 1 781 ? 53.677 -9.125 -74.204 1.00 57.50 781 GLU A N 1
ATOM 6285 C CA . GLU A 1 781 ? 54.201 -8.361 -75.325 1.00 57.50 781 GLU A CA 1
ATOM 6286 C C . GLU A 1 781 ? 53.673 -8.994 -76.623 1.00 57.50 781 GLU A C 1
ATOM 6288 O O . GLU A 1 781 ? 53.803 -10.199 -76.803 1.00 57.50 781 GLU A O 1
ATOM 6293 N N . ASP A 1 782 ? 53.068 -8.204 -77.513 1.00 51.97 782 ASP A N 1
ATOM 6294 C CA . ASP A 1 782 ? 53.481 -8.075 -78.921 1.00 51.97 782 ASP A CA 1
ATOM 6295 C C . ASP A 1 782 ? 52.394 -7.405 -79.789 1.00 51.97 782 ASP A C 1
ATOM 6297 O O . ASP A 1 782 ? 51.222 -7.787 -79.766 1.00 51.97 782 ASP A O 1
ATOM 6301 N N . LEU A 1 783 ? 52.887 -6.476 -80.627 1.00 39.12 783 LEU A N 1
ATOM 6302 C CA . LEU A 1 783 ? 52.281 -5.714 -81.743 1.00 39.12 783 LEU A CA 1
ATOM 6303 C C . LEU A 1 783 ? 51.555 -4.390 -81.449 1.00 39.12 783 LEU A C 1
ATOM 6305 O O . LEU A 1 783 ? 50.407 -4.382 -80.955 1.00 39.12 783 LEU A O 1
#

Mean predicted aligned error: 20.52 Å

Solvent-accessible surface area (backbone atoms only — not comparable to full-atom values): 48354 Å² total; per-residue (Å²): 132,90,87,83,91,82,91,87,90,87,83,89,83,86,89,85,92,86,84,89,90,88,87,91,88,83,89,87,88,86,85,84,89,84,89,87,84,86,89,84,90,82,89,83,78,94,71,88,82,73,85,81,80,76,76,82,82,76,83,81,82,72,85,82,78,84,74,78,76,85,77,79,82,81,75,92,68,95,70,98,68,95,71,85,78,72,75,55,66,64,58,60,51,49,53,49,49,52,50,50,51,51,53,48,53,55,53,65,70,55,52,80,81,77,77,73,53,68,71,51,49,51,54,52,56,71,47,25,55,62,47,34,56,25,68,79,65,54,49,80,56,74,78,50,54,59,55,52,53,56,48,49,56,51,45,43,49,52,27,42,53,52,29,51,50,54,46,53,49,50,51,51,54,51,51,48,52,36,35,75,69,60,78,37,60,90,82,43,59,67,60,52,52,48,47,52,48,45,57,49,50,66,58,64,63,82,42,76,63,91,84,82,89,76,90,67,94,49,107,62,75,90,84,86,90,80,38,54,77,46,71,55,61,48,48,20,50,51,40,34,61,58,70,44,80,61,60,68,62,54,45,53,46,44,35,52,45,53,50,41,48,55,49,42,54,51,41,54,50,52,52,51,52,52,55,52,52,65,73,72,56,93,58,82,90,58,55,70,66,52,51,56,52,51,53,49,49,52,51,52,36,55,54,42,48,51,52,41,54,55,52,50,50,54,47,47,48,54,30,54,75,55,73,46,61,52,55,44,41,54,50,67,75,55,54,52,54,56,52,62,64,26,78,78,40,76,85,42,42,65,63,42,51,58,53,50,49,60,48,56,48,71,52,70,73,54,45,56,54,42,63,69,45,43,66,53,51,22,54,40,45,56,30,69,73,38,94,84,37,58,60,72,60,41,49,55,48,50,58,60,46,47,58,56,36,50,51,48,26,49,54,26,48,76,57,70,46,62,44,69,65,91,52,64,66,55,71,61,54,54,47,36,54,54,28,55,76,69,67,36,60,70,61,33,52,54,49,51,51,51,51,51,45,59,45,60,65,61,42,57,73,67,61,49,56,70,34,48,55,88,83,60,70,89,70,74,61,49,75,67,53,41,48,52,52,51,50,52,52,52,42,42,72,69,60,79,45,64,66,64,66,60,63,78,68,70,88,76,83,90,81,86,86,86,85,82,89,83,85,84,91,88,80,89,80,92,80,90,78,88,82,92,79,84,79,80,82,71,69,76,76,67,64,81,75,66,76,73,73,69,92,66,80,80,76,83,78,55,90,85,42,51,49,79,65,19,39,63,68,34,33,39,78,32,93,85,71,47,52,48,67,12,38,40,33,18,36,48,42,48,92,92,48,70,37,69,45,55,45,48,21,68,77,41,60,93,66,50,35,58,63,58,70,38,85,92,36,56,87,35,51,47,78,86,54,68,67,62,52,54,50,42,45,66,41,92,62,25,41,42,78,67,46,77,53,66,44,35,66,34,82,67,76,90,62,89,62,51,38,100,82,71,42,70,66,77,63,58,38,39,32,32,37,31,38,32,73,50,52,74,37,9,67,55,40,89,82,40,80,43,63,42,69,33,43,61,66,54,41,20,68,74,70,34,52,76,56,35,57,53,49,47,58,59,36,49,56,55,35,54,56,48,49,56,51,52,53,49,23,22,72,68,40,28,34,86,78,81,69,41,69,58,47,74,66,46,47,72,76,40,53,48,46,55,42,96,84,61,79,74,78,76,78,77,80,72,78,77,74,84,74,81,76,80,80,78,80,77,84,76,90,84,136

Radius of gyration: 42.4 Å; Cα contacts (8 Å, |Δi|>4): 627; chains: 1; bounding box: 101×122×144 Å

Foldseek 3Di:
DDDDDDDDDDDDDDDDDDDDDDDDDDDDDDDDDDDDDDDDDDDDDDDDDDDDDDDPDDDDDDDDPPPDDPDPPPDDDDDDDPDPPPPPVVVVVVVVVVVVVVVVVVVVVCDPQDDAPPVLQVLLLVLLLQLQVCLVVLDRPPVSVVSLVVSLVVQLVVLLVVLVVVLVVVLVVVLVVCCVVVVDPPPPVVVSVVSVVCSVVVLPDFDDDDDDDDDDDDVDDDDDDDTHDHPSVVSSVVSSVLSRDPVVVSSVLSNVLSVLVVLLVVLVVVLVVLVVVVVPDPDPVCPPVSVVVNVVSVVVNLVSLVVSLVSLLVSVVVCVSSVHQPLSNHDLVVVLVNLVSQVVDPVSVVSVLVVVLSNQEDDPQLVVLCVVLQVLLLLLQVQLLDLNRDLVSLVVSLVVLVVSQQVQLVVCVVSVHQSCRSGQVSVLSVVSSVCSVVSVSVSSLVSLLVNLLVVVLHDDPVSSPSRHDPPNPPPPDDPVSSSVVSSVVSCVSVVNCVPVVVVVPPPDDDDDDDDDDDDDDDDDDDDDDDDDDDDDPPPVVVVVPPPVPPPDDPADDCQQQQALQARFQAKEADPVNDLQQIKTWHQLADPVQTAIEIDGSVVHPVCNSVSCVDPVNVVRYFDDDLVVQLVQCPDDLGKDWPDKDQKYFYDDDPDPDADPVRHRDGTKMKMKIAIDCDCSRHVCNVVHPRIHIDILVSQCSNPNVVVSVVVCVVNVVVNVVVVVLLVVCLVVCARSVVRHHQDPVNCVVNVNSHDPPDDPPPPPPPPPPPPPPPPPPDDDDDD